Protein AF-A0A158PCH3-F1 (afdb_monomer_lite)

Radius of gyration: 49.58 Å; chains: 1; bounding box: 126×94×147 Å

Structure (mmCIF, N/CA/C/O backbone):
data_AF-A0A158PCH3-F1
#
_entry.id   AF-A0A158PCH3-F1
#
loop_
_atom_site.group_PDB
_atom_site.id
_atom_site.type_symbol
_atom_site.label_atom_id
_atom_site.label_alt_id
_atom_site.label_comp_id
_atom_site.label_asym_id
_atom_site.label_entity_id
_atom_site.label_seq_id
_atom_site.pdbx_PDB_ins_code
_atom_site.Cartn_x
_atom_site.Cartn_y
_atom_site.Cartn_z
_atom_site.occupancy
_atom_site.B_iso_or_equiv
_atom_site.auth_seq_id
_atom_site.auth_comp_id
_atom_site.auth_asym_id
_atom_site.auth_atom_id
_atom_site.pdbx_PDB_model_num
ATOM 1 N N . MET A 1 1 ? -71.704 25.682 64.509 1.00 45.47 1 MET A N 1
ATOM 2 C CA . MET A 1 1 ? -71.180 25.173 65.800 1.00 45.47 1 MET A CA 1
ATOM 3 C C . MET A 1 1 ? -71.443 23.679 66.029 1.00 45.47 1 MET A C 1
ATOM 5 O O . MET A 1 1 ? -70.692 23.102 66.799 1.00 45.47 1 MET A O 1
ATOM 9 N N . GLY A 1 2 ? -72.430 23.042 65.373 1.00 55.50 2 GLY A N 1
ATOM 10 C CA . GLY A 1 2 ? -72.722 21.608 65.569 1.00 55.50 2 GLY A CA 1
ATOM 11 C C . GLY A 1 2 ? -71.599 20.653 65.143 1.00 55.50 2 GLY A C 1
ATOM 12 O O . GLY A 1 2 ? -71.280 19.733 65.880 1.00 55.50 2 GLY A O 1
ATOM 13 N N . ASP A 1 3 ? -70.923 20.937 64.030 1.00 58.69 3 ASP A N 1
ATOM 14 C CA . ASP A 1 3 ? -69.943 20.018 63.430 1.00 58.69 3 ASP A CA 1
ATOM 15 C C . ASP A 1 3 ? -68.653 19.842 64.268 1.00 58.69 3 ASP A C 1
ATOM 17 O O . ASP A 1 3 ? -68.155 18.738 64.453 1.00 58.69 3 ASP A O 1
ATOM 21 N N . LYS A 1 4 ? -68.147 20.913 64.906 1.00 63.22 4 LYS A N 1
ATOM 22 C CA . LYS A 1 4 ? -66.995 20.815 65.831 1.00 63.22 4 LYS A CA 1
ATOM 23 C C . LYS A 1 4 ? -67.320 20.026 67.103 1.00 63.22 4 LYS A C 1
ATOM 25 O O . LYS A 1 4 ? -66.477 19.269 67.570 1.00 63.22 4 LYS A O 1
ATOM 30 N N . ALA A 1 5 ? -68.518 20.209 67.662 1.00 70.44 5 ALA A N 1
ATOM 31 C CA . ALA A 1 5 ? -68.937 19.488 68.862 1.00 70.44 5 ALA A CA 1
ATOM 32 C C . ALA A 1 5 ? -69.083 17.986 68.579 1.00 70.44 5 ALA A C 1
ATOM 34 O O . ALA A 1 5 ? -68.634 17.172 69.382 1.00 70.44 5 ALA A O 1
ATOM 35 N N . ASP A 1 6 ? -69.630 17.631 67.414 1.00 76.00 6 ASP A N 1
ATOM 36 C CA . ASP A 1 6 ? -69.831 16.240 66.999 1.00 76.00 6 ASP A CA 1
ATOM 37 C C . ASP A 1 6 ? -68.497 15.523 66.709 1.00 76.00 6 ASP A C 1
ATOM 39 O O . ASP A 1 6 ? -68.282 14.391 67.153 1.00 76.00 6 ASP A O 1
ATOM 43 N N . ARG A 1 7 ? -67.534 16.223 66.081 1.00 82.38 7 ARG A N 1
ATOM 44 C CA . ARG A 1 7 ? -66.150 15.745 65.883 1.00 82.38 7 ARG A CA 1
ATOM 45 C C . ARG A 1 7 ? -65.453 15.428 67.213 1.00 82.38 7 ARG A C 1
ATOM 47 O O . ARG A 1 7 ? -64.926 14.328 67.390 1.00 82.38 7 ARG A O 1
ATOM 54 N N . THR A 1 8 ? -65.487 16.353 68.178 1.00 78.81 8 THR A N 1
ATOM 55 C CA . THR A 1 8 ? -64.859 16.155 69.499 1.00 78.81 8 THR A CA 1
ATOM 56 C C . THR A 1 8 ? -65.543 15.047 70.306 1.00 78.81 8 THR A C 1
ATOM 58 O O . THR A 1 8 ? -64.865 14.252 70.960 1.00 78.81 8 THR A O 1
ATOM 61 N N . LEU A 1 9 ? -66.875 14.956 70.248 1.00 81.38 9 LEU A N 1
ATOM 62 C CA . LEU A 1 9 ? -67.657 13.959 70.984 1.00 81.38 9 LEU A CA 1
ATOM 63 C C . LEU A 1 9 ? -67.443 12.546 70.420 1.00 81.38 9 LEU A C 1
ATOM 65 O O . LEU A 1 9 ? -67.283 11.597 71.189 1.00 81.38 9 LEU A O 1
ATOM 69 N N . THR A 1 10 ? -67.325 12.415 69.097 1.00 82.44 10 THR A N 1
ATOM 70 C CA . THR A 1 10 ? -66.993 11.151 68.420 1.00 82.44 10 THR A CA 1
ATOM 71 C C . THR A 1 10 ? -65.577 10.672 68.768 1.00 82.44 10 THR A C 1
ATOM 73 O O . THR A 1 10 ? -65.385 9.492 69.069 1.00 82.44 10 THR A O 1
ATOM 76 N N . LEU A 1 11 ? -64.591 11.577 68.821 1.00 83.12 11 LEU A N 1
ATOM 77 C CA . LEU A 1 11 ? -63.216 11.245 69.219 1.00 83.12 11 LEU A CA 1
ATOM 78 C C . LEU A 1 11 ? -63.108 10.873 70.712 1.00 83.12 11 LEU A C 1
ATOM 80 O O . LEU A 1 11 ? -62.393 9.937 71.076 1.00 83.12 11 LEU A O 1
ATOM 84 N N . LEU A 1 12 ? -63.843 11.569 71.589 1.00 81.44 12 LEU A N 1
ATOM 85 C CA . LEU A 1 12 ? -63.945 11.231 73.015 1.00 81.44 12 LEU A CA 1
ATOM 86 C C . LEU A 1 12 ? -64.619 9.875 73.236 1.00 81.44 12 LEU A C 1
ATOM 88 O O . LEU A 1 12 ? -64.183 9.110 74.098 1.00 81.44 12 LEU A O 1
ATOM 92 N N . HIS A 1 13 ? -65.647 9.559 72.445 1.00 83.50 13 HIS A N 1
ATOM 93 C CA . HIS A 1 13 ? -66.278 8.246 72.463 1.00 83.50 13 HIS A CA 1
ATOM 94 C C . HIS A 1 13 ? -65.263 7.165 72.079 1.00 83.50 13 HIS A C 1
ATOM 96 O O . HIS A 1 13 ? -65.085 6.226 72.847 1.00 83.50 13 HIS A O 1
ATOM 102 N N . LEU A 1 14 ? -64.506 7.351 70.988 1.00 83.69 14 LEU A N 1
ATOM 103 C CA . LEU A 1 14 ? -63.452 6.415 70.580 1.00 83.69 14 LEU A CA 1
ATOM 104 C C . LEU A 1 14 ? -62.404 6.208 71.682 1.00 83.69 14 LEU A C 1
ATOM 106 O O . LEU A 1 14 ? -62.077 5.068 72.007 1.00 83.69 14 LEU A O 1
ATOM 110 N N . ARG A 1 15 ? -61.923 7.292 72.302 1.00 82.94 15 ARG A N 1
ATOM 111 C CA . ARG A 1 15 ? -60.979 7.241 73.433 1.00 82.94 15 ARG A CA 1
ATOM 112 C C . ARG A 1 15 ? -61.508 6.433 74.606 1.00 82.94 15 ARG A C 1
ATOM 114 O O . ARG A 1 15 ? -60.784 5.601 75.155 1.00 82.94 15 ARG A O 1
ATOM 121 N N . LYS A 1 16 ? -62.752 6.696 75.006 1.00 81.25 16 LYS A N 1
ATOM 122 C CA . LYS A 1 16 ? -63.388 6.031 76.143 1.00 81.25 16 LYS A CA 1
ATOM 123 C C . LYS A 1 16 ? -63.567 4.544 75.857 1.00 81.25 16 LYS A C 1
ATOM 125 O O . LYS A 1 16 ? -63.123 3.726 76.657 1.00 81.25 16 LYS A O 1
ATOM 130 N N . THR A 1 17 ? -64.119 4.202 74.694 1.00 78.94 17 THR A N 1
ATOM 131 C CA . THR A 1 17 ? -64.328 2.811 74.282 1.00 78.94 17 THR A CA 1
ATOM 132 C C . THR A 1 17 ? -63.001 2.062 74.156 1.00 78.94 17 THR A C 1
ATOM 134 O O . THR A 1 17 ? -62.900 0.934 74.625 1.00 78.94 17 THR A O 1
ATOM 137 N N . PHE A 1 18 ? -61.956 2.683 73.599 1.00 81.12 18 PHE A N 1
ATOM 138 C CA . PHE A 1 18 ? -60.622 2.078 73.521 1.00 81.12 18 PHE A CA 1
ATOM 139 C C . PHE A 1 18 ? -59.975 1.896 74.904 1.00 81.12 18 PHE A C 1
ATOM 141 O O . PHE A 1 18 ? -59.393 0.852 75.184 1.00 81.12 18 PHE A O 1
ATOM 148 N N . SER A 1 19 ? -60.124 2.865 75.810 1.00 76.25 19 SER A N 1
ATOM 149 C CA . SER A 1 19 ? -59.592 2.768 77.178 1.00 76.25 19 SER A CA 1
ATOM 150 C C . SER A 1 19 ? -60.297 1.695 78.012 1.00 76.25 19 SER A C 1
ATOM 152 O O . SER A 1 19 ? -59.651 0.999 78.792 1.00 76.25 19 SER A O 1
ATOM 154 N N . GLU A 1 20 ? -61.615 1.545 77.855 1.00 73.81 20 GLU A N 1
ATOM 155 C CA . GLU A 1 20 ? -62.395 0.454 78.457 1.00 73.81 20 GLU A CA 1
ATOM 156 C C . GLU A 1 20 ? -61.962 -0.905 77.899 1.00 73.81 20 GLU A C 1
ATOM 158 O O . GLU A 1 20 ? -61.844 -1.874 78.647 1.00 73.81 20 GLU A O 1
ATOM 163 N N . TYR A 1 21 ? -61.641 -0.951 76.607 1.00 71.06 21 TYR A N 1
ATOM 164 C CA . TYR A 1 21 ? -61.155 -2.149 75.937 1.00 71.06 21 TYR A CA 1
ATOM 165 C C . TYR A 1 21 ? -59.784 -2.605 76.455 1.00 71.06 21 TYR A C 1
ATOM 167 O O . TYR A 1 21 ? -59.593 -3.779 76.758 1.00 71.06 21 TYR A O 1
ATOM 175 N N . MET A 1 22 ? -58.846 -1.671 76.636 1.00 67.94 22 MET A N 1
ATOM 176 C CA . MET A 1 22 ? -57.493 -1.952 77.142 1.00 67.94 22 MET A CA 1
ATOM 177 C C . MET A 1 22 ? -57.456 -2.381 78.622 1.00 67.94 22 MET A C 1
ATOM 179 O O . MET A 1 22 ? -56.415 -2.830 79.098 1.00 67.94 22 MET A O 1
ATOM 183 N N . ARG A 1 23 ? -58.567 -2.248 79.365 1.00 67.06 23 ARG A N 1
ATOM 184 C CA . ARG A 1 23 ? -58.696 -2.678 80.773 1.00 67.06 23 ARG A CA 1
ATOM 185 C C . ARG A 1 23 ? -59.168 -4.130 80.938 1.00 67.06 23 ARG A C 1
ATOM 187 O O . ARG A 1 23 ? -59.198 -4.615 82.068 1.00 67.06 23 ARG A O 1
ATOM 194 N N . LEU A 1 24 ? -59.539 -4.821 79.857 1.00 61.75 24 LEU A N 1
ATOM 195 C CA . LEU A 1 24 ? -59.963 -6.224 79.899 1.00 61.75 24 LEU A CA 1
ATOM 196 C C . LEU A 1 24 ? -58.739 -7.166 79.982 1.00 61.75 24 LEU A C 1
ATOM 198 O O . LEU A 1 24 ? -57.824 -7.041 79.166 1.00 61.75 24 LEU A O 1
ATOM 202 N N . PRO A 1 25 ? -58.689 -8.114 80.939 1.00 48.34 25 PRO A N 1
ATOM 203 C CA . PRO A 1 25 ? -57.560 -9.029 81.082 1.00 48.34 25 PRO A CA 1
ATOM 204 C C . PRO A 1 25 ? -57.519 -10.085 79.964 1.00 48.34 25 PRO A C 1
ATOM 206 O O . PRO A 1 25 ? -58.507 -10.754 79.666 1.00 48.34 25 PRO A O 1
ATOM 209 N N . LEU A 1 26 ? -56.332 -10.260 79.378 1.00 49.81 26 LEU A N 1
ATOM 210 C CA . LEU A 1 26 ? -55.991 -11.264 78.365 1.00 49.81 26 LEU A CA 1
ATOM 211 C C . LEU A 1 26 ? -55.844 -12.660 79.001 1.00 49.81 26 LEU A C 1
ATOM 213 O O . LEU A 1 26 ? -54.738 -13.182 79.114 1.00 49.81 26 LEU A O 1
ATOM 217 N N . THR A 1 27 ? -56.938 -13.289 79.425 1.00 38.25 27 THR A N 1
ATOM 218 C CA . THR A 1 27 ? -56.944 -14.735 79.711 1.00 38.25 27 THR A CA 1
ATOM 219 C C . THR A 1 27 ? -57.813 -15.435 78.684 1.00 38.25 27 THR A C 1
ATOM 221 O O . THR A 1 27 ? -59.001 -15.152 78.560 1.00 38.25 27 THR A O 1
ATOM 224 N N . GLY A 1 28 ? -57.160 -16.279 77.887 1.00 46.97 28 GLY A N 1
ATOM 225 C CA . GLY A 1 28 ? -57.652 -16.793 76.619 1.00 46.97 28 GLY A CA 1
ATOM 226 C C . GLY A 1 28 ? -58.995 -17.511 76.684 1.00 46.97 28 GLY A C 1
ATOM 227 O O . GLY A 1 28 ? -59.158 -18.460 77.439 1.00 46.97 28 GLY A O 1
ATOM 228 N N . SER A 1 29 ? -59.917 -17.075 75.825 1.00 37.59 29 SER A N 1
ATOM 229 C CA . SER A 1 29 ? -60.883 -17.895 75.082 1.00 37.59 29 SER A CA 1
ATOM 230 C C . SER A 1 29 ? -61.972 -16.986 74.499 1.00 37.59 29 SER A C 1
ATOM 232 O O . SER A 1 29 ? -62.882 -16.603 75.222 1.00 37.59 29 SER A O 1
ATOM 234 N N . ARG A 1 30 ? -61.887 -16.749 73.179 1.00 44.81 30 ARG A N 1
ATOM 235 C CA . ARG A 1 30 ? -62.942 -16.277 72.252 1.00 44.81 30 ARG A CA 1
ATOM 236 C C . ARG A 1 30 ? -63.560 -14.878 72.501 1.00 44.81 30 ARG A C 1
ATOM 238 O O . ARG A 1 30 ? -63.811 -14.459 73.618 1.00 44.81 30 ARG A O 1
ATOM 245 N N . ASP A 1 31 ? -63.783 -14.176 71.387 1.00 45.78 31 ASP A N 1
ATOM 246 C CA . ASP A 1 31 ? -64.498 -12.895 71.216 1.00 45.78 31 ASP A CA 1
ATOM 247 C C . ASP A 1 31 ? -63.817 -11.598 71.688 1.00 45.78 31 ASP A C 1
ATOM 249 O O . ASP A 1 31 ? -64.417 -10.702 72.281 1.00 45.78 31 ASP A O 1
ATOM 253 N N . VAL A 1 32 ? -62.553 -11.424 71.297 1.00 52.34 32 VAL A N 1
ATOM 254 C CA . VAL A 1 32 ? -61.951 -10.087 71.155 1.00 52.34 32 VAL A CA 1
ATOM 255 C C . VAL A 1 32 ? -62.461 -9.518 69.832 1.00 52.34 32 VAL A C 1
ATOM 257 O O . VAL A 1 32 ? -61.818 -9.705 68.806 1.00 52.34 32 VAL A O 1
ATOM 260 N N . ASP A 1 33 ? -63.650 -8.912 69.840 1.00 57.47 33 ASP A N 1
ATOM 261 C CA . ASP A 1 33 ? -64.331 -8.497 68.609 1.00 57.47 33 ASP A CA 1
ATOM 262 C C . ASP A 1 33 ? -63.951 -7.043 68.224 1.00 57.47 33 ASP A C 1
ATOM 264 O O . ASP A 1 33 ? -64.519 -6.089 68.777 1.00 57.47 33 ASP A O 1
ATOM 268 N N . PRO A 1 34 ? -62.988 -6.806 67.300 1.00 57.88 34 PRO A N 1
ATOM 269 C CA . PRO A 1 34 ? -62.610 -5.453 66.852 1.00 57.88 34 PRO A CA 1
ATOM 270 C C . PRO A 1 34 ? -63.787 -4.707 66.197 1.00 57.88 34 PRO A C 1
ATOM 272 O O . PRO A 1 34 ? -63.779 -3.482 66.051 1.00 57.88 34 PRO A O 1
ATOM 275 N N . ASN A 1 35 ? -64.847 -5.445 65.872 1.00 61.31 35 ASN A N 1
ATOM 276 C CA . ASN A 1 35 ? -66.091 -5.011 65.260 1.00 61.31 35 ASN A CA 1
ATOM 277 C C . ASN A 1 35 ? -66.865 -3.921 66.016 1.00 61.31 35 ASN A C 1
ATOM 279 O O . ASN A 1 35 ? -67.748 -3.318 65.399 1.00 61.31 35 ASN A O 1
ATOM 283 N N . ARG A 1 36 ? -66.572 -3.661 67.302 1.00 69.25 36 ARG A N 1
ATOM 284 C CA . ARG A 1 36 ? -67.138 -2.524 68.061 1.00 69.25 36 ARG A CA 1
ATOM 285 C C . ARG A 1 36 ? -66.354 -1.220 67.877 1.00 69.25 36 ARG A C 1
ATOM 287 O O . ARG A 1 36 ? -66.958 -0.153 67.891 1.00 69.25 36 ARG A O 1
ATOM 294 N N . LEU A 1 37 ? -65.036 -1.302 67.690 1.00 76.56 37 LEU A N 1
ATOM 295 C CA . LEU A 1 37 ? -64.154 -0.138 67.529 1.00 76.56 37 LEU A CA 1
ATOM 296 C C . LEU A 1 37 ? -64.089 0.328 66.070 1.00 76.56 37 LEU A C 1
ATOM 298 O O . LEU A 1 37 ? -64.078 1.528 65.809 1.00 76.56 37 LEU A O 1
ATOM 302 N N . LEU A 1 38 ? -64.102 -0.612 65.120 1.00 79.69 38 LEU A N 1
ATOM 303 C CA . LEU A 1 38 ? -63.947 -0.324 63.693 1.00 79.69 38 LEU A CA 1
ATOM 304 C C . LEU A 1 38 ? -65.033 0.617 63.125 1.00 79.69 38 LEU A C 1
ATOM 306 O O . LEU A 1 38 ? -64.654 1.615 62.521 1.00 79.69 38 LEU A O 1
ATOM 310 N N . PRO A 1 39 ? -66.350 0.418 63.356 1.00 80.12 39 PRO A N 1
ATOM 311 C CA . PRO A 1 39 ? -67.377 1.331 62.836 1.00 80.12 39 PRO A CA 1
ATOM 312 C C . PRO A 1 39 ? -67.297 2.741 63.433 1.00 80.12 39 PRO A C 1
ATOM 314 O O . PRO A 1 39 ? -67.630 3.724 62.770 1.00 80.12 39 PRO A O 1
ATOM 317 N N . LEU A 1 40 ? -66.858 2.847 64.692 1.00 80.81 40 LEU A N 1
ATOM 318 C CA . LEU A 1 40 ? -66.639 4.130 65.357 1.00 80.81 40 LEU A CA 1
ATOM 319 C C . LEU A 1 40 ? -65.424 4.843 64.755 1.00 80.81 40 LEU A C 1
ATOM 321 O O . LEU A 1 40 ? -65.480 6.042 64.499 1.00 80.81 40 LEU A O 1
ATOM 325 N N . PHE A 1 41 ? -64.363 4.094 64.450 1.00 85.38 41 PHE A N 1
ATOM 326 C CA . PHE A 1 41 ? -63.194 4.622 63.760 1.00 85.38 41 PHE A CA 1
ATOM 327 C C . PHE A 1 41 ? -63.493 5.011 62.306 1.00 85.38 41 PHE A C 1
ATOM 329 O O . PHE A 1 41 ? -63.004 6.036 61.854 1.00 85.38 41 PHE A O 1
ATOM 336 N N . THR A 1 42 ? -64.376 4.302 61.595 1.00 83.44 42 THR A N 1
ATOM 337 C CA . THR A 1 42 ? -64.829 4.715 60.253 1.00 83.44 42 THR A CA 1
ATOM 338 C C . THR A 1 42 ? -65.514 6.083 60.277 1.00 83.44 42 THR A C 1
ATOM 340 O O . THR A 1 42 ? -65.292 6.894 59.381 1.00 83.44 42 THR A O 1
ATOM 343 N N . LYS A 1 43 ? -66.297 6.387 61.324 1.00 82.69 43 LYS A N 1
ATOM 344 C CA . LYS A 1 43 ? -66.854 7.737 61.515 1.00 82.69 43 LYS A CA 1
ATOM 345 C C . LYS A 1 43 ? -65.755 8.774 61.751 1.00 82.69 43 LYS A C 1
ATOM 347 O O . LYS A 1 43 ? -65.834 9.863 61.199 1.00 82.69 43 LYS A O 1
ATOM 352 N N . VAL A 1 44 ? -64.716 8.424 62.512 1.00 84.06 44 VAL A N 1
ATOM 353 C CA . VAL A 1 44 ? -63.544 9.291 62.721 1.00 84.06 44 VAL A CA 1
ATOM 354 C C . VAL A 1 44 ? -62.782 9.523 61.412 1.00 84.06 44 VAL A C 1
ATOM 356 O O . VAL A 1 44 ? -62.481 10.666 61.101 1.00 84.06 44 VAL A O 1
ATOM 359 N N . MET A 1 45 ? -62.551 8.493 60.597 1.00 86.75 45 MET A N 1
ATOM 360 C CA . MET A 1 45 ? -61.912 8.618 59.277 1.00 86.75 45 MET A CA 1
ATOM 361 C C . MET A 1 45 ? -62.691 9.526 58.315 1.00 86.75 45 MET A C 1
ATOM 363 O O . MET A 1 45 ? -62.087 10.198 57.488 1.00 86.75 45 MET A O 1
ATOM 367 N N . ALA A 1 46 ? -64.025 9.552 58.408 1.00 83.94 46 ALA A N 1
ATOM 368 C CA . ALA A 1 46 ? -64.862 10.443 57.599 1.00 83.94 46 ALA A CA 1
ATOM 369 C C . ALA A 1 46 ? -64.859 11.896 58.112 1.00 83.94 46 ALA A C 1
ATOM 371 O O . ALA A 1 46 ? -65.147 12.821 57.358 1.00 83.94 46 ALA A O 1
ATOM 372 N N . MET A 1 47 ? -64.565 12.087 59.400 1.00 85.00 47 MET A N 1
ATOM 373 C CA . MET A 1 47 ? -64.627 13.374 60.092 1.00 85.00 47 MET A CA 1
ATOM 374 C C . MET A 1 47 ? -63.266 14.055 60.255 1.00 85.00 47 MET A C 1
ATOM 376 O O . MET A 1 47 ? -63.236 15.243 60.554 1.00 85.00 47 MET A O 1
ATOM 380 N N . PHE A 1 48 ? -62.152 13.339 60.120 1.00 85.44 48 PHE A N 1
ATOM 381 C CA . PHE A 1 48 ? -60.799 13.849 60.345 1.00 85.44 48 PHE A CA 1
ATOM 382 C C . PHE A 1 48 ? -59.893 13.498 59.175 1.00 85.44 48 PHE A C 1
ATOM 384 O O . PHE A 1 48 ? -60.020 12.428 58.589 1.00 85.44 48 PHE A O 1
ATOM 391 N N . THR A 1 49 ? -58.937 14.371 58.869 1.00 85.44 49 THR A N 1
ATOM 392 C CA . THR A 1 49 ? -57.807 13.995 58.010 1.00 85.44 49 THR A CA 1
ATOM 393 C C . THR A 1 49 ? -56.741 13.243 58.825 1.00 85.44 49 THR A C 1
ATOM 395 O O . THR A 1 49 ? -56.687 13.396 60.051 1.00 85.44 49 THR A O 1
ATOM 398 N N . PRO A 1 50 ? -55.867 12.434 58.194 1.00 82.38 50 PRO A N 1
ATOM 399 C CA . PRO A 1 50 ? -54.799 11.723 58.904 1.00 82.38 50 PRO A CA 1
ATOM 400 C C . PRO A 1 50 ? -53.902 12.656 59.739 1.00 82.38 50 PRO A C 1
ATOM 402 O O . PRO A 1 50 ? -53.554 12.350 60.881 1.00 82.38 50 PRO A O 1
ATOM 405 N N . THR A 1 51 ? -53.580 13.837 59.208 1.00 79.81 51 THR A N 1
ATOM 406 C CA . THR A 1 51 ? -52.751 14.846 59.883 1.00 79.81 51 THR A CA 1
ATOM 407 C C . THR A 1 51 ? -53.456 15.485 61.082 1.00 79.81 51 THR A C 1
ATOM 409 O O . THR A 1 51 ? -52.827 15.683 62.120 1.00 79.81 51 THR A O 1
ATOM 412 N N . GLU A 1 52 ? -54.761 15.754 60.988 1.00 83.19 52 GLU A N 1
ATOM 413 C CA . GLU A 1 52 ? -55.571 16.247 62.112 1.00 83.19 52 GLU A CA 1
ATOM 414 C C . GLU A 1 52 ? -55.692 15.198 63.225 1.00 83.19 52 GLU A C 1
ATOM 416 O O . GLU A 1 52 ? -55.527 15.513 64.406 1.00 83.19 52 GLU A O 1
ATOM 421 N N . LEU A 1 53 ? -55.922 13.932 62.856 1.00 83.94 53 LEU A N 1
ATOM 422 C CA . LEU A 1 53 ? -56.058 12.841 63.819 1.00 83.94 53 LEU A CA 1
ATOM 423 C C . LEU A 1 53 ? -54.777 12.651 64.643 1.00 83.94 53 LEU A C 1
ATOM 425 O O . LEU A 1 53 ? -54.855 12.435 65.852 1.00 83.94 53 LEU A O 1
ATOM 429 N N . ARG A 1 54 ? -53.605 12.786 64.009 1.00 80.88 54 ARG A N 1
ATOM 430 C CA . ARG A 1 54 ? -52.295 12.715 64.675 1.00 80.88 54 ARG A CA 1
ATOM 431 C C . ARG A 1 54 ? -52.170 13.708 65.834 1.00 80.88 54 ARG A C 1
ATOM 433 O O . ARG A 1 54 ? -51.612 13.368 66.874 1.00 80.88 54 ARG A O 1
ATOM 440 N N . VAL A 1 55 ? -52.688 14.926 65.667 1.00 80.69 55 VAL A N 1
ATOM 441 C CA . VAL A 1 55 ? -52.599 15.992 66.678 1.00 80.69 55 VAL A CA 1
ATOM 442 C C . VAL A 1 55 ? -53.661 15.817 67.765 1.00 80.69 55 VAL A C 1
ATOM 444 O O . VAL A 1 55 ? -53.378 15.996 68.952 1.00 80.69 55 VAL A O 1
ATOM 447 N N . GLU A 1 56 ? -54.888 15.455 67.387 1.00 82.44 56 GLU A N 1
ATOM 448 C CA . GLU A 1 56 ? -56.015 15.422 68.322 1.00 82.44 56 GLU A CA 1
ATOM 449 C C . GLU A 1 56 ? -56.117 14.119 69.131 1.00 82.44 56 GLU A C 1
ATOM 451 O O . GLU A 1 56 ? -56.650 14.130 70.250 1.00 82.44 56 GLU A O 1
ATOM 456 N N . PHE A 1 57 ? -55.565 13.005 68.636 1.00 86.12 57 PHE A N 1
ATOM 457 C CA . PHE A 1 57 ? -55.647 11.679 69.254 1.00 86.12 57 PHE A CA 1
ATOM 458 C C . PHE A 1 57 ? -54.308 11.215 69.858 1.00 86.12 57 PHE A C 1
ATOM 460 O O . PHE A 1 57 ? -53.555 10.456 69.267 1.00 86.12 57 PHE A O 1
ATOM 467 N N . LYS A 1 58 ? -54.016 11.636 71.093 1.00 80.81 58 LYS A N 1
ATOM 468 C CA . LYS A 1 58 ? -52.787 11.285 71.836 1.00 80.81 58 LYS A CA 1
ATOM 469 C C . LYS A 1 58 ? -52.508 9.779 71.969 1.00 80.81 58 LYS A C 1
ATOM 471 O O . LYS A 1 58 ? -51.354 9.380 72.059 1.00 80.81 58 LYS A O 1
ATOM 476 N N . GLU A 1 59 ? -53.542 8.943 71.989 1.00 85.12 59 GLU A N 1
ATOM 477 C CA . GLU A 1 59 ? -53.447 7.485 72.120 1.00 85.12 59 GLU A CA 1
ATOM 478 C C . GLU A 1 59 ? -53.246 6.764 70.770 1.00 85.12 59 GLU A C 1
ATOM 480 O O . GLU A 1 59 ? -53.251 5.531 70.726 1.00 85.12 59 GLU A O 1
ATOM 485 N N . ILE A 1 60 ? -53.046 7.512 69.675 1.00 85.25 60 ILE A N 1
ATOM 486 C CA . ILE A 1 60 ? -52.936 6.995 68.303 1.00 85.25 60 ILE A CA 1
ATOM 487 C C . ILE A 1 60 ? -51.874 5.906 68.137 1.00 85.25 60 ILE A C 1
ATOM 489 O O . ILE A 1 60 ? -52.113 4.946 67.410 1.00 85.25 60 ILE A O 1
ATOM 493 N N . LEU A 1 61 ? -50.738 5.985 68.838 1.00 83.50 61 LEU A N 1
ATOM 494 C CA . LEU A 1 61 ? -49.677 4.973 68.759 1.00 83.50 61 LEU A CA 1
ATOM 495 C C . LEU A 1 61 ? -50.123 3.621 69.336 1.00 83.50 61 LEU A C 1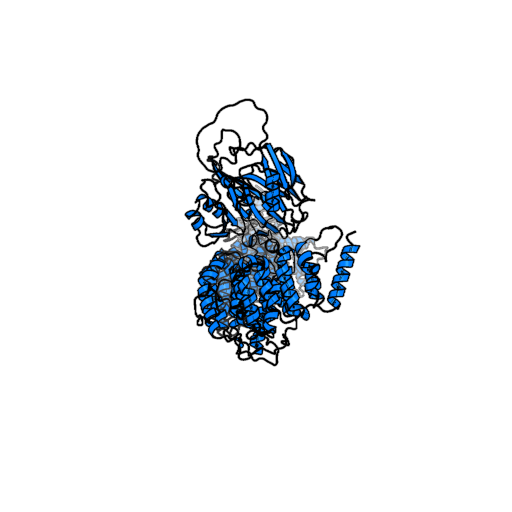
ATOM 497 O O . LEU A 1 61 ? -49.957 2.578 68.706 1.00 83.50 61 LEU A O 1
ATOM 501 N N . SER A 1 62 ? -50.720 3.627 70.528 1.00 82.12 62 SER A N 1
ATOM 502 C CA . SER A 1 62 ? -51.221 2.408 71.174 1.00 82.12 62 SER A CA 1
ATOM 503 C C . SER A 1 62 ? -52.392 1.811 70.391 1.00 82.12 62 SER A C 1
ATOM 505 O O . SER A 1 62 ? -52.491 0.594 70.247 1.00 82.12 62 SER A O 1
ATOM 507 N N . PHE A 1 63 ? -53.260 2.672 69.852 1.00 86.06 63 PHE A N 1
ATOM 508 C CA . PHE A 1 63 ? -54.399 2.276 69.028 1.00 86.06 63 PHE A CA 1
ATOM 509 C C . PHE A 1 63 ? -53.974 1.665 67.686 1.00 86.06 63 PHE A C 1
ATOM 511 O O . PHE A 1 63 ? -54.459 0.599 67.313 1.00 86.06 63 PHE A O 1
ATOM 518 N N . SER A 1 64 ? -53.032 2.299 66.984 1.00 87.12 64 SER A N 1
ATOM 519 C CA . SER A 1 64 ? -52.482 1.788 65.723 1.00 87.12 64 SER A CA 1
ATOM 520 C C . SER A 1 64 ? -51.755 0.460 65.924 1.00 87.12 64 SER A C 1
ATOM 522 O O . SER A 1 64 ? -52.081 -0.508 65.243 1.00 87.12 64 SER A O 1
ATOM 524 N N . THR A 1 65 ? -50.881 0.360 66.934 1.00 85.50 65 THR A N 1
ATOM 525 C CA . THR A 1 65 ? -50.197 -0.897 67.296 1.00 85.50 65 THR A CA 1
ATOM 526 C C . THR A 1 65 ? -51.198 -2.031 67.552 1.00 85.50 65 THR A C 1
ATOM 528 O O . THR A 1 65 ? -51.004 -3.154 67.079 1.00 85.50 65 THR A O 1
ATOM 531 N N . PHE A 1 66 ? -52.295 -1.742 68.263 1.00 84.62 66 PHE A N 1
ATOM 532 C CA . PHE A 1 66 ? -53.369 -2.703 68.502 1.00 84.62 66 PHE A CA 1
ATOM 533 C C . PHE A 1 66 ? -54.017 -3.170 67.190 1.00 84.62 66 PHE A C 1
ATOM 535 O O . PHE A 1 66 ? -54.059 -4.376 66.943 1.00 84.62 66 PHE A O 1
ATOM 542 N N . LEU A 1 67 ? -54.458 -2.254 66.320 1.00 86.06 67 LEU A N 1
ATOM 543 C CA . LEU A 1 67 ? -55.084 -2.623 65.043 1.00 86.06 67 LEU A CA 1
ATOM 544 C C . LEU A 1 67 ? -54.135 -3.416 64.132 1.00 86.06 67 LEU A C 1
ATOM 546 O O . LEU A 1 67 ? -54.554 -4.421 63.555 1.00 86.06 67 LEU A O 1
ATOM 550 N N . PHE A 1 68 ? -52.854 -3.034 64.063 1.00 89.12 68 PHE A N 1
ATOM 551 C CA . PHE A 1 68 ? -51.831 -3.788 63.331 1.00 89.12 68 PHE A CA 1
ATOM 552 C C . PHE A 1 68 ? -51.709 -5.221 63.869 1.00 89.12 68 PHE A C 1
ATOM 554 O O . PHE A 1 68 ? -51.681 -6.172 63.091 1.00 89.12 68 PHE A O 1
ATOM 561 N N . SER A 1 69 ? -51.703 -5.397 65.197 1.00 84.19 69 SER A N 1
ATOM 562 C CA . SER A 1 69 ? -51.588 -6.721 65.827 1.00 84.19 69 SER A CA 1
ATOM 563 C C . SER A 1 69 ? -52.800 -7.613 65.586 1.00 84.19 69 SER A C 1
ATOM 565 O O . SER A 1 69 ? -52.637 -8.817 65.383 1.00 84.19 69 SER A O 1
ATOM 567 N N . VAL A 1 70 ? -54.001 -7.028 65.546 1.00 84.19 70 VAL A N 1
ATOM 568 C CA . VAL A 1 70 ? -55.230 -7.753 65.219 1.00 84.19 70 VAL A CA 1
ATOM 569 C C . VAL A 1 70 ? -55.158 -8.261 63.784 1.00 84.19 70 VAL A C 1
ATOM 571 O O . VAL A 1 70 ? -55.338 -9.456 63.571 1.00 84.19 70 VAL A O 1
ATOM 574 N N . LEU A 1 71 ? -54.823 -7.402 62.813 1.00 85.69 71 LEU A N 1
ATOM 575 C CA . LEU A 1 71 ? -54.733 -7.823 61.412 1.00 85.69 71 LEU A CA 1
ATOM 576 C C . LEU A 1 71 ? -53.695 -8.938 61.226 1.00 85.69 71 LEU A C 1
ATOM 578 O O . LEU A 1 71 ? -54.004 -9.970 60.633 1.00 85.69 71 LEU A O 1
ATOM 582 N N . VAL A 1 72 ? -52.490 -8.764 61.780 1.00 84.88 72 VAL A N 1
ATOM 583 C CA . VAL A 1 72 ? -51.417 -9.765 61.684 1.00 84.88 72 VAL A CA 1
ATOM 584 C C . VAL A 1 72 ? -51.840 -11.099 62.303 1.00 84.88 72 VAL A C 1
ATOM 586 O O . VAL A 1 72 ? -51.598 -12.153 61.714 1.00 84.88 72 VAL A O 1
ATOM 589 N N . ARG A 1 73 ? -52.503 -11.079 63.465 1.00 84.06 73 ARG A N 1
ATOM 590 C CA . ARG A 1 73 ? -52.996 -12.293 64.129 1.00 84.06 73 ARG A CA 1
ATOM 591 C C . ARG A 1 73 ? -54.059 -13.009 63.296 1.00 84.06 73 ARG A C 1
ATOM 593 O O . ARG A 1 73 ? -53.950 -14.217 63.113 1.00 84.06 73 ARG A O 1
ATOM 600 N N . GLU A 1 74 ? -55.055 -12.284 62.787 1.00 82.50 74 GLU A N 1
ATOM 601 C CA . GLU A 1 74 ? -56.161 -12.862 62.011 1.00 82.50 74 GLU A CA 1
ATOM 602 C C . GLU A 1 74 ? -55.687 -13.470 60.682 1.00 82.50 74 GLU A C 1
ATOM 604 O O . GLU A 1 74 ? -56.169 -14.540 60.297 1.00 82.50 74 GLU A O 1
ATOM 609 N N . ILE A 1 75 ? -54.720 -12.827 60.010 1.00 81.44 75 ILE A N 1
ATOM 610 C CA . ILE A 1 75 ? -54.091 -13.355 58.790 1.00 81.44 75 ILE A CA 1
ATOM 611 C C . ILE A 1 75 ? -53.283 -14.613 59.116 1.00 81.44 75 ILE A C 1
ATOM 613 O O . ILE A 1 75 ? -53.485 -15.645 58.484 1.00 81.44 75 ILE A O 1
ATOM 617 N N . ARG A 1 76 ? -52.411 -14.575 60.135 1.00 80.12 76 ARG A N 1
ATOM 618 C CA . ARG A 1 76 ? -51.584 -15.736 60.518 1.00 80.12 76 ARG A CA 1
ATOM 619 C C . ARG A 1 76 ? -52.419 -16.932 60.967 1.00 80.12 76 ARG A C 1
ATOM 621 O O . ARG A 1 76 ? -52.079 -18.067 60.650 1.00 80.12 76 ARG A O 1
ATOM 628 N N . GLN A 1 77 ? -53.517 -16.688 61.677 1.00 81.69 77 GLN A N 1
ATOM 629 C CA . GLN A 1 77 ? -54.436 -17.740 62.098 1.00 81.69 77 GLN A CA 1
ATOM 630 C C . GLN A 1 77 ? -55.102 -18.418 60.893 1.00 81.69 77 GLN A C 1
ATOM 632 O O . GLN A 1 77 ? -55.161 -19.643 60.842 1.00 81.69 77 GLN A O 1
ATOM 637 N N . ARG A 1 78 ? -55.552 -17.653 59.893 1.00 78.44 78 ARG A N 1
ATOM 638 C CA . ARG A 1 78 ? -56.151 -18.209 58.663 1.00 78.44 78 ARG A CA 1
ATOM 639 C C . ARG A 1 78 ? -55.118 -18.878 57.751 1.00 78.44 78 ARG A C 1
ATOM 641 O O . ARG A 1 78 ? -55.420 -19.893 57.127 1.00 78.44 78 ARG A O 1
ATOM 648 N N . ALA A 1 79 ? -53.882 -18.376 57.764 1.00 72.31 79 ALA A N 1
ATOM 649 C CA . ALA A 1 79 ? -52.744 -18.972 57.066 1.00 72.31 79 ALA A CA 1
ATOM 650 C C . ALA A 1 79 ? -52.336 -20.352 57.620 1.00 72.31 79 ALA A C 1
ATOM 652 O O . ALA A 1 79 ? -51.663 -21.103 56.927 1.00 72.31 79 ALA A O 1
ATOM 653 N N . SER A 1 80 ? -52.742 -20.705 58.848 1.00 69.94 80 SER A N 1
ATOM 654 C CA . SER A 1 80 ? -52.407 -21.987 59.493 1.00 69.94 80 SER A CA 1
ATOM 655 C C . SER A 1 80 ? -53.311 -23.176 59.107 1.00 69.94 80 SER A C 1
ATOM 657 O O . SER A 1 80 ? -53.248 -24.225 59.746 1.00 69.94 80 SER A O 1
ATOM 659 N N . SER A 1 81 ? -54.158 -23.029 58.080 1.00 66.19 81 SER A N 1
ATOM 660 C CA . SER A 1 81 ? -55.022 -24.105 57.563 1.00 66.19 81 SER A CA 1
ATOM 661 C C . SER A 1 81 ? -54.249 -25.129 56.707 1.00 66.19 81 SER A C 1
ATOM 663 O O . SER A 1 81 ? -53.130 -24.876 56.269 1.00 66.19 81 SER A O 1
ATOM 665 N N . HIS A 1 82 ? -54.815 -26.330 56.519 1.00 57.03 82 HIS A N 1
ATOM 666 C CA . HIS A 1 82 ? -54.092 -27.516 56.027 1.00 57.03 82 HIS A CA 1
ATOM 667 C C . HIS A 1 82 ? -53.694 -27.493 54.534 1.00 57.03 82 HIS A C 1
ATOM 669 O O . HIS A 1 82 ? -52.931 -28.366 54.118 1.00 57.03 82 HIS A O 1
ATOM 675 N N . SER A 1 83 ? -54.139 -26.514 53.735 1.00 67.00 83 SER A N 1
ATOM 676 C CA . SER A 1 83 ? -53.704 -26.346 52.340 1.00 67.00 83 SER A CA 1
ATOM 677 C C . SER A 1 83 ? -53.486 -24.873 51.967 1.00 67.00 83 SER A C 1
ATOM 679 O O . SER A 1 83 ? -54.189 -23.983 52.444 1.00 67.00 83 SER A O 1
ATOM 681 N N . THR A 1 84 ? -52.512 -24.603 51.089 1.00 65.44 84 THR A N 1
ATOM 682 C CA . THR A 1 84 ? -52.171 -23.244 50.620 1.00 65.44 84 THR A CA 1
ATOM 683 C C . THR A 1 84 ? -53.338 -22.565 49.899 1.00 65.44 84 THR A C 1
ATOM 685 O O . THR A 1 84 ? -53.557 -21.369 50.074 1.00 65.44 84 THR A O 1
ATOM 688 N N . VAL A 1 85 ? -54.131 -23.334 49.148 1.00 67.56 85 VAL A N 1
ATOM 689 C CA . VAL A 1 85 ? -55.298 -22.859 48.386 1.00 67.56 85 VAL A CA 1
ATOM 690 C C . VAL A 1 85 ? -56.459 -22.465 49.310 1.00 67.56 85 VAL A C 1
ATOM 692 O O . VAL A 1 85 ? -57.083 -21.420 49.106 1.00 67.56 85 VAL A O 1
ATOM 695 N N . GLU A 1 86 ? -56.741 -23.256 50.350 1.00 69.19 86 GLU A N 1
ATOM 696 C CA . GLU A 1 86 ? -57.786 -22.937 51.336 1.00 69.19 86 GLU A CA 1
ATOM 697 C C . GLU A 1 86 ? -57.364 -21.780 52.244 1.00 69.19 86 GLU A C 1
ATOM 699 O O . GLU A 1 86 ? -58.175 -20.895 52.522 1.00 69.19 86 GLU A O 1
ATOM 704 N N . ALA A 1 87 ? -56.089 -21.732 52.644 1.00 71.25 87 ALA A N 1
ATOM 705 C CA . ALA A 1 87 ? -55.517 -20.618 53.394 1.00 71.25 87 ALA A CA 1
ATOM 706 C C . ALA A 1 87 ? -55.653 -19.300 52.625 1.00 71.25 87 ALA A C 1
ATOM 708 O O . ALA A 1 87 ? -56.160 -18.311 53.162 1.00 71.25 87 ALA A O 1
ATOM 709 N N . ALA A 1 88 ? -55.259 -19.301 51.350 1.00 72.12 88 ALA A N 1
ATOM 710 C CA . ALA A 1 88 ? -55.365 -18.147 50.470 1.00 72.12 88 ALA A CA 1
ATOM 711 C C . ALA A 1 88 ? -56.823 -17.707 50.271 1.00 72.12 88 ALA A C 1
ATOM 713 O O . ALA A 1 88 ? -57.135 -16.526 50.419 1.00 72.12 88 ALA A O 1
ATOM 714 N N . SER A 1 89 ? -57.732 -18.653 50.014 1.00 72.94 89 SER A N 1
ATOM 715 C CA . SER A 1 89 ? -59.160 -18.364 49.820 1.00 72.94 89 SER A CA 1
ATOM 716 C C . SER A 1 89 ? -59.817 -17.816 51.094 1.00 72.94 89 SER A C 1
ATOM 718 O O . SER A 1 89 ? -60.597 -16.871 51.030 1.00 72.94 89 SER A O 1
ATOM 720 N N . SER A 1 90 ? -59.446 -18.339 52.267 1.00 76.88 90 SER A N 1
ATOM 721 C CA . SER A 1 90 ? -59.938 -17.874 53.571 1.00 76.88 90 SER A CA 1
ATOM 722 C C . SER A 1 90 ? -59.461 -16.456 53.910 1.00 76.88 90 SER A C 1
ATOM 724 O O . SER A 1 90 ? -60.223 -15.631 54.422 1.00 76.88 90 SER A O 1
ATOM 726 N N . ILE A 1 91 ? -58.199 -16.141 53.601 1.00 79.25 91 ILE A N 1
ATOM 727 C CA . ILE A 1 91 ? -57.641 -14.792 53.769 1.00 79.25 91 ILE A CA 1
ATOM 728 C C . ILE A 1 91 ? -58.290 -13.817 52.776 1.00 79.25 91 ILE A C 1
ATOM 730 O O . ILE A 1 91 ? -58.645 -12.700 53.161 1.00 79.25 91 ILE A O 1
ATOM 734 N N . ALA A 1 92 ? -58.510 -14.254 51.533 1.00 75.56 92 ALA A N 1
ATOM 735 C CA . ALA A 1 92 ? -59.207 -13.490 50.505 1.00 75.56 92 ALA A CA 1
ATOM 736 C C . ALA A 1 92 ? -60.616 -13.090 50.923 1.00 75.56 92 ALA A C 1
ATOM 738 O O . ALA A 1 92 ? -60.975 -11.914 50.876 1.00 75.56 92 ALA A O 1
ATOM 739 N N . GLU A 1 93 ? -61.394 -14.064 51.384 1.00 77.38 93 GLU A N 1
ATOM 740 C CA . GLU A 1 93 ? -62.776 -13.860 51.794 1.00 77.38 93 GLU A CA 1
ATOM 741 C C . GLU A 1 93 ? -62.885 -12.934 53.015 1.00 77.38 93 GLU A C 1
ATOM 743 O O . GLU A 1 93 ? -63.828 -12.151 53.131 1.00 77.38 93 GLU A O 1
ATOM 748 N N . TYR A 1 94 ? -61.899 -12.972 53.916 1.00 83.31 94 TYR A N 1
ATOM 749 C CA . TYR A 1 94 ? -61.834 -12.063 55.058 1.00 83.31 94 TYR A CA 1
ATOM 750 C C . TYR A 1 94 ? -61.564 -10.612 54.630 1.00 83.31 94 TYR A C 1
ATOM 752 O O . TYR A 1 94 ? -62.235 -9.686 55.106 1.00 83.31 94 TYR A O 1
ATOM 760 N N . LEU A 1 95 ? -60.590 -10.414 53.737 1.00 80.75 95 LEU A N 1
ATOM 761 C CA . LEU A 1 95 ? -60.103 -9.093 53.342 1.00 80.75 95 LEU A CA 1
ATOM 762 C C . LEU A 1 95 ? -60.903 -8.440 52.210 1.00 80.75 95 LEU A C 1
ATOM 764 O O . LEU A 1 95 ? -60.778 -7.235 52.040 1.00 80.75 95 LEU A O 1
ATOM 768 N N . GLN A 1 96 ? -61.724 -9.170 51.454 1.00 76.25 96 GLN A N 1
ATOM 769 C CA . GLN A 1 96 ? -62.460 -8.604 50.319 1.00 76.25 96 GLN A CA 1
ATOM 770 C C . GLN A 1 96 ? -63.498 -7.529 50.716 1.00 76.25 96 GLN A C 1
ATOM 772 O O . GLN A 1 96 ? -64.082 -7.590 51.810 1.00 76.25 96 GLN A O 1
ATOM 777 N N . PRO A 1 97 ? -63.798 -6.571 49.813 1.00 70.31 97 PRO A N 1
ATOM 778 C CA . PRO A 1 97 ? -64.878 -5.610 50.016 1.00 70.31 97 PRO A CA 1
ATOM 779 C C . PRO A 1 97 ? -66.221 -6.327 50.237 1.00 70.31 97 PRO A C 1
ATOM 781 O O . PRO A 1 97 ? -66.508 -7.330 49.592 1.00 70.31 97 PRO A O 1
ATOM 784 N N . TYR A 1 98 ? -67.045 -5.803 51.150 1.00 68.94 98 TYR A N 1
ATOM 785 C CA . TYR A 1 98 ? -68.366 -6.344 51.524 1.00 68.94 98 TYR A CA 1
ATOM 786 C C . TYR A 1 98 ? -68.372 -7.697 52.263 1.00 68.94 98 TYR A C 1
ATOM 788 O O . TYR A 1 98 ? -69.443 -8.277 52.447 1.00 68.94 98 TYR A O 1
ATOM 796 N N . SER A 1 99 ? -67.225 -8.177 52.766 1.00 70.19 99 SER A N 1
ATOM 797 C CA . SER A 1 99 ? -67.205 -9.367 53.626 1.00 70.19 99 SER A CA 1
ATOM 798 C C . SER A 1 99 ? -67.978 -9.145 54.934 1.00 70.19 99 SER A C 1
ATOM 800 O O . SER A 1 99 ? -67.908 -8.087 55.570 1.00 70.19 99 SER A O 1
ATOM 802 N N . SER A 1 100 ? -68.692 -10.179 55.387 1.00 66.69 100 SER A N 1
ATOM 803 C CA . SER A 1 100 ? -69.373 -10.173 56.690 1.00 66.69 100 SER A CA 1
ATOM 804 C C . SER A 1 100 ? -68.389 -10.084 57.865 1.00 66.69 100 SER A C 1
ATOM 806 O O . SER A 1 100 ? -68.762 -9.665 58.962 1.00 66.69 100 SER A O 1
ATOM 808 N N . GLN A 1 101 ? -67.118 -10.426 57.629 1.00 70.44 101 GLN A N 1
ATOM 809 C CA . GLN A 1 101 ? -66.076 -10.533 58.648 1.00 70.44 101 GLN A CA 1
ATOM 810 C C . GLN A 1 101 ? -65.306 -9.220 58.908 1.00 70.44 101 GLN A C 1
ATOM 812 O O . GLN A 1 101 ? -64.341 -9.229 59.664 1.00 70.44 101 GLN A O 1
ATOM 817 N N . LYS A 1 102 ? -65.720 -8.081 58.326 1.00 76.81 102 LYS A N 1
ATOM 818 C CA . LYS A 1 102 ? -65.168 -6.717 58.547 1.00 76.81 102 LYS A CA 1
ATOM 819 C C . LYS A 1 102 ? -63.644 -6.547 58.356 1.00 76.81 102 LYS A C 1
ATOM 821 O O . LYS A 1 102 ? -63.121 -5.473 58.668 1.00 76.81 102 LYS A O 1
ATOM 826 N N . GLY A 1 103 ? -62.937 -7.525 57.786 1.00 81.00 103 GLY A N 1
ATOM 827 C CA . GLY A 1 103 ? -61.494 -7.454 57.520 1.00 81.00 103 GLY A CA 1
ATOM 828 C C . GLY A 1 103 ? -61.110 -6.314 56.573 1.00 81.00 103 GLY A C 1
ATOM 829 O O . GLY A 1 103 ? -60.125 -5.617 56.810 1.00 81.00 103 GLY A O 1
ATOM 830 N N . TRP A 1 104 ? -61.954 -6.025 55.581 1.00 84.62 104 TRP A N 1
ATOM 831 C CA . TRP A 1 104 ? -61.805 -4.858 54.703 1.00 84.62 104 TRP A CA 1
ATOM 832 C C . TRP A 1 104 ? -61.826 -3.518 55.455 1.00 84.62 104 TRP A C 1
ATOM 834 O O . TRP A 1 104 ? -61.070 -2.598 55.139 1.00 84.62 104 TRP A O 1
ATOM 844 N N . LEU A 1 105 ? -62.676 -3.392 56.481 1.00 84.12 105 LEU A N 1
ATOM 845 C CA . LEU A 1 105 ? -62.779 -2.171 57.285 1.00 84.12 105 LEU A CA 1
ATOM 846 C C . LEU A 1 105 ? -61.518 -1.971 58.138 1.00 84.12 105 LEU A C 1
ATOM 848 O O . LEU A 1 105 ? -61.036 -0.847 58.279 1.00 84.12 105 LEU A O 1
ATOM 852 N N . LEU A 1 106 ? -60.969 -3.067 58.672 1.00 86.12 106 LEU A N 1
ATOM 853 C CA . LEU A 1 106 ? -59.698 -3.075 59.394 1.00 86.12 106 LEU A CA 1
ATOM 854 C C . LEU A 1 106 ? -58.539 -2.658 58.481 1.00 86.12 106 LEU A C 1
ATOM 856 O O . LEU A 1 106 ? -57.746 -1.803 58.867 1.00 86.12 106 LEU A O 1
ATOM 860 N N . LEU A 1 107 ? -58.482 -3.189 57.258 1.00 86.12 107 LEU A N 1
ATOM 861 C CA . LEU A 1 107 ? -57.445 -2.851 56.283 1.00 86.12 107 LEU A CA 1
ATOM 862 C C . LEU A 1 107 ? -57.492 -1.366 55.877 1.00 86.12 107 LEU A C 1
ATOM 864 O O . LEU A 1 107 ? -56.463 -0.697 55.897 1.00 86.12 107 LEU A O 1
ATOM 868 N N . ASN A 1 108 ? -58.682 -0.812 55.621 1.00 86.06 108 ASN A N 1
ATOM 869 C CA . ASN A 1 108 ? -58.857 0.624 55.353 1.00 86.06 108 ASN A CA 1
ATOM 870 C C . ASN A 1 108 ? -58.494 1.507 56.557 1.00 86.06 108 ASN A C 1
ATOM 872 O O . ASN A 1 108 ? -57.926 2.585 56.391 1.00 86.06 108 ASN A O 1
ATOM 876 N N . SER A 1 109 ? -58.790 1.045 57.774 1.00 87.81 109 SER A N 1
ATOM 877 C CA . SER A 1 109 ? -58.416 1.749 59.007 1.00 87.81 109 SER A CA 1
ATOM 878 C C . SER A 1 109 ? -56.897 1.812 59.176 1.00 87.81 109 SER A C 1
ATOM 880 O O . SER A 1 109 ? -56.347 2.847 59.544 1.00 87.81 109 SER A O 1
ATOM 882 N N . ILE A 1 110 ? -56.213 0.710 58.866 1.00 88.56 110 ILE A N 1
ATOM 883 C CA . ILE A 1 110 ? -54.752 0.610 58.880 1.00 88.56 110 ILE A CA 1
ATOM 884 C C . ILE A 1 110 ? -54.148 1.486 57.779 1.00 88.56 110 ILE A C 1
ATOM 886 O O . ILE A 1 110 ? -53.217 2.233 58.065 1.00 88.56 110 ILE A O 1
ATOM 890 N N . TYR A 1 111 ? -54.710 1.473 56.566 1.00 87.56 111 TYR A N 1
ATOM 891 C CA . TYR A 1 111 ? -54.292 2.365 55.481 1.00 87.56 111 TYR A CA 1
ATOM 892 C C . TYR A 1 111 ? -54.377 3.841 55.894 1.00 87.56 111 TYR A C 1
ATOM 894 O O . TYR A 1 111 ? -53.417 4.594 55.723 1.00 87.56 111 TYR A O 1
ATOM 902 N N . PHE A 1 112 ? -55.496 4.249 56.499 1.00 86.94 112 PHE A N 1
ATOM 903 C CA . PHE A 1 112 ? -55.699 5.616 56.980 1.00 86.94 112 PHE A CA 1
ATOM 904 C C . PHE A 1 112 ? -54.682 6.014 58.062 1.00 86.94 112 PHE A C 1
ATOM 906 O O . PHE A 1 112 ? -54.174 7.132 58.049 1.00 86.94 112 PHE A O 1
ATOM 913 N N . LEU A 1 113 ? -54.352 5.096 58.978 1.00 86.81 113 LEU A N 1
ATOM 914 C CA . LEU A 1 113 ? -53.356 5.323 60.031 1.00 86.81 113 LEU A CA 1
ATOM 915 C C . LEU A 1 113 ? -51.921 5.366 59.500 1.00 86.81 113 LEU A C 1
ATOM 917 O O . LEU A 1 113 ? -51.126 6.154 59.989 1.00 86.81 113 LEU A O 1
ATOM 921 N N . ILE A 1 114 ? -51.575 4.547 58.507 1.00 86.69 114 ILE A N 1
ATOM 922 C CA . ILE A 1 114 ? -50.262 4.617 57.847 1.00 86.69 114 ILE A CA 1
ATOM 923 C C . ILE A 1 114 ? -50.147 5.921 57.048 1.00 86.69 114 ILE A C 1
ATOM 925 O O . ILE A 1 114 ? -49.080 6.522 57.003 1.00 86.69 114 ILE A O 1
ATOM 929 N N . SER A 1 115 ? -51.266 6.420 56.512 1.00 85.06 115 SER A N 1
ATOM 930 C CA . SER A 1 115 ? -51.336 7.691 55.783 1.00 85.06 115 SER A CA 1
ATOM 931 C C . SER A 1 115 ? -51.118 8.942 56.649 1.00 85.06 115 SER A C 1
ATOM 933 O O . SER A 1 115 ? -51.214 10.054 56.133 1.00 85.06 115 SER A O 1
ATOM 935 N N . THR A 1 116 ? -50.852 8.804 57.955 1.00 82.81 116 THR A N 1
ATOM 936 C CA . THR A 1 116 ? -50.415 9.928 58.801 1.00 82.81 116 THR A CA 1
ATOM 937 C C . THR A 1 116 ? -48.938 10.283 58.600 1.00 82.81 116 THR A C 1
ATOM 939 O O . THR A 1 116 ? -48.493 11.282 59.168 1.00 82.81 116 THR A O 1
ATOM 942 N N . ASP A 1 117 ? -48.185 9.446 57.872 1.00 74.94 117 ASP A N 1
ATOM 943 C CA . ASP A 1 117 ? -46.750 9.577 57.576 1.00 74.94 117 ASP A CA 1
ATOM 944 C C . ASP A 1 117 ? -45.876 9.779 58.840 1.00 74.94 117 ASP A C 1
ATOM 946 O O . ASP A 1 117 ? -44.836 10.440 58.821 1.00 74.94 117 ASP A O 1
ATOM 950 N N . ASP A 1 118 ? -46.308 9.211 59.977 1.00 81.50 118 ASP A N 1
ATOM 951 C CA . ASP A 1 118 ? -45.605 9.296 61.263 1.00 81.50 118 ASP A CA 1
ATOM 952 C C . ASP A 1 118 ? -44.680 8.089 61.448 1.00 81.50 118 ASP A C 1
ATOM 954 O O . ASP A 1 118 ? -45.131 6.952 61.626 1.00 81.50 118 ASP A O 1
ATOM 958 N N . GLU A 1 119 ? -43.375 8.352 61.460 1.00 81.12 119 GLU A N 1
ATOM 959 C CA . GLU A 1 119 ? -42.324 7.345 61.596 1.00 81.12 119 GLU A CA 1
ATOM 960 C C . GLU A 1 119 ? -42.486 6.475 62.858 1.00 81.12 119 GLU A C 1
ATOM 962 O O . GLU A 1 119 ? -42.165 5.286 62.848 1.00 81.12 119 GLU A O 1
ATOM 967 N N . VAL A 1 120 ? -43.047 7.010 63.951 1.00 82.38 120 VAL A N 1
ATOM 968 C CA . VAL A 1 120 ? -43.265 6.245 65.192 1.00 82.38 120 VAL A CA 1
ATOM 969 C C . VAL A 1 120 ? -44.378 5.205 65.017 1.00 82.38 120 VAL A C 1
ATOM 971 O O . VAL A 1 120 ? -44.259 4.077 65.509 1.00 82.38 120 VAL A O 1
ATOM 974 N N . ILE A 1 121 ? -45.441 5.556 64.285 1.00 85.31 121 ILE A N 1
ATOM 975 C CA . ILE A 1 121 ? -46.545 4.643 63.954 1.00 85.31 121 ILE A CA 1
ATOM 976 C C . ILE A 1 121 ? -46.041 3.556 63.003 1.00 85.31 121 ILE A C 1
ATOM 978 O O . ILE A 1 121 ? -46.295 2.373 63.234 1.00 85.31 121 ILE A O 1
ATOM 982 N N . ILE A 1 122 ? -45.251 3.918 61.995 1.00 84.94 122 ILE A N 1
ATOM 983 C CA . ILE A 1 122 ? -44.683 2.962 61.034 1.00 84.94 122 ILE A CA 1
ATOM 984 C C . ILE A 1 122 ? -43.704 2.000 61.717 1.00 84.94 122 ILE A C 1
ATOM 986 O O . ILE A 1 122 ? -43.809 0.785 61.552 1.00 84.94 122 ILE A O 1
ATOM 990 N N . ASN A 1 123 ? -42.838 2.497 62.602 1.00 82.62 123 ASN A N 1
ATOM 991 C CA . ASN A 1 123 ? -41.960 1.646 63.407 1.00 82.62 123 ASN A CA 1
ATOM 992 C C . ASN A 1 123 ? -42.743 0.667 64.303 1.00 82.62 123 ASN A C 1
ATOM 994 O O . ASN A 1 123 ? -42.288 -0.453 64.555 1.00 82.62 123 ASN A O 1
ATOM 998 N N . SER A 1 124 ? -43.933 1.049 64.781 1.00 84.44 124 SER A N 1
ATOM 999 C CA . SER A 1 124 ? -44.817 0.131 65.511 1.00 84.44 124 SER A CA 1
ATOM 1000 C C . SER A 1 124 ? -45.388 -0.973 64.610 1.00 84.44 124 SER A C 1
ATOM 1002 O O . SER A 1 124 ? -45.444 -2.130 65.033 1.00 84.44 124 SER A O 1
ATOM 1004 N N . ALA A 1 125 ? -45.700 -0.664 63.346 1.00 84.56 125 ALA A N 1
ATOM 1005 C CA . ALA A 1 125 ? -46.102 -1.653 62.348 1.00 84.56 125 ALA A CA 1
ATOM 1006 C C . ALA A 1 125 ? -44.981 -2.680 62.079 1.00 84.56 125 ALA A C 1
ATOM 1008 O O . ALA A 1 125 ? -45.244 -3.887 62.068 1.00 84.56 125 ALA A O 1
ATOM 1009 N N . CYS A 1 126 ? -43.722 -2.234 61.973 1.00 82.19 126 CYS A N 1
ATOM 1010 C CA . CYS A 1 126 ? -42.549 -3.114 61.838 1.00 82.19 126 CYS A CA 1
ATOM 1011 C C . CYS A 1 126 ? -42.356 -4.035 63.054 1.00 82.19 126 CYS A C 1
ATOM 1013 O O . CYS A 1 126 ? -42.106 -5.239 62.921 1.00 82.19 126 CYS A O 1
ATOM 1015 N N . LYS A 1 127 ? -42.512 -3.502 64.276 1.00 81.94 127 LYS A N 1
ATOM 1016 C CA . LYS A 1 127 ? -42.410 -4.304 65.512 1.00 81.94 127 LYS A CA 1
ATOM 1017 C C . LYS A 1 127 ? -43.403 -5.464 65.511 1.00 81.94 127 LYS A C 1
ATOM 1019 O O . LYS A 1 127 ? -43.028 -6.583 65.864 1.00 81.94 127 LYS A O 1
ATOM 1024 N N . VAL A 1 128 ? -44.622 -5.214 65.038 1.00 85.12 128 VAL A N 1
ATOM 1025 C CA . VAL A 1 128 ? -45.705 -6.202 64.950 1.00 85.12 128 VAL A CA 1
ATOM 1026 C C . VAL A 1 128 ? -45.573 -7.131 63.727 1.00 85.12 128 VAL A C 1
ATOM 1028 O O . VAL A 1 128 ? -46.196 -8.189 63.691 1.00 85.12 128 VAL A O 1
ATOM 1031 N N . SER A 1 129 ? -44.654 -6.854 62.794 1.00 83.00 129 SER A N 1
ATOM 1032 C CA . SER A 1 129 ? -44.447 -7.616 61.541 1.00 83.00 129 SER A CA 1
ATOM 1033 C C . SER A 1 129 ? -45.633 -7.501 60.574 1.00 83.00 129 SER A C 1
ATOM 1035 O O . SER A 1 129 ? -46.066 -8.469 59.946 1.00 83.00 129 SER A O 1
ATOM 1037 N N . LEU A 1 130 ? -46.212 -6.302 60.500 1.00 85.56 130 LEU A N 1
ATOM 1038 C CA . LEU A 1 130 ? -47.250 -5.996 59.524 1.00 85.56 130 LEU A CA 1
ATOM 1039 C C . LEU A 1 130 ? -46.724 -6.046 58.073 1.00 85.56 130 LEU A C 1
ATOM 1041 O O . LEU A 1 130 ? -47.377 -6.717 57.275 1.00 85.56 130 LEU A O 1
ATOM 1045 N N . PRO A 1 131 ? -45.579 -5.423 57.714 1.00 80.75 131 PRO A N 1
ATOM 1046 C CA . PRO A 1 131 ? -45.104 -5.400 56.326 1.00 80.75 131 PRO A CA 1
ATOM 1047 C C . PRO A 1 131 ? -44.845 -6.803 55.760 1.00 80.75 131 PRO A C 1
ATOM 1049 O O . PRO A 1 131 ? -45.430 -7.167 54.743 1.00 80.75 131 PRO A O 1
ATOM 1052 N N . SER A 1 132 ? -44.069 -7.625 56.471 1.00 76.06 132 SER A N 1
ATOM 1053 C CA . SER A 1 132 ? -43.840 -9.051 56.174 1.00 76.06 132 SER A CA 1
ATOM 1054 C C . SER A 1 132 ? -45.139 -9.839 55.948 1.00 76.06 132 SER A C 1
ATOM 1056 O O . SER A 1 132 ? -45.336 -10.508 54.932 1.00 76.06 132 SER A O 1
ATOM 1058 N N . THR A 1 133 ? -46.101 -9.689 56.862 1.00 80.00 133 THR A N 1
ATOM 1059 C CA . THR A 1 133 ? -47.399 -10.375 56.761 1.00 80.00 133 THR A CA 1
ATOM 1060 C C . THR A 1 133 ? -48.195 -9.929 55.527 1.00 80.00 133 THR A C 1
ATOM 1062 O O . THR A 1 133 ? -48.841 -10.758 54.890 1.00 80.00 133 THR A O 1
ATOM 1065 N N . LEU A 1 134 ? -48.139 -8.649 55.149 1.00 80.00 134 LEU A N 1
ATOM 1066 C CA . LEU A 1 134 ? -48.824 -8.131 53.960 1.00 80.00 134 LEU A CA 1
ATOM 1067 C C . LEU A 1 134 ? -48.202 -8.647 52.662 1.00 80.00 134 LEU A C 1
ATOM 1069 O O . LEU A 1 134 ? -48.947 -9.068 51.783 1.00 80.00 134 LEU A O 1
ATOM 1073 N N . VAL A 1 135 ? -46.869 -8.696 52.564 1.00 73.75 135 VAL A N 1
ATOM 1074 C CA . VAL A 1 135 ? -46.165 -9.267 51.400 1.00 73.75 135 VAL A CA 1
ATOM 1075 C C . VAL A 1 135 ? -46.560 -10.734 51.192 1.00 73.75 135 VAL A C 1
ATOM 1077 O O . VAL A 1 135 ? -46.935 -11.129 50.088 1.00 73.75 135 VAL A O 1
ATOM 1080 N N . LYS A 1 136 ? -46.598 -11.530 52.270 1.00 70.25 136 LYS A N 1
ATOM 1081 C CA . LYS A 1 136 ? -47.097 -12.920 52.238 1.00 70.25 136 LYS A CA 1
ATOM 1082 C C . LYS A 1 136 ? -48.553 -13.026 51.799 1.00 70.25 136 LYS A C 1
ATOM 1084 O O . LYS A 1 136 ? -48.939 -13.978 51.128 1.00 70.25 136 LYS A O 1
ATOM 1089 N N . THR A 1 137 ? -49.360 -12.044 52.185 1.00 73.75 137 THR A N 1
ATOM 1090 C CA . THR A 1 137 ? -50.780 -11.999 51.839 1.00 73.75 137 THR A CA 1
ATOM 1091 C C . THR A 1 137 ? -50.956 -11.720 50.346 1.00 73.75 137 THR A C 1
ATOM 1093 O O . THR A 1 137 ? -51.696 -12.455 49.709 1.00 73.75 137 THR A O 1
ATOM 1096 N N . VAL A 1 138 ? -50.218 -10.759 49.765 1.00 67.50 138 VAL A N 1
ATOM 1097 C CA . VAL A 1 138 ? -50.181 -10.509 48.306 1.00 67.50 138 VAL A CA 1
ATOM 1098 C C . VAL A 1 138 ? -49.807 -11.777 47.539 1.00 67.50 138 VAL A C 1
ATOM 1100 O O . VAL A 1 138 ? -50.475 -12.128 46.572 1.00 67.50 138 VAL A O 1
ATOM 1103 N N . TYR A 1 139 ? -48.792 -12.503 48.009 1.00 57.31 139 TYR A N 1
ATOM 1104 C CA . TYR A 1 139 ? -48.325 -13.741 47.386 1.00 57.31 139 TYR A CA 1
ATOM 1105 C C . TYR A 1 139 ? -49.415 -14.828 47.315 1.00 57.31 139 TYR A C 1
ATOM 1107 O O . TYR A 1 139 ? -49.644 -15.405 46.254 1.00 57.31 139 TYR A O 1
ATOM 1115 N N . LEU A 1 140 ? -50.154 -15.050 48.410 1.00 62.12 140 LEU A N 1
ATOM 1116 C CA . LEU A 1 140 ? -51.266 -16.012 48.458 1.00 62.12 140 LEU A CA 1
ATOM 1117 C C . LEU A 1 140 ? -52.371 -15.704 47.426 1.00 62.12 140 LEU A C 1
ATOM 1119 O O . LEU A 1 140 ? -53.094 -16.609 47.018 1.00 62.12 140 LEU A O 1
ATOM 1123 N N . PHE A 1 141 ? -52.496 -14.453 46.968 1.00 60.44 141 PHE A N 1
ATOM 1124 C CA . PHE A 1 141 ? -53.476 -14.057 45.954 1.00 60.44 141 PHE A CA 1
ATOM 1125 C C . PHE A 1 141 ? -53.040 -14.309 44.505 1.00 60.44 141 PHE A C 1
ATOM 1127 O O . PHE A 1 141 ? -53.918 -14.463 43.655 1.00 60.44 141 PHE A O 1
ATOM 1134 N N . PHE A 1 142 ? -51.733 -14.360 44.218 1.00 54.31 142 PHE A N 1
ATOM 1135 C CA . PHE A 1 142 ? -51.201 -14.601 42.867 1.00 54.31 142 PHE A CA 1
ATOM 1136 C C . PHE A 1 142 ? -51.181 -16.093 42.477 1.00 54.31 142 PHE A C 1
ATOM 1138 O O . PHE A 1 142 ? -51.268 -16.395 41.290 1.00 54.31 142 PHE A O 1
ATOM 1145 N N . ASP A 1 143 ? -51.145 -17.016 43.448 1.00 50.56 143 ASP A N 1
ATOM 1146 C CA . ASP A 1 143 ? -51.143 -18.479 43.217 1.00 50.56 143 ASP A CA 1
ATOM 1147 C C . ASP A 1 143 ? -52.550 -19.091 43.003 1.00 50.56 143 ASP A C 1
ATOM 1149 O O . ASP A 1 143 ? -52.681 -20.277 42.690 1.00 50.56 143 ASP A O 1
ATOM 1153 N N . LEU A 1 144 ? -53.630 -18.316 43.164 1.00 53.50 144 LEU A N 1
ATOM 1154 C CA . LEU A 1 144 ? -55.006 -18.799 42.985 1.00 53.50 144 LEU A CA 1
ATOM 1155 C C . LEU A 1 144 ? -55.527 -18.529 41.559 1.00 53.50 144 LEU A C 1
ATOM 1157 O O . LEU A 1 144 ? -55.445 -17.389 41.098 1.00 53.50 144 LEU A O 1
ATOM 1161 N N . PRO A 1 145 ? -56.173 -19.503 40.883 1.00 50.09 145 PRO A N 1
ATOM 1162 C CA . PRO A 1 145 ? -56.785 -19.274 39.576 1.00 50.09 145 PRO A CA 1
ATOM 1163 C C . PRO A 1 145 ? -57.851 -18.166 39.636 1.00 50.09 145 PRO A C 1
ATOM 1165 O O . PRO A 1 145 ? -58.597 -18.029 40.615 1.00 50.09 145 PRO A O 1
ATOM 1168 N N . VAL A 1 146 ? -57.902 -17.351 38.578 1.00 53.16 146 VAL A N 1
ATOM 1169 C CA . VAL A 1 146 ? -58.845 -16.234 38.442 1.00 53.16 146 VAL A CA 1
ATOM 1170 C C . VAL A 1 146 ? -60.250 -16.805 38.252 1.00 53.16 146 VAL A C 1
ATOM 1172 O O . VAL A 1 146 ? -60.544 -17.413 37.229 1.00 53.16 146 VAL A O 1
ATOM 1175 N N . CYS A 1 147 ? -61.124 -16.622 39.240 1.00 54.03 147 CYS A N 1
ATOM 1176 C CA . CYS A 1 147 ? -62.551 -16.896 39.090 1.00 54.03 147 CYS A CA 1
ATOM 1177 C C . CYS A 1 147 ? -63.231 -15.593 38.643 1.00 54.03 147 CYS A C 1
ATOM 1179 O O . CYS A 1 147 ? -63.167 -14.604 39.380 1.00 54.03 147 CYS A O 1
ATOM 1181 N N . GLU A 1 148 ? -63.832 -15.574 37.447 1.00 53.31 148 GLU A N 1
ATOM 1182 C CA . GLU A 1 148 ? -64.358 -14.356 36.795 1.00 53.31 148 GLU A CA 1
ATOM 1183 C C . GLU A 1 148 ? -65.354 -13.571 37.672 1.00 53.31 148 GLU A C 1
ATOM 1185 O O . GLU A 1 148 ? -65.380 -12.344 37.623 1.00 53.31 148 GLU A O 1
ATOM 1190 N N . GLU A 1 149 ? -66.097 -14.244 38.557 1.00 55.75 149 GLU A N 1
ATOM 1191 C CA . GLU A 1 149 ? -67.091 -13.616 39.446 1.00 55.75 149 GLU A CA 1
ATOM 1192 C C . GLU A 1 149 ? -66.486 -12.737 40.560 1.00 55.75 149 GLU A C 1
ATOM 1194 O O . GLU A 1 149 ? -67.158 -11.851 41.089 1.00 55.75 149 GLU A O 1
ATOM 1199 N N . PHE A 1 150 ? -65.210 -12.929 40.914 1.00 57.62 150 PHE A N 1
ATOM 1200 C CA . PHE A 1 150 ? -64.554 -12.226 42.031 1.00 57.62 150 PHE A CA 1
ATOM 1201 C C . PHE A 1 150 ? -63.424 -11.284 41.589 1.00 57.62 150 PHE A C 1
ATOM 1203 O O . PHE A 1 150 ? -62.713 -10.732 42.435 1.00 57.62 150 PHE A O 1
ATOM 1210 N N . ALA A 1 151 ? -63.253 -11.077 40.281 1.00 61.56 151 ALA A N 1
ATOM 1211 C CA . ALA A 1 151 ? -62.134 -10.325 39.714 1.00 61.56 151 ALA A CA 1
ATOM 1212 C C . ALA A 1 151 ? -62.078 -8.862 40.200 1.00 61.56 151 ALA A C 1
ATOM 1214 O O . ALA A 1 151 ? -61.030 -8.412 40.661 1.00 61.56 151 ALA A O 1
ATOM 1215 N N . GLU A 1 152 ? -63.206 -8.141 40.200 1.00 65.25 152 GLU A N 1
ATOM 1216 C CA . GLU A 1 152 ? -63.253 -6.718 40.591 1.00 65.25 152 GLU A CA 1
ATOM 1217 C C . GLU A 1 152 ? -62.938 -6.503 42.087 1.00 65.25 152 GLU A C 1
ATOM 1219 O O . GLU A 1 152 ? -62.255 -5.554 42.477 1.00 65.25 152 GLU A O 1
ATOM 1224 N N . HIS A 1 153 ? -63.401 -7.415 42.947 1.00 68.38 153 HIS A N 1
ATOM 1225 C CA . HIS A 1 153 ? -63.169 -7.369 44.394 1.00 68.38 153 HIS A CA 1
ATOM 1226 C C . HIS A 1 153 ? -61.712 -7.680 44.747 1.00 68.38 153 HIS A C 1
ATOM 1228 O O . HIS A 1 153 ? -61.124 -7.005 45.596 1.00 68.38 153 HIS A O 1
ATOM 1234 N N . ARG A 1 154 ? -61.113 -8.668 44.068 1.00 69.00 154 ARG A N 1
ATOM 1235 C CA . ARG A 1 154 ? -59.684 -8.981 44.198 1.00 69.00 154 ARG A CA 1
ATOM 1236 C C . ARG A 1 154 ? -58.809 -7.849 43.674 1.00 69.00 154 ARG A C 1
ATOM 1238 O O . ARG A 1 154 ? -57.800 -7.549 44.302 1.00 69.00 154 ARG A O 1
ATOM 1245 N N . GLN A 1 155 ? -59.206 -7.193 42.584 1.00 69.62 155 GLN A N 1
ATOM 1246 C CA . GLN A 1 155 ? -58.482 -6.045 42.044 1.00 69.62 155 GLN A CA 1
ATOM 1247 C C . GLN A 1 155 ? -58.447 -4.882 43.047 1.00 69.62 155 GLN A C 1
ATOM 1249 O O . GLN A 1 155 ? -57.363 -4.416 43.381 1.00 69.62 155 GLN A O 1
ATOM 1254 N N . LYS A 1 156 ? -59.593 -4.492 43.627 1.00 72.56 156 LYS A N 1
ATOM 1255 C CA . LYS A 1 156 ? -59.654 -3.445 44.672 1.00 72.56 156 LYS A CA 1
ATOM 1256 C C . LYS A 1 156 ? -58.832 -3.796 45.914 1.00 72.56 156 LYS A C 1
ATOM 1258 O O . LYS A 1 156 ? -58.227 -2.920 46.532 1.00 72.56 156 LYS A O 1
ATOM 1263 N N . LEU A 1 157 ? -58.813 -5.074 46.299 1.00 75.88 157 LEU A N 1
ATOM 1264 C CA . LEU A 1 157 ? -57.989 -5.550 47.408 1.00 75.88 157 LEU A CA 1
ATOM 1265 C C . LEU A 1 157 ? -56.493 -5.463 47.094 1.00 75.88 157 LEU A C 1
ATOM 1267 O O . LEU A 1 157 ? -55.724 -4.986 47.927 1.00 75.88 157 LEU A O 1
ATOM 1271 N N . ASN A 1 158 ? -56.096 -5.880 45.894 1.00 73.12 158 ASN A N 1
ATOM 1272 C CA . ASN A 1 158 ? -54.719 -5.795 45.429 1.00 73.12 158 ASN A CA 1
ATOM 1273 C C . ASN A 1 158 ? -54.245 -4.334 45.344 1.00 73.12 158 ASN A C 1
ATOM 1275 O O . ASN A 1 158 ? -53.176 -4.008 45.853 1.00 73.12 158 ASN A O 1
ATOM 1279 N N . GLU A 1 159 ? -55.073 -3.437 44.804 1.00 74.56 159 GLU A N 1
ATOM 1280 C CA . GLU A 1 159 ? -54.810 -1.993 44.763 1.00 74.56 159 GLU A CA 1
ATOM 1281 C C . GLU A 1 159 ? -54.570 -1.426 46.171 1.00 74.56 159 GLU A C 1
ATOM 1283 O O . GLU A 1 159 ? -53.547 -0.786 46.410 1.00 74.56 159 GLU A O 1
ATOM 1288 N N . LEU A 1 160 ? -55.451 -1.718 47.139 1.00 81.00 160 LEU A N 1
ATOM 1289 C CA . LEU A 1 160 ? -55.312 -1.202 48.505 1.00 81.00 160 LEU A CA 1
ATOM 1290 C C . LEU A 1 160 ? -54.058 -1.740 49.211 1.00 81.00 160 LEU A C 1
ATOM 1292 O O . LEU A 1 160 ? -53.355 -0.970 49.867 1.00 81.00 160 LEU A O 1
ATOM 1296 N N . ILE A 1 161 ? -53.767 -3.041 49.092 1.00 77.69 161 ILE A N 1
ATOM 1297 C CA . ILE A 1 161 ? -52.565 -3.630 49.701 1.00 77.69 161 ILE A CA 1
ATOM 1298 C C . ILE A 1 161 ? -51.301 -3.072 49.037 1.00 77.69 161 ILE A C 1
ATOM 1300 O O . ILE A 1 161 ? -50.350 -2.745 49.743 1.00 77.69 161 ILE A O 1
ATOM 1304 N N . THR A 1 162 ? -51.301 -2.896 47.714 1.00 71.56 162 THR A N 1
ATOM 1305 C CA . THR A 1 162 ? -50.173 -2.315 46.974 1.00 71.56 162 THR A CA 1
ATOM 1306 C C . THR A 1 162 ? -49.918 -0.869 47.400 1.00 71.56 162 THR A C 1
ATOM 1308 O O . THR A 1 162 ? -48.785 -0.534 47.732 1.00 71.56 162 THR A O 1
ATOM 1311 N N . CYS A 1 163 ? -50.955 -0.027 47.507 1.00 77.31 163 CYS A N 1
ATOM 1312 C CA . CYS A 1 163 ? -50.822 1.344 48.022 1.00 77.31 163 CYS A CA 1
ATOM 1313 C C . CYS A 1 163 ? -50.310 1.391 49.469 1.00 77.31 163 CYS A C 1
ATOM 1315 O O . CYS A 1 163 ? -49.610 2.321 49.869 1.00 77.31 163 CYS A O 1
ATOM 1317 N N . LEU A 1 164 ? -50.689 0.407 50.282 1.00 81.69 164 LEU A N 1
ATOM 1318 C CA . LEU A 1 164 ? -50.275 0.318 51.676 1.00 81.69 164 LEU A CA 1
ATOM 1319 C C . LEU A 1 164 ? -48.811 -0.129 51.800 1.00 81.69 164 LEU A C 1
ATOM 1321 O O . LEU A 1 164 ? -48.072 0.439 52.603 1.00 81.69 164 LEU A O 1
ATOM 1325 N N . LEU A 1 165 ? -48.384 -1.100 50.986 1.00 77.69 165 LEU A N 1
ATOM 1326 C CA . LEU A 1 165 ? -46.987 -1.522 50.877 1.00 77.69 165 LEU A CA 1
ATOM 1327 C C . LEU A 1 165 ? -46.099 -0.404 50.327 1.00 77.69 165 LEU A C 1
ATOM 1329 O O . LEU A 1 165 ? -45.034 -0.182 50.884 1.00 77.69 165 LEU A O 1
ATOM 1333 N N . ASP A 1 166 ? -46.553 0.342 49.319 1.00 72.56 166 ASP A N 1
ATOM 1334 C CA . ASP A 1 166 ? -45.831 1.493 48.758 1.00 72.56 166 ASP A CA 1
ATOM 1335 C C . ASP A 1 166 ? -45.490 2.540 49.836 1.00 72.56 166 ASP A C 1
ATOM 1337 O O . ASP A 1 166 ? -44.327 2.907 50.046 1.00 72.56 166 ASP A O 1
ATOM 1341 N N . ARG A 1 167 ? -46.493 2.938 50.632 1.00 78.38 167 ARG A N 1
ATOM 1342 C CA . ARG A 1 167 ? -46.285 3.862 51.758 1.00 78.38 167 ARG A CA 1
ATOM 1343 C C . ARG A 1 167 ? -45.361 3.292 52.828 1.00 78.38 167 ARG A C 1
ATOM 1345 O O . ARG A 1 167 ? -44.523 4.019 53.346 1.00 78.38 167 ARG A O 1
ATOM 1352 N N . LEU A 1 168 ? -45.499 2.012 53.177 1.00 80.06 168 LEU A N 1
ATOM 1353 C CA . LEU A 1 168 ? -44.637 1.382 54.181 1.00 80.06 168 LEU A CA 1
ATOM 1354 C C . LEU A 1 168 ? -43.182 1.296 53.693 1.00 80.06 168 LEU A C 1
ATOM 1356 O O . LEU A 1 168 ? -42.270 1.699 54.408 1.00 80.06 168 LEU A O 1
ATOM 1360 N N . CYS A 1 169 ? -42.959 0.829 52.466 1.00 75.38 169 CYS A N 1
ATOM 1361 C CA . CYS A 1 169 ? -41.634 0.678 51.865 1.00 75.38 169 CYS A CA 1
ATOM 1362 C C . CYS A 1 169 ? -40.935 2.012 51.573 1.00 75.38 169 CYS A C 1
ATOM 1364 O O . CYS A 1 169 ? -39.744 2.007 51.286 1.00 75.38 169 CYS A O 1
ATOM 1366 N N . SER A 1 170 ? -41.633 3.144 51.702 1.00 74.12 170 SER A N 1
ATOM 1367 C CA . SER A 1 170 ? -41.030 4.483 51.678 1.00 74.12 170 SER A CA 1
ATOM 1368 C C . SER A 1 170 ? -40.189 4.801 52.931 1.00 74.12 170 SER A C 1
ATOM 1370 O O . SER A 1 170 ? -39.549 5.848 52.986 1.00 74.12 170 SER A O 1
ATOM 1372 N N . TYR A 1 171 ? -40.182 3.924 53.947 1.00 76.44 171 TYR A N 1
ATOM 1373 C CA . TYR A 1 171 ? -39.431 4.099 55.193 1.00 76.44 171 TYR A CA 1
ATOM 1374 C C . TYR A 1 171 ? -38.378 3.000 55.381 1.00 76.44 171 TYR A C 1
ATOM 1376 O O . TYR A 1 171 ? -38.691 1.808 55.382 1.00 76.44 171 TYR A O 1
ATOM 1384 N N . ASN A 1 172 ? -37.138 3.399 55.674 1.00 68.81 172 ASN A N 1
ATOM 1385 C CA . ASN A 1 172 ? -36.002 2.485 55.865 1.00 68.81 172 ASN A CA 1
ATOM 1386 C C . ASN A 1 172 ? -36.221 1.462 57.013 1.00 68.81 172 ASN A C 1
ATOM 1388 O O . ASN A 1 172 ? -35.787 0.314 56.965 1.00 68.81 172 ASN A O 1
ATOM 1392 N N . GLY A 1 173 ? -37.002 1.818 58.042 1.00 68.44 173 GLY A N 1
ATOM 1393 C CA . GLY A 1 173 ? -37.367 0.881 59.116 1.00 68.44 173 GLY A CA 1
ATOM 1394 C C . GLY A 1 173 ? -38.191 -0.332 58.647 1.00 68.44 173 GLY A C 1
ATOM 1395 O O . GLY A 1 173 ? -38.185 -1.373 59.307 1.00 68.44 173 GLY A O 1
ATOM 1396 N N . VAL A 1 174 ? -38.898 -0.220 57.517 1.00 73.31 174 VAL A N 1
ATOM 1397 C CA . VAL A 1 174 ? -39.678 -1.310 56.907 1.00 73.31 174 VAL A CA 1
ATOM 1398 C C . VAL A 1 174 ? -38.788 -2.201 56.046 1.00 73.31 174 VAL A C 1
ATOM 1400 O O . VAL A 1 174 ? -38.894 -3.423 56.130 1.00 73.31 174 VAL A O 1
ATOM 1403 N N . THR A 1 175 ? -37.873 -1.621 55.266 1.00 66.56 175 THR A N 1
ATOM 1404 C CA . THR A 1 175 ? -36.924 -2.385 54.437 1.00 66.56 175 THR A CA 1
ATOM 1405 C C . THR A 1 175 ? -36.002 -3.243 55.310 1.00 66.56 175 THR A C 1
ATOM 1407 O O . THR A 1 175 ? -35.745 -4.408 54.999 1.00 66.56 175 THR A O 1
ATOM 1410 N N . GLU A 1 176 ? -35.579 -2.730 56.469 1.00 67.62 176 GLU A N 1
ATOM 1411 C CA . GLU A 1 176 ? -34.856 -3.520 57.463 1.00 67.62 176 GLU A CA 1
ATOM 1412 C C . GLU A 1 176 ? -35.679 -4.670 58.052 1.00 67.62 176 GLU A C 1
ATOM 1414 O O . GLU A 1 176 ? -35.124 -5.739 58.306 1.00 67.62 176 GLU A O 1
ATOM 1419 N N . GLU A 1 177 ? -36.974 -4.463 58.302 1.00 77.75 177 GLU A N 1
ATOM 1420 C CA . GLU A 1 177 ? -37.864 -5.496 58.838 1.00 77.75 177 GLU A CA 1
ATOM 1421 C C . GLU A 1 177 ? -38.066 -6.624 57.830 1.00 77.75 177 GLU A C 1
ATOM 1423 O O . GLU A 1 177 ? -37.855 -7.784 58.184 1.00 77.75 177 GLU A O 1
ATOM 1428 N N . LEU A 1 178 ? -38.363 -6.278 56.577 1.00 70.00 178 LEU A N 1
ATOM 1429 C CA . LEU A 1 178 ? -38.535 -7.229 55.480 1.00 70.00 178 LEU A CA 1
ATOM 1430 C C . LEU A 1 178 ? -37.262 -8.054 55.240 1.00 70.00 178 LEU A C 1
ATOM 1432 O O . LEU A 1 178 ? -37.341 -9.269 55.073 1.00 70.00 178 LEU A O 1
ATOM 1436 N N . ALA A 1 179 ? -36.081 -7.428 55.317 1.00 63.53 179 ALA A N 1
ATOM 1437 C CA . ALA A 1 179 ? -34.800 -8.131 55.221 1.00 63.53 179 ALA A CA 1
ATOM 1438 C C . ALA A 1 179 ? -34.490 -9.016 56.450 1.00 63.53 179 ALA A C 1
ATOM 1440 O O . ALA A 1 179 ? -33.797 -10.031 56.341 1.00 63.53 179 ALA A O 1
ATOM 1441 N N . LYS A 1 180 ? -34.956 -8.637 57.652 1.00 64.50 180 LYS A N 1
ATOM 1442 C CA . LYS A 1 180 ? -34.638 -9.337 58.911 1.00 64.50 180 LYS A CA 1
ATOM 1443 C C . LYS A 1 180 ? -35.610 -10.470 59.258 1.00 64.50 180 LYS A C 1
ATOM 1445 O O . LYS A 1 180 ? -35.149 -11.432 59.875 1.00 64.50 180 LYS A O 1
ATOM 1450 N N . LYS A 1 181 ? -36.909 -10.348 58.947 1.00 60.09 181 LYS A N 1
ATOM 1451 C CA . LYS A 1 181 ? -37.986 -11.185 59.519 1.00 60.09 181 LYS A CA 1
ATOM 1452 C C . LYS A 1 181 ? -38.619 -12.236 58.590 1.00 60.09 181 LYS A C 1
ATOM 1454 O O . LYS A 1 181 ? -39.302 -13.097 59.136 1.00 60.09 181 LYS A O 1
ATOM 1459 N N . ASP A 1 182 ? -38.390 -12.230 57.273 1.00 57.56 182 ASP A N 1
ATOM 1460 C CA . ASP A 1 182 ? -39.108 -13.115 56.328 1.00 57.56 182 ASP A CA 1
ATOM 1461 C C . ASP A 1 182 ? -38.215 -13.938 55.370 1.00 57.56 182 ASP A C 1
ATOM 1463 O O . ASP A 1 182 ? -36.996 -13.773 55.322 1.00 57.56 182 ASP A O 1
ATOM 1467 N N . ASP A 1 183 ? -38.855 -14.858 54.633 1.00 53.88 183 ASP A N 1
ATOM 1468 C CA . ASP A 1 183 ? -38.352 -15.975 53.802 1.00 53.88 183 ASP A CA 1
ATOM 1469 C C . ASP A 1 183 ? -37.234 -15.675 52.779 1.00 53.88 183 ASP A C 1
ATOM 1471 O O . ASP A 1 183 ? -36.697 -16.599 52.178 1.00 53.88 183 ASP A O 1
ATOM 1475 N N . LEU A 1 184 ? -36.805 -14.420 52.626 1.00 52.75 184 LEU A N 1
ATOM 1476 C CA . LEU A 1 184 ? -35.639 -14.023 51.822 1.00 52.75 184 LEU A CA 1
ATOM 1477 C C . LEU A 1 184 ? -34.319 -14.627 52.338 1.00 52.75 184 LEU A C 1
ATOM 1479 O O . LEU A 1 184 ? -33.392 -14.821 51.560 1.00 52.75 184 LEU A O 1
ATOM 1483 N N . LYS A 1 185 ? -34.236 -14.970 53.634 1.00 50.47 185 LYS A N 1
ATOM 1484 C CA . LYS A 1 185 ? -33.120 -15.763 54.196 1.00 50.47 185 LYS A CA 1
ATOM 1485 C C . LYS A 1 185 ? -33.288 -17.273 54.006 1.00 50.47 185 LYS A C 1
ATOM 1487 O O . LYS A 1 185 ? -32.335 -18.023 54.200 1.00 50.47 185 LYS A O 1
ATOM 1492 N N . ASN A 1 186 ? -34.495 -17.724 53.676 1.00 57.06 186 ASN A N 1
ATOM 1493 C CA . ASN A 1 186 ? -34.852 -19.129 53.535 1.00 57.06 186 ASN A CA 1
ATOM 1494 C C . ASN A 1 186 ? -34.689 -19.529 52.056 1.00 57.06 186 ASN A C 1
ATOM 1496 O O . ASN A 1 186 ? -35.656 -19.835 51.362 1.00 57.06 186 ASN A O 1
ATOM 1500 N N . GLU A 1 187 ? -33.439 -19.514 51.569 1.00 55.47 187 GLU A N 1
ATOM 1501 C CA . GLU A 1 187 ? -33.048 -19.771 50.163 1.00 55.47 187 GLU A CA 1
ATOM 1502 C C . GLU A 1 187 ? -33.526 -21.133 49.599 1.00 55.47 187 GLU A C 1
ATOM 1504 O O . GLU A 1 187 ? -33.350 -21.404 48.413 1.00 55.47 187 GLU A O 1
ATOM 1509 N N . GLY A 1 188 ? -34.126 -22.000 50.423 1.00 54.78 188 GLY A N 1
ATOM 1510 C CA . GLY A 1 188 ? -34.657 -23.306 50.032 1.00 54.78 188 GLY A CA 1
ATOM 1511 C C . GLY A 1 188 ? -35.977 -23.277 49.251 1.00 54.78 188 GLY A C 1
ATOM 1512 O O . GLY A 1 188 ? -36.360 -24.317 48.725 1.00 54.78 188 GLY A O 1
ATOM 1513 N N . ASN A 1 189 ? -36.669 -22.133 49.155 1.00 65.88 189 ASN A N 1
ATOM 1514 C CA . ASN A 1 189 ? -37.935 -22.010 48.417 1.00 65.88 189 ASN A CA 1
ATOM 1515 C C . ASN A 1 189 ? -37.851 -20.911 47.336 1.00 65.88 189 ASN A C 1
ATOM 1517 O O . ASN A 1 189 ? -38.364 -19.802 47.498 1.00 65.88 189 ASN A O 1
ATOM 1521 N N . TYR A 1 190 ? -37.133 -21.221 46.250 1.00 67.69 190 TYR A N 1
ATOM 1522 C CA . TYR A 1 190 ? -36.768 -20.289 45.172 1.00 67.69 190 TYR A CA 1
ATOM 1523 C C . TYR A 1 190 ? -37.966 -19.545 44.562 1.00 67.69 190 TYR A C 1
ATOM 1525 O O . TYR A 1 190 ? -37.871 -18.339 44.332 1.00 67.69 190 TYR A O 1
ATOM 1533 N N . ASP A 1 191 ? -39.099 -20.222 44.356 1.00 66.19 191 ASP A N 1
ATOM 1534 C CA . ASP A 1 191 ? -40.283 -19.630 43.718 1.00 66.19 191 ASP A CA 1
ATOM 1535 C C . ASP A 1 191 ? -40.851 -18.457 44.527 1.00 66.19 191 ASP A C 1
ATOM 1537 O O . ASP A 1 191 ? -41.221 -17.423 43.967 1.00 66.19 191 ASP A O 1
ATOM 1541 N N . ILE A 1 192 ? -40.823 -18.565 45.859 1.00 66.19 192 ILE A N 1
ATOM 1542 C CA . ILE A 1 192 ? -41.272 -17.499 46.761 1.00 66.19 192 ILE A CA 1
ATOM 1543 C C . ILE A 1 192 ? -40.344 -16.288 46.644 1.00 66.19 192 ILE A C 1
ATOM 1545 O O . ILE A 1 192 ? -40.809 -15.163 46.456 1.00 66.19 192 ILE A O 1
ATOM 1549 N N . VAL A 1 193 ? -39.028 -16.508 46.708 1.00 69.19 193 VAL A N 1
ATOM 1550 C CA . VAL A 1 193 ? -38.027 -15.433 46.622 1.00 69.19 193 VAL A CA 1
ATOM 1551 C C . VAL A 1 193 ? -38.088 -14.732 45.263 1.00 69.19 193 VAL A C 1
ATOM 1553 O O . VAL A 1 193 ? -38.091 -13.503 45.201 1.00 69.19 193 VAL A O 1
ATOM 1556 N N . ARG A 1 194 ? -38.209 -15.497 44.174 1.00 74.12 194 ARG A N 1
ATOM 1557 C CA . ARG A 1 194 ? -38.376 -14.975 42.815 1.00 74.12 194 ARG A CA 1
ATOM 1558 C C . ARG A 1 194 ? -39.632 -14.113 42.688 1.00 74.12 194 ARG A C 1
ATOM 1560 O O . ARG A 1 194 ? -39.553 -13.010 42.154 1.00 74.12 194 ARG A O 1
ATOM 1567 N N . ASN A 1 195 ? -40.774 -14.575 43.191 1.00 70.62 195 ASN A N 1
ATOM 1568 C CA . ASN A 1 195 ? -42.029 -13.826 43.105 1.00 70.62 195 ASN A CA 1
ATOM 1569 C C . ASN A 1 195 ? -41.995 -12.541 43.947 1.00 70.62 195 ASN A C 1
ATOM 1571 O O . ASN A 1 195 ? -42.498 -11.509 43.503 1.00 70.62 195 ASN A O 1
ATOM 1575 N N . ILE A 1 196 ? -41.342 -12.565 45.117 1.00 71.44 196 ILE A N 1
ATOM 1576 C CA . ILE A 1 196 ? -41.108 -11.356 45.923 1.00 71.44 196 ILE A CA 1
ATOM 1577 C C . ILE A 1 196 ? -40.240 -10.356 45.148 1.00 71.44 196 ILE A C 1
ATOM 1579 O O . ILE A 1 196 ? -40.592 -9.181 45.071 1.00 71.44 196 ILE A O 1
ATOM 1583 N N . LEU A 1 197 ? -39.140 -10.810 44.537 1.00 76.94 197 LEU A N 1
ATOM 1584 C CA . LEU A 1 197 ? -38.271 -9.954 43.724 1.00 76.94 197 LEU A CA 1
ATOM 1585 C C . LEU A 1 197 ? -39.026 -9.340 42.529 1.00 76.94 197 LEU A C 1
ATOM 1587 O O . LEU A 1 197 ? -38.862 -8.154 42.257 1.00 76.94 197 LEU A O 1
ATOM 1591 N N . LEU A 1 198 ? -39.903 -10.098 41.862 1.00 76.31 198 LEU A N 1
ATOM 1592 C CA . LEU A 1 198 ? -40.738 -9.589 40.764 1.00 76.31 198 LEU A CA 1
ATOM 1593 C C . LEU A 1 198 ? -41.774 -8.556 41.236 1.00 76.31 198 LEU A C 1
ATOM 1595 O O . LEU A 1 198 ? -41.974 -7.541 40.572 1.00 76.31 198 LEU A O 1
ATOM 1599 N N . MET A 1 199 ? -42.403 -8.770 42.397 1.00 74.62 199 MET A N 1
ATOM 1600 C CA . MET A 1 199 ? -43.338 -7.806 42.993 1.00 74.62 199 MET A CA 1
ATOM 1601 C C . MET A 1 199 ? -42.653 -6.464 43.299 1.00 74.62 199 MET A C 1
ATOM 1603 O O . MET A 1 199 ? -43.271 -5.410 43.128 1.00 74.62 199 MET A O 1
ATOM 1607 N N . LEU A 1 200 ? -41.377 -6.475 43.707 1.00 77.12 200 LEU A N 1
ATOM 1608 C CA . LEU A 1 200 ? -40.638 -5.246 44.012 1.00 77.12 200 LEU A CA 1
ATOM 1609 C C . LEU A 1 200 ? -40.527 -4.298 42.812 1.00 77.12 200 LEU A C 1
ATOM 1611 O O . LEU A 1 200 ? -40.451 -3.096 43.033 1.00 77.12 200 LEU A O 1
ATOM 1615 N N . ILE A 1 201 ? -40.632 -4.778 41.566 1.00 79.12 201 ILE A N 1
ATOM 1616 C CA . ILE A 1 201 ? -40.712 -3.908 40.377 1.00 79.12 201 ILE A CA 1
ATOM 1617 C C . ILE A 1 201 ? -41.893 -2.932 40.500 1.00 79.12 201 ILE A C 1
ATOM 1619 O O . ILE A 1 201 ? -41.739 -1.729 40.281 1.00 79.12 201 ILE A O 1
ATOM 1623 N N . SER A 1 202 ? -43.064 -3.431 40.910 1.00 74.19 202 SER A N 1
ATOM 1624 C CA . SER A 1 202 ? -44.268 -2.613 41.104 1.00 74.19 202 SER A CA 1
ATOM 1625 C C . SER A 1 202 ? -44.112 -1.652 42.283 1.00 74.19 202 SER A C 1
ATOM 1627 O O . SER A 1 202 ? -44.590 -0.527 42.231 1.00 74.19 202 SER A O 1
ATOM 1629 N N . VAL A 1 203 ? -43.429 -2.059 43.356 1.00 76.25 203 VAL A N 1
ATOM 1630 C CA . VAL A 1 203 ? -43.220 -1.190 44.529 1.00 76.25 203 VAL A CA 1
ATOM 1631 C C . VAL A 1 203 ? -42.204 -0.081 44.234 1.00 76.25 203 VAL A C 1
ATOM 1633 O O . VAL A 1 203 ? -42.373 1.036 44.695 1.00 76.25 203 VAL A O 1
ATOM 1636 N N . VAL A 1 204 ? -41.172 -0.360 43.434 1.00 80.88 204 VAL A N 1
ATOM 1637 C CA . VAL A 1 204 ? -40.150 0.625 43.033 1.00 80.88 204 VAL A CA 1
ATOM 1638 C C . VAL A 1 204 ? -40.721 1.702 42.101 1.00 80.88 204 VAL A C 1
ATOM 1640 O O . VAL A 1 204 ? -40.296 2.861 42.148 1.00 80.88 204 VAL A O 1
ATOM 1643 N N . THR A 1 205 ? -41.670 1.323 41.242 1.00 79.25 205 THR A N 1
ATOM 1644 C CA . THR A 1 205 ? -42.304 2.211 40.250 1.00 79.25 205 THR A CA 1
ATOM 1645 C C . THR A 1 205 ? -43.523 2.957 40.799 1.00 79.25 205 THR A C 1
ATOM 1647 O O . THR A 1 205 ? -43.857 4.038 40.312 1.00 79.25 205 THR A O 1
ATOM 1650 N N . ASN A 1 206 ? -44.147 2.445 41.863 1.00 71.06 206 ASN A N 1
ATOM 1651 C CA . ASN A 1 206 ? -45.186 3.160 42.593 1.00 71.06 206 ASN A CA 1
ATOM 1652 C C . ASN A 1 206 ? -44.579 4.152 43.593 1.00 71.06 206 ASN A C 1
ATOM 1654 O O . ASN A 1 206 ? -43.512 3.939 44.160 1.00 71.06 206 ASN A O 1
ATOM 1658 N N . GLY A 1 207 ? -45.234 5.301 43.728 1.00 67.06 207 GLY A N 1
ATOM 1659 C CA . GLY A 1 207 ? -44.836 6.343 44.662 1.00 67.06 207 GLY A CA 1
ATOM 1660 C C . GLY A 1 207 ? -45.520 7.682 44.360 1.00 67.06 207 GLY A C 1
ATOM 1661 O O . GLY A 1 207 ? -45.900 7.954 43.210 1.00 67.06 207 GLY A O 1
ATOM 1662 N N . PRO A 1 208 ? -45.696 8.544 45.378 1.00 57.78 208 PRO A N 1
ATOM 1663 C CA . PRO A 1 208 ? -46.447 9.791 45.243 1.00 57.78 208 PRO A CA 1
ATOM 1664 C C . PRO A 1 208 ? -45.681 10.900 44.505 1.00 57.78 208 PRO A C 1
ATOM 1666 O O . PRO A 1 208 ? -46.312 11.798 43.952 1.00 57.78 208 PRO A O 1
ATOM 1669 N N . ASN A 1 209 ? -44.344 10.843 44.473 1.00 66.69 209 ASN A N 1
ATOM 1670 C CA . ASN A 1 209 ? -43.487 11.880 43.893 1.00 66.69 209 ASN A CA 1
ATOM 1671 C C . ASN A 1 209 ? -42.698 11.347 42.692 1.00 66.69 209 ASN A C 1
ATOM 1673 O O . ASN A 1 209 ? -42.101 10.276 42.755 1.00 66.69 209 ASN A O 1
ATOM 1677 N N . GLU A 1 210 ? -42.655 12.126 41.613 1.00 71.75 210 GLU A N 1
ATOM 1678 C CA . GLU A 1 210 ? -41.815 11.840 40.450 1.00 71.75 210 GLU A CA 1
ATOM 1679 C C . GLU A 1 210 ? -40.376 12.309 40.716 1.00 71.75 210 GLU A C 1
ATOM 1681 O O . GLU A 1 210 ? -40.128 13.493 40.970 1.00 71.75 210 GLU A O 1
ATOM 1686 N N . ILE A 1 211 ? -39.424 11.373 40.699 1.00 82.25 211 ILE A N 1
ATOM 1687 C CA . ILE A 1 211 ? -38.009 11.659 40.951 1.00 82.25 211 ILE A CA 1
ATOM 1688 C C . ILE A 1 211 ? -37.348 12.056 39.633 1.00 82.25 211 ILE A C 1
ATOM 1690 O O . ILE A 1 211 ? -37.480 11.373 38.621 1.00 82.25 211 ILE A O 1
ATOM 1694 N N . LYS A 1 212 ? -36.627 13.181 39.636 1.00 80.19 212 LYS A N 1
ATOM 1695 C CA . LYS A 1 212 ? -35.935 13.657 38.436 1.00 80.19 212 LYS A CA 1
ATOM 1696 C C . LYS A 1 212 ? -34.589 12.946 38.261 1.00 80.19 212 LYS A C 1
ATOM 1698 O O . LYS A 1 212 ? -33.846 12.862 39.242 1.00 80.19 212 LYS A O 1
ATOM 1703 N N . PRO A 1 213 ? -34.245 12.515 37.035 1.00 84.62 213 PRO A N 1
ATOM 1704 C CA . PRO A 1 213 ? -32.930 11.961 36.741 1.00 84.62 213 PRO A CA 1
ATOM 1705 C C . PRO A 1 213 ? -31.851 13.025 36.958 1.00 84.62 213 PRO A C 1
ATOM 1707 O O . PRO A 1 213 ? -32.048 14.204 36.644 1.00 84.62 213 PRO A O 1
ATOM 1710 N N . GLN A 1 214 ? -30.711 12.615 37.508 1.00 76.69 214 GLN A N 1
ATOM 1711 C CA . GLN A 1 214 ? -29.551 13.483 37.702 1.00 76.69 214 GLN A CA 1
ATOM 1712 C C . GLN A 1 214 ? -28.366 12.923 36.924 1.00 76.69 214 GLN A C 1
ATOM 1714 O O . GLN A 1 214 ? -28.137 11.720 36.906 1.00 76.69 214 GLN A O 1
ATOM 1719 N N . HIS A 1 215 ? -27.603 13.808 36.283 1.00 76.00 215 HIS A N 1
ATOM 1720 C CA . HIS A 1 215 ? -26.415 13.430 35.525 1.00 76.00 215 HIS A CA 1
ATOM 1721 C C . HIS A 1 215 ? -25.222 14.256 35.982 1.00 76.00 215 HIS A C 1
ATOM 1723 O O . HIS A 1 215 ? -25.251 15.487 35.936 1.00 76.00 215 HIS A O 1
ATOM 1729 N N . SER A 1 216 ? -24.167 13.575 36.420 1.00 66.94 216 SER A N 1
ATOM 1730 C CA . SER A 1 216 ? -22.864 14.197 36.645 1.00 66.94 216 SER A CA 1
ATOM 1731 C C . SER A 1 216 ? -22.080 14.107 35.343 1.00 66.94 216 SER A C 1
ATOM 1733 O O . SER A 1 216 ? -21.888 13.003 34.838 1.00 66.94 216 SER A O 1
ATOM 1735 N N . SER A 1 217 ? -21.622 15.233 34.792 1.00 60.91 217 SER A N 1
ATOM 1736 C CA . SER A 1 217 ? -20.844 15.237 33.549 1.00 60.91 217 SER A CA 1
ATOM 1737 C C . SER A 1 217 ? -19.665 14.257 33.636 1.00 60.91 217 SER A C 1
ATOM 1739 O O . SER A 1 217 ? -18.707 14.506 34.363 1.00 60.91 217 SER A O 1
ATOM 1741 N N . GLY A 1 218 ? -19.764 13.126 32.929 1.00 64.56 218 GLY A N 1
ATOM 1742 C CA . GLY A 1 218 ? -18.713 12.105 32.881 1.00 64.56 218 GLY A CA 1
ATOM 1743 C C . GLY A 1 218 ? -17.450 12.589 32.159 1.00 64.56 218 GLY A C 1
ATOM 1744 O O . GLY A 1 218 ? -17.501 13.580 31.432 1.00 64.56 218 GLY A O 1
ATOM 1745 N N . LEU A 1 219 ? -16.335 11.867 32.344 1.00 73.06 219 LEU A N 1
ATOM 1746 C CA . LEU A 1 219 ? -15.031 12.149 31.711 1.00 73.06 219 LEU A CA 1
ATOM 1747 C C . LEU A 1 219 ? -15.129 12.234 30.179 1.00 73.06 219 LEU A C 1
ATOM 1749 O O . LEU A 1 219 ? -14.530 13.109 29.562 1.00 73.06 219 LEU A O 1
ATOM 1753 N N . VAL A 1 220 ? -15.908 11.328 29.583 1.00 81.75 220 VAL A N 1
ATOM 1754 C CA . VAL A 1 220 ? -16.163 11.228 28.142 1.00 81.75 220 VAL A CA 1
ATOM 1755 C C . VAL A 1 220 ? -17.649 10.933 27.947 1.00 81.75 220 VAL A C 1
ATOM 1757 O O . VAL A 1 220 ? -18.229 10.162 28.711 1.00 81.75 220 VAL A O 1
ATOM 1760 N N . GLN A 1 221 ? -18.280 11.551 26.947 1.00 82.12 221 GLN A N 1
ATOM 1761 C CA . GLN A 1 221 ? -19.692 11.334 26.615 1.00 82.12 221 GLN A CA 1
ATOM 1762 C C . GLN A 1 221 ? -19.860 11.051 25.125 1.00 82.12 221 GLN A C 1
ATOM 1764 O O . GLN A 1 221 ? -19.104 11.567 24.300 1.00 82.12 221 GLN A O 1
ATOM 1769 N N . LEU A 1 222 ? -20.866 10.241 24.788 1.00 83.88 222 LEU A N 1
ATOM 1770 C CA . LEU A 1 222 ? -21.232 9.990 23.398 1.00 83.88 222 LEU A CA 1
ATOM 1771 C C . LEU A 1 222 ? -21.888 11.240 22.789 1.00 83.88 222 LEU A C 1
ATOM 1773 O O . LEU A 1 222 ? -22.711 11.871 23.454 1.00 83.88 222 LEU A O 1
ATOM 1777 N N . PRO A 1 223 ? -21.597 11.585 21.520 1.00 79.56 223 PRO A N 1
ATOM 1778 C CA . PRO A 1 223 ? -22.208 12.741 20.855 1.00 79.56 223 PRO A CA 1
ATOM 1779 C C . PRO A 1 223 ? -23.738 12.664 20.765 1.00 79.56 223 PRO A C 1
ATOM 1781 O O . PRO A 1 223 ? -24.415 13.685 20.687 1.00 79.56 223 PRO A O 1
ATOM 1784 N N . THR A 1 224 ? -24.279 11.445 20.751 1.00 83.00 224 THR A N 1
ATOM 1785 C CA . THR A 1 224 ? -25.712 11.145 20.668 1.00 83.00 224 THR A CA 1
ATOM 1786 C C . THR A 1 224 ? -26.415 11.170 22.022 1.00 83.00 224 THR A C 1
ATOM 1788 O O . THR A 1 224 ? -27.641 11.069 22.061 1.00 83.00 224 THR A O 1
ATOM 1791 N N . PHE A 1 225 ? -25.675 11.298 23.127 1.00 86.06 225 PHE A N 1
ATOM 1792 C CA . PHE A 1 225 ? -26.257 11.217 24.456 1.00 86.06 225 PHE A CA 1
ATOM 1793 C C . PHE A 1 225 ? -27.147 12.425 24.754 1.00 86.06 225 PHE A C 1
ATOM 1795 O O . PHE A 1 225 ? -26.737 13.583 24.648 1.00 86.06 225 PHE A O 1
ATOM 1802 N N . GLN A 1 226 ? -28.368 12.139 25.192 1.00 83.06 226 GLN A N 1
ATOM 1803 C CA . GLN A 1 226 ? -29.286 13.112 25.763 1.00 83.06 226 GLN A CA 1
ATOM 1804 C C . GLN A 1 226 ? -29.848 12.519 27.045 1.00 83.06 226 GLN A C 1
ATOM 1806 O O . GLN A 1 226 ? -30.266 11.363 27.046 1.00 83.06 226 GLN A O 1
ATOM 1811 N N . LEU A 1 227 ? -29.863 13.308 28.123 1.00 85.50 227 LEU A N 1
ATOM 1812 C CA . LEU A 1 227 ? -30.419 12.866 29.397 1.00 85.50 227 LEU A CA 1
ATOM 1813 C C . LEU A 1 227 ? -31.906 12.517 29.205 1.00 85.50 227 LEU A C 1
ATOM 1815 O O . LEU A 1 227 ? -32.687 13.420 28.884 1.00 85.50 227 LEU A O 1
ATOM 1819 N N . PRO A 1 228 ? -32.311 11.247 29.389 1.00 85.19 228 PRO A N 1
ATOM 1820 C CA . PRO A 1 228 ? -33.700 10.860 29.212 1.00 85.19 228 PRO A CA 1
ATOM 1821 C C . PRO A 1 228 ? -34.570 11.478 30.302 1.00 85.19 228 PRO A C 1
ATOM 1823 O O . PRO A 1 228 ? -34.191 11.498 31.472 1.00 85.19 228 PRO A O 1
ATOM 1826 N N . ASN A 1 229 ? -35.751 11.961 29.921 1.00 82.06 229 ASN A N 1
ATOM 1827 C CA . ASN A 1 229 ? -36.765 12.407 30.872 1.00 82.06 229 ASN A CA 1
ATOM 1828 C C . ASN A 1 229 ? -37.724 11.251 31.195 1.00 82.06 229 ASN A C 1
ATOM 1830 O O . ASN A 1 229 ? -37.980 10.436 30.307 1.00 82.06 229 ASN A O 1
ATOM 1834 N N . PRO A 1 230 ? -38.292 11.204 32.415 1.00 83.25 230 PRO A N 1
ATOM 1835 C CA . PRO A 1 230 ? -39.328 10.239 32.765 1.00 83.25 230 PRO A CA 1
ATOM 1836 C C . PRO A 1 230 ? -40.474 10.264 31.749 1.00 83.25 230 PRO A C 1
ATOM 1838 O O . PRO A 1 230 ? -40.972 11.330 31.380 1.00 83.25 230 PRO A O 1
ATOM 1841 N N . SER A 1 231 ? -40.896 9.087 31.293 1.00 78.31 231 SER A N 1
ATOM 1842 C CA . SER A 1 231 ? -41.910 8.932 30.241 1.00 78.31 231 SER A CA 1
ATOM 1843 C C . SER A 1 231 ? -43.329 9.346 30.663 1.00 78.31 231 SER A C 1
ATOM 1845 O O . SER A 1 231 ? -44.220 9.435 29.819 1.00 78.31 231 SER A O 1
ATOM 1847 N N . GLY A 1 232 ? -43.572 9.566 31.962 1.00 70.69 232 GLY A N 1
ATOM 1848 C CA . GLY A 1 232 ? -44.892 9.889 32.518 1.00 70.69 232 GLY A CA 1
ATOM 1849 C C . GLY A 1 232 ? -45.888 8.718 32.519 1.00 70.69 232 GLY A C 1
ATOM 1850 O O . GLY A 1 232 ? -47.039 8.889 32.911 1.00 70.69 232 GLY A O 1
ATOM 1851 N N . SER A 1 233 ? -45.453 7.522 32.112 1.00 71.00 233 SER A N 1
ATOM 1852 C CA . SER A 1 233 ? -46.277 6.312 31.941 1.00 71.00 233 SER A CA 1
ATOM 1853 C C . SER A 1 233 ? -46.543 5.524 33.234 1.00 71.00 233 SER A C 1
ATOM 1855 O O . SER A 1 233 ? -47.249 4.521 33.209 1.00 71.00 233 SER A O 1
ATOM 1857 N N . GLY A 1 234 ? -45.984 5.967 34.366 1.00 73.50 234 GLY A N 1
ATOM 1858 C CA . GLY A 1 234 ? -46.078 5.271 35.656 1.00 73.50 234 GLY A CA 1
ATOM 1859 C C . GLY A 1 234 ? -45.016 4.188 35.883 1.00 73.50 234 GLY A C 1
ATOM 1860 O O . GLY A 1 234 ? -44.988 3.608 36.959 1.00 73.50 234 GLY A O 1
ATOM 1861 N N . PHE A 1 235 ? -44.118 3.952 34.920 1.00 81.50 235 PHE A N 1
ATOM 1862 C CA . PHE A 1 235 ? -43.032 2.963 35.023 1.00 81.50 235 PHE A CA 1
ATOM 1863 C C . PHE A 1 235 ? -41.676 3.546 35.461 1.00 81.50 235 PHE A C 1
ATOM 1865 O O . PHE A 1 235 ? -40.690 2.816 35.598 1.00 81.50 235 PHE A O 1
ATOM 1872 N N . SER A 1 236 ? -41.604 4.860 35.675 1.00 85.50 236 SER A N 1
ATOM 1873 C CA . SER A 1 236 ? -40.395 5.514 36.173 1.00 85.50 236 SER A CA 1
ATOM 1874 C C . SER A 1 236 ? -40.210 5.239 37.673 1.00 85.50 236 SER A C 1
ATOM 1876 O O . SER A 1 236 ? -41.192 5.149 38.406 1.00 85.50 236 SER A O 1
ATOM 1878 N N . VAL A 1 237 ? -38.970 5.126 38.152 1.00 86.69 237 VAL A N 1
ATOM 1879 C CA . VAL A 1 237 ? -38.655 4.874 39.571 1.00 86.69 237 VAL A CA 1
ATOM 1880 C C . VAL A 1 237 ? -39.169 6.016 40.453 1.00 86.69 237 VAL A C 1
ATOM 1882 O O . VAL A 1 237 ? -38.859 7.187 40.221 1.00 86.69 237 VAL A O 1
ATOM 1885 N N . ARG A 1 238 ? -39.914 5.667 41.507 1.00 83.56 238 ARG A N 1
ATOM 1886 C CA . ARG A 1 238 ? -40.463 6.618 42.492 1.00 83.56 238 ARG A CA 1
ATOM 1887 C C . ARG A 1 238 ? -40.112 6.278 43.937 1.00 83.56 238 ARG A C 1
ATOM 1889 O O . ARG A 1 238 ? -40.198 7.155 44.794 1.00 83.56 238 ARG A O 1
ATOM 1896 N N . ASN A 1 239 ? -39.673 5.048 44.203 1.00 80.56 239 ASN A N 1
ATOM 1897 C CA . ASN A 1 239 ? -39.320 4.579 45.539 1.00 80.56 239 ASN A CA 1
ATOM 1898 C C . ASN A 1 239 ? -37.894 3.989 45.566 1.00 80.56 239 ASN A C 1
ATOM 1900 O O . ASN A 1 239 ? -37.675 2.818 45.251 1.00 80.56 239 ASN A O 1
ATOM 1904 N N . ILE A 1 240 ? -36.908 4.820 45.933 1.00 82.00 240 ILE A N 1
ATOM 1905 C CA . ILE A 1 240 ? -35.482 4.435 45.990 1.00 82.00 240 ILE A CA 1
ATOM 1906 C C . ILE A 1 240 ? -35.214 3.459 47.150 1.00 82.00 240 ILE A C 1
ATOM 1908 O O . ILE A 1 240 ? -34.429 2.525 47.001 1.00 82.00 240 ILE A O 1
ATOM 1912 N N . GLU A 1 241 ? -35.904 3.618 48.282 1.00 77.00 241 GLU A N 1
ATOM 1913 C CA . GLU A 1 241 ? -35.755 2.739 49.452 1.00 77.00 241 GLU A CA 1
ATOM 1914 C C . GLU A 1 241 ? -36.185 1.297 49.126 1.00 77.00 241 GLU A C 1
ATOM 1916 O O . GLU A 1 241 ? -35.501 0.336 49.489 1.00 77.00 241 GLU A O 1
ATOM 1921 N N . ALA A 1 242 ? -37.267 1.130 48.353 1.00 78.00 242 ALA A N 1
ATOM 1922 C CA . ALA A 1 242 ? -37.701 -0.176 47.855 1.00 78.00 242 ALA A CA 1
ATOM 1923 C C . ALA A 1 242 ? -36.664 -0.825 46.920 1.00 78.00 242 ALA A C 1
ATOM 1925 O O . ALA A 1 242 ? -36.448 -2.037 46.984 1.00 78.00 242 ALA A O 1
ATOM 1926 N N . PHE A 1 243 ? -35.972 -0.030 46.096 1.00 84.56 243 PHE A N 1
ATOM 1927 C CA . PHE A 1 243 ? -34.873 -0.521 45.259 1.00 84.56 243 PHE A CA 1
ATOM 1928 C C . PHE A 1 243 ? -33.675 -0.975 46.113 1.00 84.56 243 PHE A C 1
ATOM 1930 O O . PHE A 1 243 ? -33.067 -2.012 45.835 1.00 84.56 243 PHE A O 1
ATOM 1937 N N . GLY A 1 244 ? -33.391 -0.265 47.211 1.00 80.62 244 GLY A N 1
ATOM 1938 C CA . GLY A 1 244 ? -32.365 -0.635 48.191 1.00 80.62 244 GLY A CA 1
ATOM 1939 C C . GLY A 1 244 ? -32.547 -2.041 48.783 1.00 80.62 244 GLY A C 1
ATOM 1940 O O . GLY A 1 244 ? -31.559 -2.709 49.097 1.00 80.62 244 GLY A O 1
ATOM 1941 N N . LEU A 1 245 ? -33.785 -2.548 48.862 1.00 78.50 245 LEU A N 1
ATOM 1942 C CA . LEU A 1 245 ? -34.057 -3.923 49.295 1.00 78.50 245 LEU A CA 1
ATOM 1943 C C . LEU A 1 245 ? -33.517 -4.961 48.299 1.00 78.50 245 LEU A C 1
ATOM 1945 O O . LEU A 1 245 ? -32.919 -5.948 48.723 1.00 78.50 245 LEU A O 1
ATOM 1949 N N . ILE A 1 246 ? -33.669 -4.728 46.990 1.00 84.12 246 ILE A N 1
ATOM 1950 C CA . ILE A 1 246 ? -33.153 -5.621 45.936 1.00 84.12 246 ILE A CA 1
ATOM 1951 C C . ILE A 1 246 ? -31.621 -5.660 45.997 1.00 84.12 246 ILE A C 1
ATOM 1953 O O . ILE A 1 246 ? -31.019 -6.737 45.987 1.00 84.12 246 ILE A O 1
ATOM 1957 N N . HIS A 1 247 ? -30.994 -4.489 46.146 1.00 82.75 247 HIS A N 1
ATOM 1958 C CA . HIS A 1 247 ? -29.546 -4.362 46.315 1.00 82.75 247 HIS A CA 1
ATOM 1959 C C . HIS A 1 247 ? -29.049 -5.133 47.552 1.00 82.75 247 HIS A C 1
ATOM 1961 O O . HIS A 1 247 ? -28.087 -5.899 47.477 1.00 82.75 247 HIS A O 1
ATOM 1967 N N . LYS A 1 248 ? -29.751 -5.015 48.685 1.00 80.62 248 LYS A N 1
ATOM 1968 C CA . LYS A 1 248 ? -29.420 -5.742 49.917 1.00 80.62 248 LYS A CA 1
ATOM 1969 C C . LYS A 1 248 ? -29.563 -7.260 49.773 1.00 80.62 248 LYS A C 1
ATOM 1971 O O . LYS A 1 248 ? -28.687 -7.987 50.237 1.00 80.62 248 LYS A O 1
ATOM 1976 N N . VAL A 1 249 ? -30.614 -7.741 49.100 1.00 81.31 249 VAL A N 1
ATOM 1977 C CA . VAL A 1 249 ? -30.797 -9.176 48.810 1.00 81.31 249 VAL A CA 1
ATOM 1978 C C . VAL A 1 249 ? -29.630 -9.710 47.980 1.00 81.31 249 VAL A C 1
ATOM 1980 O O . VAL A 1 249 ? -29.090 -10.768 48.298 1.00 81.31 249 VAL A O 1
ATOM 1983 N N . PHE A 1 250 ? -29.181 -8.967 46.966 1.00 85.81 250 PHE A N 1
ATOM 1984 C CA . PHE A 1 250 ? -28.015 -9.355 46.173 1.00 85.81 250 PHE A CA 1
ATOM 1985 C C . PHE A 1 250 ? -26.735 -9.460 47.021 1.00 85.81 250 PHE A C 1
ATOM 1987 O O . PHE A 1 250 ? -25.985 -10.431 46.878 1.00 85.81 250 PHE A O 1
ATOM 1994 N N . LEU A 1 251 ? -26.487 -8.492 47.911 1.00 81.38 251 LEU A N 1
ATOM 1995 C CA . LEU A 1 251 ? -25.292 -8.461 48.761 1.00 81.38 251 LEU A CA 1
ATOM 1996 C C . LEU A 1 251 ? -25.275 -9.577 49.818 1.00 81.38 251 LEU A C 1
ATOM 1998 O O . LEU A 1 251 ? -24.230 -10.185 50.043 1.00 81.38 251 LEU A O 1
ATOM 2002 N N . GLU A 1 252 ? -26.411 -9.852 50.464 1.00 80.00 252 GLU A N 1
ATOM 2003 C CA . GLU A 1 252 ? -26.494 -10.819 51.569 1.00 80.00 252 GLU A CA 1
ATOM 2004 C C . GLU A 1 252 ? -26.659 -12.279 51.096 1.00 80.00 252 GLU A C 1
ATOM 2006 O O . GLU A 1 252 ? -26.205 -13.195 51.787 1.00 80.00 252 GLU A O 1
ATOM 2011 N N . SER A 1 253 ? -27.271 -12.510 49.927 1.00 79.50 253 SER A N 1
ATOM 2012 C CA . SER A 1 253 ? -27.547 -13.852 49.385 1.00 79.50 253 SER A CA 1
ATOM 2013 C C . SER A 1 253 ? -26.281 -14.582 48.926 1.00 79.50 253 SER A C 1
ATOM 2015 O O . SER A 1 253 ? -25.409 -14.008 48.259 1.00 79.50 253 SER A O 1
ATOM 2017 N N . ARG A 1 254 ? -26.204 -15.885 49.227 1.00 76.75 254 ARG A N 1
ATOM 2018 C CA . ARG A 1 254 ? -25.158 -16.795 48.719 1.00 76.75 254 ARG A CA 1
ATOM 2019 C C . ARG A 1 254 ? -25.670 -17.689 47.593 1.00 76.75 254 ARG A C 1
ATOM 2021 O O . ARG A 1 254 ? -24.860 -18.246 46.856 1.00 76.75 254 ARG A O 1
ATOM 2028 N N . ASN A 1 255 ? -26.986 -17.806 47.429 1.00 82.00 255 ASN A N 1
ATOM 2029 C CA . ASN A 1 255 ? -27.580 -18.559 46.335 1.00 82.00 255 ASN A CA 1
ATOM 2030 C C . ASN A 1 255 ? -27.465 -17.798 45.003 1.00 82.00 255 ASN A C 1
ATOM 2032 O O . ASN A 1 255 ? -28.059 -16.731 44.822 1.00 82.00 255 ASN A O 1
ATOM 2036 N N . SER A 1 256 ? -26.735 -18.391 44.053 1.00 83.75 256 SER A N 1
ATOM 2037 C CA . SER A 1 256 ? -26.549 -17.872 42.691 1.00 83.75 256 SER A CA 1
ATOM 2038 C C . SER A 1 256 ? -27.877 -17.594 41.980 1.00 83.75 256 SER A C 1
ATOM 2040 O O . SER A 1 256 ? -28.049 -16.525 41.401 1.00 83.75 256 SER A O 1
ATOM 2042 N N . THR A 1 257 ? -28.862 -18.493 42.086 1.00 84.50 257 THR A N 1
ATOM 2043 C CA . THR A 1 257 ? -30.152 -18.339 41.389 1.00 84.50 257 THR A CA 1
ATOM 2044 C C . THR A 1 257 ? -30.933 -17.123 41.884 1.00 84.50 257 THR A C 1
ATOM 2046 O O . THR A 1 257 ? -31.536 -16.399 41.089 1.00 84.50 257 THR A O 1
ATOM 2049 N N . VAL A 1 258 ? -30.875 -16.848 43.190 1.00 84.06 258 VAL A N 1
ATOM 2050 C CA . VAL A 1 258 ? -31.495 -15.669 43.808 1.00 84.06 258 VAL A CA 1
ATOM 2051 C C . VAL A 1 258 ? -30.767 -14.399 43.374 1.00 84.06 258 VAL A C 1
ATOM 2053 O O . VAL A 1 258 ? -31.416 -13.439 42.966 1.00 84.06 258 VAL A O 1
ATOM 2056 N N . CYS A 1 259 ? -29.430 -14.402 43.379 1.00 87.69 259 CYS A N 1
ATOM 2057 C CA . CYS A 1 259 ? -28.636 -13.275 42.887 1.00 87.69 259 CYS A CA 1
ATOM 2058 C C . CYS A 1 259 ? -28.892 -12.993 41.399 1.00 87.69 259 CYS A C 1
ATOM 2060 O O . CYS A 1 259 ? -29.079 -11.838 41.029 1.00 87.69 259 CYS A O 1
ATOM 2062 N N . ALA A 1 260 ? -28.965 -14.028 40.559 1.00 88.25 260 ALA A N 1
ATOM 2063 C CA . ALA A 1 260 ? -29.270 -13.900 39.137 1.00 88.25 260 ALA A CA 1
ATOM 2064 C C . ALA A 1 260 ? -30.666 -13.299 38.919 1.00 88.25 260 ALA A C 1
ATOM 2066 O O . ALA A 1 260 ? -30.818 -12.369 38.133 1.00 88.25 260 ALA A O 1
ATOM 2067 N N . THR A 1 261 ? -31.658 -13.761 39.687 1.00 87.88 261 THR A N 1
ATOM 2068 C CA . THR A 1 261 ? -33.030 -13.230 39.639 1.00 87.88 261 THR A CA 1
ATOM 2069 C C . THR A 1 261 ? -33.087 -11.769 40.096 1.00 87.88 261 THR A C 1
ATOM 2071 O O . THR A 1 261 ? -33.808 -10.968 39.507 1.00 87.88 261 THR A O 1
ATOM 2074 N N . ALA A 1 262 ? -32.312 -11.389 41.116 1.00 88.62 262 ALA A N 1
ATOM 2075 C CA . ALA A 1 262 ? -32.229 -10.000 41.564 1.00 88.62 262 ALA A CA 1
ATOM 2076 C C . ALA A 1 262 ? -31.661 -9.082 40.466 1.00 88.62 262 ALA A C 1
ATOM 2078 O O . ALA A 1 262 ? -32.207 -8.006 40.227 1.00 88.62 262 ALA A O 1
ATOM 2079 N N . ILE A 1 263 ? -30.619 -9.528 39.755 1.00 91.75 263 ILE A N 1
ATOM 2080 C CA . ILE A 1 263 ? -30.056 -8.794 38.613 1.00 91.75 263 ILE A CA 1
ATOM 2081 C C . ILE A 1 263 ? -31.054 -8.711 37.446 1.00 91.75 263 ILE A C 1
ATOM 2083 O O . ILE A 1 263 ? -31.195 -7.643 36.855 1.00 91.75 263 ILE A O 1
ATOM 2087 N N . ASP A 1 264 ? -31.813 -9.773 37.159 1.00 90.31 264 ASP A N 1
ATOM 2088 C CA . ASP A 1 264 ? -32.864 -9.758 36.124 1.00 90.31 264 ASP A CA 1
ATOM 2089 C C . ASP A 1 264 ? -33.983 -8.756 36.434 1.00 90.31 264 ASP A C 1
ATOM 2091 O O . ASP A 1 264 ? -34.492 -8.063 35.547 1.00 90.31 264 ASP A O 1
ATOM 2095 N N . VAL A 1 265 ? -34.343 -8.637 37.711 1.00 89.69 265 VAL A N 1
ATOM 2096 C CA . VAL A 1 265 ? -35.289 -7.626 38.186 1.00 89.69 265 VAL A CA 1
ATOM 2097 C C . VAL A 1 265 ? -34.724 -6.217 38.002 1.00 89.69 265 VAL A C 1
ATOM 2099 O O . VAL A 1 265 ? -35.440 -5.340 37.525 1.00 89.69 265 VAL A O 1
ATOM 2102 N N . ILE A 1 266 ? -33.442 -5.992 38.299 1.00 91.19 266 ILE A N 1
ATOM 2103 C CA . ILE A 1 266 ? -32.785 -4.694 38.070 1.00 91.19 266 ILE A CA 1
ATOM 2104 C C . ILE A 1 266 ? -32.744 -4.354 36.578 1.00 91.19 266 ILE A C 1
ATOM 2106 O O . ILE A 1 266 ? -33.104 -3.241 36.197 1.00 91.19 266 ILE A O 1
ATOM 2110 N N . HIS A 1 267 ? -32.384 -5.315 35.725 1.00 91.38 267 HIS A N 1
ATOM 2111 C CA . HIS A 1 267 ? -32.417 -5.145 34.272 1.00 91.38 267 HIS A CA 1
ATOM 2112 C C . HIS A 1 267 ? -33.834 -4.793 33.785 1.00 91.38 267 HIS A C 1
ATOM 2114 O O . HIS A 1 267 ? -34.018 -3.901 32.953 1.00 91.38 267 HIS A O 1
ATOM 2120 N N . SER A 1 268 ? -34.861 -5.431 34.353 1.00 90.81 268 SER A N 1
ATOM 2121 C CA . SER A 1 268 ? -36.266 -5.111 34.066 1.00 90.81 268 SER A CA 1
ATOM 2122 C C . SER A 1 268 ? -36.625 -3.680 34.487 1.00 90.81 268 SER A C 1
ATOM 2124 O O . SER A 1 268 ? -37.273 -2.962 33.732 1.00 90.81 268 SER A O 1
ATOM 2126 N N . ILE A 1 269 ? -36.154 -3.217 35.649 1.00 89.62 269 ILE A N 1
ATOM 2127 C CA . ILE A 1 269 ? -36.376 -1.839 36.116 1.00 89.62 269 ILE A CA 1
ATOM 2128 C C . ILE A 1 269 ? -35.692 -0.823 35.187 1.00 89.62 269 ILE A C 1
ATOM 2130 O O . ILE A 1 269 ? -36.308 0.184 34.841 1.00 89.62 269 ILE A O 1
ATOM 2134 N N . TYR A 1 270 ? -34.458 -1.077 34.739 1.00 90.81 270 TYR A N 1
ATOM 2135 C CA . TYR A 1 270 ? -33.756 -0.193 33.796 1.00 90.81 270 TYR A CA 1
ATOM 2136 C C . TYR A 1 270 ? -34.423 -0.135 32.417 1.00 90.81 270 TYR A C 1
ATOM 2138 O O . TYR A 1 270 ? -34.478 0.929 31.809 1.00 90.81 270 TYR A O 1
ATOM 2146 N N . THR A 1 271 ? -34.978 -1.251 31.945 1.00 90.06 271 THR A N 1
ATOM 2147 C CA . THR A 1 271 ? -35.646 -1.324 30.634 1.00 90.06 271 THR A CA 1
ATOM 2148 C C . THR A 1 271 ? -37.066 -0.754 30.629 1.00 90.06 271 THR A C 1
ATOM 2150 O O . THR A 1 271 ? -37.540 -0.344 29.572 1.00 90.06 271 THR A O 1
ATOM 2153 N N . CYS A 1 272 ? -37.739 -0.686 31.784 1.00 88.81 272 CYS A N 1
ATOM 2154 C CA . CYS A 1 272 ? -39.085 -0.112 31.907 1.00 88.81 272 CYS A CA 1
ATOM 2155 C C . CYS A 1 272 ? -39.147 1.381 31.535 1.00 88.81 272 CYS A C 1
ATOM 2157 O O . CYS A 1 272 ? -40.131 1.827 30.949 1.00 88.81 272 CYS A O 1
ATOM 2159 N N . ASP A 1 273 ? -38.110 2.154 31.867 1.00 87.69 273 ASP A N 1
ATOM 2160 C CA . ASP A 1 273 ? -37.971 3.555 31.467 1.00 87.69 273 ASP A CA 1
ATOM 2161 C C . ASP A 1 273 ? -36.484 3.936 31.428 1.00 87.69 273 ASP A C 1
ATOM 2163 O O . ASP A 1 273 ? -35.766 3.774 32.413 1.00 87.69 273 ASP A O 1
ATOM 2167 N N . SER A 1 274 ? -36.028 4.501 30.309 1.00 87.19 274 SER A N 1
ATOM 2168 C CA . SER A 1 274 ? -34.645 4.965 30.119 1.00 87.19 274 SER A CA 1
ATOM 2169 C C . SER A 1 274 ? -34.159 5.978 31.170 1.00 87.19 274 SER A C 1
ATOM 2171 O O . SER A 1 274 ? -32.955 6.090 31.401 1.00 87.19 274 SER A O 1
ATOM 2173 N N . ALA A 1 275 ? -35.067 6.700 31.842 1.00 88.81 275 ALA A N 1
ATOM 2174 C CA . ALA A 1 275 ? -34.718 7.611 32.933 1.00 88.81 275 ALA A CA 1
ATOM 2175 C C . ALA A 1 275 ? -34.319 6.881 34.234 1.00 88.81 275 ALA A C 1
ATOM 2177 O O . ALA A 1 275 ? -33.630 7.464 35.073 1.00 88.81 275 ALA A O 1
ATOM 2178 N N . ASN A 1 276 ? -34.712 5.612 34.410 1.00 90.25 276 ASN A N 1
ATOM 2179 C CA . ASN A 1 276 ? -34.566 4.875 35.671 1.00 90.25 276 ASN A CA 1
ATOM 2180 C C . ASN A 1 276 ? -33.111 4.672 36.088 1.00 90.25 276 ASN A C 1
ATOM 2182 O O . ASN A 1 276 ? -32.798 4.797 37.272 1.00 90.25 276 ASN A O 1
ATOM 2186 N N . TYR A 1 277 ? -32.216 4.423 35.129 1.00 89.69 277 TYR A N 1
ATOM 2187 C CA . TYR A 1 277 ? -30.781 4.333 35.400 1.00 89.69 277 TYR A CA 1
ATOM 2188 C C . TYR A 1 277 ? -30.259 5.621 36.055 1.00 89.69 277 TYR A C 1
ATOM 2190 O O . TYR A 1 277 ? -29.674 5.574 37.130 1.00 89.69 277 TYR A O 1
ATOM 2198 N N . PHE A 1 278 ? -30.562 6.784 35.470 1.00 89.25 278 PHE A N 1
ATOM 2199 C CA . PHE A 1 278 ? -30.091 8.095 35.942 1.00 89.25 278 PHE A CA 1
ATOM 2200 C C . PHE A 1 278 ? -30.784 8.584 37.222 1.00 89.25 278 PHE A C 1
ATOM 2202 O O . PHE A 1 278 ? -30.278 9.475 37.903 1.00 89.25 278 PHE A O 1
ATOM 2209 N N . ILE A 1 279 ? -31.953 8.034 37.561 1.00 87.56 279 ILE A N 1
ATOM 2210 C CA . ILE A 1 279 ? -32.596 8.253 38.865 1.00 87.56 279 ILE A CA 1
ATOM 2211 C C . ILE A 1 279 ? -31.839 7.485 39.959 1.00 87.56 279 ILE A C 1
ATOM 2213 O O . ILE A 1 279 ? -31.600 8.021 41.041 1.00 87.56 279 ILE A O 1
ATOM 2217 N N . LEU A 1 280 ? -31.453 6.240 39.667 1.00 86.69 280 LEU A N 1
ATOM 2218 C CA . LEU A 1 280 ? -30.804 5.330 40.613 1.00 86.69 280 LEU A CA 1
ATOM 2219 C C . LEU A 1 280 ? -29.281 5.514 40.704 1.00 86.69 280 LEU A C 1
ATOM 2221 O O . LEU A 1 280 ? -28.688 5.117 41.705 1.00 86.69 280 LEU A O 1
ATOM 2225 N N . ASP A 1 281 ? -28.653 6.149 39.711 1.00 80.50 281 ASP A N 1
ATOM 2226 C CA . ASP A 1 281 ? -27.198 6.363 39.634 1.00 80.50 281 ASP A CA 1
ATOM 2227 C C . ASP A 1 281 ? -26.620 7.077 40.869 1.00 80.50 281 ASP A C 1
ATOM 2229 O O . ASP A 1 281 ? -25.466 6.869 41.229 1.00 80.50 281 ASP A O 1
ATOM 2233 N N . LYS A 1 282 ? -27.432 7.860 41.593 1.00 75.94 282 LYS A N 1
ATOM 2234 C CA . LYS A 1 282 ? -27.019 8.535 42.834 1.00 75.94 282 LYS A CA 1
ATOM 2235 C C . LYS A 1 282 ? -26.497 7.570 43.911 1.00 75.94 282 LYS A C 1
ATOM 2237 O O . LYS A 1 282 ? -25.599 7.944 44.662 1.00 75.94 282 LYS A O 1
ATOM 2242 N N . GLU A 1 283 ? -27.050 6.360 43.981 1.00 71.44 283 GLU A N 1
ATOM 2243 C CA . GLU A 1 283 ? -26.671 5.330 44.961 1.00 71.44 283 GLU A CA 1
ATOM 2244 C C . GLU A 1 283 ? -25.553 4.401 44.441 1.00 71.44 283 GLU A C 1
ATOM 2246 O O . GLU A 1 283 ? -25.136 3.482 45.141 1.00 71.44 283 GLU A O 1
ATOM 2251 N N . TYR A 1 284 ? -25.064 4.622 43.212 1.00 78.12 284 TYR A N 1
ATOM 2252 C CA . TYR A 1 284 ? -24.052 3.804 42.523 1.00 78.12 284 TYR A CA 1
ATOM 2253 C C . TYR A 1 284 ? -24.296 2.285 42.557 1.00 78.12 284 TYR A C 1
ATOM 2255 O O . TYR A 1 284 ? -23.352 1.515 42.765 1.00 78.12 284 TYR A O 1
ATOM 2263 N N . PRO A 1 285 ? -25.536 1.812 42.334 1.00 81.00 285 PRO A N 1
ATOM 2264 C CA . PRO A 1 285 ? -25.865 0.409 42.555 1.00 81.00 285 PRO A CA 1
ATOM 2265 C C . PRO A 1 285 ? -25.064 -0.526 41.644 1.00 81.00 285 PRO A C 1
ATOM 2267 O O . PRO A 1 285 ? -24.590 -1.564 42.096 1.00 81.00 285 PRO A O 1
ATOM 2270 N N . LEU A 1 286 ? -24.849 -0.142 40.379 1.00 88.94 286 LEU A N 1
ATOM 2271 C CA . LEU A 1 286 ? -24.114 -0.968 39.423 1.00 88.94 286 LEU A CA 1
ATOM 2272 C C . LEU A 1 286 ? -22.621 -1.080 39.768 1.00 88.94 286 LEU A C 1
ATOM 2274 O O . LEU A 1 286 ? -22.068 -2.178 39.719 1.00 88.94 286 LEU A O 1
ATOM 2278 N N . ALA A 1 287 ? -21.983 0.014 40.190 1.00 87.12 287 ALA A N 1
ATOM 2279 C CA . ALA A 1 287 ? -20.596 -0.010 40.652 1.00 87.12 287 ALA A CA 1
ATOM 2280 C C . ALA A 1 287 ? -20.414 -0.894 41.902 1.00 87.12 287 ALA A C 1
ATOM 2282 O O . ALA A 1 287 ? -19.461 -1.669 41.971 1.00 87.12 287 ALA A O 1
ATOM 2283 N N . LEU A 1 288 ? -21.357 -0.849 42.849 1.00 86.75 288 LEU A N 1
ATOM 2284 C CA . LEU A 1 288 ? -21.342 -1.702 44.044 1.00 86.75 288 LEU A CA 1
ATOM 2285 C C . LEU A 1 288 ? -21.536 -3.191 43.709 1.00 86.75 288 LEU A C 1
ATOM 2287 O O . LEU A 1 288 ? -20.932 -4.053 44.352 1.00 86.75 288 LEU A O 1
ATOM 2291 N N . PHE A 1 289 ? -22.335 -3.516 42.686 1.00 89.25 289 PHE A N 1
ATOM 2292 C CA . PHE A 1 289 ? -22.441 -4.894 42.193 1.00 89.25 289 PHE A CA 1
ATOM 2293 C C . PHE A 1 289 ? -21.128 -5.391 41.595 1.00 89.25 289 PHE A C 1
ATOM 2295 O O . PHE A 1 289 ? -20.746 -6.533 41.855 1.00 89.25 289 PHE A O 1
ATOM 2302 N N . ILE A 1 290 ? -20.426 -4.532 40.850 1.00 90.81 290 ILE A N 1
ATOM 2303 C CA . ILE A 1 290 ? -19.107 -4.841 40.290 1.00 90.81 290 ILE A CA 1
ATOM 2304 C C . ILE A 1 290 ? -18.119 -5.150 41.421 1.00 90.81 290 ILE A C 1
ATOM 2306 O O . ILE A 1 290 ? -17.523 -6.222 41.430 1.00 90.81 290 ILE A O 1
ATOM 2310 N N . GLU A 1 291 ? -18.050 -4.319 42.465 1.00 87.44 291 GLU A N 1
ATOM 2311 C CA . GLU A 1 291 ? -17.168 -4.553 43.622 1.00 87.44 291 GLU A CA 1
ATOM 2312 C C . GLU A 1 291 ? -17.354 -5.916 44.320 1.00 87.44 291 GLU A C 1
ATOM 2314 O O . GLU A 1 291 ? -16.439 -6.364 45.007 1.00 87.44 291 GLU A O 1
ATOM 2319 N N . GLN A 1 292 ? -18.505 -6.584 44.163 1.00 86.88 292 GLN A N 1
ATOM 2320 C CA . GLN A 1 292 ? -18.784 -7.907 44.744 1.00 86.88 292 GLN A CA 1
ATOM 2321 C C . GLN A 1 292 ? -18.806 -9.056 43.717 1.00 86.88 292 GLN A C 1
ATOM 2323 O O . GLN A 1 292 ? -19.178 -10.180 44.070 1.00 86.88 292 GLN A O 1
ATOM 2328 N N . MET A 1 293 ? -18.438 -8.815 42.451 1.00 86.88 293 MET A N 1
ATOM 2329 C CA . MET A 1 293 ? -18.424 -9.850 41.401 1.00 86.88 293 MET A CA 1
ATOM 2330 C C . MET A 1 293 ? -17.469 -11.023 41.696 1.00 86.88 293 MET A C 1
ATOM 2332 O O . MET A 1 293 ? -17.708 -12.136 41.221 1.00 86.88 293 MET A O 1
ATOM 2336 N N . ASP A 1 294 ? -16.418 -10.811 42.493 1.00 82.62 294 ASP A N 1
ATOM 2337 C CA . ASP A 1 294 ? -15.430 -11.826 42.891 1.00 82.62 294 ASP A CA 1
ATOM 2338 C C . ASP A 1 294 ? -16.084 -12.984 43.660 1.00 82.62 294 ASP A C 1
ATOM 2340 O O . ASP A 1 294 ? -15.759 -14.152 43.443 1.00 82.62 294 ASP A O 1
ATOM 2344 N N . ARG A 1 295 ? -17.087 -12.675 44.490 1.00 83.88 295 ARG A N 1
ATOM 2345 C CA . ARG A 1 295 ? -17.788 -13.634 45.361 1.00 83.88 295 ARG A CA 1
ATOM 2346 C C . ARG A 1 295 ? -18.962 -14.355 44.702 1.00 83.88 295 ARG A C 1
ATOM 2348 O O . ARG A 1 295 ? -19.593 -15.189 45.354 1.00 83.88 295 ARG A O 1
ATOM 2355 N N . LYS A 1 296 ? -19.311 -14.000 43.465 1.00 87.56 296 LYS A N 1
ATOM 2356 C CA . LYS A 1 296 ? -20.460 -14.556 42.733 1.00 87.56 296 LYS A CA 1
ATOM 2357 C C . LYS A 1 296 ? -20.000 -15.559 41.674 1.00 87.56 296 LYS A C 1
ATOM 2359 O O . LYS A 1 296 ? -18.816 -15.648 41.377 1.00 87.56 296 LYS A O 1
ATOM 2364 N N . ASP A 1 297 ? -20.923 -16.344 41.137 1.00 86.25 297 ASP A N 1
ATOM 2365 C CA . ASP A 1 297 ? -20.661 -17.326 40.083 1.00 86.25 297 ASP A CA 1
ATOM 2366 C C . ASP A 1 297 ? -20.725 -16.704 38.677 1.00 86.25 297 ASP A C 1
ATOM 2368 O O . ASP A 1 297 ? -21.135 -15.556 38.489 1.00 86.25 297 ASP A O 1
ATOM 2372 N N . ASP A 1 298 ? -20.333 -17.477 37.665 1.00 85.06 298 ASP A N 1
ATOM 2373 C CA . ASP A 1 298 ? -20.186 -16.987 36.289 1.00 85.06 298 ASP A CA 1
ATOM 2374 C C . ASP A 1 298 ? -21.502 -16.514 35.663 1.00 85.06 298 ASP A C 1
ATOM 2376 O O . ASP A 1 298 ? -21.502 -15.558 34.887 1.00 85.06 298 ASP A O 1
ATOM 2380 N N . ILE A 1 299 ? -22.633 -17.119 36.046 1.00 87.69 299 ILE A N 1
ATOM 2381 C CA . ILE A 1 299 ? -23.963 -16.717 35.567 1.00 87.69 299 ILE A CA 1
ATOM 2382 C C . ILE A 1 299 ? -24.285 -15.299 36.045 1.00 87.69 299 ILE A C 1
ATOM 2384 O O . ILE A 1 299 ? -24.707 -14.451 35.259 1.00 87.69 299 ILE A O 1
ATOM 2388 N N . VAL A 1 300 ? -24.064 -15.019 37.331 1.00 90.38 300 VAL A N 1
ATOM 2389 C CA . VAL A 1 300 ? -24.326 -13.699 37.915 1.00 90.38 300 VAL A CA 1
ATOM 2390 C C . VAL A 1 300 ? -23.345 -12.659 37.375 1.00 90.38 300 VAL A C 1
ATOM 2392 O O . VAL A 1 300 ? -23.760 -11.553 37.033 1.00 90.38 300 VAL A O 1
ATOM 2395 N N . ARG A 1 301 ? -22.061 -13.012 37.233 1.00 90.25 301 ARG A N 1
ATOM 2396 C CA . ARG A 1 301 ? -21.037 -12.134 36.639 1.00 90.25 301 ARG A CA 1
ATOM 2397 C C . ARG A 1 301 ? -21.401 -11.718 35.212 1.00 90.25 301 ARG A C 1
ATOM 2399 O O . ARG A 1 301 ? -21.292 -10.540 34.884 1.00 90.25 301 ARG A O 1
ATOM 2406 N N . ALA A 1 302 ? -21.872 -12.656 34.386 1.00 90.38 302 ALA A N 1
ATOM 2407 C CA . ALA A 1 302 ? -22.312 -12.368 33.022 1.00 90.38 302 ALA A CA 1
ATOM 2408 C C . ALA A 1 302 ? -23.485 -11.375 32.997 1.00 90.38 302 ALA A C 1
ATOM 2410 O O . ALA A 1 302 ? -23.423 -10.380 32.279 1.00 90.38 302 ALA A O 1
ATOM 2411 N N . LYS A 1 303 ? -24.497 -11.575 33.851 1.00 91.56 303 LYS A N 1
ATOM 2412 C CA . LYS A 1 303 ? -25.651 -10.666 33.952 1.00 91.56 303 LYS A CA 1
ATOM 2413 C C . LYS A 1 303 ? -25.275 -9.252 34.417 1.00 91.56 303 LYS A C 1
ATOM 2415 O O . LYS A 1 303 ? -25.887 -8.278 33.990 1.00 91.56 303 LYS A O 1
ATOM 2420 N N . ILE A 1 304 ? -24.256 -9.106 35.268 1.00 92.81 304 ILE A N 1
ATOM 2421 C CA . ILE A 1 304 ? -23.751 -7.778 35.666 1.00 92.81 304 ILE A CA 1
ATOM 2422 C C . ILE A 1 304 ? -23.077 -7.075 34.479 1.00 92.81 304 ILE A C 1
ATOM 2424 O O . ILE A 1 304 ? -23.297 -5.883 34.270 1.00 92.81 304 ILE A O 1
ATOM 2428 N N . LEU A 1 305 ? -22.304 -7.797 33.661 1.00 93.50 305 LEU A N 1
ATOM 2429 C CA . LEU A 1 305 ? -21.720 -7.235 32.437 1.00 93.50 305 LEU A CA 1
ATOM 2430 C C . LEU A 1 305 ? -22.798 -6.858 31.406 1.00 93.50 305 LEU A C 1
ATOM 2432 O O . LEU A 1 305 ? -22.672 -5.821 30.759 1.00 93.50 305 LEU A O 1
ATOM 2436 N N . GLU A 1 306 ? -23.886 -7.629 31.303 1.00 93.75 306 GLU A N 1
ATOM 2437 C CA . GLU A 1 306 ? -25.050 -7.288 30.467 1.00 93.75 306 GLU A CA 1
ATOM 2438 C C . GLU A 1 306 ? -25.697 -5.955 30.885 1.00 93.75 306 GLU A C 1
ATOM 2440 O O . GLU A 1 306 ? -26.094 -5.172 30.022 1.00 93.75 306 GLU A O 1
ATOM 2445 N N . LEU A 1 307 ? -25.746 -5.639 32.187 1.00 93.44 307 LEU A N 1
ATOM 2446 C CA . LEU A 1 307 ? -26.207 -4.328 32.666 1.00 93.44 307 LEU A CA 1
ATOM 2447 C C . LEU A 1 307 ? -25.284 -3.186 32.212 1.00 93.44 307 LEU A C 1
ATOM 2449 O O . LEU A 1 307 ? -25.771 -2.138 31.793 1.00 93.44 307 LEU A O 1
ATOM 2453 N N . VAL A 1 308 ? -23.962 -3.383 32.253 1.00 93.25 308 VAL A N 1
ATOM 2454 C CA . VAL A 1 308 ? -22.987 -2.389 31.760 1.00 93.25 308 VAL A CA 1
ATOM 2455 C C . VAL A 1 308 ? -23.143 -2.183 30.250 1.00 93.25 308 VAL A C 1
ATOM 2457 O O . VAL A 1 308 ? -23.116 -1.053 29.761 1.00 93.25 308 VAL A O 1
ATOM 2460 N N . GLU A 1 309 ? -23.357 -3.266 29.505 1.00 93.69 309 GLU A N 1
ATOM 2461 C CA . GLU A 1 309 ? -23.638 -3.228 28.069 1.00 93.69 309 GLU A CA 1
ATOM 2462 C C . GLU A 1 309 ? -24.953 -2.513 27.757 1.00 93.69 309 GLU A C 1
ATOM 2464 O O . GLU A 1 309 ? -25.011 -1.716 26.818 1.00 93.69 309 GLU A O 1
ATOM 2469 N N . HIS A 1 310 ? -25.992 -2.724 28.568 1.00 92.81 310 HIS A N 1
ATOM 2470 C CA . HIS A 1 310 ? -27.272 -2.040 28.426 1.00 92.81 310 HIS A CA 1
ATOM 2471 C C . HIS A 1 310 ? -27.117 -0.511 28.475 1.00 92.81 310 HIS A C 1
ATOM 2473 O O . HIS A 1 310 ? -27.695 0.182 27.632 1.00 92.81 310 HIS A O 1
ATOM 2479 N N . CYS A 1 311 ? -26.278 0.016 29.376 1.00 91.06 311 CYS A N 1
ATOM 2480 C CA . CYS A 1 311 ? -26.000 1.454 29.463 1.00 91.06 311 CYS A CA 1
ATOM 2481 C C . CYS A 1 311 ? -25.462 2.030 28.145 1.00 91.06 311 CYS A C 1
ATOM 2483 O O . CYS A 1 311 ? -25.895 3.096 27.705 1.00 91.06 311 CYS A O 1
ATOM 2485 N N . VAL A 1 312 ? -24.556 1.313 27.479 1.00 91.19 312 VAL A N 1
ATOM 2486 C CA . VAL A 1 312 ? -23.933 1.793 26.239 1.00 91.19 312 VAL A CA 1
ATOM 2487 C C . VAL A 1 312 ? -24.847 1.571 25.033 1.00 91.19 312 VAL A C 1
ATOM 2489 O O . VAL A 1 312 ? -25.058 2.501 24.260 1.00 91.19 312 VAL A O 1
ATOM 2492 N N . PHE A 1 313 ? -25.420 0.373 24.876 1.00 91.50 313 PHE A N 1
ATOM 2493 C CA . PHE A 1 313 ? -26.209 0.015 23.690 1.00 91.50 313 PHE A CA 1
ATOM 2494 C C . PHE A 1 313 ? -27.607 0.634 23.661 1.00 91.50 313 PHE A C 1
ATOM 2496 O O . PHE A 1 313 ? -28.092 0.977 22.586 1.00 91.50 313 PHE A O 1
ATOM 2503 N N . HIS A 1 314 ? -28.270 0.753 24.814 1.00 90.19 314 HIS A N 1
ATOM 2504 C CA . HIS A 1 314 ? -29.674 1.171 24.875 1.00 90.19 314 HIS A CA 1
ATOM 2505 C C . HIS A 1 314 ? -29.836 2.597 25.401 1.00 90.19 314 HIS A C 1
ATOM 2507 O O . HIS A 1 314 ? -30.689 3.330 24.903 1.00 90.19 314 HIS A O 1
ATOM 2513 N N . LEU A 1 315 ? -29.009 3.019 26.365 1.00 89.06 315 LEU A N 1
ATOM 2514 C CA . LEU A 1 315 ? -29.076 4.376 26.925 1.00 89.06 315 LEU A CA 1
ATOM 2515 C C . LEU A 1 315 ? -28.136 5.370 26.225 1.00 89.06 315 LEU A C 1
ATOM 2517 O O . LEU A 1 315 ? -28.180 6.561 26.532 1.00 89.06 315 LEU A O 1
ATOM 2521 N N . ASN A 1 316 ? -27.299 4.910 25.283 1.00 89.62 316 ASN A N 1
ATOM 2522 C CA . ASN A 1 316 ? -26.255 5.711 24.631 1.00 89.62 316 ASN A CA 1
ATOM 2523 C C . ASN A 1 316 ? -25.364 6.455 25.646 1.00 89.62 316 ASN A C 1
ATOM 2525 O O . ASN A 1 316 ? -24.960 7.596 25.416 1.00 89.62 316 ASN A O 1
ATOM 2529 N N . TYR A 1 317 ? -25.070 5.822 26.783 1.00 90.19 317 TYR A N 1
ATOM 2530 C CA . TYR A 1 317 ? -24.321 6.404 27.892 1.00 90.19 317 TYR A CA 1
ATOM 2531 C C . TYR A 1 317 ? -23.059 5.593 28.193 1.00 90.19 317 TYR A C 1
ATOM 2533 O O . TYR A 1 317 ? -23.080 4.368 28.141 1.00 90.19 317 TYR A O 1
ATOM 2541 N N . ILE A 1 318 ? -21.956 6.269 28.529 1.00 90.38 318 ILE A N 1
ATOM 2542 C CA . ILE A 1 318 ? -20.691 5.611 28.888 1.00 90.38 318 ILE A CA 1
ATOM 2543 C C . ILE A 1 318 ? -20.586 5.529 30.421 1.00 90.38 318 ILE A C 1
ATOM 2545 O O . ILE A 1 318 ? -20.366 6.563 31.059 1.00 90.38 318 ILE A O 1
ATOM 2549 N N . PRO A 1 319 ? -20.687 4.328 31.023 1.00 89.81 319 PRO A N 1
ATOM 2550 C CA . PRO A 1 319 ? -20.649 4.149 32.474 1.00 89.81 319 PRO A CA 1
ATOM 2551 C C . PRO A 1 319 ? -19.199 4.159 32.994 1.00 89.81 319 PRO A C 1
ATOM 2553 O O . PRO A 1 319 ? -18.592 3.124 33.271 1.00 89.81 319 PRO A O 1
ATOM 2556 N N . CYS A 1 320 ? -18.577 5.343 33.063 1.00 89.31 320 CYS A N 1
ATOM 2557 C CA . CYS A 1 320 ? -17.148 5.462 33.388 1.00 89.31 320 CYS A CA 1
ATOM 2558 C C . CYS A 1 320 ? -16.787 4.913 34.779 1.00 89.31 320 CYS A C 1
ATOM 2560 O O . CYS A 1 320 ? -15.698 4.368 34.942 1.00 89.31 320 CYS A O 1
ATOM 2562 N N . LYS A 1 321 ? -17.661 5.055 35.785 1.00 88.12 321 LYS A N 1
ATOM 2563 C CA . LYS A 1 321 ? -17.384 4.598 37.161 1.00 88.12 321 LYS A CA 1
ATOM 2564 C C . LYS A 1 321 ? -17.342 3.074 37.230 1.00 88.12 321 LYS A C 1
ATOM 2566 O O . LYS A 1 321 ? -16.427 2.501 37.813 1.00 88.12 321 LYS A O 1
ATOM 2571 N N . GLU A 1 322 ? -18.289 2.435 36.560 1.00 91.44 322 GLU A N 1
ATOM 2572 C CA . GLU A 1 322 ? -18.410 0.991 36.409 1.00 91.44 322 GLU A CA 1
ATOM 2573 C C . GLU A 1 322 ? -17.208 0.425 35.649 1.00 91.44 322 GLU A C 1
ATOM 2575 O O . GLU A 1 322 ? -16.605 -0.555 36.082 1.00 91.44 322 GLU A O 1
ATOM 2580 N N . LEU A 1 323 ? -16.795 1.080 34.556 1.00 93.12 323 LEU A N 1
ATOM 2581 C CA . LEU A 1 323 ? -15.607 0.683 33.796 1.00 93.12 323 LEU A CA 1
ATOM 2582 C C . LEU A 1 323 ? -14.318 0.790 34.629 1.00 93.12 323 LEU A C 1
ATOM 2584 O O . LEU A 1 323 ? -13.465 -0.095 34.535 1.00 93.12 323 LEU A O 1
ATOM 2588 N N . ILE A 1 324 ? -14.176 1.820 35.475 1.00 92.25 324 ILE A N 1
ATOM 2589 C CA . ILE A 1 324 ? -13.052 1.929 36.425 1.00 92.25 324 ILE A CA 1
ATOM 2590 C C . ILE A 1 324 ? -13.095 0.774 37.436 1.00 92.25 324 ILE A C 1
ATOM 2592 O O . ILE A 1 324 ? -12.068 0.133 37.669 1.00 92.25 324 ILE A O 1
ATOM 2596 N N . GLY A 1 325 ? -14.271 0.469 37.996 1.00 91.75 325 GLY A N 1
ATOM 2597 C CA . GLY A 1 325 ? -14.465 -0.659 38.916 1.00 91.75 325 GLY A CA 1
ATOM 2598 C C . GLY A 1 325 ? -14.040 -1.994 38.298 1.00 91.75 325 GLY A C 1
ATOM 2599 O O . GLY A 1 325 ? -13.252 -2.733 38.893 1.00 91.75 325 GLY A O 1
ATOM 2600 N N . LEU A 1 326 ? -14.455 -2.251 37.054 1.00 94.19 326 LEU A N 1
ATOM 2601 C CA . LEU A 1 326 ? -14.054 -3.436 36.292 1.00 94.19 326 LEU A CA 1
ATOM 2602 C C . LEU A 1 326 ? -12.533 -3.504 36.081 1.00 94.19 326 LEU A C 1
ATOM 2604 O O . LEU A 1 326 ? -11.940 -4.574 36.229 1.00 94.19 326 LEU A O 1
ATOM 2608 N N . CYS A 1 327 ? -11.875 -2.375 35.794 1.00 94.12 327 CYS A N 1
ATOM 2609 C CA . CYS A 1 327 ? -10.417 -2.321 35.642 1.00 94.12 327 CYS A CA 1
ATOM 2610 C C . CYS A 1 327 ? -9.680 -2.687 36.940 1.00 94.12 327 CYS A C 1
ATOM 2612 O O . CYS A 1 327 ? -8.701 -3.438 36.914 1.00 94.12 327 CYS A O 1
ATOM 2614 N N . VAL A 1 328 ? -10.144 -2.170 38.083 1.00 93.06 328 VAL A N 1
ATOM 2615 C CA . VAL A 1 328 ? -9.571 -2.487 39.401 1.00 93.06 328 VAL A CA 1
ATOM 2616 C C . VAL A 1 328 ? -9.743 -3.972 39.710 1.00 93.06 328 VAL A C 1
ATOM 2618 O O . VAL A 1 328 ? -8.791 -4.631 40.133 1.00 93.06 328 VAL A O 1
ATOM 2621 N N . GLN A 1 329 ? -10.923 -4.523 39.441 1.00 91.19 329 GLN A N 1
ATOM 2622 C CA . GLN A 1 329 ? -11.210 -5.923 39.717 1.00 91.19 329 GLN A CA 1
ATOM 2623 C C . GLN A 1 329 ? -10.396 -6.876 38.845 1.00 91.19 329 GLN A C 1
ATOM 2625 O O . GLN A 1 329 ? -9.832 -7.835 39.362 1.00 91.19 329 GLN A O 1
ATOM 2630 N N . MET A 1 330 ? -10.228 -6.573 37.555 1.00 92.44 330 MET A N 1
ATOM 2631 C CA . MET A 1 330 ? -9.357 -7.355 36.671 1.00 92.44 330 MET A CA 1
ATOM 2632 C C . MET A 1 330 ? -7.918 -7.451 37.202 1.00 92.44 330 MET A C 1
ATOM 2634 O O . MET A 1 330 ? -7.308 -8.517 37.130 1.00 92.44 330 MET A O 1
ATOM 2638 N N . LYS A 1 331 ? -7.363 -6.367 37.765 1.00 92.38 331 LYS A N 1
ATOM 2639 C CA . LYS A 1 331 ? -6.009 -6.386 38.355 1.00 92.38 331 LYS A CA 1
ATOM 2640 C C . LYS A 1 331 ? -5.941 -7.271 39.601 1.00 92.38 331 LYS A C 1
ATOM 2642 O O . LYS A 1 331 ? -5.004 -8.058 39.730 1.00 92.38 331 LYS A O 1
ATOM 2647 N N . THR A 1 332 ? -6.925 -7.149 40.491 1.00 91.56 332 THR A N 1
ATOM 2648 C CA . THR A 1 332 ? -7.000 -7.921 41.742 1.00 91.56 332 THR A CA 1
ATOM 2649 C C . THR A 1 332 ? -7.182 -9.415 41.471 1.00 91.56 332 THR A C 1
ATOM 2651 O O . THR A 1 332 ? -6.462 -10.234 42.040 1.00 91.56 332 THR A O 1
ATOM 2654 N N . GLU A 1 333 ? -8.071 -9.777 40.546 1.00 88.12 333 GLU A N 1
ATOM 2655 C CA . GLU A 1 333 ? -8.358 -11.178 40.220 1.00 88.12 333 GLU A CA 1
ATOM 2656 C C . GLU A 1 333 ? -7.249 -11.847 39.412 1.00 88.12 333 GLU A C 1
ATOM 2658 O O . GLU A 1 333 ? -6.925 -13.017 39.626 1.00 88.12 333 GLU A O 1
ATOM 2663 N N . LEU A 1 334 ? -6.562 -11.099 38.545 1.00 90.44 334 LEU A N 1
ATOM 2664 C CA . LEU A 1 334 ? -5.370 -11.633 37.894 1.00 90.44 334 LEU A CA 1
ATOM 2665 C C . LEU A 1 334 ? -4.287 -11.991 38.924 1.00 90.44 334 LEU A C 1
ATOM 2667 O O . LEU A 1 334 ? -3.635 -13.026 38.790 1.00 90.44 334 LEU A O 1
ATOM 2671 N N . ALA A 1 335 ? -4.115 -11.167 39.964 1.00 87.56 335 ALA A N 1
ATOM 2672 C CA . ALA A 1 335 ? -3.182 -11.448 41.054 1.00 87.56 335 ALA A CA 1
ATOM 2673 C C . ALA A 1 335 ? -3.626 -12.636 41.930 1.00 87.56 335 ALA A C 1
ATOM 2675 O O . ALA A 1 335 ? -2.771 -13.343 42.465 1.00 87.56 335 ALA A O 1
ATOM 2676 N N . SER A 1 336 ? -4.937 -12.889 42.043 1.00 86.00 336 SER A N 1
ATOM 2677 C CA . SER A 1 336 ? -5.507 -14.056 42.737 1.00 86.00 336 SER A CA 1
ATOM 2678 C C . SER A 1 336 ? -5.434 -15.352 41.905 1.00 86.00 336 SER A C 1
ATOM 2680 O O . SER A 1 336 ? -5.641 -16.444 42.435 1.00 86.00 336 SER A O 1
ATOM 2682 N N . GLY A 1 337 ? -5.091 -15.252 40.614 1.00 82.94 337 GLY A N 1
ATOM 2683 C CA . GLY A 1 337 ? -4.986 -16.378 39.685 1.00 82.94 337 GLY A CA 1
ATOM 2684 C C . GLY A 1 337 ? -6.301 -16.755 38.993 1.00 82.94 337 GLY A C 1
ATOM 2685 O O . GLY A 1 337 ? -6.354 -17.805 38.349 1.00 82.94 337 GLY A O 1
ATOM 2686 N N . GLN A 1 338 ? -7.343 -15.925 39.097 1.00 85.19 338 GLN A N 1
ATOM 2687 C CA . GLN A 1 338 ? -8.636 -16.125 38.437 1.00 85.19 338 GLN A CA 1
ATOM 2688 C C . GLN A 1 338 ? -8.683 -15.389 37.090 1.00 85.19 338 GLN A C 1
ATOM 2690 O O . GLN A 1 338 ? -8.579 -14.166 37.021 1.00 85.19 338 GLN A O 1
ATOM 2695 N N . GLN A 1 339 ? -8.844 -16.131 35.989 1.00 88.31 339 GLN A N 1
ATOM 2696 C CA . GLN A 1 339 ? -8.833 -15.560 34.630 1.00 88.31 339 GLN A CA 1
ATOM 2697 C C . GLN A 1 339 ? -10.222 -15.375 34.025 1.00 88.31 339 GLN A C 1
ATOM 2699 O O . GLN A 1 339 ? -10.367 -14.561 33.116 1.00 88.31 339 GLN A O 1
ATOM 2704 N N . ASP A 1 340 ? -11.232 -16.090 34.517 1.00 87.12 340 ASP A N 1
ATOM 2705 C CA . ASP A 1 340 ? -12.559 -16.131 33.894 1.00 87.12 340 ASP A CA 1
ATOM 2706 C C . ASP A 1 340 ? -13.247 -14.761 33.908 1.00 87.12 340 ASP A C 1
ATOM 2708 O O . ASP A 1 340 ? -13.769 -14.321 32.883 1.00 87.12 340 ASP A O 1
ATOM 2712 N N . ILE A 1 341 ? -13.134 -14.026 35.023 1.00 88.06 341 ILE A N 1
ATOM 2713 C CA . ILE A 1 341 ? -13.636 -12.647 35.143 1.00 88.06 341 ILE A CA 1
ATOM 2714 C C . ILE A 1 341 ? -12.930 -11.733 34.134 1.00 88.06 341 ILE A C 1
ATOM 2716 O O . ILE A 1 341 ? -13.583 -11.001 33.396 1.00 88.06 341 ILE A O 1
ATOM 2720 N N . CYS A 1 342 ? -11.598 -11.806 34.046 1.00 92.44 342 CYS A N 1
ATOM 2721 C CA . CYS A 1 342 ? -10.822 -11.002 33.101 1.00 92.44 342 CYS A CA 1
ATOM 2722 C C . CYS A 1 342 ? -11.207 -11.299 31.645 1.00 92.44 342 CYS A C 1
ATOM 2724 O O . CYS A 1 342 ? -11.352 -10.373 30.850 1.00 92.44 342 CYS A O 1
ATOM 2726 N N . ILE A 1 343 ? -11.407 -12.573 31.294 1.00 93.75 343 ILE A N 1
ATOM 2727 C CA . ILE A 1 343 ? -11.837 -12.986 29.953 1.00 93.75 343 ILE A CA 1
ATOM 2728 C C . ILE A 1 343 ? -13.222 -12.412 29.640 1.00 93.75 343 ILE A C 1
ATOM 2730 O O . ILE A 1 343 ? -13.394 -11.806 28.582 1.00 93.75 343 ILE A O 1
ATOM 2734 N N . ALA A 1 344 ? -14.187 -12.561 30.552 1.00 91.88 344 ALA A N 1
ATOM 2735 C CA . ALA A 1 344 ? -15.547 -12.061 30.362 1.00 91.88 344 ALA A CA 1
ATOM 2736 C C . ALA A 1 344 ? -15.574 -10.532 30.187 1.00 91.88 344 ALA A C 1
ATOM 2738 O O . ALA A 1 344 ? -16.209 -10.027 29.259 1.00 91.88 344 ALA A O 1
ATOM 2739 N N . THR A 1 345 ? -14.817 -9.796 31.006 1.00 93.44 345 THR A N 1
ATOM 2740 C CA . THR A 1 345 ? -14.736 -8.331 30.927 1.00 93.44 345 THR A CA 1
ATOM 2741 C C . THR A 1 345 ? -14.066 -7.852 29.638 1.00 93.44 345 THR A C 1
ATOM 2743 O O . THR A 1 345 ? -14.560 -6.928 28.993 1.00 93.44 345 THR A O 1
ATOM 2746 N N . VAL A 1 346 ? -12.978 -8.496 29.196 1.00 95.44 346 VAL A N 1
ATOM 2747 C CA . VAL A 1 346 ? -12.324 -8.158 27.917 1.00 95.44 346 VAL A CA 1
ATOM 2748 C C . VAL A 1 346 ? -13.260 -8.439 26.732 1.00 95.44 346 VAL A C 1
ATOM 2750 O O . VAL A 1 346 ? -13.328 -7.640 25.798 1.00 95.44 346 VAL A O 1
ATOM 2753 N N . GLN A 1 347 ? -14.037 -9.527 26.775 1.00 95.19 347 GLN A N 1
ATOM 2754 C CA . GLN A 1 347 ? -15.050 -9.826 25.755 1.00 95.19 347 GLN A CA 1
ATOM 2755 C C . GLN A 1 347 ? -16.185 -8.794 25.727 1.00 95.19 347 GLN A C 1
ATOM 2757 O O . GLN A 1 347 ? -16.615 -8.402 24.641 1.00 95.19 347 GLN A O 1
ATOM 2762 N N . ALA A 1 348 ? -16.646 -8.327 26.890 1.00 93.62 348 ALA A N 1
ATOM 2763 C CA . ALA A 1 348 ? -17.613 -7.234 26.977 1.00 93.62 348 ALA A CA 1
ATOM 2764 C C . ALA A 1 348 ? -17.042 -5.942 26.371 1.00 93.62 348 ALA A C 1
ATOM 2766 O O . ALA A 1 348 ? -17.687 -5.311 25.537 1.00 93.62 348 ALA A O 1
ATOM 2767 N N . ALA A 1 349 ? -15.786 -5.598 26.673 1.00 95.12 349 ALA A N 1
ATOM 2768 C CA . ALA A 1 349 ? -15.130 -4.416 26.113 1.00 95.12 349 ALA A CA 1
ATOM 2769 C C . ALA A 1 349 ? -15.038 -4.441 24.572 1.00 95.12 349 ALA A C 1
ATOM 2771 O O . ALA A 1 349 ? -15.221 -3.401 23.935 1.00 95.12 349 ALA A O 1
ATOM 2772 N N . PHE A 1 350 ? -14.832 -5.611 23.950 1.00 95.31 350 PHE A N 1
ATOM 2773 C CA . PHE A 1 350 ? -14.924 -5.751 22.489 1.00 95.31 350 PHE A CA 1
ATOM 2774 C C . PHE A 1 350 ? -16.313 -5.405 21.950 1.00 95.31 350 PHE A C 1
ATOM 2776 O O . PHE A 1 350 ? -16.411 -4.732 20.924 1.00 95.31 350 PHE A O 1
ATOM 2783 N N . ARG A 1 351 ? -17.380 -5.848 22.630 1.00 94.56 351 ARG A N 1
ATOM 2784 C CA . ARG A 1 351 ? -18.760 -5.530 22.237 1.00 94.56 351 ARG A CA 1
ATOM 2785 C C . ARG A 1 351 ? -19.011 -4.028 22.317 1.00 94.56 351 ARG A C 1
ATOM 2787 O O . ARG A 1 351 ? -19.529 -3.460 21.359 1.00 94.56 351 ARG A O 1
ATOM 2794 N N . LEU A 1 352 ? -18.559 -3.368 23.384 1.00 94.12 352 LEU A N 1
ATOM 2795 C CA . LEU A 1 352 ? -18.726 -1.919 23.548 1.00 94.12 352 LEU A CA 1
ATOM 2796 C C . LEU A 1 352 ? -18.083 -1.117 22.404 1.00 94.12 352 LEU A C 1
ATOM 2798 O O . LEU A 1 352 ? -18.686 -0.172 21.910 1.00 94.12 352 LEU A O 1
ATOM 2802 N N . LEU A 1 353 ? -16.910 -1.525 21.906 1.00 92.12 353 LEU A N 1
ATOM 2803 C CA . LEU A 1 353 ? -16.223 -0.839 20.797 1.00 92.12 353 LEU A CA 1
ATOM 2804 C C . LEU A 1 353 ? -16.989 -0.841 19.464 1.00 92.12 353 LEU A C 1
ATOM 2806 O O . LEU A 1 353 ? -16.597 -0.116 18.549 1.00 92.12 353 LEU A O 1
ATOM 2810 N N . THR A 1 354 ? -18.048 -1.644 19.329 1.00 91.00 354 THR A N 1
ATOM 2811 C CA . THR A 1 354 ? -18.870 -1.684 18.109 1.00 91.00 354 THR A CA 1
ATOM 2812 C C . THR A 1 354 ? -19.813 -0.487 17.970 1.00 91.00 354 THR A C 1
ATOM 2814 O O . THR A 1 354 ? -20.295 -0.242 16.866 1.00 91.00 354 THR A O 1
ATOM 2817 N N . VAL A 1 355 ? -20.051 0.268 19.051 1.00 88.44 355 VAL A N 1
ATOM 2818 C CA . VAL A 1 355 ? -21.026 1.372 19.081 1.00 88.44 355 VAL A CA 1
ATOM 2819 C C . VAL A 1 355 ? -20.465 2.651 18.463 1.00 88.44 355 VAL A C 1
ATOM 2821 O O . VAL A 1 355 ? -21.026 3.162 17.499 1.00 88.44 355 VAL A O 1
ATOM 2824 N N . ASP A 1 356 ? -19.359 3.171 19.002 1.00 88.56 356 ASP A N 1
ATOM 2825 C CA . ASP A 1 356 ? -18.727 4.402 18.516 1.00 88.56 356 ASP A CA 1
ATOM 2826 C C . ASP A 1 356 ? -17.212 4.399 18.781 1.00 88.56 356 ASP A C 1
ATOM 2828 O O . ASP A 1 356 ? -16.722 3.855 19.774 1.00 88.56 356 ASP A O 1
ATOM 2832 N N . SER A 1 357 ? -16.456 5.060 17.903 1.00 89.44 357 SER A N 1
ATOM 2833 C CA . SER A 1 357 ? -15.014 5.278 18.044 1.00 89.44 357 SER A CA 1
ATOM 2834 C C . SER A 1 357 ? -14.603 6.037 19.315 1.00 89.44 357 SER A C 1
ATOM 2836 O O . SER A 1 357 ? -13.510 5.778 19.819 1.00 89.44 357 SER A O 1
ATOM 2838 N N . VAL A 1 358 ? -15.467 6.899 19.869 1.00 91.44 358 VAL A N 1
ATOM 2839 C CA . VAL A 1 358 ? -15.233 7.667 21.110 1.00 91.44 358 VAL A CA 1
ATOM 2840 C C . VAL A 1 358 ? -15.031 6.751 22.323 1.00 91.44 358 VAL A C 1
ATOM 2842 O O . VAL A 1 358 ? -14.331 7.108 23.270 1.00 91.44 358 VAL A O 1
ATOM 2845 N N . ILE A 1 359 ? -15.558 5.523 22.291 1.00 92.50 359 ILE A N 1
ATOM 2846 C CA . ILE A 1 359 ? -15.351 4.538 23.365 1.00 92.50 359 ILE A CA 1
ATOM 2847 C C . ILE A 1 359 ? -13.865 4.184 23.512 1.00 92.50 359 ILE A C 1
ATOM 2849 O O . ILE A 1 359 ? -13.404 3.907 24.617 1.00 92.50 359 ILE A O 1
ATOM 2853 N N . LYS A 1 360 ? -13.075 4.281 22.433 1.00 93.81 360 LYS A N 1
ATOM 2854 C CA . LYS A 1 360 ? -11.615 4.117 22.506 1.00 93.81 360 LYS A CA 1
ATOM 2855 C C . LYS A 1 360 ? -10.962 5.172 23.395 1.00 93.81 360 LYS A C 1
ATOM 2857 O O . LYS A 1 360 ? -9.991 4.853 24.077 1.00 93.81 360 LYS A O 1
ATOM 2862 N N . ASP A 1 361 ? -11.467 6.404 23.374 1.00 92.50 361 ASP A N 1
ATOM 2863 C CA . ASP A 1 361 ? -10.981 7.482 24.234 1.00 92.50 361 ASP A CA 1
ATOM 2864 C C . ASP A 1 361 ? -11.469 7.278 25.668 1.00 92.50 361 ASP A C 1
ATOM 2866 O O . ASP A 1 361 ? -10.678 7.379 26.598 1.00 92.50 361 ASP A O 1
ATOM 2870 N N . ALA A 1 362 ? -12.730 6.878 25.858 1.00 92.31 362 ALA A N 1
ATOM 2871 C CA . ALA A 1 362 ? -13.244 6.539 27.184 1.00 92.31 362 ALA A CA 1
ATOM 2872 C C . ALA A 1 362 ? -12.422 5.430 27.861 1.00 92.31 362 ALA A C 1
ATOM 2874 O O . ALA A 1 362 ? -12.068 5.560 29.028 1.00 92.31 362 ALA A O 1
ATOM 2875 N N . PHE A 1 363 ? -12.047 4.378 27.125 1.00 94.94 363 PHE A N 1
ATOM 2876 C CA . PHE A 1 363 ? -11.182 3.304 27.623 1.00 94.94 363 PHE A CA 1
ATOM 2877 C C . PHE A 1 363 ? -9.788 3.783 28.044 1.00 94.94 363 PHE A C 1
ATOM 2879 O O . PHE A 1 363 ? -9.214 3.225 28.982 1.00 94.94 363 PHE A O 1
ATOM 2886 N N . ARG A 1 364 ? -9.250 4.824 27.396 1.00 93.56 364 ARG A N 1
ATOM 2887 C CA . ARG A 1 364 ? -8.020 5.492 27.839 1.00 93.56 364 ARG A CA 1
ATOM 2888 C C . ARG A 1 364 ? -8.251 6.231 29.156 1.00 93.56 364 ARG A C 1
ATOM 2890 O O . ARG A 1 364 ? -7.515 5.980 30.102 1.00 93.56 364 ARG A O 1
ATOM 2897 N N . GLU A 1 365 ? -9.282 7.071 29.239 1.00 92.12 365 GLU A N 1
ATOM 2898 C CA . GLU A 1 365 ? -9.546 7.900 30.428 1.00 92.12 365 GLU A CA 1
ATOM 2899 C C . GLU A 1 365 ? -9.894 7.077 31.684 1.00 92.12 365 GLU A C 1
ATOM 2901 O O . GLU A 1 365 ? -9.541 7.466 32.794 1.00 92.12 365 GLU A O 1
ATOM 2906 N N . VAL A 1 366 ? -10.554 5.922 31.534 1.00 92.69 366 VAL A N 1
ATOM 2907 C CA . VAL A 1 366 ? -10.866 5.017 32.663 1.00 92.69 366 VAL A CA 1
ATOM 2908 C C . VAL A 1 366 ? -9.688 4.123 33.083 1.00 92.69 366 VAL A C 1
ATOM 2910 O O . VAL A 1 366 ? -9.797 3.401 34.071 1.00 92.69 366 VAL A O 1
ATOM 2913 N N . GLY A 1 367 ? -8.568 4.136 32.349 1.00 92.81 367 GLY A N 1
ATOM 2914 C CA . GLY A 1 367 ? -7.386 3.320 32.658 1.00 92.81 367 GLY A CA 1
ATOM 2915 C C . GLY A 1 367 ? -7.476 1.852 32.211 1.00 92.81 367 GLY A C 1
ATOM 2916 O O . GLY A 1 367 ? -6.753 0.993 32.736 1.00 92.81 367 GLY A O 1
ATOM 2917 N N . LEU A 1 368 ? -8.336 1.527 31.236 1.00 94.94 368 LEU A N 1
ATOM 2918 C CA . LEU A 1 368 ? -8.423 0.167 30.690 1.00 94.94 368 LEU A CA 1
ATOM 2919 C C . LEU A 1 368 ? -7.154 -0.203 29.911 1.00 94.94 368 LEU A C 1
ATOM 2921 O O . LEU A 1 368 ? -6.673 -1.325 30.044 1.00 94.94 368 LEU A O 1
ATOM 2925 N N . LEU A 1 369 ? -6.568 0.734 29.155 1.00 94.31 369 LEU A N 1
ATOM 2926 C CA . LEU A 1 369 ? -5.308 0.499 28.428 1.00 94.31 369 LEU A CA 1
ATOM 2927 C C . LEU A 1 369 ? -4.191 0.067 29.390 1.00 94.31 369 LEU A C 1
ATOM 2929 O O . LEU A 1 369 ? -3.539 -0.947 29.153 1.00 94.31 369 LEU A O 1
ATOM 2933 N N . ASP A 1 370 ? -4.031 0.770 30.513 1.00 94.00 370 ASP A N 1
ATOM 2934 C CA . ASP A 1 370 ? -3.032 0.450 31.542 1.00 94.00 370 ASP A CA 1
ATOM 2935 C C . ASP A 1 370 ? -3.282 -0.923 32.168 1.00 94.00 370 ASP A C 1
ATOM 2937 O O . ASP A 1 370 ? -2.356 -1.670 32.487 1.00 94.00 370 ASP A O 1
ATOM 2941 N N . THR A 1 371 ? -4.557 -1.269 32.338 1.00 95.00 371 THR A N 1
ATOM 2942 C CA . THR A 1 371 ? -4.983 -2.567 32.863 1.00 95.00 371 THR A CA 1
ATOM 2943 C C . THR A 1 371 ? -4.643 -3.705 31.902 1.00 95.00 371 THR A C 1
ATOM 2945 O O . THR A 1 371 ? -4.119 -4.731 32.334 1.00 95.00 371 THR A O 1
ATOM 2948 N N . LEU A 1 372 ? -4.851 -3.518 30.598 1.00 95.81 372 LEU A N 1
ATOM 2949 C CA . LEU A 1 372 ? -4.465 -4.493 29.574 1.00 95.81 372 LEU A CA 1
ATOM 2950 C C . LEU A 1 372 ? -2.937 -4.635 29.474 1.00 95.81 372 LEU A C 1
ATOM 2952 O O . LEU A 1 372 ? -2.432 -5.756 29.404 1.00 95.81 372 LEU A O 1
ATOM 2956 N N . CYS A 1 373 ? -2.189 -3.531 29.559 1.00 94.50 373 CYS A N 1
ATOM 2957 C CA . CYS A 1 373 ? -0.724 -3.546 29.642 1.00 94.50 373 CYS A CA 1
ATOM 2958 C C . CYS A 1 373 ? -0.226 -4.341 30.862 1.00 94.50 373 CYS A C 1
ATOM 2960 O O . CYS A 1 373 ? 0.708 -5.140 30.750 1.00 94.50 373 CYS A O 1
ATOM 2962 N N . TYR A 1 374 ? -0.871 -4.165 32.021 1.00 94.12 374 TYR A N 1
ATOM 2963 C CA . TYR A 1 374 ? -0.574 -4.934 33.231 1.00 94.12 374 TYR A CA 1
ATOM 2964 C C . TYR A 1 374 ? -0.839 -6.435 33.040 1.00 94.12 374 TYR A C 1
ATOM 2966 O O . TYR A 1 374 ? 0.010 -7.250 33.409 1.00 94.12 374 TYR A O 1
ATOM 2974 N N . ILE A 1 375 ? -1.967 -6.804 32.417 1.00 94.31 375 ILE A N 1
ATOM 2975 C CA . ILE A 1 375 ? -2.300 -8.203 32.109 1.00 94.31 375 ILE A CA 1
ATOM 2976 C C . ILE A 1 375 ? -1.217 -8.844 31.241 1.00 94.31 375 ILE A C 1
ATOM 2978 O O . ILE A 1 375 ? -0.706 -9.906 31.592 1.00 94.31 375 ILE A O 1
ATOM 2982 N N . ILE A 1 376 ? -0.826 -8.189 30.144 1.00 94.19 376 ILE A N 1
ATOM 2983 C CA . ILE A 1 376 ? 0.191 -8.713 29.221 1.00 94.19 376 ILE A CA 1
ATOM 2984 C C . ILE A 1 376 ? 1.534 -8.893 29.934 1.00 94.19 376 ILE A C 1
ATOM 2986 O O . ILE A 1 376 ? 2.150 -9.947 29.797 1.00 94.19 376 ILE A O 1
ATOM 2990 N N . ASN A 1 377 ? 1.973 -7.917 30.735 1.00 93.12 377 ASN A N 1
ATOM 2991 C CA . ASN A 1 377 ? 3.234 -8.017 31.479 1.00 93.12 377 ASN A CA 1
ATOM 2992 C C . ASN A 1 377 ? 3.226 -9.152 32.512 1.00 93.12 377 ASN A C 1
ATOM 2994 O O . ASN A 1 377 ? 4.211 -9.883 32.635 1.00 93.12 377 ASN A O 1
ATOM 2998 N N . ASN A 1 378 ? 2.121 -9.326 33.242 1.00 92.88 378 ASN A N 1
ATOM 2999 C CA . ASN A 1 378 ? 1.992 -10.391 34.232 1.00 92.88 378 ASN A CA 1
ATOM 3000 C C . ASN A 1 378 ? 1.991 -11.769 33.546 1.00 92.88 378 ASN A C 1
ATOM 3002 O O . ASN A 1 378 ? 2.812 -12.623 33.883 1.00 92.88 378 ASN A O 1
ATOM 3006 N N . LEU A 1 379 ? 1.179 -11.952 32.499 1.00 92.69 379 LEU A N 1
ATOM 3007 C CA . LEU A 1 379 ? 1.144 -13.197 31.726 1.00 92.69 379 LEU A CA 1
ATOM 3008 C C . LEU A 1 379 ? 2.486 -13.494 31.044 1.00 92.69 379 LEU A C 1
ATOM 3010 O O . LEU A 1 379 ? 2.916 -14.644 31.023 1.00 92.69 379 LEU A O 1
ATOM 3014 N N . PHE A 1 380 ? 3.198 -12.477 30.557 1.00 93.12 380 PHE A N 1
ATOM 3015 C CA . PHE A 1 380 ? 4.546 -12.644 30.014 1.00 93.12 380 PHE A CA 1
ATOM 3016 C C . PHE A 1 380 ? 5.550 -13.085 31.085 1.00 93.12 380 PHE A C 1
ATOM 3018 O O . PHE A 1 380 ? 6.367 -13.975 30.844 1.00 93.12 380 PHE A O 1
ATOM 3025 N N . SER A 1 381 ? 5.462 -12.522 32.293 1.00 91.56 381 SER A N 1
ATOM 3026 C CA . SER A 1 381 ? 6.309 -12.928 33.418 1.00 91.56 381 SER A CA 1
ATOM 3027 C C . SER A 1 381 ? 6.067 -14.385 33.829 1.00 91.56 381 SER A C 1
ATOM 3029 O O . SER A 1 381 ? 7.028 -15.107 34.093 1.00 91.56 381 SER A O 1
ATOM 3031 N N . LEU A 1 382 ? 4.808 -14.840 33.792 1.00 91.06 382 LEU A N 1
ATOM 3032 C CA . LEU A 1 382 ? 4.432 -16.234 34.024 1.00 91.06 382 LEU A CA 1
ATOM 3033 C C . LEU A 1 382 ? 4.927 -17.146 32.900 1.00 91.06 382 LEU A C 1
ATOM 3035 O O . LEU A 1 382 ? 5.495 -18.195 33.195 1.00 91.06 382 LEU A O 1
ATOM 3039 N N . HIS A 1 383 ? 4.786 -16.728 31.638 1.00 90.56 383 HIS A N 1
ATOM 3040 C CA . HIS A 1 383 ? 5.239 -17.502 30.479 1.00 90.56 383 HIS A CA 1
ATOM 3041 C C . HIS A 1 383 ? 6.752 -17.763 30.502 1.00 90.56 383 HIS A C 1
ATOM 3043 O O . HIS A 1 383 ? 7.211 -18.829 30.104 1.00 90.56 383 HIS A O 1
ATOM 3049 N N . ARG A 1 384 ? 7.541 -16.813 31.025 1.00 90.31 384 ARG A N 1
ATOM 3050 C CA . ARG A 1 384 ? 8.992 -16.989 31.207 1.00 90.31 384 ARG A CA 1
ATOM 3051 C C . ARG A 1 384 ? 9.358 -18.017 32.278 1.00 90.31 384 ARG A C 1
ATOM 3053 O O . ARG A 1 384 ? 10.488 -18.496 32.278 1.00 90.31 384 ARG A O 1
ATOM 3060 N N . GLN A 1 385 ? 8.452 -18.307 33.209 1.00 91.44 385 GLN A N 1
ATOM 3061 C CA . GLN A 1 385 ? 8.679 -19.252 34.306 1.00 91.44 385 GLN A CA 1
ATOM 3062 C C . GLN A 1 385 ? 8.094 -20.636 34.008 1.00 91.44 385 GLN A C 1
ATOM 3064 O O . GLN A 1 385 ? 8.669 -21.640 34.420 1.00 91.44 385 GLN A O 1
ATOM 3069 N N . ARG A 1 386 ? 6.947 -20.694 33.321 1.00 91.88 386 ARG A N 1
ATOM 3070 C CA . ARG A 1 386 ? 6.231 -21.928 32.980 1.00 91.88 386 ARG A CA 1
ATOM 3071 C C . ARG A 1 386 ? 5.367 -21.748 31.736 1.00 91.88 386 ARG A C 1
ATOM 3073 O O . ARG A 1 386 ? 4.991 -20.633 31.384 1.00 91.88 386 ARG A O 1
ATOM 3080 N N . ASP A 1 387 ? 4.926 -22.858 31.157 1.00 87.12 387 ASP A N 1
ATOM 3081 C CA . ASP A 1 387 ? 3.872 -22.807 30.150 1.00 87.12 387 ASP A CA 1
ATOM 3082 C C . ASP A 1 387 ? 2.554 -22.277 30.728 1.00 87.12 387 ASP A C 1
ATOM 3084 O O . ASP A 1 387 ? 2.166 -22.560 31.871 1.00 87.12 387 ASP A O 1
ATOM 3088 N N . LEU A 1 388 ? 1.871 -21.475 29.912 1.00 90.12 388 LEU A N 1
ATOM 3089 C CA . LEU A 1 388 ? 0.586 -20.876 30.247 1.00 90.12 388 LEU A CA 1
ATOM 3090 C C . LEU A 1 388 ? -0.546 -21.909 30.139 1.00 90.12 388 LEU A C 1
ATOM 3092 O O . LEU A 1 388 ? -0.565 -22.730 29.220 1.00 90.12 388 LEU A O 1
ATOM 3096 N N . LYS A 1 389 ? -1.517 -21.828 31.053 1.00 91.50 389 LYS A N 1
ATOM 3097 C CA . LYS A 1 389 ? -2.785 -22.574 30.987 1.00 91.50 389 LYS A CA 1
ATOM 3098 C C . LYS A 1 389 ? -3.623 -22.087 29.799 1.00 91.50 389 LYS A C 1
ATOM 3100 O O . LYS A 1 389 ? -3.434 -20.970 29.324 1.00 91.50 389 LYS A O 1
ATOM 3105 N N . ASP A 1 390 ? -4.593 -22.874 29.345 1.00 90.69 390 ASP A N 1
ATOM 3106 C CA . ASP A 1 390 ? -5.414 -22.498 28.180 1.00 90.69 390 ASP A CA 1
ATOM 3107 C C . ASP A 1 390 ? -6.218 -21.208 28.406 1.00 90.69 390 ASP A C 1
ATOM 3109 O O . ASP A 1 390 ? -6.305 -20.359 27.518 1.00 90.69 390 ASP A O 1
ATOM 3113 N N . SER A 1 391 ? -6.720 -20.997 29.623 1.00 89.88 391 SER A N 1
ATOM 3114 C CA . SER A 1 391 ? -7.366 -19.750 30.045 1.00 89.88 391 SER A CA 1
ATOM 3115 C C . SER A 1 391 ? -6.398 -18.552 30.052 1.00 89.88 391 SER A C 1
ATOM 3117 O O . SER A 1 391 ? -6.775 -17.456 29.641 1.00 89.88 391 SER A O 1
ATOM 3119 N N . GLU A 1 392 ? -5.125 -18.753 30.413 1.00 93.50 392 GLU A N 1
ATOM 3120 C CA . GLU A 1 392 ? -4.072 -17.721 30.367 1.00 93.50 392 GLU A CA 1
ATOM 3121 C C . GLU A 1 392 ? -3.710 -17.347 28.933 1.00 93.50 392 GLU A C 1
ATOM 3123 O O . GLU A 1 392 ? -3.618 -16.163 28.612 1.00 93.50 392 GLU A O 1
ATOM 3128 N N . LYS A 1 393 ? -3.546 -18.350 28.062 1.00 92.06 393 LYS A N 1
ATOM 3129 C CA . LYS A 1 393 ? -3.288 -18.147 26.630 1.00 92.06 393 LYS A CA 1
ATOM 3130 C C . LYS A 1 393 ? -4.432 -17.372 25.980 1.00 92.06 393 LYS A C 1
ATOM 3132 O O . LYS A 1 393 ? -4.188 -16.403 25.264 1.00 92.06 393 LYS A O 1
ATOM 3137 N N . LYS A 1 394 ? -5.679 -17.753 26.286 1.00 94.50 394 LYS A N 1
ATOM 3138 C CA . LYS A 1 394 ? -6.884 -17.065 25.807 1.00 94.50 394 LYS A CA 1
ATOM 3139 C C . LYS A 1 394 ? -6.936 -15.613 26.283 1.00 94.50 394 LYS A C 1
ATOM 3141 O O . LYS A 1 394 ? -7.224 -14.728 25.481 1.00 94.50 394 LYS A O 1
ATOM 3146 N N . LEU A 1 395 ? -6.637 -15.352 27.557 1.00 95.44 395 LEU A N 1
ATOM 3147 C CA . LEU A 1 395 ? -6.612 -13.991 28.094 1.00 95.44 395 LEU A CA 1
ATOM 3148 C C . LEU A 1 395 ? -5.501 -13.139 27.456 1.00 95.44 395 LEU A C 1
ATOM 3150 O O . LEU A 1 395 ? -5.753 -11.988 27.108 1.00 95.44 395 LEU A O 1
ATOM 3154 N N . ALA A 1 396 ? -4.304 -13.698 27.254 1.00 94.00 396 ALA A N 1
ATOM 3155 C CA . ALA A 1 396 ? -3.187 -13.010 26.603 1.00 94.00 396 ALA A CA 1
ATOM 3156 C C . ALA A 1 396 ? -3.524 -12.584 25.165 1.00 94.00 396 ALA A C 1
ATOM 3158 O O . ALA A 1 396 ? -3.267 -11.437 24.782 1.00 94.00 396 ALA A O 1
ATOM 3159 N N . LEU A 1 397 ? -4.145 -13.489 24.399 1.00 95.19 397 LEU A N 1
ATOM 3160 C CA . LEU A 1 397 ? -4.610 -13.223 23.039 1.00 95.19 397 LEU A CA 1
ATOM 3161 C C . LEU A 1 397 ? -5.670 -12.114 23.028 1.00 95.19 397 LEU A C 1
ATOM 3163 O O . LEU A 1 397 ? -5.481 -11.090 22.377 1.00 95.19 397 LEU A O 1
ATOM 3167 N N . LEU A 1 398 ? -6.736 -12.271 23.823 1.00 96.56 398 LEU A N 1
ATOM 3168 C CA . LEU A 1 398 ? -7.833 -11.300 23.888 1.00 96.56 398 LEU A CA 1
ATOM 3169 C C . LEU A 1 398 ? -7.360 -9.910 24.336 1.00 96.56 398 LEU A C 1
ATOM 3171 O O . LEU A 1 398 ? -7.802 -8.908 23.777 1.00 96.56 398 LEU A O 1
ATOM 3175 N N . ALA A 1 399 ? -6.454 -9.832 25.316 1.00 96.31 399 ALA A N 1
ATOM 3176 C CA . ALA A 1 399 ? -5.925 -8.559 25.801 1.00 96.31 399 ALA A CA 1
ATOM 3177 C C . ALA A 1 399 ? -5.079 -7.842 24.734 1.00 96.31 399 ALA A C 1
ATOM 3179 O O . ALA A 1 399 ? -5.212 -6.630 24.550 1.00 96.31 399 ALA A O 1
ATOM 3180 N N . THR A 1 400 ? -4.247 -8.590 24.001 1.00 96.31 400 THR A N 1
ATOM 3181 C CA . THR A 1 400 ? -3.391 -8.044 22.933 1.00 96.31 400 THR A CA 1
ATOM 3182 C C . THR A 1 400 ? -4.222 -7.611 21.717 1.00 96.31 400 THR A C 1
ATOM 3184 O O . THR A 1 400 ? -4.003 -6.526 21.166 1.00 96.31 400 THR A O 1
ATOM 3187 N N . ASP A 1 401 ? -5.243 -8.386 21.342 1.00 97.00 401 ASP A N 1
ATOM 3188 C CA . ASP A 1 401 ? -6.169 -8.032 20.262 1.00 97.00 401 ASP A CA 1
ATOM 3189 C C . ASP A 1 401 ? -7.005 -6.795 20.616 1.00 97.00 401 ASP A C 1
ATOM 3191 O O . ASP A 1 401 ? -7.161 -5.895 19.784 1.00 97.00 401 ASP A O 1
ATOM 3195 N N . LEU A 1 402 ? -7.497 -6.697 21.858 1.00 96.88 402 LEU A N 1
ATOM 3196 C CA . LEU A 1 402 ? -8.292 -5.551 22.297 1.00 96.88 402 LEU A CA 1
ATOM 3197 C C . LEU A 1 402 ? -7.457 -4.268 22.258 1.00 96.88 402 LEU A C 1
ATOM 3199 O O . LEU A 1 402 ? -7.902 -3.266 21.694 1.00 96.88 402 LEU A O 1
ATOM 3203 N N . LEU A 1 403 ? -6.219 -4.307 22.766 1.00 95.69 403 LEU A N 1
ATOM 3204 C CA . LEU A 1 403 ? -5.281 -3.185 22.651 1.00 95.69 403 LEU A CA 1
ATOM 3205 C C . LEU A 1 403 ? -5.042 -2.787 21.194 1.00 95.69 403 LEU A C 1
ATOM 3207 O O . LEU A 1 403 ? -5.073 -1.600 20.866 1.00 95.69 403 LEU A O 1
ATOM 3211 N N . THR A 1 404 ? -4.866 -3.765 20.305 1.00 95.38 404 THR A N 1
ATOM 3212 C CA . THR A 1 404 ? -4.675 -3.513 18.872 1.00 95.38 404 THR A CA 1
ATOM 3213 C C . THR A 1 404 ? -5.860 -2.749 18.276 1.00 95.38 404 THR A C 1
ATOM 3215 O O . THR A 1 404 ? -5.666 -1.783 17.532 1.00 95.38 404 THR A O 1
ATOM 3218 N N . VAL A 1 405 ? -7.096 -3.127 18.619 1.00 95.75 405 VAL A N 1
ATOM 3219 C CA . VAL A 1 405 ? -8.316 -2.451 18.141 1.00 95.75 405 VAL A CA 1
ATOM 3220 C C . VAL A 1 405 ? -8.459 -1.045 18.734 1.00 95.75 405 VAL A C 1
ATOM 3222 O O . VAL A 1 405 ? -8.815 -0.111 18.004 1.00 95.75 405 VAL A O 1
ATOM 3225 N N . ILE A 1 406 ? -8.154 -0.870 20.022 1.00 94.94 406 ILE A N 1
ATOM 3226 C CA . ILE A 1 406 ? -8.204 0.422 20.726 1.00 94.94 406 ILE A CA 1
ATOM 3227 C C . ILE A 1 406 ? -7.189 1.418 20.150 1.00 94.94 406 ILE A C 1
ATOM 3229 O O . ILE A 1 406 ? -7.492 2.606 20.025 1.00 94.94 406 ILE A O 1
ATOM 3233 N N . ILE A 1 407 ? -5.998 0.947 19.774 1.00 93.69 407 ILE A N 1
ATOM 3234 C CA . ILE A 1 407 ? -4.925 1.782 19.221 1.00 93.69 407 ILE A CA 1
ATOM 3235 C C . ILE A 1 407 ? -5.165 2.095 17.742 1.00 93.69 407 ILE A C 1
ATOM 3237 O O . ILE A 1 407 ? -4.861 3.196 17.288 1.00 93.69 407 ILE A O 1
ATOM 3241 N N . LYS A 1 408 ? -5.739 1.163 16.972 1.00 91.81 408 LYS A N 1
ATOM 3242 C CA . LYS A 1 408 ? -5.968 1.334 15.530 1.00 91.81 408 LYS A CA 1
ATOM 3243 C C . LYS A 1 408 ? -6.711 2.642 15.216 1.00 91.81 408 LYS A C 1
ATOM 3245 O O . LYS A 1 408 ? -7.887 2.802 15.550 1.00 91.81 408 LYS A O 1
ATOM 3250 N N . GLY A 1 409 ? -6.024 3.543 14.513 1.00 88.75 409 GLY A N 1
ATOM 3251 C CA . GLY A 1 409 ? -6.533 4.848 14.087 1.00 88.75 409 GLY A CA 1
ATOM 3252 C C . GLY A 1 409 ? -6.571 5.936 15.169 1.00 88.75 409 GLY A C 1
ATOM 3253 O O . GLY A 1 409 ? -7.073 7.015 14.875 1.00 88.75 409 GLY A O 1
ATOM 3254 N N . ASN A 1 410 ? -6.058 5.696 16.384 1.00 90.81 410 ASN A N 1
ATOM 3255 C CA . ASN A 1 410 ? -6.077 6.663 17.489 1.00 90.81 410 ASN A CA 1
ATOM 3256 C C . ASN A 1 410 ? -4.649 6.959 17.994 1.00 90.81 410 ASN A C 1
ATOM 3258 O O . ASN A 1 410 ? -3.995 6.117 18.611 1.00 90.81 410 ASN A O 1
ATOM 3262 N N . LEU A 1 411 ? -4.160 8.173 17.710 1.00 90.44 411 LEU A N 1
ATOM 3263 C CA . LEU A 1 411 ? -2.788 8.597 18.016 1.00 90.44 411 LEU A CA 1
ATOM 3264 C C . LEU A 1 411 ? -2.521 8.737 19.522 1.00 90.44 411 LEU A C 1
ATOM 3266 O O . LEU A 1 411 ? -1.447 8.355 19.981 1.00 90.44 411 LEU A O 1
ATOM 3270 N N . GLU A 1 412 ? -3.472 9.270 20.289 1.00 89.88 412 GLU A N 1
ATOM 3271 C CA . GLU A 1 412 ? -3.284 9.497 21.728 1.00 89.88 412 GLU A CA 1
ATOM 3272 C C . GLU A 1 412 ? -3.265 8.171 22.499 1.00 89.88 412 GLU A C 1
ATOM 3274 O O . GLU A 1 412 ? -2.435 7.975 23.385 1.00 89.88 412 GLU A O 1
ATOM 3279 N N . ASN A 1 413 ? -4.079 7.196 22.083 1.00 92.50 413 ASN A N 1
ATOM 3280 C CA . ASN A 1 413 ? -4.026 5.841 22.636 1.00 92.50 413 ASN A CA 1
ATOM 3281 C C . ASN A 1 413 ? -2.685 5.150 22.342 1.00 92.50 413 ASN A C 1
ATOM 3283 O O . ASN A 1 413 ? -2.137 4.466 23.206 1.00 92.50 413 ASN A O 1
ATOM 3287 N N . ALA A 1 414 ? -2.126 5.354 21.143 1.00 91.25 414 ALA A N 1
ATOM 3288 C CA . ALA A 1 414 ? -0.805 4.836 20.784 1.00 91.25 414 ALA A CA 1
ATOM 3289 C C . ALA A 1 414 ? 0.322 5.459 21.634 1.00 91.25 414 ALA A C 1
ATOM 3291 O O . ALA A 1 414 ? 1.282 4.770 21.993 1.00 91.25 414 ALA A O 1
ATOM 3292 N N . ARG A 1 415 ? 0.210 6.754 21.968 1.00 89.06 415 ARG A N 1
ATOM 3293 C CA . ARG A 1 415 ? 1.151 7.448 22.862 1.00 89.06 415 ARG A CA 1
ATOM 3294 C C . ARG A 1 415 ? 1.073 6.910 24.285 1.00 89.06 415 ARG A C 1
ATOM 3296 O O . ARG A 1 415 ? 2.093 6.459 24.787 1.00 89.06 415 ARG A O 1
ATOM 3303 N N . MET A 1 416 ? -0.125 6.829 24.865 1.00 89.12 416 MET A N 1
ATOM 3304 C CA . MET A 1 416 ? -0.317 6.266 26.210 1.00 89.12 416 MET A CA 1
ATOM 3305 C C . MET A 1 416 ? 0.221 4.839 26.329 1.00 89.12 416 MET A C 1
ATOM 3307 O O . MET A 1 416 ? 0.921 4.516 27.283 1.00 89.12 416 MET A O 1
ATOM 3311 N N . PHE A 1 417 ? -0.030 3.981 25.333 1.00 92.00 417 PHE A N 1
ATOM 3312 C CA . PHE A 1 417 ? 0.560 2.639 25.315 1.00 92.00 417 PHE A CA 1
ATOM 3313 C C . PHE A 1 417 ? 2.098 2.681 25.336 1.00 92.00 417 PHE A C 1
ATOM 3315 O O . PHE A 1 417 ? 2.742 1.886 26.020 1.00 92.00 417 PHE A O 1
ATOM 3322 N N . SER A 1 418 ? 2.695 3.619 24.598 1.00 88.81 418 SER A N 1
ATOM 3323 C CA . SER A 1 418 ? 4.149 3.784 24.550 1.00 88.81 418 SER A CA 1
ATOM 3324 C C . SER A 1 418 ? 4.724 4.264 25.883 1.00 88.81 418 SER A C 1
ATOM 3326 O O . SER A 1 418 ? 5.810 3.823 26.247 1.00 88.81 418 SER A O 1
ATOM 3328 N N . ASP A 1 419 ? 3.989 5.091 26.625 1.00 86.56 419 ASP A N 1
ATOM 3329 C CA . ASP A 1 419 ? 4.400 5.573 27.947 1.00 86.56 419 ASP A CA 1
ATOM 3330 C C . ASP A 1 419 ? 4.258 4.485 29.029 1.00 86.56 419 ASP A C 1
ATOM 3332 O O . ASP A 1 419 ? 5.116 4.361 29.903 1.00 86.56 419 ASP A O 1
ATOM 3336 N N . CYS A 1 420 ? 3.211 3.656 28.952 1.00 85.81 420 CYS A N 1
ATOM 3337 C CA . CYS A 1 420 ? 2.916 2.635 29.964 1.00 85.81 420 CYS A CA 1
ATOM 3338 C C . CYS A 1 420 ? 3.650 1.302 29.747 1.00 85.81 420 CYS A C 1
ATOM 3340 O O . CYS A 1 420 ? 3.975 0.613 30.715 1.00 85.81 420 CYS A O 1
ATOM 3342 N N . PHE A 1 421 ? 3.879 0.904 28.493 1.00 86.94 421 PHE A N 1
ATOM 3343 C CA . PHE A 1 421 ? 4.459 -0.397 28.136 1.00 86.94 421 PHE A CA 1
ATOM 3344 C C . PHE A 1 421 ? 5.813 -0.250 27.433 1.00 86.94 421 PHE A C 1
ATOM 3346 O O . PHE A 1 421 ? 6.793 -0.892 27.810 1.00 86.94 421 PHE A O 1
ATOM 3353 N N . GLY A 1 422 ? 5.879 0.637 26.437 1.00 84.50 422 GLY A N 1
ATOM 3354 C CA . GLY A 1 422 ? 7.099 0.966 25.699 1.00 84.50 422 GLY A CA 1
ATOM 3355 C C . GLY A 1 422 ? 7.540 -0.072 24.658 1.00 84.50 422 GLY A C 1
ATOM 3356 O O . GLY A 1 422 ? 7.171 -1.249 24.680 1.00 84.50 422 GLY A O 1
ATOM 3357 N N . ALA A 1 423 ? 8.386 0.377 23.725 1.00 86.19 423 ALA A N 1
ATOM 3358 C CA . ALA A 1 423 ? 8.912 -0.460 22.644 1.00 86.19 423 ALA A CA 1
ATOM 3359 C C . ALA A 1 423 ? 9.773 -1.654 23.119 1.00 86.19 423 ALA A C 1
ATOM 3361 O O . ALA A 1 423 ? 9.572 -2.754 22.598 1.00 86.19 423 ALA A O 1
ATOM 3362 N N . PRO A 1 424 ? 10.693 -1.515 24.102 1.00 87.00 424 PRO A N 1
ATOM 3363 C CA . PRO A 1 424 ? 11.549 -2.626 24.526 1.00 87.00 424 PRO A CA 1
ATOM 3364 C C . PRO A 1 424 ? 10.767 -3.804 25.119 1.00 87.00 424 PRO A C 1
ATOM 3366 O O . PRO A 1 424 ? 11.078 -4.957 24.822 1.00 87.00 424 PRO A O 1
ATOM 3369 N N . ALA A 1 425 ? 9.727 -3.527 25.915 1.00 88.56 425 ALA A N 1
ATOM 3370 C CA . ALA A 1 425 ? 8.890 -4.564 26.511 1.00 88.56 425 ALA A CA 1
ATOM 3371 C C . ALA A 1 425 ? 8.144 -5.354 25.429 1.00 88.56 425 ALA A C 1
ATOM 3373 O O . ALA A 1 425 ? 8.220 -6.582 25.415 1.00 88.56 425 ALA A O 1
ATOM 3374 N N . LEU A 1 426 ? 7.519 -4.672 24.461 1.00 90.81 426 LEU A N 1
ATOM 3375 C CA . LEU A 1 426 ? 6.808 -5.329 23.357 1.00 90.81 426 LEU A CA 1
ATOM 3376 C C . LEU A 1 426 ? 7.737 -6.190 22.502 1.00 90.81 426 LEU A C 1
ATOM 3378 O O . LEU A 1 426 ? 7.398 -7.323 22.166 1.00 90.81 426 LEU A O 1
ATOM 3382 N N . LEU A 1 427 ? 8.930 -5.685 22.191 1.00 88.56 427 LEU A N 1
ATOM 3383 C CA . LEU A 1 427 ? 9.921 -6.445 21.435 1.00 88.56 427 LEU A CA 1
ATOM 3384 C C . LEU A 1 427 ? 10.424 -7.667 22.216 1.00 88.56 427 LEU A C 1
ATOM 3386 O O . LEU A 1 427 ? 10.628 -8.715 21.612 1.00 88.56 427 LEU A O 1
ATOM 3390 N N . SER A 1 428 ? 10.547 -7.579 23.545 1.00 87.75 428 SER A N 1
ATOM 3391 C CA . SER A 1 428 ? 10.888 -8.736 24.384 1.00 87.75 428 SER A CA 1
ATOM 3392 C C . SER A 1 428 ? 9.793 -9.808 24.420 1.00 87.75 428 SER A C 1
ATOM 3394 O O . SER A 1 428 ? 10.102 -10.997 24.460 1.00 87.75 428 SER A O 1
ATOM 3396 N N . VAL A 1 429 ? 8.517 -9.407 24.357 1.00 89.81 429 VAL A N 1
ATOM 3397 C CA . VAL A 1 429 ? 7.392 -10.347 24.230 1.00 89.81 429 VAL A CA 1
ATOM 3398 C C . VAL A 1 429 ? 7.481 -11.072 22.887 1.00 89.81 429 VAL A C 1
ATOM 3400 O O . VAL A 1 429 ? 7.403 -12.298 22.837 1.00 89.81 429 VAL A O 1
ATOM 3403 N N . LEU A 1 430 ? 7.716 -10.324 21.807 1.00 89.31 430 LEU A N 1
ATOM 3404 C CA . LEU A 1 430 ? 7.778 -10.844 20.440 1.00 89.31 430 LEU A CA 1
ATOM 3405 C C . LEU A 1 430 ? 8.893 -11.875 20.210 1.00 89.31 430 LEU A C 1
ATOM 3407 O O . LEU A 1 430 ? 8.678 -12.833 19.466 1.00 89.31 430 LEU A O 1
ATOM 3411 N N . THR A 1 431 ? 10.060 -11.696 20.833 1.00 85.44 431 THR A N 1
ATOM 3412 C CA . THR A 1 431 ? 11.207 -12.606 20.666 1.00 85.44 431 THR A CA 1
ATOM 3413 C C . THR A 1 431 ? 11.049 -13.931 21.412 1.00 85.44 431 THR A C 1
ATOM 3415 O O . THR A 1 431 ? 11.657 -14.925 21.017 1.00 85.44 431 THR A O 1
ATOM 3418 N N . VAL A 1 432 ? 10.237 -13.963 22.474 1.00 85.81 432 VAL A N 1
ATOM 3419 C CA . VAL A 1 432 ? 10.067 -15.138 23.346 1.00 85.81 432 VAL A CA 1
ATOM 3420 C C . VAL A 1 432 ? 8.789 -15.917 23.021 1.00 85.81 432 VAL A C 1
ATOM 3422 O O . VAL A 1 432 ? 8.827 -17.140 22.924 1.00 85.81 432 VAL A O 1
ATOM 3425 N N . VAL A 1 433 ? 7.657 -15.234 22.836 1.00 86.31 433 VAL A N 1
ATOM 3426 C CA . VAL A 1 433 ? 6.339 -15.865 22.636 1.00 86.31 433 VAL A CA 1
ATOM 3427 C C . VAL A 1 433 ? 6.220 -16.478 21.239 1.00 86.31 433 VAL A C 1
ATOM 3429 O O . VAL A 1 433 ? 6.692 -15.871 20.283 1.00 86.31 433 VAL A O 1
ATOM 3432 N N . THR A 1 434 ? 5.546 -17.631 21.098 1.00 83.56 434 THR A N 1
ATOM 3433 C CA . THR A 1 434 ? 5.267 -18.350 19.830 1.00 83.56 434 THR A CA 1
ATOM 3434 C C . THR A 1 434 ? 3.765 -18.429 19.487 1.00 83.56 434 THR A C 1
ATOM 3436 O O . THR A 1 434 ? 2.904 -18.122 20.311 1.00 83.56 434 THR A O 1
ATOM 3439 N N . GLY A 1 435 ? 3.431 -18.822 18.248 1.00 86.75 435 GLY A N 1
ATOM 3440 C CA . GLY A 1 435 ? 2.056 -19.127 17.821 1.00 86.75 435 GLY A CA 1
ATOM 3441 C C . GLY A 1 435 ? 1.121 -17.915 17.672 1.00 86.75 435 GLY A C 1
ATOM 3442 O O . GLY A 1 435 ? 1.504 -16.862 17.156 1.00 86.75 435 GLY A O 1
ATOM 3443 N N . GLU A 1 436 ? -0.133 -18.068 18.105 1.00 89.94 436 GLU A N 1
ATOM 3444 C CA . GLU A 1 436 ? -1.195 -17.061 17.934 1.00 89.94 436 GLU A CA 1
ATOM 3445 C C . GLU A 1 436 ? -0.904 -15.754 18.683 1.00 89.94 436 GLU A C 1
ATOM 3447 O O . GLU A 1 436 ? -1.121 -14.666 18.149 1.00 89.94 436 GLU A O 1
ATOM 3452 N N . TRP A 1 437 ? -0.333 -15.837 19.890 1.00 92.12 437 TRP A N 1
ATOM 3453 C CA . TRP A 1 437 ? -0.024 -14.644 20.681 1.00 92.12 437 TRP A CA 1
ATOM 3454 C C . TRP A 1 437 ? 1.095 -13.802 20.041 1.00 92.12 437 TRP A C 1
ATOM 3456 O O . TRP A 1 437 ? 1.029 -12.569 20.065 1.00 92.12 437 TRP A O 1
ATOM 3466 N N . ARG A 1 438 ? 2.065 -14.435 19.359 1.00 91.44 438 ARG A N 1
ATOM 3467 C CA . ARG A 1 438 ? 3.044 -13.712 18.524 1.00 91.44 438 ARG A CA 1
ATOM 3468 C C . ARG A 1 438 ? 2.355 -12.982 17.373 1.00 91.44 438 ARG A C 1
ATOM 3470 O O . ARG A 1 438 ? 2.644 -11.813 17.141 1.00 91.44 438 ARG A O 1
ATOM 3477 N N . SER A 1 439 ? 1.434 -13.651 16.680 1.00 91.88 439 SER A N 1
ATOM 3478 C CA . SER A 1 439 ? 0.707 -13.073 15.541 1.00 91.88 439 SER A CA 1
ATOM 3479 C C . SER A 1 439 ? -0.106 -11.839 15.952 1.00 91.88 439 SER A C 1
ATOM 3481 O O . SER A 1 439 ? -0.018 -10.795 15.304 1.00 91.88 439 SER A O 1
ATOM 3483 N N . SER A 1 440 ? -0.822 -11.920 17.078 1.00 94.06 440 SER A N 1
ATOM 3484 C CA . SER A 1 440 ? -1.545 -10.785 17.672 1.00 94.06 440 SER A CA 1
ATOM 3485 C C . SER A 1 440 ? -0.597 -9.647 18.086 1.00 94.06 440 SER A C 1
ATOM 3487 O O . SER A 1 440 ? -0.816 -8.484 17.739 1.00 94.06 440 SER A O 1
ATOM 3489 N N . SER A 1 441 ? 0.536 -9.970 18.718 1.00 94.50 441 SER A N 1
ATOM 3490 C CA . SER A 1 441 ? 1.548 -8.979 19.121 1.00 94.50 441 SER A CA 1
ATOM 3491 C C . SER A 1 441 ? 2.202 -8.272 17.923 1.00 94.50 441 SER A C 1
ATOM 3493 O O . SER A 1 441 ? 2.500 -7.078 17.988 1.00 94.50 441 SER A O 1
ATOM 3495 N N . LEU A 1 442 ? 2.400 -8.972 16.800 1.00 93.81 442 LEU A N 1
ATOM 3496 C CA . LEU A 1 442 ? 2.886 -8.372 15.551 1.00 93.81 442 LEU A CA 1
ATOM 3497 C C . LEU A 1 442 ? 1.846 -7.428 14.937 1.00 93.81 442 LEU A C 1
ATOM 3499 O O . LEU A 1 442 ? 2.208 -6.378 14.404 1.00 93.81 442 LEU A O 1
ATOM 3503 N N . GLN A 1 443 ? 0.556 -7.754 15.049 1.00 94.12 443 GLN A N 1
ATOM 3504 C CA . GLN A 1 443 ? -0.528 -6.873 14.616 1.00 94.12 443 GLN A CA 1
ATOM 3505 C C . GLN A 1 443 ? -0.576 -5.587 15.458 1.00 94.12 443 GLN A C 1
ATOM 3507 O O . GLN A 1 443 ? -0.760 -4.499 14.902 1.00 94.12 443 GLN A O 1
ATOM 3512 N N . LEU A 1 444 ? -0.339 -5.689 16.770 1.00 94.25 444 LEU A N 1
ATOM 3513 C CA . LEU A 1 444 ? -0.173 -4.538 17.660 1.00 94.25 444 LEU A CA 1
ATOM 3514 C C . LEU A 1 444 ? 1.029 -3.677 17.238 1.00 94.25 444 LEU A C 1
ATOM 3516 O O . LEU A 1 444 ? 0.881 -2.469 17.029 1.00 94.25 444 LEU A O 1
ATOM 3520 N N . LEU A 1 445 ? 2.197 -4.298 17.022 1.00 93.44 445 LEU A N 1
ATOM 3521 C CA . LEU A 1 445 ? 3.397 -3.617 16.523 1.00 93.44 445 LEU A CA 1
ATOM 3522 C C . LEU A 1 445 ? 3.129 -2.909 15.186 1.00 93.44 445 LEU A C 1
ATOM 3524 O O . LEU A 1 445 ? 3.549 -1.765 15.006 1.00 93.44 445 LEU A O 1
ATOM 3528 N N . LYS A 1 446 ? 2.384 -3.543 14.268 1.00 92.62 446 LYS A N 1
ATOM 3529 C CA . LYS A 1 446 ? 1.972 -2.936 12.994 1.00 92.62 446 LYS A CA 1
ATOM 3530 C C . LYS A 1 446 ? 1.228 -1.618 13.222 1.00 92.62 446 LYS A C 1
ATOM 3532 O O . LYS A 1 446 ? 1.555 -0.629 12.571 1.00 92.62 446 LYS A O 1
ATOM 3537 N N . GLN A 1 447 ? 0.248 -1.582 14.130 1.00 92.69 447 GLN A N 1
ATOM 3538 C CA . GLN A 1 447 ? -0.511 -0.354 14.410 1.00 92.69 447 GLN A CA 1
ATOM 3539 C C . GLN A 1 447 ? 0.370 0.740 15.027 1.00 92.69 447 GLN A C 1
ATOM 3541 O O . GLN A 1 447 ? 0.269 1.903 14.634 1.00 92.69 447 GLN A O 1
ATOM 3546 N N . LEU A 1 448 ? 1.277 0.374 15.936 1.00 91.38 448 LEU A N 1
ATOM 3547 C CA . LEU A 1 448 ? 2.199 1.318 16.578 1.00 91.38 448 LEU A CA 1
ATOM 3548 C C . LEU A 1 448 ? 3.186 1.931 15.578 1.00 91.38 448 LEU A C 1
ATOM 3550 O O . LEU A 1 448 ? 3.396 3.141 15.595 1.00 91.38 448 LEU A O 1
ATOM 3554 N N . LEU A 1 449 ? 3.721 1.130 14.651 1.00 89.62 449 LEU A N 1
ATOM 3555 C CA . LEU A 1 449 ? 4.593 1.601 13.570 1.00 89.62 449 LEU A CA 1
ATOM 3556 C C . LEU A 1 449 ? 3.887 2.564 12.601 1.00 89.62 449 LEU A C 1
ATOM 3558 O O . LEU A 1 449 ? 4.548 3.391 11.982 1.00 89.62 449 LEU A O 1
ATOM 3562 N N . LEU A 1 450 ? 2.563 2.479 12.445 1.00 87.00 450 LEU A N 1
ATOM 3563 C CA . LEU A 1 450 ? 1.807 3.378 11.564 1.00 87.00 450 LEU A CA 1
ATOM 3564 C C . LEU A 1 450 ? 1.428 4.706 12.236 1.00 87.00 450 LEU A C 1
ATOM 3566 O O . LEU A 1 450 ? 1.318 5.719 11.543 1.00 87.00 450 LEU A O 1
ATOM 3570 N N . LEU A 1 451 ? 1.211 4.699 13.555 1.00 81.62 451 LEU A N 1
ATOM 3571 C CA . LEU A 1 451 ? 0.609 5.815 14.294 1.00 81.62 451 LEU A CA 1
ATOM 3572 C C . LEU A 1 451 ? 1.597 6.561 15.198 1.00 81.62 451 LEU A C 1
ATOM 3574 O O . LEU A 1 451 ? 1.630 7.790 15.164 1.00 81.62 451 LEU A O 1
ATOM 3578 N N . ALA A 1 452 ? 2.360 5.843 16.028 1.00 63.59 452 ALA A N 1
ATOM 3579 C CA . ALA A 1 452 ? 3.172 6.429 17.096 1.00 63.59 452 ALA A CA 1
ATOM 3580 C C . ALA A 1 452 ? 4.423 7.143 16.551 1.00 63.59 452 ALA A C 1
ATOM 3582 O O . ALA A 1 452 ? 4.730 7.073 15.361 1.00 63.59 452 ALA A O 1
ATOM 3583 N N . SER A 1 453 ? 5.165 7.833 17.425 1.00 62.72 453 SER A N 1
ATOM 3584 C CA . SER A 1 453 ? 6.518 8.333 17.147 1.00 62.72 453 SER A CA 1
ATOM 3585 C C . SER A 1 453 ? 7.408 7.168 16.699 1.00 62.72 453 SER A C 1
ATOM 3587 O O . SER A 1 453 ? 7.994 6.443 17.502 1.00 62.72 453 SER A O 1
ATOM 3589 N N . THR A 1 454 ? 7.472 6.984 15.380 1.00 63.31 454 THR A N 1
ATOM 3590 C CA . THR A 1 454 ? 8.025 5.822 14.668 1.00 63.31 454 THR A CA 1
ATOM 3591 C C . THR A 1 454 ? 9.460 5.478 15.042 1.00 63.31 454 THR A C 1
ATOM 3593 O O . THR A 1 454 ? 9.929 4.374 14.785 1.00 63.31 454 THR A O 1
ATOM 3596 N N . ASP A 1 455 ? 10.163 6.422 15.648 1.00 72.75 455 ASP A N 1
ATOM 3597 C CA . ASP A 1 455 ? 11.601 6.409 15.810 1.00 72.75 455 ASP A CA 1
ATOM 3598 C C . ASP A 1 455 ? 12.059 5.322 16.781 1.00 72.75 455 ASP A C 1
ATOM 3600 O O . ASP A 1 455 ? 12.993 4.592 16.462 1.00 72.75 455 ASP A O 1
ATOM 3604 N N . GLN A 1 456 ? 11.370 5.154 17.914 1.00 82.50 456 GLN A N 1
ATOM 3605 C CA . GLN A 1 456 ? 11.753 4.173 18.936 1.00 82.50 456 GLN A CA 1
ATOM 3606 C C . GLN A 1 456 ? 11.384 2.741 18.536 1.00 82.50 456 GLN A C 1
ATOM 3608 O O . GLN A 1 456 ? 12.200 1.833 18.678 1.00 82.50 456 GLN A O 1
ATOM 3613 N N . TYR A 1 457 ? 10.178 2.533 17.998 1.00 87.81 457 TYR A N 1
ATOM 3614 C CA . TYR A 1 457 ? 9.728 1.204 17.577 1.00 87.81 457 TYR A CA 1
ATOM 3615 C C . TYR A 1 457 ? 10.508 0.698 16.366 1.00 87.81 457 TYR A C 1
ATOM 3617 O O . TYR A 1 457 ? 10.939 -0.451 16.374 1.00 87.81 457 TYR A O 1
ATOM 3625 N N . ILE A 1 458 ? 10.745 1.539 15.349 1.00 87.56 458 ILE A N 1
ATOM 3626 C CA . ILE A 1 458 ? 11.562 1.133 14.198 1.00 87.56 458 ILE A CA 1
ATOM 3627 C C . ILE A 1 458 ? 12.994 0.859 14.648 1.00 87.56 458 ILE A C 1
ATOM 3629 O O . ILE A 1 458 ? 13.507 -0.204 14.321 1.00 87.56 458 ILE A O 1
ATOM 3633 N N . ALA A 1 459 ? 13.622 1.743 15.432 1.00 86.19 459 ALA A N 1
ATOM 3634 C CA . ALA A 1 459 ? 14.980 1.502 15.924 1.00 86.19 459 ALA A CA 1
ATOM 3635 C C . ALA A 1 459 ? 15.081 0.189 16.717 1.00 86.19 459 ALA A C 1
ATOM 3637 O O . ALA A 1 459 ? 15.998 -0.595 16.484 1.00 86.19 459 ALA A O 1
ATOM 3638 N N . GLY A 1 460 ? 14.108 -0.093 17.589 1.00 86.62 460 GLY A N 1
ATOM 3639 C CA . GLY A 1 460 ? 14.049 -1.352 18.327 1.00 86.62 460 GLY A CA 1
ATOM 3640 C C . GLY A 1 460 ? 13.870 -2.573 17.417 1.00 86.62 460 GLY A C 1
ATOM 3641 O O . GLY A 1 460 ? 14.566 -3.569 17.592 1.00 86.62 460 GLY A O 1
ATOM 3642 N N . VAL A 1 461 ? 13.000 -2.498 16.403 1.00 88.50 461 VAL A N 1
ATOM 3643 C CA . VAL A 1 461 ? 12.843 -3.566 15.397 1.00 88.50 461 VAL A CA 1
ATOM 3644 C C . VAL A 1 461 ? 14.152 -3.804 14.641 1.00 88.50 461 VAL A C 1
ATOM 3646 O O . VAL A 1 461 ? 14.564 -4.950 14.490 1.00 88.50 461 VAL A O 1
ATOM 3649 N N . ILE A 1 462 ? 14.836 -2.742 14.206 1.00 87.06 462 ILE A N 1
ATOM 3650 C CA . ILE A 1 462 ? 16.130 -2.835 13.513 1.00 87.06 462 ILE A CA 1
ATOM 3651 C C . ILE A 1 462 ? 17.210 -3.439 14.422 1.00 87.06 462 ILE A C 1
ATOM 3653 O O . ILE A 1 462 ? 18.005 -4.270 13.975 1.00 87.06 462 ILE A O 1
ATOM 3657 N N . GLN A 1 463 ? 17.212 -3.088 15.708 1.00 84.81 463 GLN A N 1
ATOM 3658 C CA . GLN A 1 463 ? 18.115 -3.676 16.694 1.00 84.81 463 GLN A CA 1
ATOM 3659 C C . GLN A 1 463 ? 17.869 -5.180 16.859 1.00 84.81 463 GLN A C 1
ATOM 3661 O O . GLN A 1 463 ? 18.825 -5.951 16.814 1.00 84.81 463 GLN A O 1
ATOM 3666 N N . VAL A 1 464 ? 16.608 -5.606 16.986 1.00 84.38 464 VAL A N 1
ATOM 3667 C CA . VAL A 1 464 ? 16.245 -7.030 17.068 1.00 84.38 464 VAL A CA 1
ATOM 3668 C C . VAL A 1 464 ? 16.681 -7.769 15.802 1.00 84.38 464 VAL A C 1
ATOM 3670 O O . VAL A 1 464 ? 17.351 -8.792 15.901 1.00 84.38 464 VAL A O 1
ATOM 3673 N N . ILE A 1 465 ? 16.404 -7.210 14.620 1.00 82.44 465 ILE A N 1
ATOM 3674 C CA . ILE A 1 465 ? 16.844 -7.768 13.330 1.00 82.44 465 ILE A CA 1
ATOM 3675 C C . ILE A 1 465 ? 18.370 -7.956 13.282 1.00 82.44 465 ILE A C 1
ATOM 3677 O O . ILE A 1 465 ? 18.856 -8.922 12.703 1.00 82.44 465 ILE A O 1
ATOM 3681 N N . SER A 1 466 ? 19.132 -7.055 13.906 1.00 75.81 466 SER A N 1
ATOM 3682 C CA . SER A 1 466 ? 20.601 -7.082 13.879 1.00 75.81 466 SER A CA 1
ATOM 3683 C C . SER A 1 466 ? 21.231 -8.036 14.903 1.00 75.81 466 SER A C 1
ATOM 3685 O O . SER A 1 466 ? 22.404 -8.372 14.765 1.00 75.81 466 SER A O 1
ATOM 3687 N N . GLN A 1 467 ? 20.499 -8.445 15.946 1.00 70.38 467 GLN A N 1
ATOM 3688 C CA . GLN A 1 467 ? 21.027 -9.242 17.065 1.00 70.38 467 GLN A CA 1
ATOM 3689 C C . GLN A 1 467 ? 20.709 -10.746 16.975 1.00 70.38 467 GLN A C 1
ATOM 3691 O O . GLN A 1 467 ? 21.337 -11.539 17.675 1.00 70.38 467 GLN A O 1
ATOM 3696 N N . VAL A 1 468 ? 19.745 -11.160 16.146 1.00 59.81 468 VAL A N 1
ATOM 3697 C CA . VAL A 1 468 ? 19.274 -12.556 16.085 1.00 59.81 468 VAL A CA 1
ATOM 3698 C C . VAL A 1 468 ? 20.227 -13.436 15.258 1.00 59.81 468 VAL A C 1
ATOM 3700 O O . VAL A 1 468 ? 20.573 -13.112 14.123 1.00 59.81 468 VAL A O 1
ATOM 3703 N N . GLY A 1 469 ? 20.638 -14.578 15.827 1.00 56.16 469 GLY A N 1
ATOM 3704 C CA . GLY A 1 469 ? 21.489 -15.577 15.169 1.00 56.16 469 GLY A CA 1
ATOM 3705 C C . GLY A 1 469 ? 20.857 -16.153 13.895 1.00 56.16 469 GLY A C 1
ATOM 3706 O O . GLY A 1 469 ? 19.672 -16.485 13.866 1.00 56.16 469 GLY A O 1
ATOM 3707 N N . ARG A 1 470 ? 21.674 -16.283 12.843 1.00 54.19 470 ARG A N 1
ATOM 3708 C CA . ARG A 1 470 ? 21.269 -16.389 11.425 1.00 54.19 470 ARG A CA 1
ATOM 3709 C C . ARG A 1 470 ? 20.374 -17.587 11.061 1.00 54.19 470 ARG A C 1
ATOM 3711 O O . ARG A 1 470 ? 19.588 -17.467 10.129 1.00 54.19 470 ARG A O 1
ATOM 3718 N N . GLN A 1 471 ? 20.434 -18.697 11.801 1.00 55.34 471 GLN A N 1
ATOM 3719 C CA . GLN A 1 471 ? 19.671 -19.922 11.492 1.00 55.34 471 GLN A CA 1
ATOM 3720 C C . GLN A 1 471 ? 18.680 -20.361 12.588 1.00 55.34 471 GLN A C 1
ATOM 3722 O O . GLN A 1 471 ? 17.715 -21.056 12.287 1.00 55.34 471 GLN A O 1
ATOM 3727 N N . GLN A 1 472 ? 18.848 -19.940 13.850 1.00 56.25 472 GLN A N 1
ATOM 3728 C CA . GLN A 1 472 ? 18.095 -20.511 14.986 1.00 56.25 472 GLN A CA 1
ATOM 3729 C C . GLN A 1 472 ? 16.685 -19.915 15.206 1.00 56.25 472 GLN A C 1
ATOM 3731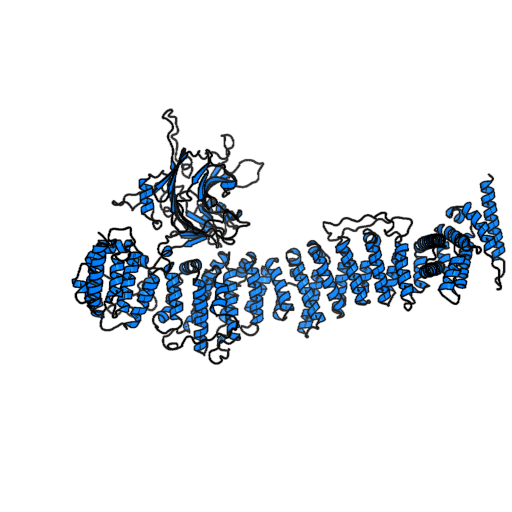 O O . GLN A 1 472 ? 15.923 -20.452 16.006 1.00 56.25 472 GLN A O 1
ATOM 3736 N N . GLN A 1 473 ? 16.292 -18.852 14.488 1.00 69.12 473 GLN A N 1
ATOM 3737 C CA . GLN A 1 473 ? 14.940 -18.256 14.551 1.00 69.12 473 GLN A CA 1
ATOM 3738 C C . GLN A 1 473 ? 14.447 -17.705 13.191 1.00 69.12 473 GLN A C 1
ATOM 3740 O O . GLN A 1 473 ? 13.831 -16.639 13.122 1.00 69.12 473 GLN A O 1
ATOM 3745 N N . LEU A 1 474 ? 14.695 -18.425 12.088 1.00 75.75 474 LEU A N 1
ATOM 3746 C CA . LEU A 1 474 ? 14.279 -18.012 10.734 1.00 75.75 474 LEU A CA 1
ATOM 3747 C C . LEU A 1 474 ? 12.787 -17.622 10.656 1.00 75.75 474 LEU A C 1
ATOM 3749 O O . LEU A 1 474 ? 12.438 -16.614 10.047 1.00 75.75 474 LEU A O 1
ATOM 3753 N N . GLU A 1 475 ? 11.916 -18.384 11.321 1.00 79.75 475 GLU A N 1
ATOM 3754 C CA . GLU A 1 475 ? 10.465 -18.155 11.352 1.00 79.75 475 GLU A CA 1
ATOM 3755 C C . GLU A 1 475 ? 10.095 -16.782 11.941 1.00 79.75 475 GLU A C 1
ATOM 3757 O O . GLU A 1 475 ? 9.310 -16.041 11.351 1.00 79.75 475 GLU A O 1
ATOM 3762 N N . PHE A 1 476 ? 10.733 -16.386 13.048 1.00 84.25 476 PHE A N 1
ATOM 3763 C CA . PHE A 1 476 ? 10.502 -15.081 13.671 1.00 84.25 476 PHE A CA 1
ATOM 3764 C C . PHE A 1 476 ? 10.929 -13.929 12.754 1.00 84.25 476 PHE A C 1
ATOM 3766 O O . PHE A 1 476 ? 10.179 -12.968 12.578 1.00 84.25 476 PHE A O 1
ATOM 3773 N N . ASN A 1 477 ? 12.105 -14.038 12.126 1.00 85.12 477 ASN A N 1
ATOM 3774 C CA . ASN A 1 477 ? 12.589 -13.015 11.199 1.00 85.12 477 ASN A CA 1
ATOM 3775 C C . ASN A 1 477 ? 11.675 -12.889 9.972 1.00 85.12 477 ASN A C 1
ATOM 3777 O O . ASN A 1 477 ? 11.423 -11.776 9.509 1.00 85.12 477 ASN A O 1
ATOM 3781 N N . VAL A 1 478 ? 11.131 -14.002 9.470 1.00 85.88 478 VAL A N 1
ATOM 3782 C CA . VAL A 1 478 ? 10.143 -13.992 8.382 1.00 85.88 478 VAL A CA 1
ATOM 3783 C C . VAL A 1 478 ? 8.882 -13.226 8.792 1.00 85.88 478 VAL A C 1
ATOM 3785 O O . VAL A 1 478 ? 8.441 -12.338 8.058 1.00 85.88 478 VAL A O 1
ATOM 3788 N N . ASP A 1 479 ? 8.306 -13.520 9.955 1.00 87.56 479 ASP A N 1
ATOM 3789 C CA . ASP A 1 479 ? 7.072 -12.870 10.411 1.00 87.56 479 ASP A CA 1
ATOM 3790 C C . ASP A 1 479 ? 7.276 -11.380 10.734 1.00 87.56 479 ASP A C 1
ATOM 3792 O O . ASP A 1 479 ? 6.451 -10.526 10.373 1.00 87.56 479 ASP A O 1
ATOM 3796 N N . LEU A 1 480 ? 8.420 -11.038 11.332 1.00 89.75 480 LEU A N 1
ATOM 3797 C CA . LEU A 1 480 ? 8.804 -9.657 11.604 1.00 89.75 480 LEU A CA 1
ATOM 3798 C C . LEU A 1 480 ? 9.006 -8.869 10.302 1.00 89.75 480 LEU A C 1
ATOM 3800 O O . LEU A 1 480 ? 8.435 -7.788 10.146 1.00 89.75 480 LEU A O 1
ATOM 3804 N N . LEU A 1 481 ? 9.743 -9.415 9.327 1.00 89.62 481 LEU A N 1
ATOM 3805 C CA . LEU A 1 481 ? 9.948 -8.759 8.031 1.00 89.62 481 LEU A CA 1
ATOM 3806 C C . LEU A 1 481 ? 8.655 -8.642 7.220 1.00 89.62 481 LEU A C 1
ATOM 3808 O O . LEU A 1 481 ? 8.463 -7.624 6.557 1.00 89.62 481 LEU A O 1
ATOM 3812 N N . LYS A 1 482 ? 7.733 -9.612 7.291 1.00 89.75 482 LYS A N 1
ATOM 3813 C CA . LYS A 1 482 ? 6.389 -9.481 6.694 1.00 89.75 482 LYS A CA 1
ATOM 3814 C C . LYS A 1 482 ? 5.614 -8.313 7.310 1.00 89.75 482 LYS A C 1
ATOM 3816 O O . LYS A 1 482 ? 4.967 -7.557 6.581 1.00 89.75 482 LYS A O 1
ATOM 3821 N N . THR A 1 483 ? 5.720 -8.127 8.625 1.00 91.06 483 THR A N 1
ATOM 3822 C CA . THR A 1 483 ? 5.091 -7.007 9.344 1.00 91.06 483 THR A CA 1
ATOM 3823 C C . THR A 1 483 ? 5.702 -5.667 8.926 1.00 91.06 483 THR A C 1
ATOM 3825 O O . THR A 1 483 ? 4.971 -4.747 8.546 1.00 91.06 483 THR A O 1
ATOM 3828 N N . VAL A 1 484 ? 7.039 -5.579 8.892 1.00 91.19 484 VAL A N 1
ATOM 3829 C CA . VAL A 1 484 ? 7.790 -4.404 8.411 1.00 91.19 484 VAL A CA 1
ATOM 3830 C C . VAL A 1 484 ? 7.441 -4.081 6.953 1.00 91.19 484 VAL A C 1
ATOM 3832 O O . VAL A 1 484 ? 7.166 -2.931 6.613 1.00 91.19 484 VAL A O 1
ATOM 3835 N N . LEU A 1 485 ? 7.370 -5.092 6.085 1.00 87.88 485 LEU A N 1
ATOM 3836 C CA . LEU A 1 485 ? 6.964 -4.939 4.689 1.00 87.88 485 LEU A CA 1
ATOM 3837 C C . LEU A 1 485 ? 5.564 -4.322 4.574 1.00 87.88 485 LEU A C 1
ATOM 3839 O O . LEU A 1 485 ? 5.354 -3.433 3.749 1.00 87.88 485 LEU A O 1
ATOM 3843 N N . GLY A 1 486 ? 4.616 -4.779 5.398 1.00 86.50 486 GLY A N 1
ATOM 3844 C CA . GLY A 1 486 ? 3.254 -4.248 5.446 1.00 86.50 486 GLY A CA 1
ATOM 3845 C C . GLY A 1 486 ? 3.221 -2.754 5.772 1.00 86.50 486 GLY A C 1
ATOM 3846 O O . GLY A 1 486 ? 2.606 -1.983 5.039 1.00 86.50 486 GLY A O 1
ATOM 3847 N N . VAL A 1 487 ? 3.938 -2.321 6.812 1.00 89.50 487 VAL A N 1
ATOM 3848 C CA . VAL A 1 487 ? 3.950 -0.901 7.213 1.00 89.50 487 VAL A CA 1
ATOM 3849 C C . VAL A 1 487 ? 4.708 -0.002 6.237 1.00 89.50 487 VAL A C 1
ATOM 3851 O O . VAL A 1 487 ? 4.288 1.131 6.002 1.00 89.50 487 VAL A O 1
ATOM 3854 N N . LEU A 1 488 ? 5.777 -0.500 5.603 1.00 86.12 488 LEU A N 1
ATOM 3855 C CA . LEU A 1 488 ? 6.519 0.249 4.583 1.00 86.12 488 LEU A CA 1
ATOM 3856 C C . LEU A 1 488 ? 5.680 0.493 3.321 1.00 86.12 488 LEU A C 1
ATOM 3858 O O . LEU A 1 488 ? 5.877 1.508 2.649 1.00 86.12 488 LEU A O 1
ATOM 3862 N N . ARG A 1 489 ? 4.738 -0.406 2.993 1.00 81.81 489 ARG A N 1
ATOM 3863 C CA . ARG A 1 489 ? 3.776 -0.191 1.896 1.00 81.81 489 ARG A CA 1
ATOM 3864 C C . ARG A 1 489 ? 2.805 0.944 2.210 1.00 81.81 489 ARG A C 1
ATOM 3866 O O . ARG A 1 489 ? 2.482 1.712 1.310 1.00 81.81 489 ARG A O 1
ATOM 3873 N N . GLU A 1 490 ? 2.367 1.044 3.461 1.00 81.94 490 GLU A N 1
ATOM 3874 C CA . GLU A 1 490 ? 1.285 1.937 3.886 1.00 81.94 490 GLU A CA 1
ATOM 3875 C C . GLU A 1 490 ? 1.776 3.350 4.271 1.00 81.94 490 GLU A C 1
ATOM 3877 O O . GLU A 1 490 ? 1.067 4.322 4.022 1.00 81.94 490 GLU A O 1
ATOM 3882 N N . SER A 1 491 ? 2.989 3.507 4.827 1.00 79.81 491 SER A N 1
ATOM 3883 C CA . SER A 1 491 ? 3.446 4.787 5.401 1.00 79.81 491 SER A CA 1
ATOM 3884 C C . SER A 1 491 ? 4.802 5.273 4.879 1.00 79.81 491 SER A C 1
ATOM 3886 O O . SER A 1 491 ? 5.835 4.620 5.034 1.00 79.81 491 SER A O 1
ATOM 3888 N N . HIS A 1 492 ? 4.818 6.492 4.329 1.00 78.38 492 HIS A N 1
ATOM 3889 C CA . HIS A 1 492 ? 6.047 7.178 3.909 1.00 78.38 492 HIS A CA 1
ATOM 3890 C C . HIS A 1 492 ? 6.953 7.543 5.096 1.00 78.38 492 HIS A C 1
ATOM 3892 O O . HIS A 1 492 ? 8.171 7.397 5.016 1.00 78.38 492 HIS A O 1
ATOM 3898 N N . LYS A 1 493 ? 6.363 7.925 6.239 1.00 82.56 493 LYS A N 1
ATOM 3899 C CA . LYS A 1 493 ? 7.106 8.252 7.468 1.00 82.56 493 LYS A CA 1
ATOM 3900 C C . LYS A 1 493 ? 7.949 7.065 7.933 1.00 82.56 493 LYS A C 1
ATOM 3902 O O . LYS A 1 493 ? 9.126 7.231 8.245 1.00 82.56 493 LYS A O 1
ATOM 3907 N N . VAL A 1 494 ? 7.370 5.863 7.887 1.00 86.50 494 VAL A N 1
ATOM 3908 C CA . VAL A 1 494 ? 8.061 4.612 8.231 1.00 86.50 494 VAL A CA 1
ATOM 3909 C C . VAL A 1 494 ? 9.234 4.362 7.288 1.00 86.50 494 VAL A C 1
ATOM 3911 O O . VAL A 1 494 ? 10.315 4.028 7.758 1.00 86.50 494 VAL A O 1
ATOM 3914 N N . ARG A 1 495 ? 9.081 4.586 5.974 1.00 86.25 495 ARG A N 1
ATOM 3915 C CA . ARG A 1 495 ? 10.188 4.443 5.009 1.00 86.25 495 ARG A CA 1
ATOM 3916 C C . ARG A 1 495 ? 11.335 5.412 5.292 1.00 86.25 495 ARG A C 1
ATOM 3918 O O . ARG A 1 495 ? 12.499 5.009 5.264 1.00 86.25 495 ARG A O 1
ATOM 3925 N N . VAL A 1 496 ? 11.031 6.676 5.586 1.00 83.81 496 VAL A N 1
ATOM 3926 C CA . VAL A 1 496 ? 12.048 7.685 5.932 1.00 83.81 496 VAL A CA 1
ATOM 3927 C C . VAL A 1 496 ? 12.787 7.298 7.212 1.00 83.81 496 VAL A C 1
ATOM 3929 O O . VAL A 1 496 ? 14.011 7.435 7.285 1.00 83.81 496 VAL A O 1
ATOM 3932 N N . GLN A 1 497 ? 12.061 6.803 8.212 1.00 85.69 497 GLN A N 1
ATOM 3933 C CA . GLN A 1 497 ? 12.643 6.442 9.497 1.00 85.69 497 GLN A CA 1
ATOM 3934 C C . GLN A 1 497 ? 13.418 5.123 9.448 1.00 85.69 497 GLN A C 1
ATOM 3936 O O . GLN A 1 497 ? 14.480 5.021 10.058 1.00 85.69 497 GLN A O 1
ATOM 3941 N N . PHE A 1 498 ? 12.966 4.158 8.647 1.00 88.31 498 PHE A N 1
ATOM 3942 C CA . PHE A 1 498 ? 13.696 2.928 8.336 1.00 88.31 498 PHE A CA 1
ATOM 3943 C C . PHE A 1 498 ? 15.098 3.227 7.791 1.00 88.31 498 PHE A C 1
ATOM 3945 O O . PHE A 1 498 ? 16.070 2.602 8.203 1.00 88.31 498 PHE A O 1
ATOM 3952 N N . ARG A 1 499 ? 15.234 4.246 6.930 1.00 86.75 499 ARG A N 1
ATOM 3953 C CA . ARG A 1 499 ? 16.548 4.734 6.487 1.00 86.75 499 ARG A CA 1
ATOM 3954 C C . ARG A 1 499 ? 17.366 5.302 7.648 1.00 86.75 499 ARG A C 1
ATOM 3956 O O . ARG A 1 499 ? 18.495 4.884 7.855 1.00 86.75 499 ARG A O 1
ATOM 3963 N N . LYS A 1 500 ? 16.804 6.268 8.384 1.00 85.00 500 LYS A N 1
ATOM 3964 C CA . LYS A 1 500 ? 17.522 7.014 9.437 1.00 85.00 500 LYS A CA 1
ATOM 3965 C C . LYS A 1 500 ? 18.020 6.130 10.583 1.00 85.00 500 LYS A C 1
ATOM 3967 O O . LYS A 1 500 ? 19.001 6.474 11.226 1.00 85.00 500 LYS A O 1
ATOM 3972 N N . THR A 1 501 ? 17.330 5.025 10.843 1.00 86.81 501 THR A N 1
ATOM 3973 C CA . THR A 1 501 ? 17.640 4.075 11.922 1.00 86.81 501 THR A CA 1
ATOM 3974 C C . THR A 1 501 ? 18.594 2.956 11.496 1.00 86.81 501 THR A C 1
ATOM 3976 O O . THR A 1 501 ? 18.869 2.073 12.298 1.00 86.81 501 THR A O 1
ATOM 3979 N N . GLY A 1 502 ? 19.111 2.977 10.260 1.00 83.75 502 GLY A N 1
ATOM 3980 C CA . GLY A 1 502 ? 20.062 1.971 9.774 1.00 83.75 502 GLY A CA 1
ATOM 3981 C C . GLY A 1 502 ? 19.419 0.687 9.242 1.00 83.75 502 GLY A C 1
ATOM 3982 O O . GLY A 1 502 ? 20.104 -0.320 9.095 1.00 83.75 502 GLY A O 1
ATOM 3983 N N . GLY A 1 503 ? 18.126 0.697 8.900 1.00 86.88 503 GLY A N 1
ATOM 3984 C CA . GLY A 1 503 ? 17.421 -0.502 8.438 1.00 86.88 503 GLY A CA 1
ATOM 3985 C C . GLY A 1 503 ? 18.043 -1.162 7.202 1.00 86.88 503 GLY A C 1
ATOM 3986 O O . GLY A 1 503 ? 18.075 -2.385 7.119 1.00 86.88 503 GLY A O 1
ATOM 3987 N N . TYR A 1 504 ? 18.609 -0.380 6.273 1.00 81.62 504 TYR A N 1
ATOM 3988 C CA . TYR A 1 504 ? 19.332 -0.920 5.112 1.00 81.62 504 TYR A CA 1
ATOM 3989 C C . TYR A 1 504 ? 20.579 -1.715 5.512 1.00 81.62 504 TYR A C 1
ATOM 3991 O O . TYR A 1 504 ? 20.795 -2.799 4.975 1.00 81.62 504 TYR A O 1
ATOM 3999 N N . LEU A 1 505 ? 21.359 -1.206 6.470 1.00 78.75 505 LEU A N 1
ATOM 4000 C CA . LEU A 1 505 ? 22.552 -1.879 6.981 1.00 78.75 505 LEU A CA 1
ATOM 4001 C C . LEU A 1 505 ? 22.169 -3.209 7.639 1.00 78.75 505 LEU A C 1
ATOM 4003 O O . LEU A 1 505 ? 22.757 -4.235 7.329 1.00 78.75 505 LEU A O 1
ATOM 4007 N N . SER A 1 506 ? 21.115 -3.222 8.459 1.00 81.75 506 SER A N 1
ATOM 4008 C CA . SER A 1 506 ? 20.637 -4.442 9.120 1.00 81.75 506 SER A CA 1
ATOM 4009 C C . SER A 1 506 ? 20.117 -5.501 8.147 1.00 81.75 506 SER A C 1
ATOM 4011 O O . SER A 1 506 ? 20.389 -6.685 8.338 1.00 81.75 506 SER A O 1
ATOM 4013 N N . LEU A 1 507 ? 19.411 -5.102 7.080 1.00 79.94 507 LEU A N 1
ATOM 4014 C CA . LEU A 1 507 ? 19.004 -6.037 6.023 1.00 79.94 507 LEU A CA 1
ATOM 4015 C C . LEU A 1 507 ? 20.210 -6.659 5.309 1.00 79.94 507 LEU A C 1
ATOM 4017 O O . LEU A 1 507 ? 20.176 -7.843 4.979 1.00 79.94 507 LEU A O 1
ATOM 4021 N N . ILE A 1 508 ? 21.277 -5.889 5.091 1.00 73.88 508 ILE A N 1
ATOM 4022 C CA . ILE A 1 508 ? 22.499 -6.407 4.467 1.00 73.88 508 ILE A CA 1
ATOM 4023 C C . ILE A 1 508 ? 23.266 -7.308 5.437 1.00 73.88 508 ILE A C 1
ATOM 4025 O O . ILE A 1 508 ? 23.682 -8.389 5.034 1.00 73.88 508 ILE A O 1
ATOM 4029 N N . SER A 1 509 ? 23.371 -6.949 6.717 1.00 75.19 509 SER A N 1
ATOM 4030 C CA . SER A 1 509 ? 23.959 -7.813 7.749 1.00 75.19 509 SER A CA 1
ATOM 4031 C C . SER A 1 509 ? 23.245 -9.162 7.862 1.00 75.19 509 SER A C 1
ATOM 4033 O O . SER A 1 509 ? 23.898 -10.178 8.102 1.00 75.19 509 SER A O 1
ATOM 4035 N N . MET A 1 510 ? 21.923 -9.201 7.646 1.00 77.12 510 MET A N 1
ATOM 4036 C CA . MET A 1 510 ? 21.192 -10.466 7.525 1.00 77.12 510 MET A CA 1
ATOM 4037 C C . MET A 1 510 ? 21.612 -11.258 6.286 1.00 77.12 510 MET A C 1
ATOM 4039 O O . MET A 1 510 ? 21.840 -12.453 6.414 1.00 77.12 510 MET A O 1
ATOM 4043 N N . LEU A 1 511 ? 21.747 -10.623 5.114 1.00 71.75 511 LEU A N 1
ATOM 4044 C CA . LEU A 1 511 ? 22.191 -11.297 3.882 1.00 71.75 511 LEU A CA 1
ATOM 4045 C C . LEU A 1 511 ? 23.617 -11.844 4.002 1.00 71.75 511 LEU A C 1
ATOM 4047 O O . LEU A 1 511 ? 23.834 -13.016 3.711 1.00 71.75 511 LEU A O 1
ATOM 4051 N N . LEU A 1 512 ? 24.563 -11.034 4.490 1.00 68.50 512 LEU A N 1
ATOM 4052 C CA . LEU A 1 512 ? 25.930 -11.471 4.812 1.00 68.50 512 LEU A CA 1
ATOM 4053 C C . LEU A 1 512 ? 25.917 -12.604 5.835 1.00 68.50 512 LEU A C 1
ATOM 4055 O O . LEU A 1 512 ? 26.791 -13.461 5.864 1.00 68.50 512 LEU A O 1
ATOM 4059 N N . GLY A 1 513 ? 24.896 -12.622 6.685 1.00 67.25 513 GLY A N 1
ATOM 4060 C CA . GLY A 1 513 ? 24.723 -13.673 7.651 1.00 67.25 513 GLY A CA 1
ATOM 4061 C C . GLY A 1 513 ? 24.217 -15.006 7.143 1.00 67.25 513 GLY A C 1
ATOM 4062 O O . GLY A 1 513 ? 24.312 -15.994 7.861 1.00 67.25 513 GLY A O 1
ATOM 4063 N N . LEU A 1 514 ? 23.743 -15.065 5.911 1.00 67.56 514 LEU A N 1
ATOM 4064 C CA . LEU A 1 514 ? 23.363 -16.322 5.281 1.00 67.56 514 LEU A CA 1
ATOM 4065 C C . LEU A 1 514 ? 24.544 -16.974 4.544 1.00 67.56 514 LEU A C 1
ATOM 4067 O O . LEU A 1 514 ? 24.360 -17.998 3.887 1.00 67.56 514 LEU A O 1
ATOM 4071 N N . GLU A 1 515 ? 25.752 -16.411 4.652 1.00 61.69 515 GLU A N 1
ATOM 4072 C CA . GLU A 1 515 ? 26.974 -17.016 4.122 1.00 61.69 515 GLU A CA 1
ATOM 4073 C C . GLU A 1 515 ? 27.185 -18.414 4.724 1.00 61.69 515 GLU A C 1
ATOM 4075 O O . GLU A 1 515 ? 27.161 -18.591 5.941 1.00 61.69 515 GLU A O 1
ATOM 4080 N N . GLY A 1 516 ? 27.334 -19.423 3.860 1.00 56.69 516 GLY A N 1
ATOM 4081 C CA . GLY A 1 516 ? 27.478 -20.825 4.264 1.00 56.69 516 GLY A CA 1
ATOM 4082 C C . GLY A 1 516 ? 26.203 -21.493 4.800 1.00 56.69 516 GLY A C 1
ATOM 4083 O O . GLY A 1 516 ? 26.226 -22.693 5.055 1.00 56.69 516 GLY A O 1
ATOM 4084 N N . ALA A 1 517 ? 25.070 -20.783 4.912 1.00 63.84 517 ALA A N 1
ATOM 4085 C CA . ALA A 1 517 ? 23.833 -21.339 5.478 1.00 63.84 517 ALA A CA 1
ATOM 4086 C C . ALA A 1 517 ? 23.239 -22.499 4.656 1.00 63.84 517 ALA A C 1
ATOM 4088 O O . ALA A 1 517 ? 22.457 -23.289 5.179 1.00 63.84 517 ALA A O 1
ATOM 4089 N N . PHE A 1 518 ? 23.609 -22.601 3.376 1.00 58.19 518 PHE A N 1
ATOM 4090 C CA . PHE A 1 518 ? 23.222 -23.696 2.484 1.00 58.19 518 PHE A CA 1
ATOM 4091 C C . PHE A 1 518 ? 24.157 -24.913 2.562 1.00 58.19 518 PHE A C 1
ATOM 4093 O O . PHE A 1 518 ? 23.799 -25.967 2.046 1.00 58.19 518 PHE A O 1
ATOM 4100 N N . SER A 1 519 ? 25.334 -24.799 3.189 1.00 56.06 519 SER A N 1
ATOM 4101 C CA . SER A 1 519 ? 26.277 -25.918 3.344 1.00 56.06 519 SER A CA 1
ATOM 4102 C C . SER A 1 519 ? 25.844 -26.914 4.424 1.00 56.06 519 SER A C 1
ATOM 4104 O O . SER A 1 519 ? 26.278 -28.057 4.410 1.00 56.06 519 SER A O 1
ATOM 4106 N N . GLU A 1 520 ? 24.975 -26.495 5.346 1.00 55.00 520 GLU A N 1
ATOM 4107 C CA . GLU A 1 520 ? 24.463 -27.331 6.442 1.00 55.00 520 GLU A CA 1
ATOM 4108 C C . GLU A 1 520 ? 23.187 -28.113 6.074 1.00 55.00 520 GLU A C 1
ATOM 4110 O O . GLU A 1 520 ? 22.627 -28.818 6.912 1.00 55.00 520 GLU A O 1
ATOM 4115 N N . VAL A 1 521 ? 22.688 -27.971 4.840 1.00 60.22 521 VAL A N 1
ATOM 4116 C CA . VAL A 1 521 ? 21.450 -28.618 4.385 1.00 60.22 521 VAL A CA 1
ATOM 4117 C C . VAL A 1 521 ? 21.790 -29.915 3.651 1.00 60.22 521 VAL A C 1
ATOM 4119 O O . VAL A 1 521 ? 22.282 -29.886 2.524 1.00 60.22 521 VAL A O 1
ATOM 4122 N N . ASP A 1 522 ? 21.492 -31.058 4.272 1.00 54.66 522 ASP A N 1
ATOM 4123 C CA . ASP A 1 522 ? 21.731 -32.377 3.678 1.00 54.66 522 ASP A CA 1
ATOM 4124 C C . ASP A 1 522 ? 20.864 -32.589 2.422 1.00 54.66 522 ASP A C 1
ATOM 4126 O O . ASP A 1 522 ? 19.640 -32.741 2.479 1.00 54.66 522 ASP A O 1
ATOM 4130 N N . GLY A 1 523 ? 21.505 -32.608 1.253 1.00 53.44 523 GLY A N 1
ATOM 4131 C CA . GLY A 1 523 ? 20.849 -32.876 -0.022 1.00 53.44 523 GLY A CA 1
ATOM 4132 C C . GLY A 1 523 ? 20.572 -34.364 -0.231 1.00 53.44 523 GLY A C 1
ATOM 4133 O O . GLY A 1 523 ? 21.487 -35.185 -0.220 1.00 53.44 523 GLY A O 1
ATOM 4134 N N . THR A 1 524 ? 19.321 -34.727 -0.520 1.00 48.38 524 THR A N 1
ATOM 4135 C CA . THR A 1 524 ? 18.986 -36.063 -1.033 1.00 48.38 524 THR A CA 1
ATOM 4136 C C . THR A 1 524 ? 18.864 -36.019 -2.559 1.00 48.38 524 THR A C 1
ATOM 4138 O O . THR A 1 524 ? 18.098 -35.240 -3.116 1.00 48.38 524 THR A O 1
ATOM 4141 N N . ALA A 1 525 ? 19.676 -36.836 -3.239 1.00 48.81 525 ALA A N 1
ATOM 4142 C CA . ALA A 1 525 ? 19.471 -37.359 -4.596 1.00 48.81 525 ALA A CA 1
ATOM 4143 C C . ALA A 1 525 ? 18.714 -36.466 -5.620 1.00 48.81 525 ALA A C 1
ATOM 4145 O O . ALA A 1 525 ? 17.777 -36.927 -6.264 1.00 48.81 525 ALA A O 1
ATOM 4146 N N . GLY A 1 526 ? 19.144 -35.214 -5.830 1.00 50.78 526 GLY A N 1
ATOM 4147 C CA . GLY A 1 526 ? 18.650 -34.364 -6.930 1.00 50.78 526 GLY A CA 1
ATOM 4148 C C . GLY A 1 526 ? 17.330 -33.612 -6.689 1.00 50.78 526 GLY A C 1
ATOM 4149 O O . GLY A 1 526 ? 16.827 -32.987 -7.621 1.00 50.78 526 GLY A O 1
ATOM 4150 N N . THR A 1 527 ? 16.785 -33.620 -5.468 1.00 53.94 527 THR A N 1
ATOM 4151 C CA . THR A 1 527 ? 15.548 -32.897 -5.100 1.00 53.94 527 THR A CA 1
ATOM 4152 C C . THR A 1 527 ? 15.799 -31.781 -4.091 1.00 53.94 527 THR A C 1
ATOM 4154 O O . THR A 1 527 ? 16.489 -32.015 -3.102 1.00 53.94 527 THR A O 1
ATOM 4157 N N . VAL A 1 528 ? 15.238 -30.578 -4.319 1.00 56.28 528 VAL A N 1
ATOM 4158 C CA . VAL A 1 528 ? 15.427 -29.396 -3.440 1.00 56.28 528 VAL A CA 1
ATOM 4159 C C . VAL A 1 528 ? 14.806 -29.627 -2.054 1.00 56.28 528 VAL A C 1
ATOM 4161 O O . VAL A 1 528 ? 13.587 -29.822 -1.987 1.00 56.28 528 VAL A O 1
ATOM 4164 N N . PRO A 1 529 ? 15.592 -29.603 -0.953 1.00 63.66 529 PRO A N 1
ATOM 4165 C CA . PRO A 1 529 ? 15.071 -29.729 0.406 1.00 63.66 529 PRO A CA 1
ATOM 4166 C C . PRO A 1 529 ? 14.158 -28.558 0.778 1.00 63.66 529 PRO A C 1
ATOM 4168 O O . PRO A 1 529 ? 14.369 -27.418 0.356 1.00 63.66 529 PRO A O 1
ATOM 4171 N N . PHE A 1 530 ? 13.158 -28.822 1.615 1.00 66.38 530 PHE A N 1
ATOM 4172 C CA . PHE A 1 530 ? 12.185 -27.820 2.054 1.00 66.38 530 PHE A CA 1
ATOM 4173 C C . PHE A 1 530 ? 12.836 -26.668 2.843 1.00 66.38 530 PHE A C 1
ATOM 4175 O O . PHE A 1 530 ? 12.433 -25.510 2.721 1.00 66.38 530 PHE A O 1
ATOM 4182 N N . GLU A 1 531 ? 13.887 -26.960 3.607 1.00 66.75 531 GLU A N 1
ATOM 4183 C CA . GLU A 1 531 ? 14.691 -25.999 4.365 1.00 66.75 531 GLU A CA 1
ATOM 4184 C C . GLU A 1 531 ? 15.405 -25.002 3.442 1.00 66.75 531 GLU A C 1
ATOM 4186 O O . GLU A 1 531 ? 15.417 -23.799 3.713 1.00 66.75 531 GLU A O 1
ATOM 4191 N N . ALA A 1 532 ? 15.931 -25.476 2.307 1.00 64.88 532 ALA A N 1
ATOM 4192 C CA . ALA A 1 532 ? 16.566 -24.626 1.305 1.00 64.88 532 ALA A CA 1
ATOM 4193 C C . ALA A 1 532 ? 15.548 -23.695 0.625 1.00 64.88 532 ALA A C 1
ATOM 4195 O O . ALA A 1 532 ? 15.838 -22.517 0.414 1.00 64.88 532 ALA A O 1
ATOM 4196 N N . VAL A 1 533 ? 14.331 -24.181 0.350 1.00 68.44 533 VAL A N 1
ATOM 4197 C CA . VAL A 1 533 ? 13.234 -23.347 -0.178 1.00 68.44 533 VAL A CA 1
ATOM 4198 C C . VAL A 1 533 ? 12.874 -22.233 0.810 1.00 68.44 533 VAL A C 1
ATOM 4200 O O . VAL A 1 533 ? 12.779 -21.074 0.414 1.00 68.44 533 VAL A O 1
ATOM 4203 N N . LYS A 1 534 ? 12.771 -22.543 2.109 1.00 71.25 534 LYS A N 1
ATOM 4204 C CA . LYS A 1 534 ? 12.514 -21.535 3.155 1.00 71.25 534 LYS A CA 1
ATOM 4205 C C . LYS A 1 534 ? 13.608 -20.468 3.246 1.00 71.25 534 LYS A C 1
ATOM 4207 O O . LYS A 1 534 ? 13.294 -19.294 3.442 1.00 71.25 534 LYS A O 1
ATOM 4212 N N . LEU A 1 535 ? 14.879 -20.853 3.113 1.00 70.31 535 LEU A N 1
ATOM 4213 C CA . LEU A 1 535 ? 16.004 -19.910 3.087 1.00 70.31 535 LEU A CA 1
ATOM 4214 C C . LEU A 1 535 ? 15.946 -18.999 1.855 1.00 70.31 535 LEU A C 1
ATOM 4216 O O . LEU A 1 535 ? 16.121 -17.786 1.979 1.00 70.31 535 LEU A O 1
ATOM 4220 N N . LEU A 1 536 ? 15.639 -19.559 0.682 1.00 67.50 536 LEU A N 1
ATOM 4221 C CA . LEU A 1 536 ? 15.437 -18.780 -0.540 1.00 67.50 536 LEU A CA 1
ATOM 4222 C C . LEU A 1 536 ? 14.260 -17.804 -0.394 1.00 67.50 536 LEU A C 1
ATOM 4224 O O . LEU A 1 536 ? 14.409 -16.630 -0.730 1.00 67.50 536 LEU A O 1
ATOM 4228 N N . ASP A 1 537 ? 13.131 -18.236 0.172 1.00 71.56 537 ASP A N 1
ATOM 4229 C CA . ASP A 1 537 ? 11.980 -17.371 0.465 1.00 71.56 537 ASP A CA 1
ATOM 4230 C C . ASP A 1 537 ? 12.324 -16.241 1.446 1.00 71.56 537 ASP A C 1
ATOM 4232 O O . ASP A 1 537 ? 11.808 -15.124 1.327 1.00 71.56 537 ASP A O 1
ATOM 4236 N N . PHE A 1 538 ? 13.216 -16.499 2.403 1.00 76.25 538 PHE A N 1
ATOM 4237 C CA . PHE A 1 538 ? 13.692 -15.490 3.342 1.00 76.25 538 PHE A CA 1
ATOM 4238 C C . PHE A 1 538 ? 14.604 -14.451 2.677 1.00 76.25 538 PHE A C 1
ATOM 4240 O O . PHE A 1 538 ? 14.358 -13.250 2.822 1.00 76.25 538 PHE A O 1
ATOM 4247 N N . ILE A 1 539 ? 15.592 -14.884 1.883 1.00 72.31 539 ILE A N 1
ATOM 4248 C CA . ILE A 1 539 ? 16.430 -13.993 1.055 1.00 72.31 539 ILE A CA 1
ATOM 4249 C C . ILE A 1 539 ? 15.537 -13.112 0.178 1.00 72.31 539 ILE A C 1
ATOM 4251 O O . ILE A 1 539 ? 15.695 -11.891 0.099 1.00 72.31 539 ILE A O 1
ATOM 4255 N N . HIS A 1 540 ? 14.535 -13.734 -0.434 1.00 71.19 540 HIS A N 1
ATOM 4256 C CA . HIS A 1 540 ? 13.553 -13.068 -1.271 1.00 71.19 540 HIS A CA 1
ATOM 4257 C C . HIS A 1 540 ? 12.760 -12.010 -0.496 1.00 71.19 540 HIS A C 1
ATOM 4259 O O . HIS A 1 540 ? 12.621 -10.869 -0.945 1.00 71.19 540 HIS A O 1
ATOM 4265 N N . LEU A 1 541 ? 12.288 -12.338 0.710 1.00 76.50 541 LEU A N 1
ATOM 4266 C CA . LEU A 1 541 ? 11.596 -11.399 1.592 1.00 76.50 541 LEU A CA 1
ATOM 4267 C C . LEU A 1 541 ? 12.464 -10.181 1.943 1.00 76.50 541 LEU A C 1
ATOM 4269 O O . LEU A 1 541 ? 11.948 -9.061 1.915 1.00 76.50 541 LEU A O 1
ATOM 4273 N N . ILE A 1 542 ? 13.767 -10.362 2.188 1.00 76.75 542 ILE A N 1
ATOM 4274 C CA . ILE A 1 542 ? 14.704 -9.254 2.438 1.00 76.75 542 ILE A CA 1
ATOM 4275 C C . ILE A 1 542 ? 14.741 -8.291 1.241 1.00 76.75 542 ILE A C 1
ATOM 4277 O O . ILE A 1 542 ? 14.565 -7.080 1.414 1.00 76.75 542 ILE A O 1
ATOM 4281 N N . PHE A 1 543 ? 14.869 -8.801 0.012 1.00 72.50 543 PHE A N 1
ATOM 4282 C CA . PHE A 1 543 ? 14.826 -7.962 -1.196 1.00 72.50 543 PHE A CA 1
ATOM 4283 C C . PHE A 1 543 ? 13.481 -7.260 -1.397 1.00 72.50 543 PHE A C 1
ATOM 4285 O O . PHE A 1 543 ? 13.427 -6.119 -1.873 1.00 72.50 543 PHE A O 1
ATOM 4292 N N . LYS A 1 544 ? 12.386 -7.912 -0.998 1.00 74.00 544 LYS A N 1
ATOM 4293 C CA . LYS A 1 544 ? 11.038 -7.332 -0.985 1.00 74.00 544 LYS A CA 1
ATOM 4294 C C . LYS A 1 544 ? 10.979 -6.101 -0.082 1.00 74.00 544 LYS A C 1
ATOM 4296 O O . LYS A 1 544 ? 10.459 -5.064 -0.497 1.00 74.00 544 LYS A O 1
ATOM 4301 N N . VAL A 1 545 ? 11.532 -6.206 1.127 1.00 80.88 545 VAL A N 1
ATOM 4302 C CA . VAL A 1 545 ? 11.600 -5.101 2.093 1.00 80.88 545 VAL A CA 1
ATOM 4303 C C . VAL A 1 545 ? 12.490 -3.978 1.560 1.00 80.88 545 VAL A C 1
ATOM 4305 O O . VAL A 1 545 ? 12.030 -2.838 1.548 1.00 80.88 545 VAL A O 1
ATOM 4308 N N . LEU A 1 546 ? 13.677 -4.288 1.017 1.00 76.50 546 LEU A N 1
ATOM 4309 C CA . LEU A 1 546 ? 14.570 -3.303 0.379 1.00 76.50 546 LEU A CA 1
ATOM 4310 C C . LEU A 1 546 ? 13.864 -2.517 -0.735 1.00 76.50 546 LEU A C 1
ATOM 4312 O O . LEU A 1 546 ? 13.934 -1.292 -0.803 1.00 76.50 546 LEU A O 1
ATOM 4316 N N . THR A 1 547 ? 13.158 -3.216 -1.622 1.00 71.31 547 THR A N 1
ATOM 4317 C CA . THR A 1 547 ? 12.503 -2.585 -2.775 1.00 71.31 547 THR A CA 1
ATOM 4318 C C . THR A 1 547 ? 11.348 -1.685 -2.340 1.00 71.31 547 THR A C 1
ATOM 4320 O O . THR A 1 547 ? 11.209 -0.562 -2.826 1.00 71.31 547 THR A O 1
ATOM 4323 N N . ILE A 1 548 ? 10.520 -2.152 -1.401 1.00 76.06 548 ILE A N 1
ATOM 4324 C CA . ILE A 1 548 ? 9.382 -1.382 -0.892 1.00 76.06 548 ILE A CA 1
ATOM 4325 C C . ILE A 1 548 ? 9.833 -0.212 -0.008 1.00 76.06 548 ILE A C 1
ATOM 4327 O O . ILE A 1 548 ? 9.203 0.841 -0.058 1.00 76.06 548 ILE A O 1
ATOM 4331 N N . SER A 1 549 ? 10.919 -0.333 0.760 1.00 80.06 549 SER A N 1
ATOM 4332 C CA . SER A 1 549 ? 11.419 0.776 1.584 1.00 80.06 549 SER A CA 1
ATOM 4333 C C . SER A 1 549 ? 11.938 1.947 0.744 1.00 80.06 549 SER A C 1
ATOM 4335 O O . SER A 1 549 ? 11.891 3.093 1.192 1.00 80.06 549 SER A O 1
ATOM 4337 N N . MET A 1 550 ? 12.404 1.680 -0.479 1.00 76.06 550 MET A N 1
ATOM 4338 C CA . MET A 1 550 ? 12.810 2.709 -1.439 1.00 76.06 550 MET A CA 1
ATOM 4339 C C . MET A 1 550 ? 11.629 3.291 -2.225 1.00 76.06 550 MET A C 1
ATOM 4341 O O . MET A 1 550 ? 11.761 4.361 -2.810 1.00 76.06 550 MET A O 1
ATOM 4345 N N . ARG A 1 551 ? 10.468 2.626 -2.239 1.00 70.94 551 ARG A N 1
ATOM 4346 C CA . ARG A 1 551 ? 9.323 3.007 -3.072 1.00 70.94 551 ARG A CA 1
ATOM 4347 C C . ARG A 1 551 ? 8.712 4.344 -2.659 1.00 70.94 551 ARG A C 1
ATOM 4349 O O . ARG A 1 551 ? 8.418 4.566 -1.492 1.00 70.94 551 ARG A O 1
ATOM 4356 N N . PHE A 1 552 ? 8.481 5.212 -3.640 1.00 62.31 552 PHE A N 1
ATOM 4357 C CA . PHE A 1 552 ? 8.036 6.602 -3.470 1.00 62.31 552 PHE A CA 1
ATOM 4358 C C . PHE A 1 552 ? 8.983 7.486 -2.637 1.00 62.31 552 PHE A C 1
ATOM 4360 O O . PHE A 1 552 ? 8.591 8.577 -2.247 1.00 62.31 552 PHE A O 1
ATOM 4367 N N . GLU A 1 553 ? 10.229 7.052 -2.396 1.00 69.50 553 GLU A N 1
ATOM 4368 C CA . GLU A 1 553 ? 11.206 7.756 -1.554 1.00 69.50 553 GLU A CA 1
ATOM 4369 C C . GLU A 1 553 ? 12.565 7.899 -2.266 1.00 69.50 553 GLU A C 1
ATOM 4371 O O . GLU A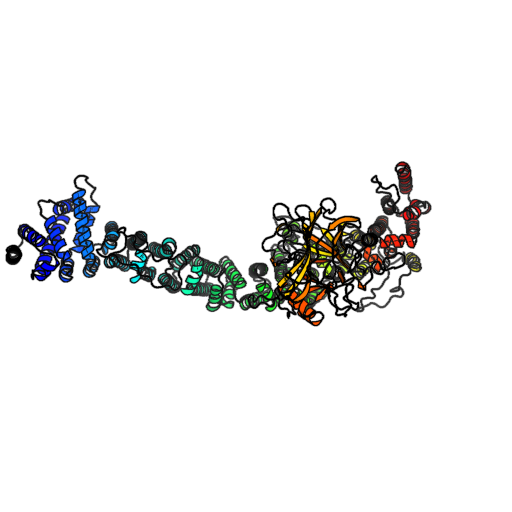 1 553 ? 13.457 7.058 -2.111 1.00 69.50 553 GLU A O 1
ATOM 4376 N N . PRO A 1 554 ? 12.781 8.962 -3.062 1.00 66.44 554 PRO A N 1
ATOM 4377 C CA . PRO A 1 554 ? 14.007 9.115 -3.854 1.00 66.44 554 PRO A CA 1
ATOM 4378 C C . PRO A 1 554 ? 15.235 9.334 -2.960 1.00 66.44 554 PRO A C 1
ATOM 4380 O O . PRO A 1 554 ? 16.340 8.902 -3.278 1.00 66.44 554 PRO A O 1
ATOM 4383 N N . SER A 1 555 ? 15.038 9.935 -1.788 1.00 70.94 555 SER A N 1
ATOM 4384 C CA . SER A 1 555 ? 16.090 10.136 -0.797 1.00 70.94 555 SER A CA 1
ATOM 4385 C C . SER A 1 555 ? 16.532 8.815 -0.148 1.00 70.94 555 SER A C 1
ATOM 4387 O O . SER A 1 555 ? 17.672 8.714 0.304 1.00 70.94 555 SER A O 1
ATOM 4389 N N . ASN A 1 556 ? 15.668 7.793 -0.110 1.00 77.62 556 ASN A N 1
ATOM 4390 C CA . ASN A 1 556 ? 16.023 6.438 0.321 1.00 77.62 556 ASN A CA 1
ATOM 4391 C C . ASN A 1 556 ? 16.799 5.686 -0.760 1.00 77.62 556 ASN A C 1
ATOM 4393 O O . ASN A 1 556 ? 17.827 5.084 -0.466 1.00 77.62 556 ASN A O 1
ATOM 4397 N N . ALA A 1 557 ? 16.337 5.775 -2.006 1.00 68.38 557 ALA A N 1
ATOM 4398 C CA . ALA A 1 557 ? 17.032 5.240 -3.172 1.00 68.38 557 ALA A CA 1
ATOM 4399 C C . ALA A 1 557 ? 18.459 5.803 -3.298 1.00 68.38 557 ALA A C 1
ATOM 4401 O O . ALA A 1 557 ? 19.424 5.048 -3.410 1.00 68.38 557 ALA A O 1
ATOM 4402 N N . LYS A 1 558 ? 18.607 7.131 -3.186 1.00 70.69 558 LYS A N 1
ATOM 4403 C CA . LYS A 1 558 ? 19.911 7.802 -3.215 1.00 70.69 558 LYS A CA 1
ATOM 4404 C C . LYS A 1 558 ? 20.807 7.354 -2.062 1.00 70.69 558 LYS A C 1
ATOM 4406 O O . LYS A 1 558 ? 21.964 7.025 -2.300 1.00 70.69 558 LYS A O 1
ATOM 4411 N N . TYR A 1 559 ? 20.270 7.300 -0.844 1.00 74.75 559 TYR A N 1
ATOM 4412 C CA . TYR A 1 559 ? 20.993 6.804 0.329 1.00 74.75 559 TYR A CA 1
ATOM 4413 C C . TYR A 1 559 ? 21.525 5.385 0.100 1.00 74.75 559 TYR A C 1
ATOM 4415 O O . TYR A 1 559 ? 22.720 5.153 0.233 1.00 74.75 559 TYR A O 1
ATOM 4423 N N . PHE A 1 560 ? 20.676 4.466 -0.369 1.00 71.88 560 PHE A N 1
ATOM 4424 C CA . PHE A 1 560 ? 21.099 3.108 -0.710 1.00 71.88 560 PHE A CA 1
ATOM 4425 C C . PHE A 1 560 ? 22.123 3.076 -1.858 1.00 71.88 560 PHE A C 1
ATOM 4427 O O . PHE A 1 560 ? 23.010 2.236 -1.861 1.00 71.88 560 PHE A O 1
ATOM 4434 N N . SER A 1 561 ? 22.052 3.989 -2.832 1.00 63.69 561 SER A N 1
ATOM 4435 C CA . SER A 1 561 ? 23.034 4.044 -3.926 1.00 63.69 561 SER A CA 1
ATOM 4436 C C . SER A 1 561 ? 24.414 4.576 -3.509 1.00 63.69 561 SER A C 1
ATOM 4438 O O . SER A 1 561 ? 25.409 4.128 -4.070 1.00 63.69 561 SER A O 1
ATOM 4440 N N . VAL A 1 562 ? 24.462 5.510 -2.548 1.00 65.19 562 VAL A N 1
ATOM 4441 C CA . VAL A 1 562 ? 25.680 6.219 -2.108 1.00 65.19 562 VAL A CA 1
ATOM 4442 C C . VAL A 1 562 ? 26.331 5.549 -0.899 1.00 65.19 562 VAL A C 1
ATOM 4444 O O . VAL A 1 562 ? 27.540 5.383 -0.880 1.00 65.19 562 VAL A O 1
ATOM 4447 N N . GLU A 1 563 ? 25.562 5.150 0.111 1.00 59.19 563 GLU A N 1
ATOM 4448 C CA . GLU A 1 563 ? 26.104 4.424 1.272 1.00 59.19 563 GLU A CA 1
ATOM 4449 C C . GLU A 1 563 ? 26.134 2.917 1.010 1.00 59.19 563 GLU A C 1
ATOM 4451 O O . GLU A 1 563 ? 27.070 2.224 1.395 1.00 59.19 563 GLU A O 1
ATOM 4456 N N . GLY A 1 564 ? 25.179 2.394 0.235 1.00 52.22 564 GLY A N 1
ATOM 4457 C CA . GLY A 1 564 ? 25.231 0.999 -0.196 1.00 52.22 564 GLY A CA 1
ATOM 4458 C C . GLY A 1 564 ? 26.374 0.701 -1.168 1.00 52.22 564 GLY A C 1
ATOM 4459 O O . GLY A 1 564 ? 26.626 -0.472 -1.414 1.00 52.22 564 GLY A O 1
ATOM 4460 N N . SER A 1 565 ? 27.101 1.694 -1.707 1.00 48.66 565 SER A N 1
ATOM 4461 C CA . SER A 1 565 ? 28.331 1.413 -2.459 1.00 48.66 565 SER A CA 1
ATOM 4462 C C . SER A 1 565 ? 29.475 0.902 -1.584 1.00 48.66 565 SER A C 1
ATOM 4464 O O . SER A 1 565 ? 30.202 0.038 -2.057 1.00 48.66 565 SER A O 1
ATOM 4466 N N . GLU A 1 566 ? 29.602 1.328 -0.321 1.00 47.38 566 GLU A N 1
ATOM 4467 C CA . GLU A 1 566 ? 30.561 0.709 0.617 1.00 47.38 566 GLU A CA 1
ATOM 4468 C C . GLU A 1 566 ? 30.175 -0.751 0.909 1.00 47.38 566 GLU A C 1
ATOM 4470 O O . GLU A 1 566 ? 31.027 -1.635 0.906 1.00 47.38 566 GLU A O 1
ATOM 4475 N N . LEU A 1 567 ? 28.876 -1.050 0.998 1.00 49.53 567 LEU A N 1
ATOM 4476 C CA . LEU A 1 567 ? 28.377 -2.423 1.158 1.00 49.53 567 LEU A CA 1
ATOM 4477 C C . LEU A 1 567 ? 28.450 -3.258 -0.132 1.00 49.53 567 LEU A C 1
ATOM 4479 O O . LEU A 1 567 ? 28.609 -4.474 -0.067 1.00 49.53 567 LEU A O 1
ATOM 4483 N N . LYS A 1 568 ? 28.396 -2.631 -1.319 1.00 50.56 568 LYS A N 1
ATOM 4484 C CA . LYS A 1 568 ? 28.750 -3.282 -2.594 1.00 50.56 568 LYS A CA 1
ATOM 4485 C C . LYS A 1 568 ? 30.220 -3.695 -2.601 1.00 50.56 568 LYS A C 1
ATOM 4487 O O . LYS A 1 568 ? 30.514 -4.712 -3.209 1.00 50.56 568 LYS A O 1
ATOM 4492 N N . TYR A 1 569 ? 31.113 -2.950 -1.941 1.00 47.38 569 TYR A N 1
ATOM 4493 C CA . TYR A 1 569 ? 32.516 -3.341 -1.775 1.00 47.38 569 TYR A CA 1
ATOM 4494 C C . TYR A 1 569 ? 32.688 -4.501 -0.787 1.00 47.38 569 TYR A C 1
ATOM 4496 O O . TYR A 1 569 ? 33.478 -5.394 -1.070 1.00 47.38 569 TYR A O 1
ATOM 4504 N N . GLU A 1 570 ? 31.928 -4.552 0.312 1.00 47.00 570 GLU A N 1
ATOM 4505 C CA . GLU A 1 570 ? 31.935 -5.712 1.224 1.00 47.00 570 GLU A CA 1
ATOM 4506 C C . GLU A 1 570 ? 31.366 -6.975 0.558 1.00 47.00 570 GLU A C 1
ATOM 4508 O O . GLU A 1 570 ? 31.966 -8.043 0.639 1.00 47.00 570 GLU A O 1
ATOM 4513 N N . LEU A 1 571 ? 30.275 -6.848 -0.204 1.00 47.00 571 LEU A N 1
ATOM 4514 C CA . LEU A 1 571 ? 29.758 -7.924 -1.058 1.00 47.00 571 LEU A CA 1
ATOM 4515 C C . LEU A 1 571 ? 30.730 -8.281 -2.195 1.00 47.00 571 LEU A C 1
ATOM 4517 O O . LEU A 1 571 ? 30.846 -9.449 -2.562 1.00 47.00 571 LEU A O 1
ATOM 4521 N N . ALA A 1 572 ? 31.465 -7.300 -2.730 1.00 42.28 572 ALA A N 1
ATOM 4522 C CA . ALA A 1 572 ? 32.519 -7.522 -3.717 1.00 42.28 572 ALA A CA 1
ATOM 4523 C C . ALA A 1 572 ? 33.772 -8.174 -3.118 1.00 42.28 572 ALA A C 1
ATOM 4525 O O . ALA A 1 572 ? 34.493 -8.854 -3.840 1.00 42.28 572 ALA A O 1
ATOM 4526 N N . ALA A 1 573 ? 34.029 -8.051 -1.815 1.00 41.84 573 ALA A N 1
ATOM 4527 C CA . ALA A 1 573 ? 35.114 -8.776 -1.158 1.00 41.84 573 ALA A CA 1
ATOM 4528 C C . ALA A 1 573 ? 34.876 -10.301 -1.207 1.00 41.84 573 ALA A C 1
ATOM 4530 O O . ALA A 1 573 ? 35.832 -11.062 -1.385 1.00 41.84 573 ALA A O 1
ATOM 4531 N N . CYS A 1 574 ? 33.610 -10.744 -1.207 1.00 38.38 574 CYS A N 1
ATOM 4532 C CA . CYS A 1 574 ? 33.226 -12.138 -1.469 1.00 38.38 574 CYS A CA 1
ATOM 4533 C C . CYS A 1 574 ? 33.478 -12.586 -2.928 1.00 38.38 574 CYS A C 1
ATOM 4535 O O . CYS A 1 574 ? 33.548 -13.787 -3.186 1.00 38.38 574 CYS A O 1
ATOM 4537 N N . HIS A 1 575 ? 33.681 -11.668 -3.892 1.00 42.44 575 HIS A N 1
ATOM 4538 C CA . HIS A 1 575 ? 34.031 -12.037 -5.277 1.00 42.44 575 HIS A CA 1
ATOM 4539 C C . HIS A 1 575 ? 35.389 -12.747 -5.369 1.00 42.44 575 HIS A C 1
ATOM 4541 O O . HIS A 1 575 ? 35.631 -13.472 -6.332 1.00 42.44 575 HIS A O 1
ATOM 4547 N N . SER A 1 576 ? 36.275 -12.561 -4.385 1.00 35.28 576 SER A N 1
ATOM 4548 C CA . SER A 1 576 ? 37.611 -13.169 -4.382 1.00 35.28 576 SER A CA 1
ATOM 4549 C C . SER A 1 576 ? 37.605 -14.699 -4.224 1.00 35.28 576 SER A C 1
ATOM 4551 O O . SER A 1 576 ? 38.648 -15.328 -4.396 1.00 35.28 576 SER A O 1
ATOM 4553 N N . VAL A 1 577 ? 36.439 -15.305 -3.961 1.00 33.91 577 VAL A N 1
ATOM 4554 C CA . VAL A 1 577 ? 36.303 -16.743 -3.682 1.00 33.91 577 VAL A CA 1
ATOM 4555 C C . VAL A 1 577 ? 35.618 -17.527 -4.817 1.00 33.91 577 VAL A C 1
ATOM 4557 O O . VAL A 1 577 ? 35.787 -18.742 -4.890 1.00 33.91 577 VAL A O 1
ATOM 4560 N N . PHE A 1 578 ? 34.928 -16.887 -5.772 1.00 38.75 578 PHE A N 1
ATOM 4561 C CA . PHE A 1 578 ? 34.110 -17.622 -6.750 1.00 38.75 578 PHE A CA 1
ATOM 4562 C C . PHE A 1 578 ? 34.650 -17.670 -8.171 1.00 38.75 578 PHE A C 1
ATOM 4564 O O . PHE A 1 578 ? 34.718 -16.680 -8.899 1.00 38.75 578 PHE A O 1
ATOM 4571 N N . ARG A 1 579 ? 34.930 -18.901 -8.595 1.00 44.84 579 ARG A N 1
ATOM 4572 C CA . ARG A 1 579 ? 35.220 -19.274 -9.971 1.00 44.84 579 ARG A CA 1
ATOM 4573 C C . ARG A 1 579 ? 33.923 -19.688 -10.676 1.00 44.84 579 ARG A C 1
ATOM 4575 O O . ARG A 1 579 ? 33.505 -20.832 -10.551 1.00 44.84 579 ARG A O 1
ATOM 4582 N N . MET A 1 580 ? 33.343 -18.816 -11.506 1.00 49.78 580 MET A N 1
ATOM 4583 C CA . MET A 1 580 ? 32.626 -19.286 -12.708 1.00 49.78 580 MET A CA 1
ATOM 4584 C C . MET A 1 580 ? 33.661 -19.788 -13.747 1.00 49.78 580 MET A C 1
ATOM 4586 O O . MET A 1 580 ? 33.648 -19.342 -14.892 1.00 49.78 580 MET A O 1
ATOM 4590 N N . ASP A 1 581 ? 34.645 -20.599 -13.323 1.00 45.66 581 ASP A N 1
ATOM 4591 C CA . ASP A 1 581 ? 35.652 -21.180 -14.221 1.00 45.66 581 ASP A CA 1
ATOM 4592 C C . ASP A 1 581 ? 35.116 -22.456 -14.870 1.00 45.66 581 ASP A C 1
ATOM 4594 O O . ASP A 1 581 ? 34.309 -23.191 -14.297 1.00 45.66 581 ASP A O 1
ATOM 4598 N N . GLU A 1 582 ? 35.609 -22.678 -16.084 1.00 46.44 582 GLU A N 1
ATOM 4599 C CA . GLU A 1 582 ? 35.103 -23.536 -17.160 1.00 46.44 582 GLU A CA 1
ATOM 4600 C C . GLU A 1 582 ? 34.959 -25.042 -16.819 1.00 46.44 582 GLU A C 1
ATOM 4602 O O . GLU A 1 582 ? 34.368 -25.787 -17.602 1.00 46.44 582 GLU A O 1
ATOM 4607 N N . ASP A 1 583 ? 35.427 -25.504 -15.652 1.00 42.69 583 ASP A N 1
ATOM 4608 C CA . ASP A 1 583 ? 35.764 -26.921 -15.433 1.00 42.69 583 ASP A CA 1
ATOM 4609 C C . ASP A 1 583 ? 34.765 -27.751 -14.595 1.00 42.69 583 ASP A C 1
ATOM 4611 O O . ASP A 1 583 ? 34.879 -28.975 -14.571 1.00 42.69 583 ASP A O 1
ATOM 4615 N N . ILE A 1 584 ? 33.779 -27.151 -13.908 1.00 48.97 584 ILE A N 1
ATOM 4616 C CA . ILE A 1 584 ? 32.932 -27.890 -12.933 1.00 48.97 584 ILE A CA 1
ATOM 4617 C C . ILE A 1 584 ? 31.514 -28.228 -13.454 1.00 48.97 584 ILE A C 1
ATOM 4619 O O . ILE A 1 584 ? 30.876 -29.150 -12.950 1.00 48.97 584 ILE A O 1
ATOM 4623 N N . GLN A 1 585 ? 30.998 -27.525 -14.470 1.00 49.94 585 GLN A N 1
ATOM 4624 C CA . GLN A 1 585 ? 29.565 -27.578 -14.837 1.00 49.94 585 GLN A CA 1
ATOM 4625 C C . GLN A 1 585 ? 29.271 -28.070 -16.268 1.00 49.94 585 GLN A C 1
ATOM 4627 O O . GLN A 1 585 ? 28.115 -28.064 -16.700 1.00 49.94 585 GLN A O 1
ATOM 4632 N N . SER A 1 586 ? 30.284 -28.519 -17.014 1.00 42.72 586 SER A N 1
ATOM 4633 C CA . SER A 1 586 ? 30.125 -29.069 -18.364 1.00 42.72 586 SER A CA 1
ATOM 4634 C C . SER A 1 586 ? 29.541 -30.493 -18.314 1.00 42.72 586 SER A C 1
ATOM 4636 O O . SER A 1 586 ? 30.257 -31.487 -18.304 1.00 42.72 586 SER A O 1
ATOM 4638 N N . GLY A 1 587 ? 28.208 -30.604 -18.266 1.00 44.47 587 GLY A N 1
ATOM 4639 C CA . GLY A 1 587 ? 27.511 -31.897 -18.371 1.00 44.47 587 GLY A CA 1
ATOM 4640 C C . GLY A 1 587 ? 26.267 -32.090 -17.499 1.00 44.47 587 GLY A C 1
ATOM 4641 O O . GLY A 1 587 ? 25.686 -33.171 -17.531 1.00 44.47 587 GLY A O 1
ATOM 4642 N N . MET A 1 588 ? 25.834 -31.088 -16.726 1.00 47.88 588 MET A N 1
ATOM 4643 C CA . MET A 1 588 ? 24.593 -31.193 -15.946 1.00 47.88 588 MET A CA 1
ATOM 4644 C C . MET A 1 588 ? 23.371 -30.926 -16.843 1.00 47.88 588 MET A C 1
ATOM 4646 O O . MET A 1 588 ? 23.170 -29.799 -17.297 1.00 47.88 588 MET A O 1
ATOM 4650 N N . SER A 1 589 ? 22.563 -31.958 -17.110 1.00 46.03 589 SER A N 1
ATOM 4651 C CA . SER A 1 589 ? 21.232 -31.827 -17.720 1.00 46.03 589 SER A CA 1
ATOM 4652 C C . SER A 1 589 ? 20.263 -31.133 -16.756 1.00 46.03 589 SER A C 1
ATOM 4654 O O . SER A 1 589 ? 20.461 -31.129 -15.543 1.00 46.03 589 SER A O 1
ATOM 4656 N N . SER A 1 590 ? 19.192 -30.548 -17.294 1.00 48.22 590 SER A N 1
ATOM 4657 C CA . SER A 1 590 ? 18.127 -29.809 -16.594 1.00 48.22 590 SER A CA 1
ATOM 4658 C C . SER A 1 590 ? 17.284 -30.630 -15.594 1.00 48.22 590 SER A C 1
ATOM 4660 O O . SER A 1 590 ? 16.159 -30.243 -15.289 1.00 48.22 590 SER A O 1
ATOM 4662 N N . ASP A 1 591 ? 17.795 -31.745 -15.070 1.00 42.44 591 ASP A N 1
ATOM 4663 C CA . ASP A 1 591 ? 17.077 -32.721 -14.236 1.00 42.44 591 ASP A CA 1
ATOM 4664 C C . ASP A 1 591 ? 16.979 -32.309 -12.750 1.00 42.44 591 ASP A C 1
ATOM 4666 O O . ASP A 1 591 ? 16.937 -33.156 -11.860 1.00 42.44 591 ASP A O 1
ATOM 4670 N N . VAL A 1 592 ? 16.951 -31.005 -12.445 1.00 50.16 592 VAL A N 1
ATOM 4671 C CA . VAL A 1 592 ? 16.677 -30.517 -11.082 1.00 50.16 592 VAL A CA 1
ATOM 4672 C C . VAL A 1 592 ? 15.163 -30.457 -10.888 1.00 50.16 592 VAL A C 1
ATOM 4674 O O . VAL A 1 592 ? 14.498 -29.516 -11.326 1.00 50.16 592 VAL A O 1
ATOM 4677 N N . THR A 1 593 ? 14.605 -31.473 -10.232 1.00 49.03 593 THR A N 1
ATOM 4678 C CA . THR A 1 593 ? 13.176 -31.537 -9.901 1.00 49.03 593 THR A CA 1
ATOM 4679 C C . THR A 1 593 ? 12.889 -30.824 -8.579 1.00 49.03 593 THR A C 1
ATOM 4681 O O . THR A 1 593 ? 13.424 -31.186 -7.528 1.00 49.03 593 THR A O 1
ATOM 4684 N N . TRP A 1 594 ? 12.027 -29.807 -8.627 1.00 52.84 594 TRP A N 1
ATOM 4685 C CA . TRP A 1 594 ? 11.552 -29.063 -7.459 1.00 52.84 594 TRP A CA 1
ATOM 4686 C C . TRP A 1 594 ? 10.401 -29.827 -6.793 1.00 52.84 594 TRP A C 1
ATOM 4688 O O . TRP A 1 594 ? 9.511 -30.328 -7.472 1.00 52.84 594 TRP A O 1
ATOM 4698 N N . THR A 1 595 ? 10.422 -29.942 -5.467 1.00 44.84 595 THR A N 1
ATOM 4699 C CA . THR A 1 595 ? 9.530 -30.815 -4.677 1.00 44.84 595 THR A CA 1
ATOM 4700 C C . THR A 1 595 ? 8.135 -30.237 -4.410 1.00 44.84 595 THR A C 1
ATOM 4702 O O . THR A 1 595 ? 7.339 -30.874 -3.722 1.00 44.84 595 THR A O 1
ATOM 4705 N N . SER A 1 596 ? 7.789 -29.056 -4.933 1.00 47.41 596 SER A N 1
ATOM 4706 C CA . SER A 1 596 ? 6.478 -28.451 -4.676 1.00 47.41 596 SER A CA 1
ATOM 4707 C C . SER A 1 596 ? 5.375 -29.088 -5.526 1.00 47.41 596 SER A C 1
ATOM 4709 O O . SER A 1 596 ? 5.419 -29.054 -6.752 1.00 47.41 596 SER A O 1
ATOM 4711 N N . SER A 1 597 ? 4.343 -29.601 -4.857 1.00 40.69 597 SER A N 1
ATOM 4712 C CA . SER A 1 597 ? 3.106 -30.138 -5.441 1.00 40.69 597 SER A CA 1
ATOM 4713 C C . SER A 1 597 ? 2.196 -29.087 -6.100 1.00 40.69 597 SER A C 1
ATOM 4715 O O . SER A 1 597 ? 1.226 -29.463 -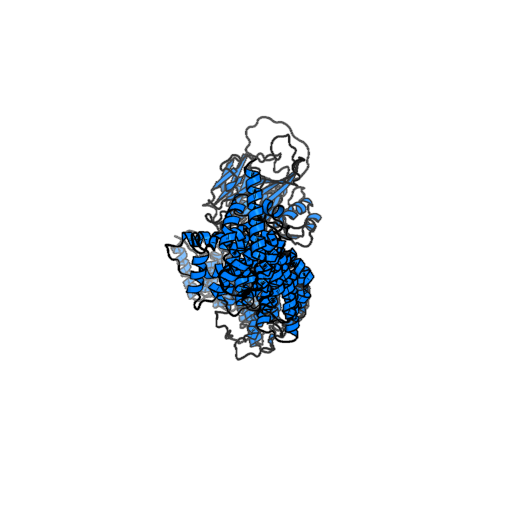6.753 1.00 40.69 597 SER A O 1
ATOM 4717 N N . ASP A 1 598 ? 2.510 -27.794 -5.960 1.00 40.66 598 ASP A N 1
ATOM 4718 C CA . ASP A 1 598 ? 1.694 -26.671 -6.434 1.00 40.66 598 ASP A CA 1
ATOM 4719 C C . ASP A 1 598 ? 2.415 -25.880 -7.541 1.00 40.66 598 ASP A C 1
ATOM 4721 O O . ASP A 1 598 ? 3.105 -24.896 -7.281 1.00 40.66 598 ASP A O 1
ATOM 4725 N N . GLY A 1 599 ? 2.222 -26.295 -8.796 1.00 45.19 599 GLY A N 1
ATOM 4726 C CA . GLY A 1 599 ? 2.581 -25.506 -9.982 1.00 45.19 599 GLY A CA 1
ATOM 4727 C C . GLY A 1 599 ? 4.064 -25.507 -10.375 1.00 45.19 599 GLY A C 1
ATOM 4728 O O . GLY A 1 599 ? 4.942 -25.963 -9.645 1.00 45.19 599 GLY A O 1
ATOM 4729 N N . SER A 1 600 ? 4.348 -25.019 -11.588 1.00 46.81 600 SER A N 1
ATOM 4730 C CA . SER A 1 600 ? 5.727 -24.889 -12.062 1.00 46.81 600 SER A CA 1
ATOM 4731 C C . SER A 1 600 ? 6.458 -23.795 -11.270 1.00 46.81 600 SER A C 1
ATOM 4733 O O . SER A 1 600 ? 5.861 -22.792 -10.881 1.00 46.81 600 SER A O 1
ATOM 4735 N N . LEU A 1 601 ? 7.772 -23.943 -11.064 1.00 49.22 601 LEU A N 1
ATOM 4736 C CA . LEU A 1 601 ? 8.637 -22.916 -10.456 1.00 49.22 601 LEU A CA 1
ATOM 4737 C C . LEU A 1 601 ? 8.450 -21.534 -11.116 1.00 49.22 601 LEU A C 1
ATOM 4739 O O . LEU A 1 601 ? 8.548 -20.500 -10.457 1.00 49.22 601 LEU A O 1
ATOM 4743 N N . GLU A 1 602 ? 8.145 -21.518 -12.417 1.00 50.16 602 GLU A N 1
ATOM 4744 C CA . GLU A 1 602 ? 7.854 -20.300 -13.168 1.00 50.16 602 GLU A CA 1
ATOM 4745 C C . GLU A 1 602 ? 6.546 -19.627 -12.704 1.00 50.16 602 GLU A C 1
ATOM 4747 O O . GLU A 1 602 ? 6.522 -18.403 -12.586 1.00 50.16 602 GLU A O 1
ATOM 4752 N N . ASP A 1 603 ? 5.500 -20.374 -12.334 1.00 47.44 603 ASP A N 1
ATOM 4753 C CA . ASP A 1 603 ? 4.209 -19.823 -11.882 1.00 47.44 603 ASP A CA 1
ATOM 4754 C C . ASP A 1 603 ? 4.307 -19.130 -10.509 1.00 47.44 603 ASP A C 1
ATOM 4756 O O . ASP A 1 603 ? 3.760 -18.037 -10.313 1.00 47.44 603 ASP A O 1
ATOM 4760 N N . CYS A 1 604 ? 5.087 -19.693 -9.579 1.00 45.25 604 CYS A N 1
ATOM 4761 C CA . CYS A 1 604 ? 5.380 -19.075 -8.278 1.00 45.25 604 CYS A CA 1
ATOM 4762 C C . CYS A 1 604 ? 6.183 -17.764 -8.420 1.00 45.25 604 CYS A C 1
ATOM 4764 O O . CYS A 1 604 ? 5.955 -16.799 -7.682 1.00 45.25 604 CYS A O 1
ATOM 4766 N N . ILE A 1 605 ? 7.079 -17.685 -9.413 1.00 52.91 605 ILE A N 1
ATOM 4767 C CA . ILE A 1 605 ? 7.870 -16.481 -9.731 1.00 52.91 605 ILE A CA 1
ATOM 4768 C C . ILE A 1 605 ? 7.017 -15.426 -10.474 1.00 52.91 605 ILE A C 1
ATOM 4770 O O . ILE A 1 605 ? 7.216 -14.217 -10.308 1.00 52.91 605 ILE A O 1
ATOM 4774 N N . VAL A 1 606 ? 6.020 -15.836 -11.268 1.00 46.31 606 VAL A N 1
ATOM 4775 C CA . VAL A 1 606 ? 5.143 -14.937 -12.049 1.00 46.31 606 VAL A CA 1
ATOM 4776 C C . VAL A 1 606 ? 4.291 -14.018 -11.160 1.00 46.31 606 VAL A C 1
ATOM 4778 O O . VAL A 1 606 ? 4.076 -12.856 -11.516 1.00 46.31 606 VAL A O 1
ATOM 4781 N N . SER A 1 607 ? 3.901 -14.464 -9.959 1.00 49.22 607 SER A N 1
ATOM 4782 C CA . SER A 1 607 ? 3.228 -13.629 -8.945 1.00 49.22 607 SER A CA 1
ATOM 4783 C C . SER A 1 607 ? 4.024 -12.362 -8.570 1.00 49.22 607 SER A C 1
ATOM 4785 O O . SER A 1 607 ? 3.429 -11.337 -8.232 1.00 49.22 607 SER A O 1
ATOM 4787 N N . TRP A 1 608 ? 5.358 -12.407 -8.652 1.00 48.78 608 TRP A N 1
ATOM 4788 C CA . TRP A 1 608 ? 6.257 -11.313 -8.267 1.00 48.78 608 TRP A CA 1
ATOM 4789 C C . TRP A 1 608 ? 6.565 -10.326 -9.398 1.00 48.78 608 TRP A C 1
ATOM 4791 O O . TRP A 1 608 ? 6.801 -9.141 -9.153 1.00 48.78 608 TRP A O 1
ATOM 4801 N N . THR A 1 609 ? 6.578 -10.803 -10.639 1.00 50.72 609 THR A N 1
ATOM 4802 C CA . THR A 1 609 ? 7.200 -10.105 -11.781 1.00 50.72 609 THR A CA 1
ATOM 4803 C C . THR A 1 609 ? 6.219 -9.354 -12.674 1.00 50.72 609 THR A C 1
ATOM 4805 O O . THR A 1 609 ? 6.622 -8.636 -13.588 1.00 50.72 609 THR A O 1
ATOM 4808 N N . SER A 1 610 ? 4.929 -9.438 -12.350 1.00 46.66 610 SER A N 1
ATOM 4809 C CA . SER A 1 610 ? 3.893 -8.539 -12.866 1.00 46.66 610 SER A CA 1
ATOM 4810 C C . SER A 1 610 ? 3.950 -7.135 -12.242 1.00 46.66 610 SER A C 1
ATOM 4812 O O . SER A 1 610 ? 3.298 -6.219 -12.743 1.00 46.66 610 SER A O 1
ATOM 4814 N N . SER A 1 611 ? 4.724 -6.948 -11.163 1.00 53.25 611 SER A N 1
ATOM 4815 C CA . SER A 1 611 ? 4.838 -5.677 -10.446 1.00 53.25 611 SER A CA 1
ATOM 4816 C C . SER A 1 611 ? 5.978 -4.797 -10.971 1.00 53.25 611 SER A C 1
ATOM 4818 O O . SER A 1 611 ? 7.043 -5.263 -11.378 1.00 53.25 611 SER A O 1
ATOM 4820 N N . VAL A 1 612 ? 5.727 -3.489 -10.976 1.00 57.25 612 VAL A N 1
ATOM 4821 C CA . VAL A 1 612 ? 6.671 -2.442 -11.372 1.00 57.25 612 VAL A CA 1
ATOM 4822 C C . VAL A 1 612 ? 7.944 -2.526 -10.523 1.00 57.25 612 VAL A C 1
ATOM 4824 O O . VAL A 1 612 ? 7.878 -2.372 -9.302 1.00 57.25 612 VAL A O 1
ATOM 4827 N N . LEU A 1 613 ? 9.110 -2.702 -11.157 1.00 64.00 613 LEU A N 1
ATOM 4828 C CA . LEU A 1 613 ? 10.385 -2.566 -10.459 1.00 64.00 613 LEU A CA 1
ATOM 4829 C C . LEU A 1 613 ? 10.560 -1.106 -10.037 1.00 64.00 613 LEU A C 1
ATOM 4831 O O . LEU A 1 613 ? 10.603 -0.210 -10.878 1.00 64.00 613 LEU A O 1
ATOM 4835 N N . VAL A 1 614 ? 10.655 -0.867 -8.729 1.00 56.78 614 VAL A N 1
ATOM 4836 C CA . VAL A 1 614 ? 10.723 0.499 -8.200 1.00 56.78 614 VAL A CA 1
ATOM 4837 C C . VAL A 1 614 ? 12.153 1.024 -8.136 1.00 56.78 614 VAL A C 1
ATOM 4839 O O . VAL A 1 614 ? 12.384 2.186 -8.458 1.00 56.78 614 VAL A O 1
ATOM 4842 N N . HIS A 1 615 ? 13.115 0.180 -7.746 1.00 65.94 615 HIS A N 1
ATOM 4843 C CA . HIS A 1 615 ? 14.515 0.583 -7.692 1.00 65.94 615 HIS A CA 1
ATOM 4844 C C . HIS A 1 615 ? 15.460 -0.506 -8.237 1.00 65.94 615 HIS A C 1
ATOM 4846 O O . HIS A 1 615 ? 15.476 -1.622 -7.712 1.00 65.94 615 HIS A O 1
ATOM 4852 N N . PRO A 1 616 ? 16.291 -0.190 -9.247 1.00 68.06 616 PRO A N 1
ATOM 4853 C CA . PRO A 1 616 ? 17.220 -1.131 -9.888 1.00 68.06 616 PRO A CA 1
ATOM 4854 C C . PRO A 1 616 ? 18.343 -1.627 -8.964 1.00 68.06 616 PRO A C 1
ATOM 4856 O O . PRO A 1 616 ? 18.907 -2.693 -9.200 1.00 68.06 616 PRO A O 1
ATOM 4859 N N . GLY A 1 617 ? 18.644 -0.900 -7.881 1.00 65.75 617 GLY A N 1
ATOM 4860 C CA . GLY A 1 617 ? 19.690 -1.275 -6.922 1.00 65.75 617 GLY A CA 1
ATOM 4861 C C . GLY A 1 617 ? 19.474 -2.644 -6.267 1.00 65.75 617 GLY A C 1
ATOM 4862 O O . GLY A 1 617 ? 20.437 -3.379 -6.103 1.00 65.75 617 GLY A O 1
ATOM 4863 N N . ALA A 1 618 ? 18.228 -3.031 -5.972 1.00 63.94 618 ALA A N 1
ATOM 4864 C CA . ALA A 1 618 ? 17.937 -4.351 -5.403 1.00 63.94 618 ALA A CA 1
ATOM 4865 C C . ALA A 1 618 ? 18.258 -5.485 -6.394 1.00 63.94 618 ALA A C 1
ATOM 4867 O O . ALA A 1 618 ? 18.804 -6.515 -6.014 1.00 63.94 618 ALA A O 1
ATOM 4868 N N . VAL A 1 619 ? 17.981 -5.268 -7.683 1.00 70.06 619 VAL A N 1
ATOM 4869 C CA . VAL A 1 619 ? 18.275 -6.233 -8.753 1.00 70.06 619 VAL A CA 1
ATOM 4870 C C . VAL A 1 619 ? 19.777 -6.328 -9.004 1.00 70.06 619 VAL A C 1
ATOM 4872 O O . VAL A 1 619 ? 20.292 -7.421 -9.220 1.00 70.06 619 VAL A O 1
ATOM 4875 N N . GLN A 1 620 ? 20.496 -5.202 -8.925 1.00 70.06 620 GLN A N 1
ATOM 4876 C CA . GLN A 1 620 ? 21.960 -5.213 -8.947 1.00 70.06 620 GLN A CA 1
ATOM 4877 C C . GLN A 1 620 ? 22.530 -6.014 -7.775 1.00 70.06 620 GLN A C 1
ATOM 4879 O O . GLN A 1 620 ? 23.425 -6.816 -7.994 1.00 70.06 620 GLN A O 1
ATOM 4884 N N . SER A 1 621 ? 21.989 -5.855 -6.562 1.00 66.62 621 SER A N 1
ATOM 4885 C CA . SER A 1 621 ? 22.411 -6.647 -5.402 1.00 66.62 621 SER A CA 1
ATOM 4886 C C . SER A 1 621 ? 22.172 -8.146 -5.606 1.00 66.62 621 SER A C 1
ATOM 4888 O O . SER A 1 621 ? 23.068 -8.924 -5.304 1.00 66.62 621 SER A O 1
ATOM 4890 N N . ILE A 1 622 ? 21.029 -8.559 -6.175 1.00 68.88 622 ILE A N 1
ATOM 4891 C CA . ILE A 1 622 ? 20.772 -9.971 -6.533 1.00 68.88 622 ILE A CA 1
ATOM 4892 C C . ILE A 1 622 ? 21.824 -10.478 -7.531 1.00 68.88 622 ILE A C 1
ATOM 4894 O O . ILE A 1 622 ? 22.391 -11.550 -7.340 1.00 68.88 622 ILE A O 1
ATOM 4898 N N . LEU A 1 623 ? 22.117 -9.698 -8.579 1.00 70.62 623 LEU A N 1
ATOM 4899 C CA . LEU A 1 623 ? 23.120 -10.055 -9.587 1.00 70.62 623 LEU A CA 1
ATOM 4900 C C . LEU A 1 623 ? 24.538 -10.147 -8.992 1.00 70.62 623 LEU A C 1
ATOM 4902 O O . LEU A 1 623 ? 25.292 -11.032 -9.375 1.00 70.62 623 LEU A O 1
ATOM 4906 N N . SER A 1 624 ? 24.894 -9.267 -8.056 1.00 66.62 624 SER A N 1
ATOM 4907 C CA . SER A 1 624 ? 26.184 -9.294 -7.350 1.00 66.62 624 SER A CA 1
ATOM 4908 C C . SER A 1 624 ? 26.289 -10.411 -6.310 1.00 66.62 624 SER A C 1
ATOM 4910 O O . SER A 1 624 ? 27.394 -10.815 -5.979 1.00 66.62 624 SER A O 1
ATOM 4912 N N . LEU A 1 625 ? 25.164 -10.913 -5.799 1.00 63.62 625 LEU A N 1
ATOM 4913 C CA . LEU A 1 625 ? 25.115 -12.017 -4.837 1.00 63.62 625 LEU A CA 1
ATOM 4914 C C . LEU A 1 625 ? 25.128 -13.398 -5.497 1.00 63.62 625 LEU A C 1
ATOM 4916 O O . LEU A 1 625 ? 25.470 -14.370 -4.835 1.00 63.62 625 LEU A O 1
ATOM 4920 N N . LEU A 1 626 ? 24.776 -13.489 -6.784 1.00 64.44 626 LEU A N 1
ATOM 4921 C CA . LEU A 1 626 ? 24.812 -14.732 -7.563 1.00 64.44 626 LEU A CA 1
ATOM 4922 C C . LEU A 1 626 ? 26.163 -15.465 -7.476 1.00 64.44 626 LEU A C 1
ATOM 4924 O O . LEU A 1 626 ? 26.151 -16.675 -7.240 1.00 64.44 626 LEU A O 1
ATOM 4928 N N . PRO A 1 627 ? 27.313 -14.776 -7.643 1.00 59.66 627 PRO A N 1
ATOM 4929 C CA . PRO A 1 627 ? 28.614 -15.384 -7.420 1.00 59.66 627 PRO A CA 1
ATOM 4930 C C . PRO A 1 627 ? 28.772 -15.892 -5.992 1.00 59.66 627 PRO A C 1
ATOM 4932 O O . PRO A 1 627 ? 29.297 -16.971 -5.836 1.00 59.66 627 PRO A O 1
ATOM 4935 N N . SER A 1 628 ? 28.264 -15.193 -4.975 1.00 57.47 628 SER A N 1
ATOM 4936 C CA . SER A 1 628 ? 28.507 -15.479 -3.552 1.00 57.47 628 SER A CA 1
ATOM 4937 C C . SER A 1 628 ? 27.819 -16.736 -2.981 1.00 57.47 628 SER A C 1
ATOM 4939 O O . SER A 1 628 ? 27.964 -17.018 -1.793 1.00 57.47 628 SER A O 1
ATOM 4941 N N . ILE A 1 629 ? 27.055 -17.495 -3.775 1.00 59.66 629 ILE A N 1
ATOM 4942 C CA . ILE A 1 629 ? 26.334 -18.696 -3.316 1.00 59.66 629 ILE A CA 1
ATOM 4943 C C . ILE A 1 629 ? 27.276 -19.913 -3.322 1.00 59.66 629 ILE A C 1
ATOM 4945 O O . ILE A 1 629 ? 27.514 -20.497 -4.378 1.00 59.66 629 ILE A O 1
ATOM 4949 N N . TYR A 1 630 ? 27.800 -20.307 -2.152 1.00 55.16 630 TYR A N 1
ATOM 4950 C CA . TYR A 1 630 ? 28.705 -21.461 -1.991 1.00 55.16 630 TYR A CA 1
ATOM 4951 C C . TYR A 1 630 ? 27.977 -22.624 -1.320 1.00 55.16 630 TYR A C 1
ATOM 4953 O O . TYR A 1 630 ? 27.224 -22.426 -0.367 1.00 55.16 630 TYR A O 1
ATOM 4961 N N . SER A 1 631 ? 28.253 -23.835 -1.791 1.00 55.75 631 SER A N 1
ATOM 4962 C CA . SER A 1 631 ? 27.946 -25.093 -1.119 1.00 55.75 631 SER A CA 1
ATOM 4963 C C . SER A 1 631 ? 28.992 -26.119 -1.552 1.00 55.75 631 SER A C 1
ATOM 4965 O O . SER A 1 631 ? 29.501 -26.042 -2.673 1.00 55.75 631 SER A O 1
ATOM 4967 N N . ASP A 1 632 ? 29.300 -27.079 -0.683 1.00 55.44 632 ASP A N 1
ATOM 4968 C CA . ASP A 1 632 ? 30.212 -28.181 -1.010 1.00 55.44 632 ASP A CA 1
ATOM 4969 C C . ASP A 1 632 ? 29.612 -29.140 -2.063 1.00 55.44 632 ASP A C 1
ATOM 4971 O O . ASP A 1 632 ? 30.338 -29.898 -2.708 1.00 55.44 632 ASP A O 1
ATOM 4975 N N . ASP A 1 633 ? 28.294 -29.078 -2.300 1.00 57.38 633 ASP A N 1
ATOM 4976 C CA . ASP A 1 633 ? 27.612 -29.798 -3.379 1.00 57.38 633 ASP A CA 1
ATOM 4977 C C . ASP A 1 633 ? 27.437 -28.915 -4.627 1.00 57.38 633 ASP A C 1
ATOM 4979 O O . ASP A 1 633 ? 26.653 -27.958 -4.674 1.00 57.38 633 ASP A O 1
ATOM 4983 N N . VAL A 1 634 ? 28.129 -29.305 -5.696 1.00 58.59 634 VAL A N 1
ATOM 4984 C CA . VAL A 1 634 ? 28.098 -28.643 -7.005 1.00 58.59 634 VAL A CA 1
ATOM 4985 C C . VAL A 1 634 ? 26.682 -28.556 -7.590 1.00 58.59 634 VAL A C 1
ATOM 4987 O O . VAL A 1 634 ? 26.343 -27.543 -8.206 1.00 58.59 634 VAL A O 1
ATOM 4990 N N . LYS A 1 635 ? 25.825 -29.571 -7.394 1.00 55.75 635 LYS A N 1
ATOM 4991 C CA . LYS A 1 635 ? 24.446 -29.565 -7.920 1.00 55.75 635 LYS A CA 1
ATOM 4992 C C . LYS A 1 635 ? 23.603 -28.478 -7.253 1.00 55.75 635 LYS A C 1
ATOM 4994 O O . LYS A 1 635 ? 22.771 -27.856 -7.918 1.00 55.75 635 LYS A O 1
ATOM 4999 N N . TRP A 1 636 ? 23.850 -28.208 -5.969 1.00 57.88 636 TRP A N 1
ATOM 5000 C CA . TRP A 1 636 ? 23.153 -27.169 -5.208 1.00 57.88 636 TRP A CA 1
ATOM 5001 C C . TRP A 1 636 ? 23.551 -25.765 -5.632 1.00 57.88 636 TRP A C 1
ATOM 5003 O O . TRP A 1 636 ? 22.671 -24.938 -5.887 1.00 57.88 636 TRP A O 1
ATOM 5013 N N . VAL A 1 637 ? 24.855 -25.513 -5.774 1.00 60.38 637 VAL A N 1
ATOM 5014 C CA . VAL A 1 637 ? 25.372 -24.227 -6.271 1.00 60.38 637 VAL A CA 1
ATOM 5015 C C . VAL A 1 637 ? 24.725 -23.883 -7.614 1.00 60.38 637 VAL A C 1
ATOM 5017 O O . VAL A 1 637 ? 24.188 -22.788 -7.792 1.00 60.38 637 VAL A O 1
ATOM 5020 N N . VAL A 1 638 ? 24.677 -24.859 -8.526 1.00 63.12 638 VAL A N 1
ATOM 5021 C CA . VAL A 1 638 ? 24.047 -24.715 -9.842 1.00 63.12 638 VAL A CA 1
ATOM 5022 C C . VAL A 1 638 ? 22.545 -24.429 -9.733 1.00 63.12 638 VAL A C 1
ATOM 5024 O O . VAL A 1 638 ? 22.051 -23.507 -10.385 1.00 63.12 638 VAL A O 1
ATOM 5027 N N . GLY A 1 639 ? 21.809 -25.175 -8.902 1.00 61.16 639 GLY A N 1
ATOM 5028 C CA . GLY A 1 639 ? 20.363 -25.000 -8.723 1.00 61.16 639 GLY A CA 1
ATOM 5029 C C . GLY A 1 639 ? 19.978 -23.626 -8.160 1.00 61.16 639 GLY A C 1
ATOM 5030 O O . GLY A 1 639 ? 19.054 -22.982 -8.665 1.00 61.16 639 GLY A O 1
ATOM 5031 N N . ALA A 1 640 ? 20.718 -23.133 -7.166 1.00 61.78 640 ALA A N 1
ATOM 5032 C CA . ALA A 1 640 ? 20.480 -21.829 -6.548 1.00 61.78 640 ALA A CA 1
ATOM 5033 C C . ALA A 1 640 ? 20.849 -20.655 -7.477 1.00 61.78 640 ALA A C 1
ATOM 5035 O O . ALA A 1 640 ? 20.103 -19.669 -7.568 1.00 61.78 640 ALA A O 1
ATOM 5036 N N . GLN A 1 641 ? 21.954 -20.775 -8.224 1.00 70.00 641 GLN A N 1
ATOM 5037 C CA . GLN A 1 641 ? 22.327 -19.812 -9.266 1.00 70.00 641 GLN A CA 1
ATOM 5038 C C . GLN A 1 641 ? 21.299 -19.795 -10.405 1.00 70.00 641 GLN A C 1
ATOM 5040 O O . GLN A 1 641 ? 20.911 -18.723 -10.881 1.00 70.00 641 GLN A O 1
ATOM 5045 N N . TYR A 1 642 ? 20.795 -20.963 -10.810 1.00 70.56 642 TYR A N 1
ATOM 5046 C CA . TYR A 1 642 ? 19.763 -21.078 -11.838 1.00 70.56 642 TYR A CA 1
ATOM 5047 C C . TYR A 1 642 ? 18.446 -20.429 -11.393 1.00 70.56 642 TYR A C 1
ATOM 5049 O O . TYR A 1 642 ? 17.914 -19.588 -12.119 1.00 70.56 642 TYR A O 1
ATOM 5057 N N . TYR A 1 643 ? 17.970 -20.712 -10.175 1.00 67.12 643 TYR A N 1
ATOM 5058 C CA . TYR A 1 643 ? 16.769 -20.087 -9.601 1.00 67.12 643 TYR A CA 1
ATOM 5059 C C . TYR A 1 643 ? 16.871 -18.557 -9.543 1.00 67.12 643 TYR A C 1
ATOM 5061 O O . TYR A 1 643 ? 15.991 -17.841 -10.024 1.00 67.12 643 TYR A O 1
ATOM 5069 N N . SER A 1 644 ? 17.983 -18.042 -9.018 1.00 69.81 644 SER A N 1
ATOM 5070 C CA . SER A 1 644 ? 18.243 -16.601 -8.939 1.00 69.81 644 SER A CA 1
ATOM 5071 C C . SER A 1 644 ? 18.282 -15.952 -10.331 1.00 69.81 644 SER A C 1
ATOM 5073 O O . SER A 1 644 ? 17.782 -14.843 -10.529 1.00 69.81 644 SER A O 1
ATOM 5075 N N . THR A 1 645 ? 18.789 -16.666 -11.339 1.00 72.62 645 THR A N 1
ATOM 5076 C CA . THR A 1 645 ? 18.788 -16.197 -12.731 1.00 72.62 645 THR A CA 1
ATOM 5077 C C . THR A 1 645 ? 17.391 -16.248 -13.365 1.00 72.62 645 THR A C 1
ATOM 5079 O O . THR A 1 645 ? 17.031 -15.346 -14.125 1.00 72.62 645 THR A O 1
ATOM 5082 N N . LEU A 1 646 ? 16.556 -17.237 -13.026 1.00 71.88 646 LEU A N 1
ATOM 5083 C CA . LEU A 1 646 ? 15.142 -17.272 -13.426 1.00 71.88 646 LEU A CA 1
ATOM 5084 C C . LEU A 1 646 ? 14.350 -16.106 -12.823 1.00 71.88 646 LEU A C 1
ATOM 5086 O O . LEU A 1 646 ? 13.524 -15.504 -13.514 1.00 71.88 646 LEU A O 1
ATOM 5090 N N . LEU A 1 647 ? 14.648 -15.723 -11.579 1.00 71.44 647 LEU A N 1
ATOM 5091 C CA . LEU A 1 647 ? 14.074 -14.532 -10.957 1.00 71.44 647 LEU A CA 1
ATOM 5092 C C . LEU A 1 647 ? 14.458 -13.260 -11.732 1.00 71.44 647 LEU A C 1
ATOM 5094 O O . LEU A 1 647 ? 13.581 -12.462 -12.072 1.00 71.44 647 LEU A O 1
ATOM 5098 N N . LEU A 1 648 ? 15.740 -13.091 -12.082 1.00 76.56 648 LEU A N 1
ATOM 5099 C CA . LEU A 1 648 ? 16.201 -11.975 -12.924 1.00 76.56 648 LEU A CA 1
ATOM 5100 C C . LEU A 1 648 ? 15.518 -11.975 -14.303 1.00 76.56 648 LEU A C 1
ATOM 5102 O O . LEU A 1 648 ? 15.072 -10.927 -14.777 1.00 76.56 648 LEU A O 1
ATOM 5106 N N . LYS A 1 649 ? 15.384 -13.151 -14.931 1.00 78.88 649 LYS A N 1
ATOM 5107 C CA . LYS A 1 649 ? 14.711 -13.339 -16.229 1.00 78.88 649 LYS A CA 1
ATOM 5108 C C . LYS A 1 649 ? 13.258 -12.875 -16.163 1.00 78.88 649 LYS A C 1
ATOM 5110 O O . LYS A 1 649 ? 12.799 -12.166 -17.061 1.00 78.88 649 LYS A O 1
ATOM 5115 N N . ALA A 1 650 ? 12.546 -13.245 -15.102 1.00 74.06 650 ALA A N 1
ATOM 5116 C CA . ALA A 1 650 ? 11.165 -12.844 -14.893 1.00 74.06 650 ALA A CA 1
ATOM 5117 C C . ALA A 1 650 ? 11.050 -11.331 -14.614 1.00 74.06 650 ALA A C 1
ATOM 5119 O O . ALA A 1 650 ? 10.184 -10.671 -15.188 1.00 74.06 650 ALA A O 1
ATOM 5120 N N . LEU A 1 651 ? 11.961 -10.748 -13.820 1.00 74.81 651 LEU A N 1
ATOM 5121 C CA . LEU A 1 651 ? 11.980 -9.308 -13.520 1.00 74.81 651 LEU A CA 1
ATOM 5122 C C . LEU A 1 651 ? 12.198 -8.448 -14.770 1.00 74.81 651 LEU A C 1
ATOM 5124 O O . LEU A 1 651 ? 11.651 -7.351 -14.849 1.00 74.81 651 LEU A O 1
ATOM 5128 N N . LEU A 1 652 ? 12.952 -8.942 -15.754 1.00 79.12 652 LEU A N 1
ATOM 5129 C CA . LEU A 1 652 ? 13.171 -8.271 -17.039 1.00 79.12 652 LEU A CA 1
ATOM 5130 C C . LEU A 1 652 ? 12.090 -8.570 -18.091 1.00 79.12 652 LEU A C 1
ATOM 5132 O O . LEU A 1 652 ? 12.239 -8.170 -19.245 1.00 79.12 652 LEU A O 1
ATOM 5136 N N . LYS A 1 653 ? 10.990 -9.254 -17.746 1.00 77.75 653 LYS A N 1
ATOM 5137 C CA . LYS A 1 653 ? 9.878 -9.481 -18.685 1.00 77.75 653 LYS A CA 1
ATOM 5138 C C . LYS A 1 653 ? 9.175 -8.170 -19.094 1.00 77.75 653 LYS A C 1
ATOM 5140 O O . LYS A 1 653 ? 8.962 -8.002 -20.294 1.00 77.75 653 LYS A O 1
ATOM 5145 N N . PRO A 1 654 ? 8.858 -7.222 -18.183 1.00 75.69 654 PRO A N 1
ATOM 5146 C CA . PRO A 1 654 ? 8.259 -5.937 -18.556 1.00 75.69 654 PRO A CA 1
ATOM 5147 C C . PRO A 1 654 ? 9.274 -4.971 -19.189 1.00 75.69 654 PRO A C 1
ATOM 5149 O O . PRO A 1 654 ? 10.363 -4.776 -18.647 1.00 75.69 654 PRO A O 1
ATOM 5152 N N . GLU A 1 655 ? 8.881 -4.284 -20.271 1.00 75.88 655 GLU A N 1
ATOM 5153 C CA . GLU A 1 655 ? 9.685 -3.248 -20.959 1.00 75.88 655 GLU A CA 1
ATOM 5154 C C . GLU A 1 655 ? 10.205 -2.184 -19.979 1.00 75.88 655 GLU A C 1
ATOM 5156 O O . GLU A 1 655 ? 11.387 -1.844 -19.962 1.00 75.88 655 GLU A O 1
ATOM 5161 N N . ARG A 1 656 ? 9.328 -1.729 -19.079 1.00 75.62 656 ARG A N 1
ATOM 5162 C CA . ARG A 1 656 ? 9.649 -0.766 -18.023 1.00 75.62 656 ARG A CA 1
ATOM 5163 C C . ARG A 1 656 ? 10.864 -1.172 -17.188 1.00 75.62 656 ARG A C 1
ATOM 5165 O O . ARG A 1 656 ? 11.727 -0.342 -16.906 1.00 75.62 656 ARG A O 1
ATOM 5172 N N . ASN A 1 657 ? 10.915 -2.430 -16.760 1.00 79.25 657 ASN A N 1
ATOM 5173 C CA . ASN A 1 657 ? 11.977 -2.913 -15.884 1.00 79.25 657 ASN A CA 1
ATOM 5174 C C . ASN A 1 657 ? 13.298 -2.995 -16.656 1.00 79.25 657 ASN A C 1
ATOM 5176 O O . ASN A 1 657 ? 14.334 -2.608 -16.125 1.00 79.25 657 ASN A O 1
ATOM 5180 N N . GLN A 1 658 ? 13.250 -3.407 -17.927 1.00 82.44 658 GLN A N 1
ATOM 5181 C CA . GLN A 1 658 ? 14.415 -3.405 -18.816 1.00 82.44 658 GLN A CA 1
ATOM 5182 C C . GLN A 1 658 ? 15.009 -1.990 -18.939 1.00 82.44 658 GLN A C 1
ATOM 5184 O O . GLN A 1 658 ? 16.207 -1.806 -18.737 1.00 82.44 658 GLN A O 1
ATOM 5189 N N . GLN A 1 659 ? 14.168 -0.976 -19.174 1.00 78.88 659 GLN A N 1
ATOM 5190 C CA . GLN A 1 659 ? 14.594 0.425 -19.287 1.00 78.88 659 GLN A CA 1
ATOM 5191 C C . GLN A 1 659 ? 15.245 0.957 -18.006 1.00 78.88 659 GLN A C 1
ATOM 5193 O O . GLN A 1 659 ? 16.295 1.600 -18.069 1.00 78.88 659 GLN A O 1
ATOM 5198 N N . LEU A 1 660 ? 14.655 0.669 -16.841 1.00 77.12 660 LEU A N 1
ATOM 5199 C CA . LEU A 1 660 ? 15.210 1.067 -15.543 1.00 77.12 660 LEU A CA 1
ATOM 5200 C C . LEU A 1 660 ? 16.560 0.400 -15.265 1.00 77.12 660 LEU A C 1
ATOM 5202 O O . LEU A 1 660 ? 17.473 1.054 -14.767 1.00 77.12 660 LEU A O 1
ATOM 5206 N N . MET A 1 661 ? 16.716 -0.877 -15.616 1.00 79.62 661 MET A N 1
ATOM 5207 C CA . MET A 1 661 ? 17.987 -1.581 -15.441 1.00 79.62 661 MET A CA 1
ATOM 5208 C C . MET A 1 661 ? 19.087 -1.053 -16.371 1.00 79.62 661 MET A C 1
ATOM 5210 O O . MET A 1 661 ? 20.246 -0.964 -15.961 1.00 79.62 661 MET A O 1
ATOM 5214 N N . CYS A 1 662 ? 18.741 -0.631 -17.591 1.00 80.88 662 CYS A N 1
ATOM 5215 C CA . CYS A 1 662 ? 19.687 0.027 -18.493 1.00 80.88 662 CYS A CA 1
ATOM 5216 C C . CYS A 1 662 ? 20.176 1.385 -17.965 1.00 80.88 662 CYS A C 1
ATOM 5218 O O . CYS A 1 662 ? 21.338 1.721 -18.172 1.00 80.88 662 CYS A O 1
ATOM 5220 N N . GLN A 1 663 ? 19.341 2.148 -17.247 1.00 75.94 663 GLN A N 1
ATOM 5221 C CA . GLN A 1 663 ? 19.745 3.440 -16.662 1.00 75.94 663 GLN A CA 1
ATOM 5222 C C . GLN A 1 663 ? 20.853 3.316 -15.609 1.00 75.94 663 GLN A C 1
ATOM 5224 O O . GLN A 1 663 ? 21.541 4.297 -15.345 1.00 75.94 663 GLN A O 1
ATOM 5229 N N . VAL A 1 664 ? 21.031 2.133 -15.016 1.00 73.88 664 VAL A N 1
ATOM 5230 C CA . VAL A 1 664 ? 22.064 1.875 -13.994 1.00 73.88 664 VAL A CA 1
ATOM 5231 C C . VAL A 1 664 ? 23.182 0.985 -14.532 1.00 73.88 664 VAL A C 1
ATOM 5233 O O . VAL A 1 664 ? 23.880 0.316 -13.773 1.00 73.88 664 VAL A O 1
ATOM 5236 N N . ASP A 1 665 ? 23.335 0.943 -15.858 1.00 75.31 665 ASP A N 1
ATOM 5237 C CA . ASP A 1 665 ? 24.372 0.183 -16.552 1.00 75.31 665 ASP A CA 1
ATOM 5238 C C . ASP A 1 665 ? 24.418 -1.305 -16.150 1.00 75.31 665 ASP A C 1
ATOM 5240 O O . ASP A 1 665 ? 25.492 -1.905 -16.008 1.00 75.31 665 ASP A O 1
ATOM 5244 N N . MET A 1 666 ? 23.247 -1.939 -15.999 1.00 83.00 666 MET A N 1
ATOM 5245 C CA . MET A 1 666 ? 23.165 -3.393 -15.808 1.00 83.00 666 MET A CA 1
ATOM 5246 C C . MET A 1 666 ? 23.906 -4.190 -16.898 1.00 83.00 666 MET A C 1
ATOM 5248 O O . MET A 1 666 ? 24.567 -5.157 -16.525 1.00 83.00 666 MET A O 1
ATOM 5252 N N . PRO A 1 667 ? 23.906 -3.807 -18.198 1.00 84.81 667 PRO A N 1
ATOM 5253 C CA . PRO A 1 667 ? 24.689 -4.524 -19.207 1.00 84.81 667 PRO A CA 1
ATOM 5254 C C . PRO A 1 667 ? 26.187 -4.593 -18.885 1.00 84.81 667 PRO A C 1
ATOM 5256 O O . PRO A 1 667 ? 26.801 -5.639 -19.071 1.00 84.81 667 PRO A O 1
ATOM 5259 N N . ARG A 1 668 ? 26.779 -3.515 -18.347 1.00 82.06 668 ARG A N 1
ATOM 5260 C CA . ARG A 1 668 ? 28.190 -3.515 -17.923 1.00 82.06 668 ARG A CA 1
ATOM 5261 C C . ARG A 1 668 ? 28.423 -4.484 -16.764 1.00 82.06 668 ARG A C 1
ATOM 5263 O O . ARG A 1 668 ? 29.387 -5.239 -16.795 1.00 82.06 668 ARG A O 1
ATOM 5270 N N . HIS A 1 669 ? 27.545 -4.466 -15.761 1.00 75.94 669 HIS A N 1
ATOM 5271 C CA . HIS A 1 669 ? 27.644 -5.358 -14.601 1.00 75.94 669 HIS A CA 1
ATOM 5272 C C . HIS A 1 669 ? 27.488 -6.829 -15.008 1.00 75.94 669 HIS A C 1
ATOM 5274 O O . HIS A 1 669 ? 28.262 -7.671 -14.563 1.00 75.94 669 HIS A O 1
ATOM 5280 N N . LEU A 1 670 ? 26.536 -7.122 -15.900 1.00 80.12 670 LEU A N 1
ATOM 5281 C CA . LEU A 1 670 ? 26.312 -8.459 -16.443 1.00 80.12 670 LEU A CA 1
ATOM 5282 C C . LEU A 1 670 ? 27.545 -8.965 -17.201 1.00 80.12 670 LEU A C 1
ATOM 5284 O O . LEU A 1 670 ? 27.999 -10.072 -16.941 1.00 80.12 670 LEU A O 1
ATOM 5288 N N . LEU A 1 671 ? 28.114 -8.146 -18.094 1.00 77.00 671 LEU A N 1
ATOM 5289 C CA . LEU A 1 671 ? 29.319 -8.506 -18.847 1.00 77.00 671 LEU A CA 1
ATOM 5290 C C . LEU A 1 671 ? 30.544 -8.695 -17.941 1.00 77.00 671 LEU A C 1
ATOM 5292 O O . LEU A 1 671 ? 31.336 -9.589 -18.199 1.00 77.00 671 LEU A O 1
ATOM 5296 N N . SER A 1 672 ? 30.674 -7.909 -16.869 1.00 74.12 672 SER A N 1
ATOM 5297 C CA . SER A 1 672 ? 31.761 -8.060 -15.892 1.00 74.12 672 SER A CA 1
ATOM 5298 C C . SER A 1 672 ? 31.681 -9.403 -15.151 1.00 74.12 672 SER A C 1
ATOM 5300 O O . SER A 1 672 ? 32.647 -10.165 -15.143 1.00 74.12 672 SER A O 1
ATOM 5302 N N . ILE A 1 673 ? 30.505 -9.732 -14.599 1.00 71.88 673 ILE A N 1
ATOM 5303 C CA . ILE A 1 673 ? 30.289 -10.947 -13.792 1.00 71.88 673 ILE A CA 1
ATOM 5304 C C . ILE A 1 673 ? 30.296 -12.215 -14.657 1.00 71.88 673 ILE A C 1
ATOM 5306 O O . ILE A 1 673 ? 30.837 -13.237 -14.248 1.00 71.88 673 ILE A O 1
ATOM 5310 N N . ALA A 1 674 ? 29.710 -12.154 -15.855 1.00 72.44 674 ALA A N 1
ATOM 5311 C CA . ALA A 1 674 ? 29.496 -13.309 -16.727 1.00 72.44 674 ALA A CA 1
ATOM 5312 C C . ALA A 1 674 ? 30.452 -13.366 -17.933 1.00 72.44 674 ALA A C 1
ATOM 5314 O O . ALA A 1 674 ? 30.205 -14.121 -18.871 1.00 72.44 674 ALA A O 1
ATOM 5315 N N . SER A 1 675 ? 31.544 -12.593 -17.938 1.00 68.94 675 SER A N 1
ATOM 5316 C CA . SER A 1 675 ? 32.518 -12.558 -19.045 1.00 68.94 675 SER A CA 1
ATOM 5317 C C . SER A 1 675 ? 33.000 -13.956 -19.454 1.00 68.94 675 SER A C 1
ATOM 5319 O O . SER A 1 675 ? 32.985 -14.279 -20.640 1.00 68.94 675 SER A O 1
ATOM 5321 N N . LYS A 1 676 ? 33.344 -14.802 -18.472 1.00 68.06 676 LYS A N 1
ATOM 5322 C CA . LYS A 1 676 ? 33.746 -16.207 -18.670 1.00 68.06 676 LYS A CA 1
ATOM 5323 C C . LYS A 1 676 ? 32.581 -17.123 -19.059 1.00 68.06 676 LYS A C 1
ATOM 5325 O O . LYS A 1 676 ? 32.749 -18.001 -19.899 1.00 68.06 676 LYS A O 1
ATOM 5330 N N . LEU A 1 677 ? 31.383 -16.880 -18.517 1.00 72.00 677 LEU A N 1
ATOM 5331 C CA . LEU A 1 677 ? 30.171 -17.637 -18.855 1.00 72.00 677 LEU A CA 1
ATOM 5332 C C . LEU A 1 677 ? 29.868 -17.557 -20.358 1.00 72.00 677 LEU A C 1
ATOM 5334 O O . LEU A 1 677 ? 29.564 -18.574 -20.970 1.00 72.00 677 LEU A O 1
ATOM 5338 N N . PHE A 1 678 ? 30.014 -16.375 -20.969 1.00 71.81 678 PHE A N 1
ATOM 5339 C CA . PHE A 1 678 ? 29.799 -16.179 -22.410 1.00 71.81 678 PHE A CA 1
ATOM 5340 C C . PHE A 1 678 ? 30.814 -16.906 -23.313 1.00 71.81 678 PHE A C 1
ATOM 5342 O O . PHE A 1 678 ? 30.627 -16.912 -24.531 1.00 71.81 678 PHE A O 1
ATOM 5349 N N . LEU A 1 679 ? 31.866 -17.508 -22.744 1.00 66.00 679 LEU A N 1
ATOM 5350 C CA . LEU A 1 679 ? 32.855 -18.326 -23.457 1.00 66.00 679 LEU A CA 1
ATOM 5351 C C . LEU A 1 679 ? 32.537 -19.835 -23.398 1.00 66.00 679 LEU A C 1
ATOM 5353 O O . LEU A 1 679 ? 33.095 -20.603 -24.181 1.00 66.00 679 LEU A O 1
ATOM 5357 N N . CYS A 1 680 ? 31.626 -20.259 -22.511 1.00 66.75 680 CYS A N 1
ATOM 5358 C CA . CYS A 1 680 ? 31.303 -21.664 -22.245 1.00 66.75 680 CYS A CA 1
ATOM 5359 C C . CYS A 1 680 ? 30.014 -22.109 -22.953 1.00 66.75 680 CYS A C 1
ATOM 5361 O O . CYS A 1 680 ? 28.923 -21.744 -22.527 1.00 66.75 680 CYS A O 1
ATOM 5363 N N . GLU A 1 681 ? 30.112 -22.966 -23.973 1.00 62.69 681 GLU A N 1
ATOM 5364 C CA . GLU A 1 681 ? 28.964 -23.370 -24.812 1.00 62.69 681 GLU A CA 1
ATOM 5365 C C . GLU A 1 681 ? 27.901 -24.217 -24.080 1.00 62.69 681 GLU A C 1
ATOM 5367 O O . GLU A 1 681 ? 26.713 -24.088 -24.363 1.00 62.69 681 GLU A O 1
ATOM 5372 N N . ASN A 1 682 ? 28.302 -25.041 -23.104 1.00 61.41 682 ASN A N 1
ATOM 5373 C CA . ASN A 1 682 ? 27.420 -26.018 -22.440 1.00 61.41 682 ASN A CA 1
ATOM 5374 C C . ASN A 1 682 ? 26.961 -25.600 -21.032 1.00 61.41 682 ASN A C 1
ATOM 5376 O O . ASN A 1 682 ? 26.525 -26.436 -20.243 1.00 61.41 682 ASN A O 1
ATOM 5380 N N . HIS A 1 683 ? 27.089 -24.322 -20.678 1.00 68.44 683 HIS A N 1
ATOM 5381 C CA . HIS A 1 683 ? 26.780 -23.865 -19.327 1.00 68.44 683 HIS A CA 1
ATOM 5382 C C . HIS A 1 683 ? 25.268 -23.626 -19.140 1.00 68.44 683 HIS A C 1
ATOM 5384 O O . HIS A 1 683 ? 24.652 -22.874 -19.890 1.00 68.44 683 HIS A O 1
ATOM 5390 N N . ILE A 1 684 ? 24.657 -24.183 -18.086 1.00 69.06 684 ILE A N 1
ATOM 5391 C CA . ILE A 1 684 ? 23.198 -24.099 -17.840 1.00 69.06 684 ILE A CA 1
ATOM 5392 C C . ILE A 1 684 ? 22.667 -22.658 -17.679 1.00 69.06 684 ILE A C 1
ATOM 5394 O O . ILE A 1 684 ? 21.565 -22.328 -18.117 1.00 69.06 684 ILE A O 1
ATOM 5398 N N . LEU A 1 685 ? 23.471 -21.769 -17.087 1.00 73.38 685 LEU A N 1
ATOM 5399 C CA . LEU A 1 685 ? 23.183 -20.334 -16.957 1.00 73.38 685 LEU A CA 1
ATOM 5400 C C . LEU A 1 685 ? 23.324 -19.538 -18.270 1.00 73.38 685 LEU A C 1
ATOM 5402 O O . LEU A 1 685 ? 22.812 -18.421 -18.343 1.00 73.38 685 LEU A O 1
ATOM 5406 N N . LEU A 1 686 ? 23.960 -20.083 -19.315 1.00 75.00 686 LEU A N 1
ATOM 5407 C CA . LEU A 1 686 ? 24.262 -19.351 -20.553 1.00 75.00 686 LEU A CA 1
ATOM 5408 C C . LEU A 1 686 ? 22.994 -18.812 -21.227 1.00 75.00 686 LEU A C 1
ATOM 5410 O O . LEU A 1 686 ? 22.906 -17.629 -21.554 1.00 75.00 686 LEU A O 1
ATOM 5414 N N . GLN A 1 687 ? 21.984 -19.666 -21.411 1.00 76.88 687 GLN A N 1
ATOM 5415 C CA . GLN A 1 687 ? 20.745 -19.291 -22.096 1.00 76.88 687 GLN A CA 1
ATOM 5416 C C . GLN A 1 687 ? 19.945 -18.219 -21.325 1.00 76.88 687 GLN A C 1
ATOM 5418 O O . GLN A 1 687 ? 19.540 -17.228 -21.945 1.00 76.88 687 GLN A O 1
ATOM 5423 N N . PRO A 1 688 ? 19.735 -18.332 -19.995 1.00 77.31 688 PRO A N 1
ATOM 5424 C CA . PRO A 1 688 ? 19.181 -17.238 -19.204 1.00 77.31 688 PRO A CA 1
ATOM 5425 C C . PRO A 1 688 ? 19.991 -15.934 -19.290 1.00 77.31 688 PRO A C 1
ATOM 5427 O O . PRO A 1 688 ? 19.392 -14.879 -19.476 1.00 77.31 688 PRO A O 1
ATOM 5430 N N . PHE A 1 689 ? 21.326 -15.974 -19.219 1.00 81.62 689 PHE A N 1
ATOM 5431 C CA . PHE A 1 689 ? 22.159 -14.765 -19.304 1.00 81.62 689 PHE A CA 1
ATOM 5432 C C . PHE A 1 689 ? 22.115 -14.101 -20.685 1.00 81.62 689 PHE A C 1
ATOM 5434 O O . PHE A 1 689 ? 22.048 -12.871 -20.760 1.00 81.62 689 PHE A O 1
ATOM 5441 N N . TYR A 1 690 ? 22.063 -14.880 -21.771 1.00 80.38 690 TYR A N 1
ATOM 5442 C CA . TYR A 1 690 ? 21.799 -14.335 -23.104 1.00 80.38 690 TYR A CA 1
ATOM 5443 C C . TYR A 1 690 ? 20.437 -13.659 -23.177 1.00 80.38 690 TYR A C 1
ATOM 5445 O O . TYR A 1 690 ? 20.346 -12.571 -23.735 1.00 80.38 690 TYR A O 1
ATOM 5453 N N . TYR A 1 691 ? 19.399 -14.243 -22.572 1.00 83.12 691 TYR A N 1
ATOM 5454 C CA . TYR A 1 691 ? 18.093 -13.592 -22.500 1.00 83.12 691 TYR A CA 1
ATOM 5455 C C . TYR A 1 691 ? 18.173 -12.244 -21.769 1.00 83.12 691 TYR A C 1
ATOM 5457 O O . TYR A 1 691 ? 17.622 -11.259 -22.257 1.00 83.12 691 TYR A O 1
ATOM 5465 N N . LEU A 1 692 ? 18.867 -12.170 -20.624 1.00 84.75 692 LEU A N 1
ATOM 5466 C CA . LEU A 1 692 ? 19.042 -10.909 -19.889 1.00 84.75 692 LEU A CA 1
ATOM 5467 C C . LEU A 1 692 ? 19.758 -9.861 -20.756 1.00 84.75 692 LEU A C 1
ATOM 5469 O O . LEU A 1 692 ? 19.269 -8.738 -20.883 1.00 84.75 692 LEU A O 1
ATOM 5473 N N . LEU A 1 693 ? 20.880 -10.234 -21.384 1.00 85.00 693 LEU A N 1
ATOM 5474 C CA . LEU A 1 693 ? 21.655 -9.338 -22.245 1.00 85.00 693 LEU A CA 1
ATOM 5475 C C . LEU A 1 693 ? 20.845 -8.881 -23.467 1.00 85.00 693 LEU A C 1
ATOM 5477 O O . LEU A 1 693 ? 20.808 -7.687 -23.754 1.00 85.00 693 LEU A O 1
ATOM 5481 N N . GLU A 1 694 ? 20.140 -9.803 -24.129 1.00 83.50 694 GLU A N 1
ATOM 5482 C CA . GLU A 1 694 ? 19.258 -9.532 -25.269 1.00 83.50 694 GLU A CA 1
ATOM 5483 C C . GLU A 1 694 ? 18.201 -8.483 -24.886 1.00 83.50 694 GLU A C 1
ATOM 5485 O O . GLU A 1 694 ? 18.107 -7.435 -25.526 1.00 83.50 694 GLU A O 1
ATOM 5490 N N . ARG A 1 695 ? 17.460 -8.697 -23.788 1.00 83.88 695 ARG A N 1
ATOM 5491 C CA . ARG A 1 695 ? 16.403 -7.770 -23.343 1.00 83.88 695 ARG A CA 1
ATOM 5492 C C . ARG A 1 695 ? 16.914 -6.375 -23.004 1.00 83.88 695 ARG A C 1
ATOM 5494 O O . ARG A 1 695 ? 16.239 -5.401 -23.325 1.00 83.88 695 ARG A O 1
ATOM 5501 N N . LEU A 1 696 ? 18.083 -6.267 -22.381 1.00 86.19 696 LEU A N 1
ATOM 5502 C CA . LEU A 1 696 ? 18.675 -4.969 -22.051 1.00 86.19 696 LEU A CA 1
ATOM 5503 C C . LEU A 1 696 ? 19.237 -4.266 -23.297 1.00 86.19 696 LEU A C 1
ATOM 5505 O O . LEU A 1 696 ? 19.087 -3.054 -23.442 1.00 86.19 696 LEU A O 1
ATOM 5509 N N . SER A 1 697 ? 19.836 -5.022 -24.221 1.00 81.94 697 SER A N 1
ATOM 5510 C CA . SER A 1 697 ? 20.432 -4.484 -25.450 1.00 81.94 697 SER A CA 1
ATOM 5511 C C . SER A 1 697 ? 19.407 -3.862 -26.406 1.00 81.94 697 SER A C 1
ATOM 5513 O O . SER A 1 697 ? 19.714 -2.859 -27.051 1.00 81.94 697 SER A O 1
ATOM 5515 N N . TYR A 1 698 ? 18.176 -4.393 -26.446 1.00 76.56 698 TYR A N 1
ATOM 5516 C CA . TYR A 1 698 ? 17.078 -3.789 -27.208 1.00 76.56 698 TYR A CA 1
ATOM 5517 C C . TYR A 1 698 ? 16.685 -2.413 -26.674 1.00 76.56 698 TYR A C 1
ATOM 5519 O O . TYR A 1 698 ? 16.252 -1.556 -27.439 1.00 76.56 698 TYR A O 1
ATOM 5527 N N . GLN A 1 699 ? 16.806 -2.212 -25.362 1.00 79.69 699 GLN A N 1
ATOM 5528 C CA . GLN A 1 699 ? 16.438 -0.960 -24.722 1.00 79.69 699 GLN A CA 1
ATOM 5529 C C . GLN A 1 699 ? 17.570 0.056 -24.871 1.00 79.69 699 GLN A C 1
ATOM 5531 O O . GLN A 1 699 ? 17.422 1.073 -25.546 1.00 79.69 699 GLN A O 1
ATOM 5536 N N . SER A 1 700 ? 18.706 -0.174 -24.215 1.00 82.19 700 SER A N 1
ATOM 5537 C CA . SER A 1 700 ? 19.830 0.761 -24.254 1.00 82.19 700 SER A CA 1
ATOM 5538 C C . SER A 1 700 ? 21.121 0.072 -23.838 1.00 82.19 700 SER A C 1
ATOM 5540 O O . SER A 1 700 ? 21.223 -0.467 -22.733 1.00 82.19 700 SER A O 1
ATOM 5542 N N . MET A 1 701 ? 22.112 0.121 -24.726 1.00 84.06 701 MET A N 1
ATOM 5543 C CA . MET A 1 701 ? 23.479 -0.326 -24.478 1.00 84.06 701 MET A CA 1
ATOM 5544 C C . MET A 1 701 ? 24.456 0.816 -24.788 1.00 84.06 701 MET A C 1
ATOM 5546 O O . MET A 1 701 ? 24.190 1.687 -25.617 1.00 84.06 701 MET A O 1
ATOM 5550 N N . GLN A 1 702 ? 25.594 0.848 -24.102 1.00 83.50 702 GLN A N 1
ATOM 5551 C CA . GLN A 1 702 ? 26.647 1.835 -24.338 1.00 83.50 702 GLN A CA 1
ATOM 5552 C C . GLN A 1 702 ? 27.649 1.340 -25.393 1.00 83.50 702 GLN A C 1
ATOM 5554 O O . GLN A 1 702 ? 27.937 0.140 -25.436 1.00 83.50 702 GLN A O 1
ATOM 5559 N N . PRO A 1 703 ? 28.280 2.237 -26.181 1.00 78.81 703 PRO A N 1
ATOM 5560 C CA . PRO A 1 703 ? 29.325 1.845 -27.130 1.00 78.81 703 PRO A CA 1
ATOM 5561 C C . PRO A 1 703 ? 30.489 1.081 -26.481 1.00 78.81 703 PRO A C 1
ATOM 5563 O O . PRO A 1 703 ? 31.040 0.169 -27.088 1.00 78.81 703 PRO A O 1
ATOM 5566 N N . SER A 1 704 ? 30.864 1.423 -25.244 1.00 77.38 704 SER A N 1
ATOM 5567 C CA . SER A 1 704 ? 31.910 0.716 -24.489 1.00 77.38 704 SER A CA 1
ATOM 5568 C C . SER A 1 704 ? 31.505 -0.717 -24.126 1.00 77.38 704 SER A C 1
ATOM 5570 O O . SER A 1 704 ? 32.331 -1.620 -24.207 1.00 77.38 704 SER A O 1
ATOM 5572 N N . GLN A 1 705 ? 30.232 -0.943 -23.790 1.00 81.31 705 GLN A N 1
ATOM 5573 C CA . GLN A 1 705 ? 29.689 -2.262 -23.450 1.00 81.31 705 GLN A CA 1
ATOM 5574 C C . GLN A 1 705 ? 29.632 -3.164 -24.689 1.00 81.31 705 GLN A C 1
ATOM 5576 O O . GLN A 1 705 ? 30.065 -4.312 -24.631 1.00 81.31 705 GLN A O 1
ATOM 5581 N N . LEU A 1 706 ? 29.156 -2.636 -25.824 1.00 80.19 706 LEU A N 1
ATOM 5582 C CA . LEU A 1 706 ? 29.152 -3.373 -27.091 1.00 80.19 706 LEU A CA 1
ATOM 5583 C C . LEU A 1 706 ? 30.584 -3.678 -27.554 1.00 80.19 706 LEU A C 1
ATOM 5585 O O . LEU A 1 706 ? 30.871 -4.802 -27.959 1.00 80.19 706 LEU A O 1
ATOM 5589 N N . ARG A 1 707 ? 31.515 -2.719 -27.411 1.00 76.25 707 ARG A N 1
ATOM 5590 C CA . ARG A 1 707 ? 32.953 -2.954 -27.631 1.00 76.25 707 ARG A CA 1
ATOM 5591 C C . ARG A 1 707 ? 33.493 -4.072 -26.743 1.00 76.25 707 ARG A C 1
ATOM 5593 O O . ARG A 1 707 ? 34.205 -4.926 -27.253 1.00 76.25 707 ARG A O 1
ATOM 5600 N N . HIS A 1 708 ? 33.171 -4.077 -25.450 1.00 75.25 708 HIS A N 1
ATOM 5601 C CA . HIS A 1 708 ? 33.608 -5.122 -24.522 1.00 75.25 708 HIS A CA 1
ATOM 5602 C C . HIS A 1 708 ? 33.064 -6.500 -24.931 1.00 75.25 708 HIS A C 1
ATOM 5604 O O . HIS A 1 708 ? 33.840 -7.442 -25.042 1.00 75.25 708 HIS A O 1
ATOM 5610 N N . PHE A 1 709 ? 31.774 -6.602 -25.275 1.00 78.12 709 PHE A N 1
ATOM 5611 C CA . PHE A 1 709 ? 31.166 -7.847 -25.759 1.00 78.12 709 PHE A CA 1
ATOM 5612 C C . PHE A 1 709 ? 31.826 -8.373 -27.047 1.00 78.12 709 PHE A C 1
ATOM 5614 O O . PHE A 1 709 ? 32.177 -9.549 -27.127 1.00 78.12 709 PHE A O 1
ATOM 5621 N N . LEU A 1 710 ? 32.061 -7.505 -28.041 1.00 72.94 710 LEU A N 1
ATOM 5622 C CA . LEU A 1 710 ? 32.745 -7.891 -29.286 1.00 72.94 710 LEU A CA 1
ATOM 5623 C C . LEU A 1 710 ? 34.233 -8.231 -29.079 1.00 72.94 710 LEU A C 1
ATOM 5625 O O . LEU A 1 710 ? 34.829 -8.884 -29.933 1.00 72.94 710 LEU A O 1
ATOM 5629 N N . ARG A 1 711 ? 34.839 -7.789 -27.969 1.00 71.25 711 ARG A N 1
ATOM 5630 C CA . ARG A 1 711 ? 36.237 -8.060 -27.599 1.00 71.25 711 ARG A CA 1
ATOM 5631 C C . ARG A 1 711 ? 36.417 -9.269 -26.683 1.00 71.25 711 ARG A C 1
ATOM 5633 O O . ARG A 1 711 ? 37.569 -9.630 -26.454 1.00 71.25 711 ARG A O 1
ATOM 5640 N N . LEU A 1 712 ? 35.345 -9.891 -26.181 1.00 67.56 712 LEU A N 1
ATOM 5641 C CA . LEU A 1 712 ? 35.445 -11.157 -25.443 1.00 67.56 712 LEU A CA 1
ATOM 5642 C C . LEU A 1 712 ? 36.277 -12.141 -26.282 1.00 67.56 712 LEU A C 1
ATOM 5644 O O . LEU A 1 712 ? 35.999 -12.281 -27.467 1.00 67.56 712 LEU A O 1
ATOM 5648 N N . ASP A 1 713 ? 37.313 -12.768 -25.722 1.00 58.75 713 ASP A N 1
ATOM 5649 C CA . ASP A 1 713 ? 38.234 -13.670 -26.453 1.00 58.75 713 ASP A CA 1
ATOM 5650 C C . ASP A 1 713 ? 39.094 -13.001 -27.564 1.00 58.75 713 ASP A C 1
ATOM 5652 O O . ASP A 1 713 ? 39.610 -13.667 -28.455 1.00 58.75 713 ASP A O 1
ATOM 5656 N N . LEU A 1 714 ? 39.228 -11.665 -27.556 1.00 55.34 714 LEU A N 1
ATOM 5657 C CA . LEU A 1 714 ? 40.107 -10.859 -28.432 1.00 55.34 714 LEU A CA 1
ATOM 5658 C C . LEU A 1 714 ? 40.030 -11.130 -29.963 1.00 55.34 714 LEU A C 1
ATOM 5660 O O . LEU A 1 714 ? 41.053 -11.033 -30.648 1.00 55.34 714 LEU A O 1
ATOM 5664 N N . PRO A 1 715 ? 38.852 -11.358 -30.581 1.00 51.06 715 PRO A N 1
ATOM 5665 C CA . PRO A 1 715 ? 38.750 -11.809 -31.977 1.00 51.06 715 PRO A CA 1
ATOM 5666 C C . PRO A 1 715 ? 39.245 -10.791 -33.013 1.00 51.06 715 PRO A C 1
ATOM 5668 O O . PRO A 1 715 ? 39.677 -11.159 -34.099 1.00 51.06 715 PRO A O 1
ATOM 5671 N N . LEU A 1 716 ? 39.188 -9.499 -32.677 1.00 52.88 716 LEU A N 1
ATOM 5672 C CA . LEU A 1 716 ? 39.613 -8.396 -33.544 1.00 52.88 716 LEU A CA 1
ATOM 5673 C C . LEU A 1 716 ? 41.016 -7.864 -33.189 1.00 52.88 716 LEU A C 1
ATOM 5675 O O . LEU A 1 716 ? 41.416 -6.825 -33.712 1.00 52.88 716 LEU A O 1
ATOM 5679 N N . CYS A 1 717 ? 41.739 -8.518 -32.266 1.00 50.50 717 CYS A N 1
ATOM 5680 C CA . CYS A 1 717 ? 43.051 -8.091 -31.746 1.00 50.50 717 CYS A CA 1
ATOM 5681 C C . CYS A 1 717 ? 43.102 -6.617 -31.269 1.00 50.50 717 CYS A C 1
ATOM 5683 O O . CYS A 1 717 ? 44.127 -5.938 -31.374 1.00 50.50 717 CYS A O 1
ATOM 5685 N N . CYS A 1 718 ? 41.981 -6.087 -30.771 1.00 52.81 718 CYS A N 1
ATOM 5686 C CA . CYS A 1 718 ? 41.842 -4.690 -30.359 1.00 52.81 718 CYS A CA 1
ATOM 5687 C C . CYS A 1 718 ? 41.829 -4.573 -28.827 1.00 52.81 718 CYS A C 1
ATOM 5689 O O . CYS A 1 718 ? 40.879 -5.035 -28.195 1.00 52.81 718 CYS A O 1
ATOM 5691 N N . ARG A 1 719 ? 42.838 -3.906 -28.245 1.00 51.06 719 ARG A N 1
ATOM 5692 C CA . ARG A 1 719 ? 42.959 -3.656 -26.795 1.00 51.06 719 ARG A CA 1
ATOM 5693 C C . ARG A 1 719 ? 41.868 -2.703 -26.292 1.00 51.06 719 ARG A C 1
ATOM 5695 O O . ARG A 1 719 ? 41.354 -1.870 -27.051 1.00 51.06 719 ARG A O 1
ATOM 5702 N N . ASN A 1 720 ? 41.495 -2.833 -25.020 1.00 53.09 720 ASN A N 1
ATOM 5703 C CA . ASN A 1 720 ? 40.628 -1.861 -24.369 1.00 53.09 720 ASN A CA 1
ATOM 5704 C C . ASN A 1 720 ? 41.449 -0.618 -24.007 1.00 53.09 720 ASN A C 1
ATOM 5706 O O . ASN A 1 720 ? 42.375 -0.717 -23.225 1.00 53.09 720 ASN A O 1
ATOM 5710 N N . LEU A 1 721 ? 41.147 0.536 -24.609 1.00 53.19 721 LEU A N 1
ATOM 5711 C CA . LEU A 1 721 ? 41.892 1.780 -24.355 1.00 53.19 721 LEU A CA 1
ATOM 5712 C C . LEU A 1 721 ? 41.456 2.475 -23.050 1.00 53.19 721 LEU A C 1
ATOM 5714 O O . LEU A 1 721 ? 42.093 3.438 -22.641 1.00 53.19 721 LEU A O 1
ATOM 5718 N N . ASP A 1 722 ? 40.365 2.004 -22.435 1.00 50.94 722 ASP A N 1
ATOM 5719 C CA . ASP A 1 722 ? 39.665 2.670 -21.331 1.00 50.94 722 ASP A CA 1
ATOM 5720 C C . ASP A 1 722 ? 39.948 2.028 -19.942 1.00 50.94 722 ASP A C 1
ATOM 5722 O O . ASP A 1 722 ? 39.456 2.533 -18.936 1.00 50.94 722 ASP A O 1
ATOM 5726 N N . GLU A 1 723 ? 40.708 0.924 -19.858 1.00 51.97 723 GLU A N 1
ATOM 5727 C CA . GLU A 1 723 ? 41.037 0.210 -18.604 1.00 51.97 723 GLU A CA 1
ATOM 5728 C C . GLU A 1 723 ? 42.555 0.225 -18.361 1.00 51.97 723 GLU A C 1
ATOM 5730 O O . GLU A 1 723 ? 43.315 -0.278 -19.181 1.00 51.97 723 GLU A O 1
ATOM 5735 N N . THR A 1 724 ? 43.003 0.830 -17.255 1.00 47.81 724 THR A N 1
ATOM 5736 C CA . THR A 1 724 ? 44.433 1.051 -16.949 1.00 47.81 724 THR A CA 1
ATOM 5737 C C . THR A 1 724 ? 45.014 0.117 -15.884 1.00 47.81 724 THR A C 1
ATOM 5739 O O . THR A 1 724 ? 46.230 0.106 -15.702 1.00 47.81 724 THR A O 1
ATOM 5742 N N . ASP A 1 725 ? 44.188 -0.662 -15.181 1.00 42.25 725 ASP A N 1
ATOM 5743 C CA . ASP A 1 725 ? 44.634 -1.478 -14.046 1.00 42.25 725 ASP A CA 1
ATOM 5744 C C . ASP A 1 725 ? 44.801 -2.959 -14.442 1.00 42.25 725 ASP A C 1
ATOM 5746 O O . ASP A 1 725 ? 43.866 -3.585 -14.937 1.00 42.25 725 ASP A O 1
ATOM 5750 N N . ASN A 1 726 ? 45.989 -3.522 -14.167 1.00 44.66 726 ASN A N 1
ATOM 5751 C CA . ASN A 1 726 ? 46.393 -4.930 -14.365 1.00 44.66 726 ASN A CA 1
ATOM 5752 C C . ASN A 1 726 ? 46.563 -5.431 -15.819 1.00 44.66 726 ASN A C 1
ATOM 5754 O O . ASN A 1 726 ? 46.141 -6.542 -16.139 1.00 44.66 726 ASN A O 1
ATOM 5758 N N . GLU A 1 727 ? 47.217 -4.682 -16.710 1.00 44.19 727 GLU A N 1
ATOM 5759 C CA . GLU A 1 727 ? 47.469 -5.188 -18.069 1.00 44.19 727 GLU A CA 1
ATOM 5760 C C . GLU A 1 727 ? 48.691 -6.131 -18.190 1.00 44.19 727 GLU A C 1
ATOM 5762 O O . GLU A 1 727 ? 49.790 -5.828 -17.718 1.00 44.19 727 GLU A O 1
ATOM 5767 N N . GLU A 1 728 ? 48.525 -7.238 -18.930 1.00 47.88 728 GLU A N 1
ATOM 5768 C CA . GLU A 1 728 ? 49.630 -8.017 -19.514 1.00 47.88 728 GLU A CA 1
ATOM 5769 C C . GLU A 1 728 ? 50.459 -7.162 -20.513 1.00 47.88 728 GLU A C 1
ATOM 5771 O O . GLU A 1 728 ? 49.929 -6.240 -21.159 1.00 47.88 728 GLU A O 1
ATOM 5776 N N . PRO A 1 729 ? 51.770 -7.449 -20.683 1.00 49.69 729 PRO A N 1
ATOM 5777 C CA . PRO A 1 729 ? 52.641 -6.690 -21.577 1.00 49.69 729 PRO A CA 1
ATOM 5778 C C . PRO A 1 729 ? 52.163 -6.742 -23.035 1.00 49.6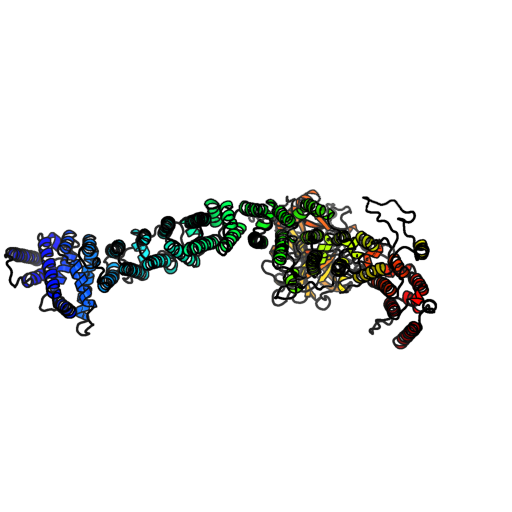9 729 PRO A C 1
ATOM 5780 O O . PRO A 1 729 ? 51.721 -7.777 -23.532 1.00 49.69 729 PRO A O 1
ATOM 5783 N N . ILE A 1 730 ? 52.285 -5.606 -23.730 1.00 49.88 730 ILE A N 1
ATOM 5784 C CA . ILE A 1 730 ? 51.878 -5.422 -25.131 1.00 49.88 730 ILE A CA 1
ATOM 5785 C C . ILE A 1 730 ? 52.545 -6.483 -26.018 1.00 49.88 730 ILE A C 1
ATOM 5787 O O . ILE A 1 730 ? 53.764 -6.476 -26.210 1.00 49.88 730 ILE A O 1
ATOM 5791 N N . ARG A 1 731 ? 51.744 -7.377 -26.608 1.00 54.03 731 ARG A N 1
ATOM 5792 C CA . ARG A 1 731 ? 52.203 -8.257 -27.694 1.00 54.03 731 ARG A CA 1
ATOM 5793 C C .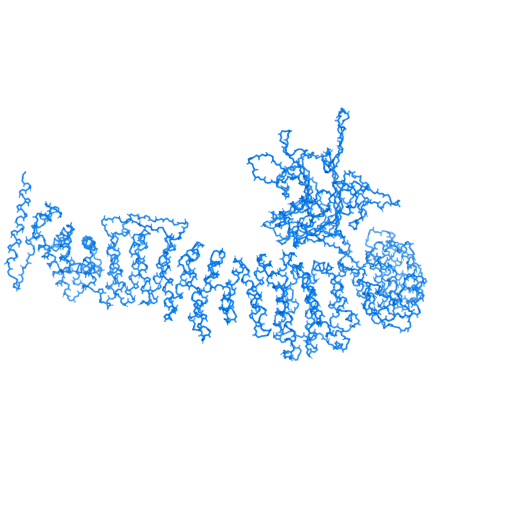 ARG A 1 731 ? 52.309 -7.430 -28.976 1.00 54.03 731 ARG A C 1
ATOM 5795 O O . ARG A 1 731 ? 51.509 -6.526 -29.199 1.00 54.03 731 ARG A O 1
ATOM 5802 N N . ALA A 1 732 ? 53.254 -7.759 -29.861 1.00 45.03 732 ALA A N 1
ATOM 5803 C CA . ALA A 1 732 ? 53.621 -6.962 -31.047 1.00 45.03 732 ALA A CA 1
ATOM 5804 C C . ALA A 1 732 ? 52.486 -6.660 -32.068 1.00 45.03 732 ALA A C 1
ATOM 5806 O O . ALA A 1 732 ? 52.733 -6.008 -33.080 1.00 45.03 732 ALA A O 1
ATOM 5807 N N . ASN A 1 733 ? 51.252 -7.123 -31.830 1.00 49.91 733 ASN A N 1
ATOM 5808 C CA . ASN A 1 733 ? 50.106 -7.018 -32.733 1.00 49.91 733 ASN A CA 1
ATOM 5809 C C . ASN A 1 733 ? 48.837 -6.387 -32.118 1.00 49.91 733 ASN A C 1
ATOM 5811 O O . ASN A 1 733 ? 47.813 -6.371 -32.801 1.00 49.91 733 ASN A O 1
ATOM 5815 N N . GLU A 1 734 ? 48.878 -5.853 -30.893 1.00 46.75 734 GLU A N 1
ATOM 5816 C CA . GLU A 1 734 ? 47.702 -5.279 -30.214 1.00 46.75 734 GLU A CA 1
ATOM 5817 C C . GLU A 1 734 ? 47.631 -3.739 -30.299 1.00 46.75 734 GLU A C 1
ATOM 5819 O O . GLU A 1 734 ? 48.629 -3.055 -30.097 1.00 46.75 734 GLU A O 1
ATOM 5824 N N . GLY A 1 735 ? 46.427 -3.190 -30.538 1.00 47.22 735 GLY A N 1
ATOM 5825 C CA . GLY A 1 735 ? 46.074 -1.798 -30.187 1.00 47.22 735 GLY A CA 1
ATOM 5826 C C . GLY A 1 735 ? 46.463 -0.667 -31.160 1.00 47.22 735 GLY A C 1
ATOM 5827 O O . GLY A 1 735 ? 47.192 0.242 -30.778 1.00 47.22 735 GLY A O 1
ATOM 5828 N N . GLY A 1 736 ? 45.913 -0.640 -32.384 1.00 47.72 736 GLY A N 1
ATOM 5829 C CA . GLY A 1 736 ? 46.027 0.512 -33.305 1.00 47.72 736 GLY A CA 1
ATOM 5830 C C . GLY A 1 736 ? 44.685 0.957 -33.917 1.00 47.72 736 GLY A C 1
ATOM 5831 O O . GLY A 1 736 ? 43.723 0.187 -33.867 1.00 47.72 736 GLY A O 1
ATOM 5832 N N . PRO A 1 737 ? 44.586 2.174 -34.506 1.00 40.56 737 PRO A N 1
ATOM 5833 C CA . PRO A 1 737 ? 43.407 2.587 -35.272 1.00 40.56 737 PRO A CA 1
ATOM 5834 C C . PRO A 1 737 ? 43.201 1.628 -36.450 1.00 40.56 737 PRO A C 1
ATOM 5836 O O . PRO A 1 737 ? 44.176 1.129 -37.013 1.00 40.56 737 PRO A O 1
ATOM 5839 N N . VAL A 1 738 ? 41.943 1.360 -36.810 1.00 45.03 738 VAL A N 1
ATOM 5840 C CA . VAL A 1 738 ? 41.564 0.350 -37.810 1.00 45.03 738 VAL A CA 1
ATOM 5841 C C . VAL A 1 738 ? 41.261 1.008 -39.167 1.00 45.03 738 VAL A C 1
ATOM 5843 O O . VAL A 1 738 ? 40.120 1.391 -39.416 1.00 45.03 738 VAL A O 1
ATOM 5846 N N . PRO A 1 739 ? 42.241 1.164 -40.077 1.00 41.53 739 PRO A N 1
ATOM 5847 C CA . PRO A 1 739 ? 41.972 1.538 -41.458 1.00 41.53 739 PRO A CA 1
ATOM 5848 C C . PRO A 1 739 ? 41.515 0.316 -42.272 1.00 41.53 739 PRO A C 1
ATOM 5850 O O . PRO A 1 739 ? 42.216 -0.700 -42.341 1.00 41.53 739 PRO A O 1
ATOM 5853 N N . LEU A 1 740 ? 40.359 0.452 -42.935 1.00 42.72 740 LEU A N 1
ATOM 5854 C CA . LEU A 1 740 ? 39.681 -0.550 -43.782 1.00 42.72 740 LEU A CA 1
ATOM 5855 C C . LEU A 1 740 ? 40.626 -1.329 -44.723 1.00 42.72 740 LEU A C 1
ATOM 5857 O O . LEU A 1 740 ? 40.514 -2.547 -44.843 1.00 42.72 740 LEU A O 1
ATOM 5861 N N . GLN A 1 741 ? 41.621 -0.666 -45.322 1.00 41.19 741 GLN A N 1
ATOM 5862 C CA . GLN A 1 741 ? 42.564 -1.295 -46.263 1.00 41.19 741 GLN A CA 1
ATOM 5863 C C . GLN A 1 741 ? 43.575 -2.267 -45.625 1.00 41.19 741 GLN A C 1
ATOM 5865 O O . GLN A 1 741 ? 44.058 -3.174 -46.303 1.00 41.19 741 GLN A O 1
ATOM 5870 N N . ARG A 1 742 ? 43.916 -2.119 -44.336 1.00 42.84 742 ARG A N 1
ATOM 5871 C CA . ARG A 1 742 ? 44.781 -3.084 -43.620 1.00 42.84 742 ARG A CA 1
ATOM 5872 C C . ARG A 1 742 ? 43.981 -4.186 -42.930 1.00 42.84 742 ARG A C 1
ATOM 5874 O O . ARG A 1 742 ? 44.536 -5.256 -42.699 1.00 42.84 742 ARG A O 1
ATOM 5881 N N . PHE A 1 743 ? 42.704 -3.942 -42.638 1.00 45.59 743 PHE A N 1
ATOM 5882 C CA . PHE A 1 743 ? 41.822 -4.883 -41.948 1.00 45.59 743 PHE A CA 1
ATOM 5883 C C . PHE A 1 743 ? 41.589 -6.159 -42.770 1.00 45.59 743 PHE A C 1
ATOM 5885 O O . PHE A 1 743 ? 41.821 -7.257 -42.271 1.00 45.59 743 PHE A O 1
ATOM 5892 N N . LEU A 1 744 ? 41.276 -6.014 -44.063 1.00 45.91 744 LEU A N 1
ATOM 5893 C CA . LEU A 1 744 ? 41.079 -7.142 -44.983 1.00 45.91 744 LEU A CA 1
ATOM 5894 C C . LEU A 1 744 ? 42.366 -7.962 -45.186 1.00 45.91 744 LEU A C 1
ATOM 5896 O O . LEU A 1 744 ? 42.349 -9.185 -45.092 1.00 45.91 744 LEU A O 1
ATOM 5900 N N . ARG A 1 745 ? 43.520 -7.302 -45.366 1.00 41.53 745 ARG A N 1
ATOM 5901 C CA . ARG A 1 745 ? 44.808 -7.994 -45.581 1.00 41.53 745 ARG A CA 1
ATOM 5902 C C . ARG A 1 745 ? 45.355 -8.704 -44.337 1.00 41.53 745 ARG A C 1
ATOM 5904 O O . ARG A 1 745 ? 46.014 -9.728 -44.482 1.00 41.53 745 ARG A O 1
ATOM 5911 N N . LYS A 1 746 ? 45.124 -8.174 -43.128 1.00 41.56 746 LYS A N 1
ATOM 5912 C CA . LYS A 1 746 ? 45.647 -8.762 -41.878 1.00 41.56 746 LYS A CA 1
ATOM 5913 C C . LYS A 1 746 ? 44.753 -9.899 -41.351 1.00 41.56 746 LYS A C 1
ATOM 5915 O O . LYS A 1 746 ? 45.290 -10.842 -40.781 1.00 41.56 746 LYS A O 1
ATOM 5920 N N . LEU A 1 747 ? 43.438 -9.868 -41.611 1.00 45.09 747 LEU A N 1
ATOM 5921 C CA . LEU A 1 747 ? 42.506 -10.963 -41.282 1.00 45.09 747 LEU A CA 1
ATOM 5922 C C . LEU A 1 747 ? 42.732 -12.221 -42.134 1.00 45.09 747 LEU A C 1
ATOM 5924 O O . LEU A 1 747 ? 42.694 -13.323 -41.595 1.00 45.09 747 LEU A O 1
ATOM 5928 N N . ILE A 1 748 ? 43.073 -12.067 -43.420 1.00 45.38 748 ILE A N 1
ATOM 5929 C CA . ILE A 1 748 ? 43.459 -13.197 -44.288 1.00 45.38 748 ILE A CA 1
ATOM 5930 C C . ILE A 1 748 ? 44.734 -13.891 -43.764 1.00 45.38 748 ILE A C 1
ATOM 5932 O O . ILE A 1 748 ? 44.872 -15.103 -43.875 1.00 45.38 748 ILE A O 1
ATOM 5936 N N . TYR A 1 749 ? 45.646 -13.151 -43.121 1.00 40.12 749 TYR A N 1
ATOM 5937 C CA . TYR A 1 749 ? 46.876 -13.710 -42.540 1.00 40.12 749 TYR A CA 1
ATOM 5938 C C . TYR A 1 749 ? 46.669 -14.362 -41.156 1.00 40.12 749 TYR A C 1
ATOM 5940 O O . TYR A 1 749 ? 47.459 -15.202 -40.738 1.00 40.12 749 TYR A O 1
ATOM 5948 N N . LEU A 1 750 ? 45.607 -13.987 -40.433 1.00 43.94 750 LEU A N 1
ATOM 5949 C CA . LEU A 1 750 ? 45.227 -14.556 -39.128 1.00 43.94 750 LEU A CA 1
ATOM 5950 C C . LEU A 1 750 ? 44.316 -15.791 -39.247 1.00 43.94 750 LEU A C 1
ATOM 5952 O O . LEU A 1 750 ? 44.025 -16.423 -38.233 1.00 43.94 750 LEU A O 1
ATOM 5956 N N . HIS A 1 751 ? 43.916 -16.159 -40.471 1.00 44.31 751 HIS A N 1
ATOM 5957 C CA . HIS A 1 751 ? 42.990 -17.253 -40.788 1.00 44.31 751 HIS A CA 1
ATOM 5958 C C . HIS A 1 751 ? 43.470 -18.647 -40.338 1.00 44.31 751 HIS A C 1
ATOM 5960 O O . HIS A 1 751 ? 42.712 -19.606 -40.424 1.00 44.31 751 HIS A O 1
ATOM 5966 N N . THR A 1 752 ? 44.710 -18.780 -39.853 1.00 41.91 752 THR A N 1
ATOM 5967 C CA . THR A 1 752 ? 45.335 -20.088 -39.646 1.00 41.91 752 THR A CA 1
ATOM 5968 C C . THR A 1 752 ? 45.536 -20.561 -38.208 1.00 41.91 752 THR A C 1
ATOM 5970 O O . THR A 1 752 ? 45.768 -21.754 -38.093 1.00 41.91 752 THR A O 1
ATOM 5973 N N . ASN A 1 753 ? 45.486 -19.761 -37.121 1.00 40.16 753 ASN A N 1
ATOM 5974 C CA . ASN A 1 753 ? 46.080 -20.279 -35.859 1.00 40.16 753 ASN A CA 1
ATOM 5975 C C . ASN A 1 753 ? 45.556 -19.875 -34.459 1.00 40.16 753 ASN A C 1
ATOM 5977 O O . ASN A 1 753 ? 46.186 -20.317 -33.502 1.00 40.16 753 ASN A O 1
ATOM 5981 N N . LEU A 1 754 ? 44.485 -19.093 -34.241 1.00 46.38 754 LEU A N 1
ATOM 5982 C CA . LEU A 1 754 ? 44.240 -18.576 -32.867 1.00 46.38 754 LEU A CA 1
ATOM 5983 C C . LEU A 1 754 ? 42.815 -18.629 -32.280 1.00 46.38 754 LEU A C 1
ATOM 5985 O O . LEU A 1 754 ? 42.698 -18.375 -31.086 1.00 46.38 754 LEU A O 1
ATOM 5989 N N . ILE A 1 755 ? 41.748 -18.978 -33.015 1.00 48.69 755 ILE A N 1
ATOM 5990 C CA . ILE A 1 755 ? 40.375 -18.985 -32.450 1.00 48.69 755 ILE A CA 1
ATOM 5991 C C . ILE A 1 755 ? 39.618 -20.257 -32.870 1.00 48.69 755 ILE A C 1
ATOM 5993 O O . ILE A 1 755 ? 39.525 -20.517 -34.072 1.00 48.69 755 ILE A O 1
ATOM 5997 N N . PRO A 1 756 ? 39.050 -21.045 -31.933 1.00 50.00 756 PRO A N 1
ATOM 5998 C CA . PRO A 1 756 ? 38.180 -22.169 -32.268 1.00 50.00 756 PRO A CA 1
ATOM 5999 C C . PRO A 1 756 ? 36.914 -21.684 -33.003 1.00 50.00 756 PRO A C 1
ATOM 6001 O O . PRO A 1 756 ? 36.247 -20.765 -32.515 1.00 50.00 756 PRO A O 1
ATOM 6004 N N . PRO A 1 757 ? 36.534 -22.296 -34.139 1.00 49.94 757 PRO A N 1
ATOM 6005 C CA . PRO A 1 757 ? 35.419 -21.835 -34.973 1.00 49.94 757 PRO A CA 1
ATOM 6006 C C . PRO A 1 757 ? 34.055 -21.820 -34.252 1.00 49.94 757 PRO A C 1
ATOM 6008 O O . PRO A 1 757 ? 33.222 -20.962 -34.541 1.00 49.94 757 PRO A O 1
ATOM 6011 N N . SER A 1 758 ? 33.842 -22.684 -33.252 1.00 52.34 758 SER A N 1
ATOM 6012 C CA . SER A 1 758 ? 32.569 -22.797 -32.519 1.00 52.34 758 SER A CA 1
ATOM 6013 C C . SER A 1 758 ? 32.258 -21.595 -31.603 1.00 52.34 758 SER A C 1
ATOM 6015 O O . SER A 1 758 ? 31.113 -21.149 -31.519 1.00 52.34 758 SER A O 1
ATOM 6017 N N . ARG A 1 759 ? 33.279 -20.968 -30.996 1.00 55.75 759 ARG A N 1
ATOM 6018 C CA . ARG A 1 759 ? 33.117 -19.851 -30.037 1.00 55.75 759 ARG A CA 1
ATOM 6019 C C . ARG A 1 759 ? 32.746 -18.518 -30.699 1.00 55.75 759 ARG A C 1
ATOM 6021 O O . ARG A 1 759 ? 32.136 -17.638 -30.085 1.00 55.75 759 ARG A O 1
ATOM 6028 N N . ALA A 1 760 ? 33.132 -18.318 -31.960 1.00 57.50 760 ALA A N 1
ATOM 6029 C CA . ALA A 1 760 ? 32.756 -17.128 -32.730 1.00 57.50 760 ALA A CA 1
ATOM 6030 C C . ALA A 1 760 ? 31.264 -17.147 -33.110 1.00 57.50 760 ALA A C 1
ATOM 6032 O O . ALA A 1 760 ? 30.600 -16.111 -33.103 1.00 57.50 760 ALA A O 1
ATOM 6033 N N . PHE A 1 761 ? 30.720 -18.336 -33.357 1.00 64.81 761 PHE A N 1
ATOM 6034 C CA . PHE A 1 761 ? 29.375 -18.542 -33.870 1.00 64.81 761 PHE A CA 1
ATOM 6035 C C . PHE A 1 761 ? 28.250 -18.101 -32.914 1.00 64.81 761 PHE A C 1
ATOM 6037 O O . PHE A 1 761 ? 27.348 -17.352 -33.304 1.00 64.81 761 PHE A O 1
ATOM 6044 N N . PHE A 1 762 ? 28.312 -18.487 -31.635 1.00 65.25 762 PHE A N 1
ATOM 6045 C CA . PHE A 1 762 ? 27.279 -18.135 -30.648 1.00 65.25 762 PHE A CA 1
ATOM 6046 C C . PHE A 1 762 ? 27.225 -16.636 -30.334 1.00 65.25 762 PHE A C 1
ATOM 6048 O O . PHE A 1 762 ? 26.145 -16.083 -30.120 1.00 65.25 762 PHE A O 1
ATOM 6055 N N . ARG A 1 763 ? 28.368 -15.943 -30.385 1.00 70.44 763 ARG A N 1
ATOM 6056 C CA . ARG A 1 763 ? 28.428 -14.482 -30.230 1.00 70.44 763 ARG A CA 1
ATOM 6057 C C . ARG A 1 763 ? 27.754 -13.759 -31.383 1.00 70.44 763 ARG A C 1
ATOM 6059 O O . ARG A 1 763 ? 27.037 -12.792 -31.142 1.00 70.44 763 ARG A O 1
ATOM 6066 N N . VAL A 1 764 ? 27.936 -14.243 -32.613 1.00 71.44 764 VAL A N 1
ATOM 6067 C CA . VAL A 1 764 ? 27.228 -13.713 -33.785 1.00 71.44 764 VAL A CA 1
ATOM 6068 C C . VAL A 1 764 ? 25.731 -13.989 -33.662 1.00 71.44 764 VAL A C 1
ATOM 6070 O O . VAL A 1 764 ? 24.943 -13.072 -33.858 1.00 71.44 764 VAL A O 1
ATOM 6073 N N . LYS A 1 765 ? 25.311 -15.191 -33.240 1.00 72.44 765 LYS A N 1
ATOM 6074 C CA . LYS A 1 765 ? 23.893 -15.487 -32.953 1.00 72.44 765 LYS A CA 1
ATOM 6075 C C . LYS A 1 765 ? 23.302 -14.549 -31.894 1.00 72.44 765 LYS A C 1
ATOM 6077 O O . LYS A 1 765 ? 22.202 -14.033 -32.085 1.00 72.44 765 LYS A O 1
ATOM 6082 N N . ALA A 1 766 ? 24.033 -14.289 -30.811 1.00 74.81 766 ALA A N 1
ATOM 6083 C CA . ALA A 1 766 ? 23.623 -13.338 -29.785 1.00 74.81 766 ALA A CA 1
ATOM 6084 C C . ALA A 1 766 ? 23.547 -11.907 -30.339 1.00 74.81 766 ALA A C 1
ATOM 6086 O O . ALA A 1 766 ? 22.547 -11.236 -30.118 1.00 74.81 766 ALA A O 1
ATOM 6087 N N . LEU A 1 767 ? 24.539 -11.461 -31.118 1.00 77.56 767 LEU A N 1
ATOM 6088 C CA . LEU A 1 767 ? 24.545 -10.150 -31.774 1.00 77.56 767 LEU A CA 1
ATOM 6089 C C . LEU A 1 767 ? 23.367 -9.977 -32.735 1.00 77.56 767 LEU A C 1
ATOM 6091 O O . LEU A 1 767 ? 22.693 -8.952 -32.689 1.00 77.56 767 LEU A O 1
ATOM 6095 N N . VAL A 1 768 ? 23.082 -10.992 -33.555 1.00 76.19 768 VAL A N 1
ATOM 6096 C CA . VAL A 1 768 ? 21.895 -11.028 -34.414 1.00 76.19 768 VAL A CA 1
ATOM 6097 C C . VAL A 1 768 ? 20.650 -10.877 -33.561 1.00 76.19 768 VAL A C 1
ATOM 6099 O O . VAL A 1 768 ? 19.854 -10.000 -33.862 1.00 76.19 768 VAL A O 1
ATOM 6102 N N . SER A 1 769 ? 20.520 -11.652 -32.477 1.00 78.12 769 SER A N 1
ATOM 6103 C CA . SER A 1 769 ? 19.390 -11.543 -31.550 1.00 78.12 769 SER A CA 1
ATOM 6104 C C . SER A 1 769 ? 19.239 -10.109 -31.031 1.00 78.12 769 SER A C 1
ATOM 6106 O O . SER A 1 769 ? 18.186 -9.513 -31.203 1.00 78.12 769 SER A O 1
ATOM 6108 N N . MET A 1 770 ? 20.316 -9.489 -30.532 1.00 79.25 770 MET A N 1
ATOM 6109 C CA . MET A 1 770 ? 20.317 -8.095 -30.054 1.00 79.25 770 MET A CA 1
ATOM 6110 C C . MET A 1 770 ? 19.932 -7.061 -31.134 1.00 79.25 770 MET A C 1
ATOM 6112 O O . MET A 1 770 ? 19.458 -5.972 -30.809 1.00 79.25 770 MET A O 1
ATOM 6116 N N . MET A 1 771 ? 20.149 -7.374 -32.416 1.00 74.81 771 MET A N 1
ATOM 6117 C CA . MET A 1 771 ? 19.869 -6.496 -33.560 1.00 74.81 771 MET A CA 1
ATOM 6118 C C . MET A 1 771 ? 18.542 -6.797 -34.264 1.00 74.81 771 MET A C 1
ATOM 6120 O O . MET A 1 771 ? 18.076 -5.955 -35.028 1.00 74.81 771 MET A O 1
ATOM 6124 N N . THR A 1 772 ? 17.933 -7.964 -34.034 1.00 70.00 772 THR A N 1
ATOM 6125 C CA . THR A 1 772 ? 16.640 -8.364 -34.604 1.00 70.00 772 THR A CA 1
ATOM 6126 C C . THR A 1 772 ? 15.526 -8.158 -33.580 1.00 70.00 772 THR A C 1
ATOM 6128 O O . THR A 1 772 ? 15.339 -9.009 -32.712 1.00 70.00 772 THR A O 1
ATOM 6131 N N . PRO A 1 773 ? 14.748 -7.068 -33.657 1.00 57.47 773 PRO A N 1
ATOM 6132 C CA . PRO A 1 773 ? 13.698 -6.801 -32.682 1.00 57.47 773 PRO A CA 1
ATOM 6133 C C . PRO A 1 773 ? 12.600 -7.867 -32.783 1.00 57.47 773 PRO A C 1
ATOM 6135 O O . PRO A 1 773 ? 12.085 -8.119 -33.871 1.00 57.47 773 PRO A O 1
ATOM 6138 N N . ARG A 1 774 ? 12.171 -8.447 -31.652 1.00 55.34 774 ARG A N 1
ATOM 6139 C CA . ARG A 1 774 ? 10.941 -9.274 -31.610 1.00 55.34 774 ARG A CA 1
ATOM 6140 C C . ARG A 1 774 ? 9.667 -8.450 -31.828 1.00 55.34 774 ARG A C 1
ATOM 6142 O O . ARG A 1 774 ? 8.647 -9.007 -32.214 1.00 55.34 774 ARG A O 1
ATOM 6149 N N . ASP A 1 775 ? 9.738 -7.145 -31.567 1.00 53.84 775 ASP A N 1
ATOM 6150 C CA . ASP A 1 775 ? 8.675 -6.172 -31.809 1.00 53.84 775 ASP A CA 1
ATOM 6151 C C . ASP A 1 775 ? 9.276 -4.975 -32.563 1.00 53.84 775 ASP A C 1
ATOM 6153 O O . ASP A 1 775 ? 10.074 -4.209 -32.013 1.00 53.84 775 ASP A O 1
ATOM 6157 N N . GLN A 1 776 ? 8.947 -4.840 -33.851 1.00 51.50 776 GLN A N 1
ATOM 6158 C CA . GLN A 1 776 ? 9.519 -3.816 -34.740 1.00 51.50 776 GLN A CA 1
ATOM 6159 C C . GLN A 1 776 ? 9.248 -2.381 -34.248 1.00 51.50 776 GLN A C 1
ATOM 6161 O O . GLN A 1 776 ? 9.999 -1.463 -34.574 1.00 51.50 776 GLN A O 1
ATOM 6166 N N . LYS A 1 777 ? 8.226 -2.186 -33.404 1.00 52.84 777 LYS A N 1
ATOM 6167 C CA . LYS A 1 777 ? 7.778 -0.879 -32.897 1.00 52.84 777 LYS A CA 1
ATOM 6168 C C . LYS A 1 777 ? 8.763 -0.230 -31.915 1.00 52.84 777 LYS A C 1
ATOM 6170 O O . LYS A 1 777 ? 8.841 0.994 -31.843 1.00 52.84 777 LYS A O 1
ATOM 6175 N N . LEU A 1 778 ? 9.541 -1.038 -31.189 1.00 50.84 778 LEU A N 1
ATOM 6176 C CA . LEU A 1 778 ? 10.523 -0.586 -30.188 1.00 50.84 778 LEU A CA 1
ATOM 6177 C C . LEU A 1 778 ? 11.899 -0.256 -30.787 1.00 50.84 778 LEU A C 1
ATOM 6179 O O . LEU A 1 778 ? 12.639 0.551 -30.229 1.00 50.84 778 LEU A O 1
ATOM 6183 N N . SER A 1 779 ? 12.217 -0.828 -31.950 1.00 51.41 779 SER A N 1
ATOM 6184 C CA . SER A 1 779 ? 13.492 -0.649 -32.666 1.00 51.41 779 SER A CA 1
ATOM 6185 C C . SER A 1 779 ? 13.801 0.811 -33.026 1.00 51.41 779 SER A C 1
ATOM 6187 O O . SER A 1 779 ? 14.959 1.201 -33.167 1.00 51.41 779 SER A O 1
ATOM 6189 N N . HIS A 1 780 ? 12.755 1.632 -33.151 1.00 60.06 780 HIS A N 1
ATOM 6190 C CA . HIS A 1 780 ? 12.825 3.006 -33.647 1.00 60.06 780 HIS A CA 1
ATOM 6191 C C . HIS A 1 780 ? 12.256 4.023 -32.653 1.00 60.06 780 HIS A C 1
ATOM 6193 O O . HIS A 1 780 ? 11.757 5.070 -33.060 1.00 60.06 780 HIS A O 1
ATOM 6199 N N . ALA A 1 781 ? 12.283 3.731 -31.350 1.00 66.25 781 ALA A N 1
ATOM 6200 C CA . ALA A 1 781 ? 11.883 4.729 -30.368 1.00 66.25 781 ALA A CA 1
ATOM 6201 C C . ALA A 1 781 ? 12.930 5.874 -30.309 1.00 66.25 781 ALA A C 1
ATOM 6203 O O . ALA A 1 781 ? 14.134 5.603 -30.244 1.00 66.25 781 ALA A O 1
ATOM 6204 N N . PRO A 1 782 ? 12.514 7.154 -30.328 1.00 76.19 782 PRO A N 1
ATOM 6205 C CA . PRO A 1 782 ? 13.371 8.300 -30.021 1.00 76.19 782 PRO A CA 1
ATOM 6206 C C . PRO A 1 782 ? 13.638 8.401 -28.515 1.00 76.19 782 PRO A C 1
ATOM 6208 O O . PRO A 1 782 ? 13.033 7.693 -27.718 1.00 76.19 782 PRO A O 1
ATOM 6211 N N . SER A 1 783 ? 14.506 9.317 -28.085 1.00 80.81 783 SER A N 1
ATOM 6212 C CA . SER A 1 783 ? 14.545 9.694 -26.667 1.00 80.81 783 SER A CA 1
ATOM 6213 C C . SER A 1 783 ? 13.213 10.308 -26.254 1.00 80.81 783 SER A C 1
ATOM 6215 O O . SER A 1 783 ? 12.763 11.254 -26.905 1.00 80.81 783 SER A O 1
ATOM 6217 N N . PHE A 1 784 ? 12.616 9.820 -25.172 1.00 82.94 784 PHE A N 1
ATOM 6218 C CA . PHE A 1 784 ? 11.291 10.265 -24.758 1.00 82.94 784 PHE A CA 1
ATOM 6219 C C . PHE A 1 784 ? 11.155 10.443 -23.247 1.00 82.94 784 PHE A C 1
ATOM 6221 O O . PHE A 1 784 ? 11.920 9.898 -22.448 1.00 82.94 784 PHE A O 1
ATOM 6228 N N . VAL A 1 785 ? 10.136 11.206 -22.868 1.00 78.88 785 VAL A N 1
ATOM 6229 C CA . VAL A 1 785 ? 9.564 11.273 -21.527 1.00 78.88 785 VAL A CA 1
ATOM 6230 C C . VAL A 1 785 ? 8.226 10.546 -21.592 1.00 78.88 785 VAL A C 1
ATOM 6232 O O . VAL A 1 785 ? 7.313 10.992 -22.280 1.00 78.88 785 VAL A O 1
ATOM 6235 N N . GLU A 1 786 ? 8.126 9.401 -20.933 1.00 78.00 786 GLU A N 1
ATOM 6236 C CA . GLU A 1 786 ? 6.892 8.630 -20.812 1.00 78.00 786 GLU A CA 1
ATOM 6237 C C . GLU A 1 786 ? 6.163 9.022 -19.540 1.00 78.00 786 GLU A C 1
ATOM 6239 O O . GLU A 1 786 ? 6.786 9.282 -18.507 1.00 78.00 786 GLU A O 1
ATOM 6244 N N . THR A 1 787 ? 4.843 9.055 -19.645 1.00 73.38 787 THR A N 1
ATOM 6245 C CA . THR A 1 787 ? 3.937 9.491 -18.600 1.00 73.38 787 THR A CA 1
ATOM 6246 C C . THR A 1 787 ? 2.797 8.472 -18.493 1.00 73.38 787 THR A C 1
ATOM 6248 O O . THR A 1 787 ? 1.965 8.353 -19.394 1.00 73.38 787 THR A O 1
ATOM 6251 N N . ASP A 1 788 ? 2.788 7.717 -17.405 1.00 68.88 788 ASP A N 1
ATOM 6252 C CA . ASP A 1 788 ? 1.786 6.737 -17.008 1.00 68.88 788 ASP A CA 1
ATOM 6253 C C . ASP A 1 788 ? 0.900 7.356 -15.924 1.00 68.88 788 ASP A C 1
ATOM 6255 O O . ASP A 1 788 ? 1.372 7.674 -14.830 1.00 68.88 788 ASP A O 1
ATOM 6259 N N . LEU A 1 789 ? -0.378 7.547 -16.262 1.00 62.56 789 LEU A N 1
ATOM 6260 C CA . LEU A 1 789 ? -1.397 8.152 -15.404 1.00 62.56 789 LEU A CA 1
ATOM 6261 C C . LEU A 1 789 ? -2.149 7.119 -14.536 1.00 62.56 789 LEU A C 1
ATOM 6263 O O . LEU A 1 789 ? -3.254 7.394 -14.071 1.00 62.56 789 LEU A O 1
ATOM 6267 N N . ALA A 1 790 ? -1.615 5.905 -14.346 1.00 57.00 790 ALA A N 1
ATOM 6268 C CA . ALA A 1 790 ? -2.200 4.905 -13.448 1.00 57.00 790 ALA A CA 1
ATOM 6269 C C . ALA A 1 790 ? -2.183 5.339 -11.963 1.00 57.00 790 ALA A C 1
ATOM 6271 O O . ALA A 1 790 ? -1.486 6.272 -11.582 1.00 57.00 790 ALA A O 1
ATOM 6272 N N . MET A 1 791 ? -2.897 4.596 -11.101 1.00 47.75 791 MET A N 1
ATOM 6273 C CA . MET A 1 791 ? -3.139 4.861 -9.661 1.00 47.75 791 MET A CA 1
ATOM 6274 C C . MET A 1 791 ? -1.911 5.244 -8.806 1.00 47.75 791 MET A C 1
ATOM 6276 O O . MET A 1 791 ? -2.052 5.757 -7.700 1.00 47.75 791 MET A O 1
ATOM 6280 N N . GLU A 1 792 ? -0.709 4.946 -9.289 1.00 49.47 792 GLU A N 1
ATOM 6281 C CA . GLU A 1 792 ? 0.563 5.139 -8.595 1.00 49.47 792 GLU A CA 1
ATOM 6282 C C . GLU A 1 792 ? 1.484 6.157 -9.292 1.00 49.47 792 GLU A C 1
ATOM 6284 O O . GLU A 1 792 ? 2.551 6.505 -8.779 1.00 49.47 792 GLU A O 1
ATOM 6289 N N . GLY A 1 793 ? 1.088 6.623 -10.476 1.00 49.12 793 GLY A N 1
ATOM 6290 C CA . GLY A 1 793 ? 1.824 7.532 -11.331 1.00 49.12 793 GLY A CA 1
ATOM 6291 C C . GLY A 1 793 ? 1.077 8.845 -11.493 1.00 49.12 793 GLY A C 1
ATOM 6292 O O . GLY A 1 793 ? 0.233 8.993 -12.364 1.00 49.12 793 GLY A O 1
ATOM 6293 N N . PHE A 1 794 ? 1.412 9.834 -10.672 1.00 52.06 794 PHE A N 1
ATOM 6294 C CA . PHE A 1 794 ? 1.191 11.220 -11.067 1.00 52.06 794 PHE A CA 1
ATOM 6295 C C . PHE A 1 794 ? 2.447 11.716 -11.766 1.00 52.06 794 PHE A C 1
ATOM 6297 O O . PHE A 1 794 ? 3.563 11.291 -11.447 1.00 52.06 794 PHE A O 1
ATOM 6304 N N . GLY A 1 795 ? 2.256 12.590 -12.741 1.00 51.44 795 GLY A N 1
ATOM 6305 C CA . GLY A 1 795 ? 3.321 13.036 -13.603 1.00 51.44 795 GLY A CA 1
ATOM 6306 C C . GLY A 1 795 ? 3.046 14.421 -14.128 1.00 51.44 795 GLY A C 1
ATOM 6307 O O . GLY A 1 795 ? 1.978 14.666 -14.658 1.00 51.44 795 GLY A O 1
ATOM 6308 N N . CYS A 1 796 ? 3.990 15.330 -13.963 1.00 57.84 796 CYS A N 1
ATOM 6309 C CA . CYS A 1 796 ? 3.897 16.694 -14.432 1.00 57.84 796 CYS A CA 1
ATOM 6310 C C . CYS A 1 796 ? 5.284 17.149 -14.878 1.00 57.84 796 CYS A C 1
ATOM 6312 O O . CYS A 1 796 ? 6.274 16.976 -14.171 1.00 57.84 796 CYS A O 1
ATOM 6314 N N . LEU A 1 797 ? 5.358 17.735 -16.064 1.00 56.28 797 LEU A N 1
ATOM 6315 C CA . LEU A 1 797 ? 6.524 18.462 -16.544 1.00 56.28 797 LEU A CA 1
ATOM 6316 C C . LEU A 1 797 ? 6.283 19.936 -16.248 1.00 56.28 797 LEU A C 1
ATOM 6318 O O . LEU A 1 797 ? 5.387 20.550 -16.825 1.00 56.28 797 LEU A O 1
ATOM 6322 N N . PHE A 1 798 ? 7.063 20.491 -15.331 1.00 56.31 798 PHE A N 1
ATOM 6323 C CA . PHE A 1 798 ? 7.035 21.918 -15.043 1.00 56.31 798 PHE A CA 1
ATOM 6324 C C . PHE A 1 798 ? 8.029 22.633 -15.952 1.00 56.31 798 PHE A C 1
ATOM 6326 O O . PHE A 1 798 ? 9.227 22.373 -15.863 1.00 56.31 798 PHE A O 1
ATOM 6333 N N . ILE A 1 799 ? 7.547 23.523 -16.812 1.00 56.62 799 ILE A N 1
ATOM 6334 C CA . ILE A 1 799 ? 8.329 24.248 -17.817 1.00 56.62 799 ILE A CA 1
ATOM 6335 C C . ILE A 1 799 ? 8.048 25.734 -17.636 1.00 56.62 799 ILE A C 1
ATOM 6337 O O . ILE A 1 799 ? 6.894 26.095 -17.545 1.00 56.62 799 ILE A O 1
ATOM 6341 N N . PRO A 1 800 ? 9.011 26.652 -17.635 1.00 44.88 800 PRO A N 1
ATOM 6342 C CA . PRO A 1 800 ? 8.679 28.070 -17.495 1.00 44.88 800 PRO A CA 1
ATOM 6343 C C . PRO A 1 800 ? 8.056 28.726 -18.760 1.00 44.88 800 PRO A C 1
ATOM 6345 O O . PRO A 1 800 ? 7.600 29.860 -18.674 1.00 44.88 800 PRO A O 1
ATOM 6348 N N . SER A 1 801 ? 7.973 28.041 -19.920 1.00 44.94 801 SER A N 1
ATOM 6349 C CA . SER A 1 801 ? 7.423 28.568 -21.200 1.00 44.94 801 SER A CA 1
ATOM 6350 C C . SER A 1 801 ? 6.836 27.451 -22.123 1.00 44.94 801 SER A C 1
ATOM 6352 O O . SER A 1 801 ? 7.068 26.279 -21.862 1.00 44.94 801 SER A O 1
ATOM 6354 N N . LEU A 1 802 ? 6.095 27.788 -23.203 1.00 42.91 802 LEU A N 1
ATOM 6355 C CA . LEU A 1 802 ? 5.230 26.962 -24.127 1.00 42.91 802 LEU A CA 1
ATOM 6356 C C . LEU A 1 802 ? 5.854 26.176 -25.331 1.00 42.91 802 LEU A C 1
ATOM 6358 O O . LEU A 1 802 ? 6.828 26.665 -25.811 1.00 42.91 802 LEU A O 1
ATOM 6362 N N . ALA A 1 803 ? 5.208 25.172 -25.982 1.00 47.75 803 ALA A N 1
ATOM 6363 C CA . ALA A 1 803 ? 5.070 24.944 -27.475 1.00 47.75 803 ALA A CA 1
ATOM 6364 C C . ALA A 1 803 ? 5.492 23.573 -28.149 1.00 47.75 803 ALA A C 1
ATOM 6366 O O . ALA A 1 803 ? 5.518 22.593 -27.407 1.00 47.75 803 ALA A O 1
ATOM 6367 N N . PRO A 1 804 ? 5.585 23.418 -29.519 1.00 53.22 804 PRO A N 1
ATOM 6368 C CA . PRO A 1 804 ? 5.296 22.191 -30.320 1.00 53.22 804 PRO A CA 1
ATOM 6369 C C . PRO A 1 804 ? 6.033 20.899 -29.951 1.00 53.22 804 PRO A C 1
ATOM 6371 O O . PRO A 1 804 ? 7.178 20.937 -29.515 1.00 53.22 804 PRO A O 1
ATOM 6374 N N . MET A 1 805 ? 5.402 19.744 -30.216 1.00 73.38 805 MET A N 1
ATOM 6375 C CA . MET A 1 805 ? 5.849 18.444 -29.697 1.00 73.38 805 MET A CA 1
ATOM 6376 C C . MET A 1 805 ? 5.582 17.242 -30.610 1.00 73.38 805 MET A C 1
ATOM 6378 O O . MET A 1 805 ? 4.606 17.194 -31.363 1.00 73.38 805 MET A O 1
ATOM 6382 N N . TRP A 1 806 ? 6.429 16.226 -30.447 1.00 79.69 806 TRP A N 1
ATOM 6383 C CA . TRP A 1 806 ? 6.184 14.856 -30.894 1.00 79.69 806 TRP A CA 1
ATOM 6384 C C . TRP A 1 806 ? 5.510 14.044 -29.789 1.00 79.69 806 TRP A C 1
ATOM 6386 O O . TRP A 1 806 ? 6.041 13.944 -28.679 1.00 79.69 806 TRP A O 1
ATOM 6396 N N . LEU A 1 807 ? 4.365 13.447 -30.112 1.00 82.25 807 LEU A N 1
ATOM 6397 C CA . LEU A 1 807 ? 3.502 12.736 -29.177 1.00 82.25 807 LEU A CA 1
ATOM 6398 C C . LEU A 1 807 ? 3.262 11.303 -29.651 1.00 82.25 807 LEU A C 1
ATOM 6400 O O . LEU A 1 807 ? 2.941 11.076 -30.812 1.00 82.25 807 LEU A O 1
ATOM 6404 N N . TYR A 1 808 ? 3.360 10.348 -28.737 1.00 82.06 808 TYR A N 1
ATOM 6405 C CA . TYR A 1 808 ? 3.009 8.951 -28.968 1.00 82.06 808 TYR A CA 1
ATOM 6406 C C . TYR A 1 808 ? 2.041 8.507 -27.876 1.00 82.06 808 TYR A C 1
ATOM 6408 O O . TYR A 1 808 ? 2.355 8.621 -26.695 1.00 82.06 808 TYR A O 1
ATOM 6416 N N . ILE A 1 809 ? 0.849 8.047 -28.250 1.00 81.00 809 ILE A N 1
ATOM 6417 C CA . ILE A 1 809 ? -0.215 7.682 -27.303 1.00 81.00 809 ILE A CA 1
ATOM 6418 C C . ILE A 1 809 ? -0.378 6.167 -27.342 1.00 81.00 809 ILE A C 1
ATOM 6420 O O . ILE A 1 809 ? -0.772 5.638 -28.379 1.00 81.00 809 ILE A O 1
ATOM 6424 N N . ASP A 1 810 ? -0.115 5.473 -26.234 1.00 75.81 810 ASP A N 1
ATOM 6425 C CA . ASP A 1 810 ? -0.356 4.028 -26.152 1.00 75.81 810 ASP A CA 1
ATOM 6426 C C . ASP A 1 810 ? -1.865 3.750 -26.163 1.00 75.81 810 ASP A C 1
ATOM 6428 O O . ASP A 1 810 ? -2.388 3.030 -27.014 1.00 75.81 810 ASP A O 1
ATOM 6432 N N . ALA A 1 811 ? -2.594 4.367 -25.234 1.00 75.94 811 ALA A N 1
ATOM 6433 C CA . ALA A 1 811 ? -4.036 4.211 -25.113 1.00 75.94 811 ALA A CA 1
ATOM 6434 C C . ALA A 1 811 ? -4.685 5.478 -24.540 1.00 75.94 811 ALA A C 1
ATOM 6436 O O . ALA A 1 811 ? -4.110 6.168 -23.699 1.00 75.94 811 ALA A O 1
ATOM 6437 N N . PHE A 1 812 ? -5.894 5.781 -25.016 1.00 75.94 812 PHE A N 1
ATOM 6438 C CA . PHE A 1 812 ? -6.746 6.830 -24.453 1.00 75.94 812 PHE A CA 1
ATOM 6439 C C . PHE A 1 812 ? -7.519 6.299 -23.236 1.00 75.94 812 PHE A C 1
ATOM 6441 O O . PHE A 1 812 ? -7.751 5.095 -23.125 1.00 75.94 812 PHE A O 1
ATOM 6448 N N . SER A 1 813 ? -7.952 7.201 -22.354 1.00 74.56 813 SER A N 1
ATOM 6449 C CA . SER A 1 813 ? -8.822 6.885 -21.213 1.00 74.56 813 SER A CA 1
ATOM 6450 C C . SER A 1 813 ? -10.198 6.350 -21.651 1.00 74.56 813 SER A C 1
ATOM 6452 O O . SER A 1 813 ? -10.671 6.624 -22.761 1.00 74.56 813 SER A O 1
ATOM 6454 N N . ASP A 1 814 ? -10.839 5.547 -20.791 1.00 70.25 814 ASP A N 1
ATOM 6455 C CA . ASP A 1 814 ? -12.148 4.953 -21.083 1.00 70.25 814 ASP A CA 1
ATOM 6456 C C . ASP A 1 814 ? -13.253 6.019 -21.043 1.00 70.25 814 ASP A C 1
ATOM 6458 O O . ASP A 1 814 ? -13.505 6.652 -20.019 1.00 70.25 814 ASP A O 1
ATOM 6462 N N . LYS A 1 815 ? -13.970 6.168 -22.161 1.00 71.38 815 LYS A N 1
ATOM 6463 C CA . LYS A 1 815 ? -15.032 7.165 -22.350 1.00 71.38 815 LYS A CA 1
ATOM 6464 C C . LYS A 1 815 ? -16.223 7.012 -21.392 1.00 71.38 815 LYS A C 1
ATOM 6466 O O . LYS A 1 815 ? -16.964 7.975 -21.226 1.00 71.38 815 LYS A O 1
ATOM 6471 N N . LYS A 1 816 ? -16.476 5.816 -20.838 1.00 64.25 816 LYS A N 1
ATOM 6472 C CA . LYS A 1 816 ? -17.687 5.516 -20.041 1.00 64.25 816 LYS A CA 1
ATOM 6473 C C . LYS A 1 816 ? -17.447 5.487 -18.537 1.00 64.25 816 LYS A C 1
ATOM 6475 O O . LYS A 1 816 ? -18.349 5.843 -17.785 1.00 64.25 816 LYS A O 1
ATOM 6480 N N . LEU A 1 817 ? -16.277 5.012 -18.119 1.00 60.94 817 LEU A N 1
ATOM 6481 C CA . LEU A 1 817 ? -15.935 4.838 -16.708 1.00 60.94 817 LEU A CA 1
ATOM 6482 C C . LEU A 1 817 ? -15.204 6.062 -16.149 1.00 60.94 817 LEU A C 1
ATOM 6484 O O . LEU A 1 817 ? -15.494 6.457 -15.024 1.00 60.94 817 LEU A O 1
ATOM 6488 N N . ASP A 1 818 ? -14.288 6.658 -16.928 1.00 64.19 818 ASP A N 1
ATOM 6489 C CA . ASP A 1 818 ? -13.446 7.769 -16.476 1.00 64.19 818 ASP A CA 1
ATOM 6490 C C . ASP A 1 818 ? -12.763 8.518 -17.645 1.00 64.19 818 ASP A C 1
ATOM 6492 O O . ASP A 1 818 ? -11.622 8.248 -18.033 1.00 64.19 818 ASP A O 1
ATOM 6496 N N . ALA A 1 819 ? -13.485 9.467 -18.245 1.00 67.94 819 ALA A N 1
ATOM 6497 C CA . ALA A 1 819 ? -13.007 10.251 -19.380 1.00 67.94 819 ALA A CA 1
ATOM 6498 C C . ALA A 1 819 ? -12.060 11.378 -18.924 1.00 67.94 819 ALA A C 1
ATOM 6500 O O . ALA A 1 819 ? -12.498 12.485 -18.614 1.00 67.94 819 ALA A O 1
ATOM 6501 N N . HIS A 1 820 ? -10.753 11.110 -18.921 1.00 74.56 820 HIS A N 1
ATOM 6502 C CA . HIS A 1 820 ? -9.726 12.099 -18.574 1.00 74.56 820 HIS A CA 1
ATOM 6503 C C . HIS A 1 820 ? -9.028 12.696 -19.824 1.00 74.56 820 HIS A C 1
ATOM 6505 O O . HIS A 1 820 ? -8.491 11.924 -20.627 1.00 74.56 820 HIS A O 1
ATOM 6511 N N . PRO A 1 821 ? -8.927 14.039 -19.978 1.00 76.50 821 PRO A N 1
ATOM 6512 C CA . PRO A 1 821 ? -8.249 14.686 -21.109 1.00 76.50 821 PRO A CA 1
ATOM 6513 C C . PRO A 1 821 ? -6.724 14.586 -21.073 1.00 76.50 821 PRO A C 1
ATOM 6515 O O . PRO A 1 821 ? -6.083 14.752 -20.037 1.00 76.50 821 PRO A O 1
ATOM 6518 N N . LEU A 1 822 ? -6.113 14.368 -22.234 1.00 78.94 822 LEU A N 1
ATOM 6519 C CA . LEU A 1 822 ? -4.663 14.376 -22.382 1.00 78.94 822 LEU A CA 1
ATOM 6520 C C . LEU A 1 822 ? -4.170 15.827 -22.456 1.00 78.94 822 LEU A C 1
ATOM 6522 O O . LEU A 1 822 ? -4.346 16.509 -23.465 1.00 78.94 822 LEU A O 1
ATOM 6526 N N . ARG A 1 823 ? -3.571 16.324 -21.370 1.00 79.44 823 ARG A N 1
ATOM 6527 C CA . ARG A 1 823 ? -3.135 17.723 -21.259 1.00 79.44 823 ARG A CA 1
ATOM 6528 C C . ARG A 1 823 ? -1.771 17.919 -21.908 1.00 79.44 823 ARG A C 1
ATOM 6530 O O . ARG A 1 823 ? -0.747 17.566 -21.325 1.00 79.44 823 ARG A O 1
ATOM 6537 N N . LEU A 1 824 ? -1.768 18.505 -23.104 1.00 76.19 824 LEU A N 1
ATOM 6538 C CA . LEU A 1 824 ? -0.539 18.766 -23.848 1.00 76.19 824 LEU A CA 1
ATOM 6539 C C . LEU A 1 824 ? 0.224 19.940 -23.245 1.00 76.19 824 LEU A C 1
ATOM 6541 O O . LEU A 1 824 ? 1.433 19.843 -23.070 1.00 76.19 824 LEU A O 1
ATOM 6545 N N . LEU A 1 825 ? -0.469 21.040 -22.925 1.00 77.12 825 LEU A N 1
ATOM 6546 C CA . LEU A 1 825 ? 0.190 22.266 -22.488 1.00 77.12 825 LEU A CA 1
ATOM 6547 C C . LEU A 1 825 ? -0.765 23.221 -21.767 1.00 77.12 825 LEU A C 1
ATOM 6549 O O . LEU A 1 825 ? -1.799 23.583 -22.312 1.00 77.12 825 LEU A O 1
ATOM 6553 N N . THR A 1 826 ? -0.413 23.657 -20.561 1.00 76.00 826 THR A N 1
ATOM 6554 C CA . THR A 1 826 ? -1.163 24.661 -19.788 1.00 76.00 826 THR A CA 1
ATOM 6555 C C . THR A 1 826 ? -0.215 25.742 -19.306 1.00 76.00 826 THR A C 1
ATOM 6557 O O . THR A 1 826 ? 0.673 25.456 -18.516 1.00 76.00 826 THR A O 1
ATOM 6560 N N . VAL A 1 827 ? -0.401 26.981 -19.737 1.00 75.25 827 VAL A N 1
ATOM 6561 C CA . VAL A 1 827 ? 0.385 28.132 -19.278 1.00 75.25 827 VAL A CA 1
ATOM 6562 C C . VAL A 1 827 ? -0.322 28.788 -18.140 1.00 75.25 827 VAL A C 1
ATOM 6564 O O . VAL A 1 827 ? -1.495 29.131 -18.265 1.00 75.25 827 VAL A O 1
ATOM 6567 N N . THR A 1 828 ? 0.416 29.044 -17.077 1.00 72.00 828 THR A N 1
ATOM 6568 C CA . THR A 1 828 ? -0.044 29.848 -15.969 1.00 72.00 828 THR A CA 1
ATOM 6569 C C . THR A 1 828 ? 0.797 31.097 -15.817 1.00 72.00 828 THR A C 1
ATOM 6571 O O . THR A 1 828 ? 1.983 31.137 -16.140 1.00 72.00 828 THR A O 1
ATOM 6574 N N . ARG A 1 829 ? 0.180 32.147 -15.295 1.00 71.62 829 ARG A N 1
ATOM 6575 C CA . ARG A 1 829 ? 0.899 33.320 -14.813 1.00 71.62 829 ARG A CA 1
ATOM 6576 C C . ARG A 1 829 ? 0.641 33.475 -13.325 1.00 71.62 829 ARG A C 1
ATOM 6578 O O . ARG A 1 829 ? -0.487 33.304 -12.859 1.00 71.62 829 ARG A O 1
ATOM 6585 N N . THR A 1 830 ? 1.692 33.793 -12.584 1.00 69.69 830 THR A N 1
ATOM 6586 C CA . THR A 1 830 ? 1.602 34.024 -11.143 1.00 69.69 830 THR A CA 1
ATOM 6587 C C . THR A 1 830 ? 1.290 35.489 -10.885 1.00 69.69 830 THR A C 1
ATOM 6589 O O . THR A 1 830 ? 2.022 36.377 -11.337 1.00 69.69 830 THR A O 1
ATOM 6592 N N . VAL A 1 831 ? 0.205 35.726 -10.155 1.00 69.25 831 VAL A N 1
ATOM 6593 C CA . VAL A 1 831 ? -0.330 37.050 -9.855 1.00 69.25 831 VAL A CA 1
ATOM 6594 C C . VAL A 1 831 ? -0.373 37.251 -8.345 1.00 69.25 831 VAL A C 1
ATOM 6596 O O . VAL A 1 831 ? -0.851 36.393 -7.600 1.00 69.25 831 VAL A O 1
ATOM 6599 N N . THR A 1 832 ? 0.126 38.398 -7.894 1.00 65.31 832 THR A N 1
ATOM 6600 C CA . THR A 1 832 ? -0.013 38.873 -6.516 1.00 65.31 832 THR A CA 1
ATOM 6601 C C . THR A 1 832 ? -1.048 39.994 -6.487 1.00 65.31 832 THR A C 1
ATOM 6603 O O . THR A 1 832 ? -0.924 41.012 -7.172 1.00 65.31 832 THR A O 1
ATOM 6606 N N . TRP A 1 833 ? -2.113 39.782 -5.715 1.00 63.53 833 TRP A N 1
ATOM 6607 C CA . TRP A 1 833 ? -3.161 40.777 -5.509 1.00 63.53 833 TRP A CA 1
ATOM 6608 C C . TRP A 1 833 ? -2.772 41.674 -4.330 1.00 63.53 833 TRP A C 1
ATOM 6610 O O . TRP A 1 833 ? -2.328 41.176 -3.300 1.00 63.53 833 TRP A O 1
ATOM 6620 N N . GLN A 1 834 ? -2.931 42.991 -4.467 1.00 53.94 834 GLN A N 1
ATOM 6621 C CA . GLN A 1 834 ? -2.617 43.965 -3.409 1.00 53.94 834 GLN A CA 1
ATOM 6622 C C . GLN A 1 834 ? -3.786 44.215 -2.427 1.00 53.94 834 GLN A C 1
ATOM 6624 O O . GLN A 1 834 ? -3.805 45.246 -1.765 1.00 53.94 834 GLN A O 1
ATOM 6629 N N . ASP A 1 835 ? -4.777 43.322 -2.331 1.00 50.03 835 ASP A N 1
ATOM 6630 C CA . ASP A 1 835 ? -6.006 43.573 -1.557 1.00 50.03 835 ASP A CA 1
ATOM 6631 C C . ASP A 1 835 ? -5.969 42.942 -0.145 1.00 50.03 835 ASP A C 1
ATOM 6633 O O . ASP A 1 835 ? -5.833 41.725 0.003 1.00 50.03 835 ASP A O 1
ATOM 6637 N N . ASP A 1 836 ? -6.153 43.761 0.899 1.00 48.66 836 ASP A N 1
ATOM 6638 C CA . ASP A 1 836 ? -6.069 43.394 2.329 1.00 48.66 836 ASP A CA 1
ATOM 6639 C C . ASP A 1 836 ? -7.135 42.372 2.785 1.00 48.66 836 ASP A C 1
ATOM 6641 O O . ASP A 1 836 ? -7.041 41.796 3.873 1.00 48.66 836 ASP A O 1
ATOM 6645 N N . ARG A 1 837 ? -8.170 42.115 1.969 1.00 48.22 837 ARG A N 1
ATOM 6646 C CA . ARG A 1 837 ? -9.293 41.223 2.324 1.00 48.22 837 ARG A CA 1
ATOM 6647 C C . ARG A 1 837 ? -9.046 39.740 2.049 1.00 48.22 837 ARG A C 1
ATOM 6649 O O . ARG A 1 837 ? -9.806 38.907 2.542 1.00 48.22 837 ARG A O 1
ATOM 6656 N N . ARG A 1 838 ? -7.998 39.381 1.302 1.00 49.28 838 ARG A N 1
ATOM 6657 C CA . ARG A 1 838 ? -7.608 37.983 1.063 1.00 49.28 838 ARG A CA 1
ATOM 6658 C C . ARG A 1 838 ? -6.146 37.803 1.462 1.00 49.28 838 ARG A C 1
ATOM 6660 O O . ARG A 1 838 ? -5.253 38.020 0.657 1.00 49.28 838 ARG A O 1
ATOM 6667 N N . LYS A 1 839 ? -5.891 37.339 2.692 1.00 40.44 839 LYS A N 1
ATOM 6668 C CA . LYS A 1 839 ? -4.591 36.761 3.092 1.00 40.44 839 LYS A CA 1
ATOM 6669 C C . LYS A 1 839 ? -4.350 35.427 2.360 1.00 40.44 839 LYS A C 1
ATOM 6671 O O . LYS A 1 839 ? -4.244 34.383 2.996 1.00 40.44 839 LYS A O 1
ATOM 6676 N N . LEU A 1 840 ? -4.320 35.431 1.031 1.00 51.28 840 LEU A N 1
ATOM 6677 C CA . LEU A 1 840 ? -3.866 34.299 0.230 1.00 51.28 840 LEU A CA 1
ATOM 6678 C C . LEU A 1 840 ? -2.563 34.698 -0.460 1.00 51.28 840 LEU A C 1
ATOM 6680 O O . LEU A 1 840 ? -2.418 35.825 -0.923 1.00 51.28 840 LEU A O 1
ATOM 6684 N N . GLY A 1 841 ? -1.601 33.775 -0.470 1.00 58.22 841 GLY A N 1
ATOM 6685 C CA . GLY A 1 841 ? -0.316 33.938 -1.144 1.00 58.22 841 GLY A CA 1
ATOM 6686 C C . GLY A 1 841 ? -0.439 34.076 -2.675 1.00 58.22 841 GLY A C 1
ATOM 6687 O O . GLY A 1 841 ? -1.521 34.349 -3.193 1.00 58.22 841 GLY A O 1
ATOM 6688 N N . PRO A 1 842 ? 0.662 33.905 -3.429 1.00 62.56 842 PRO A N 1
ATOM 6689 C CA . PRO A 1 842 ? 0.644 34.020 -4.891 1.00 62.56 842 PRO A CA 1
ATOM 6690 C C . PRO A 1 842 ? -0.410 33.095 -5.529 1.00 62.56 842 PRO A C 1
ATOM 6692 O O . PRO A 1 842 ? -0.466 31.910 -5.210 1.00 62.56 842 PRO A O 1
ATOM 6695 N N . CYS A 1 843 ? -1.232 33.634 -6.438 1.00 67.75 843 CYS A N 1
ATOM 6696 C CA . CYS A 1 843 ? -2.261 32.890 -7.173 1.00 67.75 843 CYS A CA 1
ATOM 6697 C C . CYS A 1 843 ? -1.774 32.562 -8.594 1.00 67.75 843 CYS A C 1
ATOM 6699 O O . CYS A 1 843 ? -1.146 33.403 -9.243 1.00 67.75 843 CYS A O 1
ATOM 6701 N N . HIS A 1 844 ? -2.059 31.356 -9.092 1.00 73.44 844 HIS A N 1
ATOM 6702 C CA . HIS A 1 844 ? -1.682 30.916 -10.438 1.00 73.44 844 HIS A CA 1
ATOM 6703 C C . HIS A 1 844 ? -2.911 30.895 -11.355 1.00 73.44 844 HIS A C 1
ATOM 6705 O O . HIS A 1 844 ? -3.798 30.071 -11.172 1.00 73.44 844 HIS A O 1
ATOM 6711 N N . LEU A 1 845 ? -2.948 31.771 -12.363 1.00 73.38 845 LEU A N 1
ATOM 6712 C CA . LEU A 1 845 ? -4.032 31.821 -13.351 1.00 73.38 845 LEU A CA 1
ATOM 6713 C C . LEU A 1 845 ? -3.618 31.099 -14.630 1.00 73.38 845 LEU A C 1
ATOM 6715 O O . LEU A 1 845 ? -2.597 31.468 -15.214 1.00 73.38 845 LEU A O 1
ATOM 6719 N N . ALA A 1 846 ? -4.401 30.129 -15.100 1.00 74.94 846 ALA A N 1
ATOM 6720 C CA . ALA A 1 846 ? -4.221 29.545 -16.427 1.00 74.94 846 ALA A CA 1
ATOM 6721 C C . ALA A 1 846 ? -4.597 30.563 -17.514 1.00 74.94 846 ALA A C 1
ATOM 6723 O O . ALA A 1 846 ? -5.577 31.277 -17.360 1.00 74.94 846 ALA A O 1
ATOM 6724 N N . CYS A 1 847 ? -3.793 30.665 -18.574 1.00 73.12 847 CYS A N 1
ATOM 6725 C CA . CYS A 1 847 ? -3.915 31.678 -19.635 1.00 73.12 847 CYS A CA 1
ATOM 6726 C C . CYS A 1 847 ? -3.962 31.079 -21.050 1.00 73.12 847 CYS A C 1
ATOM 6728 O O . CYS A 1 847 ? -4.500 31.693 -21.965 1.00 73.12 847 CYS A O 1
ATOM 6730 N N . LEU A 1 848 ? -3.358 29.907 -21.252 1.00 78.06 848 LEU A N 1
ATOM 6731 C CA . LEU A 1 848 ? -3.430 29.151 -22.501 1.00 78.06 848 LEU A CA 1
ATOM 6732 C C . LEU A 1 848 ? -3.435 27.668 -22.162 1.00 78.06 848 LEU A C 1
ATOM 6734 O O . LEU A 1 848 ? -2.487 27.186 -21.546 1.00 78.06 848 LEU A O 1
ATOM 6738 N N . THR A 1 849 ? -4.461 26.952 -22.596 1.00 79.69 849 THR A N 1
ATOM 6739 C CA . THR A 1 849 ? -4.630 25.529 -22.304 1.00 79.69 849 THR A CA 1
ATOM 6740 C C . THR A 1 849 ? -4.880 24.763 -23.600 1.00 79.69 849 THR A C 1
ATOM 6742 O O . THR A 1 849 ? -5.783 25.104 -24.359 1.00 79.69 849 THR A O 1
ATOM 6745 N N . ILE A 1 850 ? -4.077 23.728 -23.851 1.00 82.81 850 ILE A N 1
ATOM 6746 C CA . ILE A 1 850 ? -4.155 22.820 -24.999 1.00 82.81 850 ILE A CA 1
ATOM 6747 C C . ILE A 1 850 ? -4.305 21.388 -24.479 1.00 82.81 850 ILE A C 1
ATOM 6749 O O . ILE A 1 850 ? -3.441 20.892 -23.749 1.00 82.81 850 ILE A O 1
ATOM 6753 N N . GLN A 1 851 ? -5.395 20.714 -24.849 1.00 86.25 851 GLN A N 1
ATOM 6754 C CA . GLN A 1 851 ? -5.726 19.361 -24.387 1.00 86.25 851 GLN A CA 1
ATOM 6755 C C . GLN A 1 851 ? -6.319 18.524 -25.526 1.00 86.25 851 GLN A C 1
ATOM 6757 O O . GLN A 1 851 ? -6.962 19.067 -26.418 1.00 86.25 851 GLN A O 1
ATOM 6762 N N . ILE A 1 852 ? -6.131 17.205 -25.498 1.00 86.12 852 ILE A N 1
ATOM 6763 C CA . ILE A 1 852 ? -6.848 16.266 -26.368 1.00 86.12 852 ILE A CA 1
ATOM 6764 C C . ILE A 1 852 ? -7.977 15.625 -25.560 1.00 86.12 852 ILE A C 1
ATOM 6766 O O . ILE A 1 852 ? -7.735 15.016 -24.515 1.00 86.12 852 ILE A O 1
ATOM 6770 N N . SER A 1 853 ? -9.207 15.756 -26.050 1.00 86.06 853 SER A N 1
ATOM 6771 C CA . SER A 1 853 ? -10.389 15.151 -25.437 1.00 86.06 853 SER A CA 1
ATOM 6772 C C . SER A 1 853 ? -10.399 13.634 -25.653 1.00 86.06 853 SER A C 1
ATOM 6774 O O . SER A 1 853 ? -10.205 13.176 -26.782 1.00 86.06 853 SER A O 1
ATOM 6776 N N . PRO A 1 854 ? -10.671 12.818 -24.622 1.00 79.38 854 PRO A N 1
ATOM 6777 C CA . PRO A 1 854 ? -10.761 11.369 -24.777 1.00 79.38 854 PRO A CA 1
ATOM 6778 C C . PRO A 1 854 ? -12.109 10.951 -25.387 1.00 79.38 854 PRO A C 1
ATOM 6780 O O . PRO A 1 854 ? -12.229 9.859 -25.945 1.00 79.38 854 PRO A O 1
ATOM 6783 N N . MET A 1 855 ? -13.120 11.828 -25.325 1.00 79.06 855 MET A N 1
ATOM 6784 C CA . MET A 1 855 ? -14.491 11.555 -25.757 1.00 79.06 855 MET A CA 1
ATOM 6785 C C . MET A 1 855 ? -14.570 11.394 -27.275 1.00 79.06 855 MET A C 1
ATOM 6787 O O . MET A 1 855 ? -15.121 10.411 -27.777 1.00 79.06 855 MET A O 1
ATOM 6791 N N . ASP A 1 856 ? -13.960 12.316 -28.014 1.00 82.69 856 ASP A N 1
ATOM 6792 C CA . ASP A 1 856 ? -13.998 12.363 -29.478 1.00 82.69 856 ASP A CA 1
ATOM 6793 C C . ASP A 1 856 ? -12.613 12.490 -30.127 1.00 82.69 856 ASP A C 1
ATOM 6795 O O . ASP A 1 856 ? -12.532 12.615 -31.346 1.00 82.69 856 ASP A O 1
ATOM 6799 N N . ARG A 1 857 ? -11.523 12.439 -29.344 1.00 86.06 857 ARG A N 1
ATOM 6800 C CA . ARG A 1 857 ? -10.142 12.625 -29.830 1.00 86.06 857 ARG A CA 1
ATOM 6801 C C . ARG A 1 857 ? -9.942 13.971 -30.537 1.00 86.06 857 ARG A C 1
ATOM 6803 O O . ARG A 1 857 ? -9.142 14.071 -31.464 1.00 86.06 857 ARG A O 1
ATOM 6810 N N . SER A 1 858 ? -10.676 15.008 -30.133 1.00 88.38 858 SER A N 1
ATOM 6811 C CA . SER A 1 858 ? -10.479 16.374 -30.627 1.00 88.38 858 SER A CA 1
ATOM 6812 C C . SER A 1 858 ? -9.382 17.115 -29.860 1.00 88.38 858 SER A C 1
ATOM 6814 O O . SER A 1 858 ? -9.162 16.877 -28.673 1.00 88.38 858 SER A O 1
ATOM 6816 N N . LEU A 1 859 ? -8.692 18.032 -30.540 1.00 88.19 859 LEU A N 1
ATOM 6817 C CA . LEU A 1 859 ? -7.769 18.989 -29.935 1.00 88.19 859 LEU A CA 1
ATOM 6818 C C . LEU A 1 859 ? -8.541 20.240 -29.502 1.00 88.19 859 LEU A C 1
ATOM 6820 O O . LEU A 1 859 ? -9.149 20.923 -30.330 1.00 88.19 859 LEU A O 1
ATOM 6824 N N . LEU A 1 860 ? -8.491 20.534 -28.208 1.00 88.00 860 LEU A N 1
ATOM 6825 C CA . LEU A 1 860 ? -9.096 21.688 -27.553 1.00 88.00 860 LEU A CA 1
ATOM 6826 C C . LEU A 1 860 ? -8.009 22.717 -27.244 1.00 88.00 860 LEU A C 1
ATOM 6828 O O . LEU A 1 860 ? -7.007 22.381 -26.614 1.00 88.00 860 LEU A O 1
ATOM 6832 N N . ILE A 1 861 ? -8.202 23.965 -27.672 1.00 84.88 861 ILE A N 1
ATOM 6833 C CA . ILE A 1 861 ? -7.293 25.085 -27.385 1.00 84.88 861 ILE A CA 1
ATOM 6834 C C . ILE A 1 861 ? -8.127 26.235 -26.814 1.00 84.88 861 ILE A C 1
ATOM 6836 O O . ILE A 1 861 ? -9.071 26.677 -27.464 1.00 84.88 861 ILE A O 1
ATOM 6840 N N . SER A 1 862 ? -7.781 26.727 -25.623 1.00 85.00 862 SER A N 1
ATOM 6841 C CA . SER A 1 862 ? -8.477 27.826 -24.937 1.00 85.00 862 SER A CA 1
ATOM 6842 C C . SER A 1 862 ? -7.504 28.896 -24.443 1.00 85.00 862 SER A C 1
ATOM 6844 O O . SER A 1 862 ? -6.460 28.563 -23.881 1.00 85.00 862 SER A O 1
ATOM 6846 N N . THR A 1 863 ? -7.858 30.169 -24.629 1.00 78.44 863 THR A N 1
ATOM 6847 C CA . THR A 1 863 ? -7.169 31.356 -24.084 1.00 78.44 863 THR A CA 1
ATOM 6848 C C . THR A 1 863 ? -7.926 31.998 -22.918 1.00 78.44 863 THR A C 1
ATOM 6850 O O . THR A 1 863 ? -7.608 33.118 -22.517 1.00 78.44 863 THR A O 1
ATOM 6853 N N . ASP A 1 864 ? -8.952 31.328 -22.382 1.00 78.56 864 ASP A N 1
ATOM 6854 C CA . ASP A 1 864 ? -9.747 31.873 -21.282 1.00 78.56 864 ASP A CA 1
ATOM 6855 C C . ASP A 1 864 ? -9.040 31.738 -19.927 1.00 78.56 864 ASP A C 1
ATOM 6857 O O . ASP A 1 864 ? -8.471 30.692 -19.601 1.00 78.56 864 ASP A O 1
ATOM 6861 N N . GLU A 1 865 ? -9.078 32.806 -19.129 1.00 76.25 865 GLU A N 1
ATOM 6862 C CA . GLU A 1 865 ? -8.314 32.899 -17.885 1.00 76.25 865 GLU A CA 1
ATOM 6863 C C . GLU A 1 865 ? -9.097 32.342 -16.690 1.00 76.25 865 GLU A C 1
ATOM 6865 O O . GLU A 1 865 ? -10.190 32.819 -16.393 1.00 76.25 865 GLU A O 1
ATOM 6870 N N . HIS A 1 866 ? -8.533 31.361 -15.979 1.00 75.06 866 HIS A N 1
ATOM 6871 C CA . HIS A 1 866 ? -9.195 30.682 -14.853 1.00 75.06 866 HIS A CA 1
ATOM 6872 C C . HIS A 1 866 ? -8.227 30.375 -13.697 1.00 75.06 866 HIS A C 1
ATOM 6874 O O . HIS A 1 866 ? -7.024 30.202 -13.898 1.00 75.06 866 HIS A O 1
ATOM 6880 N N . GLU A 1 867 ? -8.759 30.319 -12.469 1.00 71.81 867 GLU A N 1
ATOM 6881 C CA . GLU A 1 867 ? -7.988 30.147 -11.220 1.00 71.81 867 GLU A CA 1
ATOM 6882 C C . GLU A 1 867 ? -7.523 28.701 -10.964 1.00 71.81 867 GLU A C 1
ATOM 6884 O O . GLU A 1 867 ? -6.664 28.478 -10.115 1.00 71.81 867 GLU A O 1
ATOM 6889 N N . ASN A 1 868 ? -8.050 27.724 -11.711 1.00 70.19 868 ASN A N 1
ATOM 6890 C CA . ASN A 1 868 ? -7.753 26.300 -11.540 1.00 70.19 868 ASN A CA 1
ATOM 6891 C C . ASN A 1 868 ? -6.844 25.773 -12.663 1.00 70.19 868 ASN A C 1
ATOM 6893 O O . ASN A 1 868 ? -7.340 25.214 -13.644 1.00 70.19 868 ASN A O 1
ATOM 6897 N N . PRO A 1 869 ? -5.510 25.902 -12.558 1.00 66.12 869 PRO A N 1
ATOM 6898 C CA . PRO A 1 869 ? -4.620 25.373 -13.577 1.00 66.12 869 PRO A CA 1
ATOM 6899 C C . PRO A 1 869 ? -4.738 23.850 -13.689 1.00 66.12 869 PRO A C 1
ATOM 6901 O O . PRO A 1 869 ? -4.699 23.122 -12.697 1.00 66.12 869 PRO A O 1
ATOM 6904 N N . GLY A 1 870 ? -4.889 23.367 -14.923 1.00 65.25 870 GLY A N 1
ATOM 6905 C CA . GLY A 1 870 ? -5.037 21.942 -15.206 1.00 65.25 870 GLY A CA 1
ATOM 6906 C C . GLY A 1 870 ? -6.467 21.415 -15.084 1.00 65.25 870 GLY A C 1
ATOM 6907 O O . GLY A 1 870 ? -6.648 20.209 -15.033 1.00 65.25 870 GLY A O 1
ATOM 6908 N N . SER A 1 871 ? -7.497 22.255 -15.068 1.00 71.62 871 SER A N 1
ATOM 6909 C CA . SER A 1 871 ? -8.878 21.776 -15.154 1.00 71.62 871 SER A CA 1
ATOM 6910 C C . SER A 1 871 ? -9.196 21.044 -16.472 1.00 71.62 871 SER A C 1
ATOM 6912 O O . SER A 1 871 ? -8.393 21.002 -17.412 1.00 71.62 871 SER A O 1
ATOM 6914 N N . ASP A 1 872 ? -10.342 20.364 -16.513 1.00 78.12 872 ASP A N 1
ATOM 6915 C CA . ASP A 1 872 ? -10.856 19.694 -17.712 1.00 78.12 872 ASP A CA 1
ATOM 6916 C C . ASP A 1 872 ? -11.624 20.698 -18.585 1.00 78.12 872 ASP A C 1
ATOM 6918 O O . ASP A 1 872 ? -12.689 21.187 -18.193 1.00 78.12 872 ASP A O 1
ATOM 6922 N N . LEU A 1 873 ? -11.086 20.996 -19.775 1.00 79.56 873 LEU A N 1
ATOM 6923 C CA . LEU A 1 873 ? -11.701 21.952 -20.697 1.00 79.56 873 LEU A CA 1
ATOM 6924 C C . LEU A 1 873 ? -13.099 21.517 -21.156 1.00 79.56 873 LEU A C 1
ATOM 6926 O O . LEU A 1 873 ? -13.915 22.391 -21.430 1.00 79.56 873 LEU A O 1
ATOM 6930 N N . GLU A 1 874 ? -13.410 20.217 -21.203 1.00 78.81 874 GLU A N 1
ATOM 6931 C CA . GLU A 1 874 ? -14.756 19.742 -21.576 1.00 78.81 874 GLU A CA 1
ATOM 6932 C C . GLU A 1 874 ? -15.820 20.121 -20.531 1.00 78.81 874 GLU A C 1
ATOM 6934 O O . GLU A 1 874 ? -17.002 20.213 -20.858 1.00 78.81 874 GLU A O 1
ATOM 6939 N N . LYS A 1 875 ? -15.417 20.353 -19.273 1.00 77.38 875 LYS A N 1
ATOM 6940 C CA . LYS A 1 875 ? -16.323 20.733 -18.174 1.00 77.38 875 LYS A CA 1
ATOM 6941 C C . LYS A 1 875 ? -16.397 22.243 -17.969 1.00 77.38 875 LYS A C 1
ATOM 6943 O O . LYS A 1 875 ? -17.446 22.749 -17.578 1.00 77.38 875 LYS A O 1
ATOM 6948 N N . GLU A 1 876 ? -15.293 22.950 -18.199 1.00 71.12 876 GLU A N 1
ATOM 6949 C CA . GLU A 1 876 ? -15.176 24.374 -17.866 1.00 71.12 876 GLU A CA 1
ATOM 6950 C C . GLU A 1 876 ? -15.368 25.318 -19.058 1.00 71.12 876 GLU A C 1
ATOM 6952 O O . GLU A 1 876 ? -15.904 26.414 -18.886 1.00 71.12 876 GLU A O 1
ATOM 6957 N N . ALA A 1 877 ? -14.962 24.921 -20.268 1.00 73.00 877 ALA A N 1
ATOM 6958 C CA . ALA A 1 877 ? -14.977 25.802 -21.431 1.00 73.00 877 ALA A CA 1
ATOM 6959 C C . ALA A 1 877 ? -16.182 25.540 -22.348 1.00 73.00 877 ALA A C 1
ATOM 6961 O O . ALA A 1 877 ? -16.576 24.407 -22.615 1.00 73.00 877 ALA A O 1
ATOM 6962 N N . LYS A 1 878 ? -16.758 26.621 -22.887 1.00 71.31 878 LYS A N 1
ATOM 6963 C CA . LYS A 1 878 ? -17.802 26.543 -23.919 1.00 71.31 878 LYS A CA 1
ATOM 6964 C C . LYS A 1 878 ? -17.156 26.500 -25.302 1.00 71.31 878 LYS A C 1
ATOM 6966 O O . LYS A 1 878 ? -16.409 27.412 -25.665 1.00 71.31 878 LYS A O 1
ATOM 6971 N N . PHE A 1 879 ? -17.493 25.476 -26.083 1.00 75.06 879 PHE A N 1
ATOM 6972 C CA . PHE A 1 879 ? -17.018 25.297 -27.455 1.00 75.06 879 PHE A CA 1
ATOM 6973 C C . PHE A 1 879 ? -18.181 25.312 -28.461 1.00 75.06 879 PHE A C 1
ATOM 6975 O O . PHE A 1 879 ? -19.189 24.649 -28.209 1.00 75.06 879 PHE A O 1
ATOM 6982 N N . PRO A 1 880 ? -18.038 25.982 -29.622 1.00 64.44 880 PRO A N 1
ATOM 6983 C CA . PRO A 1 880 ? -16.997 26.959 -29.971 1.00 64.44 880 PRO A CA 1
ATOM 6984 C C . PRO A 1 880 ? -17.235 28.314 -29.275 1.00 64.44 880 PRO A C 1
ATOM 6986 O O . PRO A 1 880 ? -18.379 28.736 -29.107 1.00 64.44 880 PRO A O 1
ATOM 6989 N N . SER A 1 881 ? -16.170 29.024 -28.896 1.00 77.75 881 SER A N 1
ATOM 6990 C CA . SER A 1 881 ? -16.253 30.409 -28.402 1.00 77.75 881 SER A CA 1
ATOM 6991 C C . SER A 1 881 ? -15.122 31.268 -28.969 1.00 77.75 881 SER A C 1
ATOM 6993 O O . SER A 1 881 ? -14.147 30.746 -29.501 1.00 77.75 881 SER A O 1
ATOM 6995 N N . GLU A 1 882 ? -15.214 32.597 -28.853 1.00 73.75 882 GLU A N 1
ATOM 6996 C CA . GLU A 1 882 ? -14.156 33.502 -29.342 1.00 73.75 882 GLU A CA 1
ATOM 6997 C C . GLU A 1 882 ? -12.794 33.249 -28.671 1.00 73.75 882 GLU A C 1
ATOM 6999 O O . GLU A 1 882 ? -11.749 33.534 -29.256 1.00 73.75 882 GLU A O 1
ATOM 7004 N N . LYS A 1 883 ? -12.803 32.666 -27.468 1.00 75.00 883 LYS A N 1
ATOM 7005 C CA . LYS A 1 883 ? -11.619 32.320 -26.676 1.00 75.00 883 LYS A CA 1
ATOM 7006 C C . LYS A 1 883 ? -11.273 30.828 -26.692 1.00 75.00 883 LYS A C 1
ATOM 7008 O O . LYS A 1 883 ? -10.288 30.449 -26.068 1.00 75.00 883 LYS A O 1
ATOM 7013 N N . ALA A 1 884 ? -12.051 29.972 -27.361 1.00 84.06 884 ALA A N 1
ATOM 7014 C CA . ALA A 1 884 ? -11.812 28.530 -27.344 1.00 84.06 884 ALA A CA 1
ATOM 7015 C C . ALA A 1 884 ? -12.204 27.838 -28.660 1.00 84.06 884 ALA A C 1
ATOM 7017 O O . ALA A 1 884 ? -13.335 27.957 -29.139 1.00 84.06 884 ALA A O 1
ATOM 7018 N N . ILE A 1 885 ? -11.273 27.055 -29.212 1.00 86.25 885 ILE A N 1
ATOM 7019 C CA . ILE A 1 885 ? -11.416 26.324 -30.479 1.00 86.25 885 ILE A CA 1
ATOM 7020 C C . ILE A 1 885 ? -11.341 24.805 -30.266 1.00 86.25 885 ILE A C 1
ATOM 7022 O O . ILE A 1 885 ? -10.597 24.318 -29.413 1.00 86.25 885 ILE A O 1
ATOM 7026 N N . ARG A 1 886 ? -12.105 24.058 -31.075 1.00 89.94 886 ARG A N 1
ATOM 7027 C CA . ARG A 1 886 ? -12.140 22.585 -31.114 1.00 89.94 886 ARG A CA 1
ATOM 7028 C C . ARG A 1 886 ? -11.807 22.114 -32.528 1.00 89.94 886 ARG A C 1
ATOM 7030 O O . ARG A 1 886 ? -12.431 22.557 -33.493 1.00 89.94 886 ARG A O 1
ATOM 7037 N N . VAL A 1 887 ? -10.832 21.218 -32.653 1.00 87.31 887 VAL A N 1
ATOM 7038 C CA . VAL A 1 887 ? -10.392 20.639 -33.932 1.00 87.31 887 VAL A CA 1
ATOM 7039 C C . VAL A 1 887 ? -10.524 19.121 -33.862 1.00 87.31 887 VAL A C 1
ATOM 7041 O O . VAL A 1 887 ? -9.889 18.484 -33.028 1.00 87.31 887 VAL A O 1
ATOM 7044 N N . ALA A 1 888 ? -11.351 18.524 -34.720 1.00 87.75 888 ALA A N 1
ATOM 7045 C CA . ALA A 1 888 ? -11.542 17.074 -34.753 1.00 87.75 888 ALA A CA 1
ATOM 7046 C C . ALA A 1 888 ? -10.306 16.366 -35.340 1.00 87.75 888 ALA A C 1
ATOM 7048 O O . ALA A 1 888 ? -9.881 16.705 -36.443 1.00 87.75 888 ALA A O 1
ATOM 7049 N N . LEU A 1 889 ? -9.742 15.389 -34.615 1.00 83.81 889 LEU A N 1
ATOM 7050 C CA . LEU A 1 889 ? -8.543 14.633 -35.026 1.00 83.81 889 LEU A CA 1
ATOM 7051 C C . LEU A 1 889 ? -8.734 13.103 -34.978 1.00 83.81 889 LEU A C 1
ATOM 7053 O O . LEU A 1 889 ? -7.757 12.365 -35.103 1.00 83.81 889 LEU A O 1
ATOM 7057 N N . ALA A 1 890 ? -9.971 12.618 -34.814 1.00 75.62 890 ALA A N 1
ATOM 7058 C CA . ALA A 1 890 ? -10.278 11.203 -34.577 1.00 75.62 890 ALA A CA 1
ATOM 7059 C C . ALA A 1 890 ? -9.737 10.242 -35.650 1.00 75.62 890 ALA A C 1
ATOM 7061 O O . ALA A 1 890 ? -9.290 9.150 -35.300 1.00 75.62 890 ALA A O 1
ATOM 7062 N N . ASP A 1 891 ? -9.735 10.670 -36.916 1.00 73.56 891 ASP A N 1
ATOM 7063 C CA . ASP A 1 891 ? -9.275 9.872 -38.062 1.00 73.56 891 ASP A CA 1
ATOM 7064 C C . ASP A 1 891 ? -7.766 10.011 -38.335 1.00 73.56 891 ASP A C 1
ATOM 7066 O O . ASP A 1 891 ? -7.198 9.245 -39.114 1.00 73.56 891 ASP A O 1
ATOM 7070 N N . ILE A 1 892 ? -7.110 10.990 -37.699 1.00 79.00 892 ILE A N 1
ATOM 7071 C CA . ILE A 1 892 ? -5.713 11.367 -37.957 1.00 79.00 892 ILE A CA 1
ATOM 7072 C C . ILE A 1 892 ? -4.785 10.823 -36.864 1.00 79.00 892 ILE A C 1
ATOM 7074 O O . ILE A 1 892 ? -3.703 10.329 -37.171 1.00 79.00 892 ILE A O 1
ATOM 7078 N N . ILE A 1 893 ? -5.192 10.895 -35.591 1.00 80.31 893 ILE A N 1
ATOM 7079 C CA . ILE A 1 893 ? -4.395 10.389 -34.465 1.00 80.31 893 ILE A CA 1
ATOM 7080 C C . ILE A 1 893 ? -4.756 8.928 -34.200 1.00 80.31 893 ILE A C 1
ATOM 7082 O O . ILE A 1 893 ? -5.819 8.617 -33.650 1.00 80.31 893 ILE A O 1
ATOM 7086 N N . ARG A 1 894 ? -3.835 8.029 -34.549 1.00 79.44 894 ARG A N 1
ATOM 7087 C CA . ARG A 1 894 ? -3.919 6.603 -34.229 1.00 79.44 894 ARG A CA 1
ATOM 7088 C C . ARG A 1 894 ? -3.082 6.302 -32.981 1.00 79.44 894 ARG A C 1
ATOM 7090 O O . ARG A 1 894 ? -1.950 6.776 -32.890 1.00 79.44 894 ARG A O 1
ATOM 7097 N N . PRO A 1 895 ? -3.618 5.550 -32.002 1.00 81.19 895 PRO A N 1
ATOM 7098 C CA . PRO A 1 895 ? -2.804 5.028 -30.911 1.00 81.19 895 PRO A CA 1
ATOM 7099 C C . PRO A 1 895 ? -1.663 4.162 -31.453 1.00 81.19 895 PRO A C 1
ATOM 7101 O O . PRO A 1 895 ? -1.814 3.536 -32.501 1.00 81.19 895 PRO A O 1
ATOM 7104 N N . MET A 1 896 ? -0.566 4.079 -30.705 1.00 79.31 896 MET A N 1
ATOM 7105 C CA . MET A 1 896 ? 0.636 3.307 -31.036 1.00 79.31 896 MET A CA 1
ATOM 7106 C C . MET A 1 896 ? 1.439 3.830 -32.245 1.00 79.31 896 MET A C 1
ATOM 7108 O O . MET A 1 896 ? 2.226 3.087 -32.832 1.00 79.31 896 MET A O 1
ATOM 7112 N N . GLU A 1 897 ? 1.285 5.111 -32.596 1.00 82.44 897 GLU A N 1
ATOM 7113 C CA . GLU A 1 897 ? 2.050 5.791 -33.650 1.00 82.44 897 GLU A CA 1
ATOM 7114 C C . GLU A 1 897 ? 2.593 7.148 -33.161 1.00 82.44 897 GLU A C 1
ATOM 7116 O O . GLU A 1 897 ? 1.984 7.818 -32.323 1.00 82.44 897 GLU A O 1
ATOM 7121 N N . TRP A 1 898 ? 3.761 7.560 -33.676 1.00 82.88 898 TRP A N 1
ATOM 7122 C CA . TRP A 1 898 ? 4.328 8.886 -33.404 1.00 82.88 898 TRP A CA 1
ATOM 7123 C C . TRP A 1 898 ? 3.625 9.940 -34.258 1.00 82.88 898 TRP A C 1
ATOM 7125 O O . TRP A 1 898 ? 3.619 9.857 -35.485 1.00 82.88 898 TRP A O 1
ATOM 7135 N N . VAL A 1 899 ? 3.081 10.964 -33.605 1.00 84.62 899 VAL A N 1
ATOM 7136 C CA . VAL A 1 899 ? 2.371 12.076 -34.237 1.00 84.62 899 VAL A CA 1
ATOM 7137 C C . VAL A 1 899 ? 3.120 13.377 -33.980 1.00 84.62 899 VAL A C 1
ATOM 7139 O O . VAL A 1 899 ? 3.461 13.707 -32.843 1.00 84.62 899 VAL A O 1
ATOM 7142 N N . HIS A 1 900 ? 3.344 14.147 -35.041 1.00 86.38 900 HIS A N 1
ATOM 7143 C CA . HIS A 1 900 ? 3.887 15.499 -34.941 1.00 86.38 900 HIS A CA 1
ATOM 7144 C C . HIS A 1 900 ? 2.743 16.509 -34.842 1.00 86.38 900 HIS A C 1
ATOM 7146 O O . HIS A 1 900 ? 1.953 16.619 -35.783 1.00 86.38 900 HIS A O 1
ATOM 7152 N N . ILE A 1 901 ? 2.656 17.248 -33.728 1.00 85.12 901 ILE A N 1
ATOM 7153 C CA . ILE A 1 901 ? 1.632 18.279 -33.503 1.00 85.12 901 ILE A CA 1
ATOM 7154 C C . ILE A 1 901 ? 2.302 19.652 -33.425 1.00 85.12 901 ILE A C 1
ATOM 7156 O O . ILE A 1 901 ? 3.101 19.925 -32.526 1.00 85.12 901 ILE A O 1
ATOM 7160 N N . CYS A 1 902 ? 1.922 20.548 -34.338 1.00 83.19 902 CYS A N 1
ATOM 7161 C CA . CYS A 1 902 ? 2.387 21.931 -34.348 1.00 83.19 902 CYS A CA 1
ATOM 7162 C C . CYS A 1 902 ? 1.196 22.899 -34.377 1.00 83.19 902 CYS A C 1
ATOM 7164 O O . CYS A 1 902 ? 0.342 22.837 -35.261 1.00 83.19 902 CYS A O 1
ATOM 7166 N N . VAL A 1 903 ? 1.141 23.803 -33.396 1.00 80.69 903 VAL A N 1
ATOM 7167 C CA . VAL A 1 903 ? 0.141 24.876 -33.317 1.00 80.69 903 VAL A CA 1
ATOM 7168 C C . VAL A 1 903 ? 0.852 26.200 -33.565 1.00 80.69 903 VAL A C 1
ATOM 7170 O O . VAL A 1 903 ? 1.702 26.607 -32.777 1.00 80.69 903 VAL A O 1
ATOM 7173 N N . VAL A 1 904 ? 0.500 26.869 -34.662 1.00 77.19 904 VAL A N 1
ATOM 7174 C CA . VAL A 1 904 ? 1.057 28.167 -35.051 1.00 77.19 904 VAL A CA 1
ATOM 7175 C C . VAL A 1 904 ? 0.036 29.251 -34.746 1.00 77.19 904 VAL A C 1
ATOM 7177 O O . VAL A 1 904 ? -1.050 29.291 -35.326 1.00 77.19 904 VAL A O 1
ATOM 7180 N N . LEU A 1 905 ? 0.391 30.153 -33.837 1.00 74.75 905 LEU A N 1
ATOM 7181 C CA . LEU A 1 905 ? -0.420 31.318 -33.505 1.00 74.75 905 LEU A CA 1
ATOM 7182 C C . LEU A 1 905 ? 0.110 32.520 -34.290 1.00 74.75 905 LEU A C 1
ATOM 7184 O O . LEU A 1 905 ? 1.265 32.910 -34.139 1.00 74.75 905 LEU A O 1
ATOM 7188 N N . SER A 1 906 ? -0.729 33.106 -35.147 1.00 69.19 906 SER A N 1
ATOM 7189 C CA . SER A 1 906 ? -0.341 34.202 -36.042 1.00 69.19 906 SER A CA 1
ATOM 7190 C C . SER A 1 906 ? -1.230 35.436 -35.871 1.00 69.19 906 SER A C 1
ATOM 7192 O O . SER A 1 906 ? -2.381 35.372 -35.417 1.00 69.19 906 SER A O 1
ATOM 7194 N N . ARG A 1 907 ? -0.676 36.598 -36.230 1.00 64.44 907 ARG A N 1
ATOM 7195 C CA . ARG A 1 907 ? -1.382 37.883 -36.241 1.00 64.44 907 ARG A CA 1
ATOM 7196 C C . ARG A 1 907 ? -1.946 38.146 -37.637 1.00 64.44 907 ARG A C 1
ATOM 7198 O O . ARG A 1 907 ? -1.187 38.281 -38.589 1.00 64.44 907 ARG A O 1
ATOM 7205 N N . SER A 1 908 ? -3.263 38.285 -37.757 1.00 49.19 908 SER A N 1
ATOM 7206 C CA . SER A 1 908 ? -3.915 38.839 -38.945 1.00 49.19 908 SER A CA 1
ATOM 7207 C C . SER A 1 908 ? -3.967 40.365 -38.837 1.00 49.19 908 SER A C 1
ATOM 7209 O O . SER A 1 908 ? -4.419 40.920 -37.832 1.00 49.19 908 SER A O 1
ATOM 7211 N N . VAL A 1 909 ? -3.487 41.058 -39.864 1.00 44.59 909 VAL A N 1
ATOM 7212 C CA . VAL A 1 909 ? -3.542 42.520 -39.957 1.00 44.59 909 VAL A CA 1
ATOM 7213 C C . VAL A 1 909 ? -4.948 42.933 -40.402 1.00 44.59 909 VAL A C 1
ATOM 7215 O O . VAL A 1 909 ? -5.335 42.682 -41.540 1.00 44.59 909 VAL A O 1
ATOM 7218 N N . LEU A 1 910 ? -5.716 43.598 -39.536 1.00 39.09 910 LEU A N 1
ATOM 7219 C CA . LEU A 1 910 ? -6.913 44.343 -39.942 1.00 39.09 910 LEU A CA 1
ATOM 7220 C C . LEU A 1 910 ? -6.518 45.802 -40.232 1.00 39.09 910 LEU A C 1
ATOM 7222 O O . LEU A 1 910 ? -6.155 46.515 -39.307 1.00 39.09 910 LEU A O 1
ATOM 7226 N N . LYS A 1 911 ? -6.590 46.176 -41.523 1.00 29.20 911 LYS A N 1
ATOM 7227 C CA . LYS A 1 911 ? -6.486 47.498 -42.201 1.00 29.20 911 LYS A CA 1
ATOM 7228 C C . LYS A 1 911 ? -5.419 48.531 -41.742 1.00 29.20 911 LYS A C 1
ATOM 7230 O O . LYS A 1 911 ? -5.291 48.831 -40.561 1.00 29.20 911 LYS A O 1
ATOM 7235 N N . PRO A 1 912 ? -4.718 49.196 -42.690 1.00 34.00 912 PRO A N 1
ATOM 7236 C CA . PRO A 1 912 ? -3.725 50.217 -42.382 1.00 34.00 912 PRO A CA 1
ATOM 7237 C C . PRO A 1 912 ? -4.412 51.569 -42.171 1.00 34.00 912 PRO A C 1
ATOM 7239 O O . PRO A 1 912 ? -4.661 52.312 -43.116 1.00 34.00 912 PRO A O 1
ATOM 7242 N N . SER A 1 913 ? -4.712 51.923 -40.930 1.00 29.34 913 SER A N 1
ATOM 7243 C CA . SER A 1 913 ? -4.973 53.322 -40.600 1.00 29.34 913 SER A CA 1
ATOM 7244 C C . SER A 1 913 ? -4.690 53.579 -39.130 1.00 29.34 913 SER A C 1
ATOM 7246 O O . SER A 1 913 ? -5.286 52.949 -38.266 1.00 29.34 913 SER A O 1
ATOM 7248 N N . GLN A 1 914 ? -3.817 54.564 -38.913 1.00 28.84 914 GLN A N 1
ATOM 7249 C CA . GLN A 1 914 ? -3.379 55.152 -37.645 1.00 28.84 914 GLN A CA 1
ATOM 7250 C C . GLN A 1 914 ? -2.166 54.496 -36.975 1.00 28.84 914 GLN A C 1
ATOM 7252 O O . GLN A 1 914 ? -2.227 53.766 -35.992 1.00 28.84 914 GLN A O 1
ATOM 7257 N N . VAL A 1 915 ? -1.018 54.895 -37.527 1.00 32.78 915 VAL A N 1
ATOM 7258 C CA . VAL A 1 915 ? 0.196 55.245 -36.787 1.00 32.78 915 VAL A CA 1
ATOM 7259 C C . VAL A 1 915 ? -0.170 55.976 -35.492 1.00 32.78 915 VAL A C 1
ATOM 7261 O O . VAL A 1 915 ? -0.770 57.043 -35.557 1.00 32.78 915 VAL A O 1
ATOM 7264 N N . ASN A 1 916 ? 0.236 55.431 -34.344 1.00 26.08 916 ASN A N 1
ATOM 7265 C CA . ASN A 1 916 ? 0.690 56.219 -33.201 1.00 26.08 916 ASN A CA 1
ATOM 7266 C C . ASN A 1 916 ? 1.556 55.363 -32.259 1.00 26.08 916 ASN A C 1
ATOM 7268 O O . ASN A 1 916 ? 1.071 54.444 -31.614 1.00 26.08 916 ASN A O 1
ATOM 7272 N N . ILE A 1 917 ? 2.847 55.719 -32.231 1.00 27.25 917 ILE A N 1
ATOM 7273 C CA . ILE A 1 917 ? 3.680 55.912 -31.032 1.00 27.25 917 ILE A CA 1
ATOM 7274 C C . ILE A 1 917 ? 3.768 54.713 -30.070 1.00 27.25 917 ILE A C 1
ATOM 7276 O O . ILE A 1 917 ? 2.842 54.477 -29.322 1.00 27.25 917 ILE A O 1
ATOM 7280 N N . PHE A 1 918 ? 4.923 54.033 -30.011 1.00 24.81 918 PHE A N 1
ATOM 7281 C CA . PHE A 1 918 ? 5.709 53.853 -28.771 1.00 24.81 918 PHE A CA 1
ATOM 7282 C C . PHE A 1 918 ? 7.061 53.192 -29.085 1.00 24.81 918 PHE A C 1
ATOM 7284 O O . PHE A 1 918 ? 7.183 51.992 -29.313 1.00 24.81 918 PHE A O 1
ATOM 7291 N N . ARG A 1 919 ? 8.099 54.028 -29.088 1.00 26.52 919 ARG A N 1
ATOM 7292 C CA . ARG A 1 919 ? 9.515 53.677 -29.171 1.00 26.52 919 ARG A CA 1
ATOM 7293 C C . ARG A 1 919 ? 10.117 54.032 -27.813 1.00 26.52 919 ARG A C 1
ATOM 7295 O O . ARG A 1 919 ? 10.460 55.187 -27.655 1.00 26.52 919 ARG A O 1
ATOM 7302 N N . PHE A 1 920 ? 10.214 53.112 -26.847 1.00 22.14 920 PHE A N 1
ATOM 7303 C CA . PHE A 1 920 ? 11.074 53.287 -25.659 1.00 22.14 920 PHE A CA 1
ATOM 7304 C C . PHE A 1 920 ? 11.450 51.940 -25.005 1.00 22.14 920 PHE A C 1
ATOM 7306 O O . PHE A 1 920 ? 10.602 51.203 -24.521 1.00 22.14 920 PHE A O 1
ATOM 7313 N N . VAL A 1 921 ? 12.763 51.689 -25.015 1.00 22.20 921 VAL A N 1
ATOM 7314 C CA . VAL A 1 921 ? 13.614 51.033 -24.004 1.00 22.20 921 VAL A CA 1
ATOM 7315 C C . VAL A 1 921 ? 13.353 49.570 -23.596 1.00 22.20 921 VAL A C 1
ATOM 7317 O O . VAL A 1 921 ? 12.412 49.189 -22.912 1.00 22.20 921 VAL A O 1
ATOM 7320 N N . ILE A 1 922 ? 14.360 48.790 -23.986 1.00 28.36 922 ILE A N 1
ATOM 7321 C CA . ILE A 1 922 ? 14.840 47.484 -23.540 1.00 28.36 922 ILE A CA 1
ATOM 7322 C C . ILE A 1 922 ? 14.763 47.304 -22.010 1.00 28.36 922 ILE A C 1
ATOM 7324 O O . ILE A 1 922 ? 15.474 47.978 -21.270 1.00 28.36 922 ILE A O 1
ATOM 7328 N N . ASN A 1 923 ? 13.968 46.330 -21.553 1.00 22.75 923 ASN A N 1
ATOM 7329 C CA . ASN A 1 923 ? 14.287 45.505 -20.383 1.00 22.75 923 ASN A CA 1
ATOM 7330 C C . ASN A 1 923 ? 13.570 44.141 -20.480 1.00 22.75 923 ASN A C 1
ATOM 7332 O O . ASN A 1 923 ? 12.422 44.055 -20.916 1.00 22.75 923 ASN A O 1
ATOM 7336 N N . ILE A 1 924 ? 14.306 43.072 -20.186 1.00 41.84 924 ILE A N 1
ATOM 7337 C CA . ILE A 1 924 ? 14.255 41.788 -20.901 1.00 41.84 924 ILE A CA 1
ATOM 7338 C C . ILE A 1 924 ? 13.745 40.670 -19.975 1.00 41.84 924 ILE A C 1
ATOM 7340 O O . ILE A 1 924 ? 14.396 40.386 -18.977 1.00 41.84 924 ILE A O 1
ATOM 7344 N N . SER A 1 925 ? 12.604 40.044 -20.306 1.00 32.38 925 SER A N 1
ATOM 7345 C CA . SER A 1 925 ? 12.119 38.712 -19.845 1.00 32.38 925 SER A CA 1
ATOM 7346 C C . SER A 1 925 ? 10.629 38.567 -20.157 1.00 32.38 925 SER A C 1
ATOM 7348 O O . SER A 1 925 ? 9.869 39.380 -19.643 1.00 32.38 925 SER A O 1
ATOM 7350 N N . LEU A 1 926 ? 10.220 37.580 -20.977 1.00 39.47 926 LEU A N 1
ATOM 7351 C CA . LEU A 1 926 ? 8.846 37.071 -21.252 1.00 39.47 926 LEU A CA 1
ATOM 7352 C C . LEU A 1 926 ? 7.673 38.058 -21.492 1.00 39.47 926 LEU A C 1
ATOM 7354 O O . LEU A 1 926 ? 6.625 37.648 -21.979 1.00 39.47 926 LEU A O 1
ATOM 7358 N N . ARG A 1 927 ? 7.843 39.370 -21.301 1.00 40.78 927 ARG A N 1
ATOM 7359 C CA . ARG A 1 927 ? 6.891 40.434 -21.643 1.00 40.78 927 ARG A CA 1
ATOM 7360 C C . ARG A 1 927 ? 6.669 40.554 -23.154 1.00 40.78 927 ARG A C 1
ATOM 7362 O O . ARG A 1 927 ? 5.701 41.183 -23.563 1.00 40.78 927 ARG A O 1
ATOM 7369 N N . ARG A 1 928 ? 7.540 39.959 -23.981 1.00 39.56 928 ARG A N 1
ATOM 7370 C CA . ARG A 1 928 ? 7.427 39.971 -25.451 1.00 39.56 928 ARG A CA 1
ATOM 7371 C C . ARG A 1 928 ? 6.469 38.919 -26.018 1.00 39.56 928 ARG A C 1
ATOM 7373 O O . ARG A 1 928 ? 5.820 39.211 -27.013 1.00 39.56 928 ARG A O 1
ATOM 7380 N N . LEU A 1 929 ? 6.290 37.766 -25.365 1.00 41.22 929 LEU A N 1
ATOM 7381 C CA . LEU A 1 929 ? 5.384 36.705 -25.846 1.00 41.22 929 LEU A CA 1
ATOM 7382 C C . LEU A 1 929 ? 3.891 37.056 -25.702 1.00 41.22 929 LEU A C 1
ATOM 7384 O O . LEU A 1 929 ? 3.048 36.463 -26.364 1.00 41.22 929 LEU A O 1
ATOM 7388 N N . LEU A 1 930 ? 3.564 38.074 -24.902 1.00 42.50 930 LEU A N 1
ATOM 7389 C CA . LEU A 1 930 ? 2.215 38.646 -24.783 1.00 42.50 930 LEU A CA 1
ATOM 7390 C C . LEU A 1 930 ? 2.049 39.973 -25.537 1.00 42.50 930 LEU A C 1
ATOM 7392 O O . LEU A 1 930 ? 1.052 40.669 -25.364 1.00 42.50 930 LEU A O 1
ATOM 7396 N N . TRP A 1 931 ? 2.997 40.313 -26.416 1.00 38.12 931 TRP A N 1
ATOM 7397 C CA . TRP A 1 931 ? 2.857 41.416 -27.374 1.00 38.12 931 TRP A CA 1
ATOM 7398 C C . TRP A 1 931 ? 2.287 40.959 -28.725 1.00 38.12 931 TRP A C 1
ATOM 7400 O O . TRP A 1 931 ? 2.346 41.680 -29.721 1.00 38.12 931 TRP A O 1
ATOM 7410 N N . PHE A 1 932 ? 1.741 39.745 -28.783 1.00 42.91 932 PHE A N 1
ATOM 7411 C CA . PHE A 1 932 ? 1.201 39.177 -30.005 1.00 42.91 932 PHE A CA 1
ATOM 7412 C C . PHE A 1 932 ? -0.327 39.251 -29.994 1.00 42.91 932 PHE A C 1
ATOM 7414 O O . PHE A 1 932 ? -1.018 38.523 -29.286 1.00 42.91 932 PHE A O 1
ATOM 7421 N N . CYS A 1 933 ? -0.867 40.155 -30.815 1.00 44.62 933 CYS A N 1
ATOM 7422 C CA . CYS A 1 933 ? -2.279 40.178 -31.183 1.00 44.62 933 CYS A CA 1
ATOM 7423 C C . CYS A 1 933 ? -2.605 38.938 -32.035 1.00 44.62 933 CYS A C 1
ATOM 7425 O O . CYS A 1 933 ? -2.702 39.036 -33.259 1.00 44.62 933 CYS A O 1
ATOM 7427 N N . PHE A 1 934 ? -2.713 37.758 -31.429 1.00 52.88 934 PHE A N 1
ATOM 7428 C CA . PHE A 1 934 ? -3.102 36.560 -32.166 1.00 52.88 934 PHE A CA 1
ATOM 7429 C C . PHE A 1 934 ? -4.540 36.717 -32.644 1.00 52.88 934 PHE A C 1
ATOM 7431 O O . PHE A 1 934 ? -5.421 37.138 -31.901 1.00 52.88 934 PHE A O 1
ATOM 7438 N N . THR A 1 935 ? -4.751 36.463 -33.925 1.00 56.38 935 THR A N 1
ATOM 7439 C CA . THR A 1 935 ? -6.069 36.588 -34.561 1.00 56.38 935 THR A CA 1
ATOM 7440 C C . THR A 1 935 ? -6.456 35.294 -35.259 1.00 56.38 935 THR A C 1
ATOM 7442 O O . THR A 1 935 ? -7.630 35.104 -35.566 1.00 56.38 935 THR A O 1
ATOM 7445 N N . VAL A 1 936 ? -5.481 34.407 -35.499 1.00 68.31 936 VAL A N 1
ATOM 7446 C CA . VAL A 1 936 ? -5.653 33.123 -36.176 1.00 68.31 936 VAL A CA 1
ATOM 7447 C C . VAL A 1 936 ? -4.719 32.072 -35.562 1.00 68.31 936 VAL A C 1
ATOM 7449 O O . VAL A 1 936 ? -3.509 32.287 -35.472 1.00 68.31 936 VAL A O 1
ATOM 7452 N N . ALA A 1 937 ? -5.278 30.926 -35.179 1.00 78.56 937 ALA A N 1
ATOM 7453 C CA . ALA A 1 937 ? -4.561 29.717 -34.791 1.00 78.56 937 ALA A CA 1
ATOM 7454 C C . ALA A 1 937 ? -4.627 28.694 -35.936 1.00 78.56 937 ALA A C 1
ATOM 7456 O O . ALA A 1 937 ? -5.720 28.320 -36.371 1.00 78.56 937 ALA A O 1
ATOM 7457 N N . ALA A 1 938 ? -3.467 28.250 -36.422 1.00 79.94 938 ALA A N 1
ATOM 7458 C CA . ALA A 1 938 ? -3.331 27.208 -37.436 1.00 79.94 938 ALA A CA 1
ATOM 7459 C C . ALA A 1 938 ? -2.762 25.928 -36.806 1.00 79.94 938 ALA A C 1
ATOM 7461 O O . ALA A 1 938 ? -1.762 25.971 -36.092 1.00 79.94 938 ALA A O 1
ATOM 7462 N N . VAL A 1 939 ? -3.401 24.788 -37.069 1.00 84.06 939 VAL A N 1
ATOM 7463 C CA . VAL A 1 939 ? -3.014 23.475 -36.532 1.00 84.06 939 VAL A CA 1
ATOM 7464 C C . VAL A 1 939 ? -2.467 22.611 -37.662 1.00 84.06 939 VAL A C 1
ATOM 7466 O O . VAL A 1 939 ? -3.157 22.379 -38.658 1.00 84.06 939 VAL A O 1
ATOM 7469 N N . TYR A 1 940 ? -1.245 22.116 -37.484 1.00 83.12 940 TYR A N 1
ATOM 7470 C CA . TYR A 1 940 ? -0.555 21.203 -38.387 1.00 83.12 940 TYR A CA 1
ATOM 7471 C C . TYR A 1 940 ? -0.347 19.847 -37.708 1.00 83.12 940 TYR A C 1
ATOM 7473 O O . TYR A 1 940 ? 0.095 19.789 -36.559 1.00 83.12 940 TYR A O 1
ATOM 7481 N N . ILE A 1 941 ? -0.625 18.765 -38.436 1.00 86.88 941 ILE A N 1
ATOM 7482 C CA . ILE A 1 941 ? -0.403 17.381 -38.006 1.00 86.88 941 ILE A CA 1
ATOM 7483 C C . ILE A 1 941 ? 0.436 16.666 -39.065 1.00 86.88 941 ILE A C 1
ATOM 7485 O O . ILE A 1 941 ? 0.117 16.737 -40.252 1.00 86.88 941 ILE A O 1
ATOM 7489 N N . ASN A 1 942 ? 1.516 15.994 -38.655 1.00 86.38 942 ASN A N 1
ATOM 7490 C CA . ASN A 1 942 ? 2.413 15.236 -39.548 1.00 86.38 942 ASN A CA 1
ATOM 7491 C C . ASN A 1 942 ? 2.886 16.049 -40.773 1.00 86.38 942 ASN A C 1
ATOM 7493 O O . ASN A 1 942 ? 2.862 15.583 -41.910 1.00 86.38 942 ASN A O 1
ATOM 7497 N N . GLY A 1 943 ? 3.232 17.322 -40.544 1.00 81.12 943 GLY A N 1
ATOM 7498 C CA . GLY A 1 943 ? 3.706 18.236 -41.590 1.00 81.12 943 GLY A CA 1
ATOM 7499 C C . GLY A 1 943 ? 2.612 18.817 -42.498 1.00 81.12 943 GLY A C 1
ATOM 7500 O O . GLY A 1 943 ? 2.923 19.598 -43.394 1.00 81.12 943 GLY A O 1
ATOM 7501 N N . ARG A 1 944 ? 1.331 18.475 -42.287 1.00 86.00 944 ARG A N 1
ATOM 7502 C CA . ARG A 1 944 ? 0.191 18.943 -43.097 1.00 86.00 944 ARG A CA 1
ATOM 7503 C C . ARG A 1 944 ? -0.733 19.850 -42.289 1.00 86.00 944 ARG A C 1
ATOM 7505 O O . ARG A 1 944 ? -1.008 19.580 -41.124 1.00 86.00 944 ARG A O 1
ATOM 7512 N N . MET A 1 945 ? -1.238 20.917 -42.905 1.00 84.25 945 MET A N 1
ATOM 7513 C CA . MET A 1 945 ? -2.198 21.827 -42.269 1.00 84.25 945 MET A CA 1
ATOM 7514 C C . MET A 1 945 ? -3.586 21.175 -42.193 1.00 84.25 945 MET A C 1
ATOM 7516 O O . MET A 1 945 ? -4.102 20.728 -43.214 1.00 84.25 945 MET A O 1
ATOM 7520 N N . VAL A 1 946 ? -4.188 21.137 -41.000 1.00 87.38 946 VAL A N 1
ATOM 7521 C CA . VAL A 1 946 ? -5.494 20.495 -40.745 1.00 87.38 946 VAL A CA 1
ATOM 7522 C C . VAL A 1 946 ? -6.604 21.519 -40.512 1.00 87.38 946 VAL A C 1
ATOM 7524 O O . VAL A 1 946 ? -7.713 21.347 -41.005 1.00 87.38 946 VAL A O 1
ATOM 7527 N N . SER A 1 947 ? -6.334 22.588 -39.757 1.00 84.38 947 SER A N 1
ATOM 7528 C CA . SER A 1 947 ? -7.354 23.582 -39.394 1.00 84.38 947 SER A CA 1
ATOM 7529 C C . SER A 1 947 ? -6.758 24.976 -39.232 1.00 84.38 947 SER A C 1
ATOM 7531 O O . SER A 1 947 ? -5.588 25.131 -38.887 1.00 84.38 947 SER A O 1
ATOM 7533 N N . THR A 1 948 ? -7.565 26.007 -39.484 1.00 84.38 948 THR A N 1
ATOM 7534 C CA . THR A 1 948 ? -7.221 27.417 -39.270 1.00 84.38 948 THR A CA 1
ATOM 7535 C C . THR A 1 948 ? -8.459 28.154 -38.763 1.00 84.38 948 THR A C 1
ATOM 7537 O O . THR A 1 948 ? -9.458 28.241 -39.474 1.00 84.38 948 THR A O 1
ATOM 7540 N N . GLN A 1 949 ? -8.424 28.657 -37.526 1.00 82.56 949 GLN A N 1
ATOM 7541 C CA . GLN A 1 949 ? -9.576 29.281 -36.856 1.00 82.56 949 GLN A CA 1
ATOM 7542 C C . GLN A 1 949 ? -9.174 30.572 -36.131 1.00 82.56 949 GLN A C 1
ATOM 7544 O O . GLN A 1 949 ? -8.005 30.768 -35.804 1.00 82.56 949 GLN A O 1
ATOM 7549 N N . ARG A 1 950 ? -10.132 31.476 -35.884 1.00 77.81 950 ARG A N 1
ATOM 7550 C CA . ARG A 1 950 ? -9.888 32.717 -35.128 1.00 77.81 950 ARG A CA 1
ATOM 7551 C C . ARG A 1 950 ? -9.920 32.448 -33.623 1.00 77.81 950 ARG A C 1
ATOM 7553 O O . ARG A 1 950 ? -10.801 31.732 -33.164 1.00 77.81 950 ARG A O 1
ATOM 7560 N N . LEU A 1 951 ? -8.986 33.043 -32.880 1.00 74.81 951 LEU A N 1
ATOM 7561 C CA . LEU A 1 951 ? -8.846 32.886 -31.427 1.00 74.81 951 LEU A CA 1
ATOM 7562 C C . LEU A 1 951 ? -8.482 34.237 -30.793 1.00 74.81 951 LEU A C 1
ATOM 7564 O O . LEU A 1 951 ? -7.567 34.907 -31.275 1.00 74.81 951 LEU A O 1
ATOM 7568 N N . GLN A 1 952 ? -9.211 34.649 -29.753 1.00 69.62 952 GLN A N 1
ATOM 7569 C CA . GLN A 1 952 ? -9.047 35.935 -29.067 1.00 69.62 952 GLN A CA 1
ATOM 7570 C C . GLN A 1 952 ? -7.783 35.975 -28.186 1.00 69.62 952 GLN A C 1
ATOM 7572 O O . GLN A 1 952 ? -7.350 34.962 -27.632 1.00 69.62 952 GLN A O 1
ATOM 7577 N N . TYR A 1 953 ? -7.197 37.172 -28.059 1.00 63.75 953 TYR A N 1
ATOM 7578 C CA . TYR A 1 953 ? -5.931 37.425 -27.362 1.00 63.75 953 TYR A CA 1
ATOM 7579 C C . TYR A 1 953 ? -6.014 37.274 -25.829 1.00 63.75 953 TYR A C 1
ATOM 7581 O O . TYR A 1 953 ? -7.045 37.567 -25.222 1.00 63.75 953 TYR A O 1
ATOM 7589 N N . ILE A 1 954 ? -4.890 36.880 -25.218 1.00 64.19 954 ILE A N 1
ATOM 7590 C CA . ILE A 1 954 ? -4.694 36.795 -23.760 1.00 64.19 954 ILE A CA 1
ATOM 7591 C C . ILE A 1 954 ? -4.401 38.191 -23.200 1.00 64.19 954 ILE A C 1
ATOM 7593 O O . ILE A 1 954 ? -3.437 38.832 -23.619 1.00 64.19 954 ILE A O 1
ATOM 7597 N N . VAL A 1 955 ? -5.194 38.650 -22.231 1.00 60.69 955 VAL A N 1
ATOM 7598 C CA . VAL A 1 955 ? -5.149 40.032 -21.731 1.00 60.69 955 VAL A CA 1
ATOM 7599 C C . VAL A 1 955 ? -3.838 40.344 -20.993 1.00 60.69 955 VAL A C 1
ATOM 7601 O O . VAL A 1 955 ? -3.315 39.527 -20.241 1.00 60.69 955 VAL A O 1
ATOM 7604 N N . GLN A 1 956 ? -3.294 41.552 -21.201 1.00 52.72 956 GLN A N 1
ATOM 7605 C CA . GLN A 1 956 ? -2.006 41.985 -20.627 1.00 52.72 956 GLN A CA 1
ATOM 7606 C C . GLN A 1 956 ? -2.063 42.171 -19.100 1.00 52.72 956 GLN A C 1
ATOM 7608 O O . GLN A 1 956 ? -1.066 41.953 -18.413 1.00 52.72 956 GLN A O 1
ATOM 7613 N N . THR A 1 957 ? -3.217 42.587 -18.577 1.00 55.97 957 THR A N 1
ATOM 7614 C CA . THR A 1 957 ? -3.451 42.834 -17.150 1.00 55.97 957 THR A CA 1
ATOM 7615 C C . THR A 1 957 ? -4.387 41.766 -16.608 1.00 55.97 957 THR A C 1
ATOM 7617 O O . THR A 1 957 ? -5.489 41.590 -17.132 1.00 55.97 957 THR A O 1
ATOM 7620 N N . ALA A 1 958 ? -3.968 41.067 -15.554 1.00 54.31 958 ALA A N 1
ATOM 7621 C CA . ALA A 1 958 ? -4.808 40.054 -14.936 1.00 54.31 958 ALA A CA 1
ATOM 7622 C C . ALA A 1 958 ? -6.081 40.664 -14.333 1.00 54.31 958 ALA A C 1
ATOM 7624 O O . ALA A 1 958 ? -5.989 41.620 -13.571 1.00 54.31 958 ALA A O 1
ATOM 7625 N N . GLY A 1 959 ? -7.253 40.118 -14.682 1.00 52.38 959 GLY A N 1
ATOM 7626 C CA . GLY A 1 959 ? -8.553 40.537 -14.135 1.00 52.38 959 GLY A CA 1
ATOM 7627 C C . GLY A 1 959 ? -9.339 41.581 -14.943 1.00 52.38 959 GLY A C 1
ATOM 7628 O O . GLY A 1 959 ? -10.504 41.809 -14.637 1.00 52.38 959 GLY A O 1
ATOM 7629 N N . GLY A 1 960 ? -8.768 42.162 -16.006 1.00 49.19 960 GLY A N 1
ATOM 7630 C CA . GLY A 1 960 ? -9.464 43.125 -16.872 1.00 49.19 960 GLY A CA 1
ATOM 7631 C C . GLY A 1 960 ? -9.704 44.521 -16.257 1.00 49.19 960 GLY A C 1
ATOM 7632 O O . GLY A 1 960 ? -9.905 44.681 -15.061 1.00 49.19 960 GLY A O 1
ATOM 7633 N N . ALA A 1 961 ? -9.701 45.538 -17.132 1.00 40.28 961 ALA A N 1
ATOM 7634 C CA . ALA A 1 961 ? -9.770 46.987 -16.869 1.00 40.28 961 ALA A CA 1
ATOM 7635 C C . ALA A 1 961 ? -8.623 47.597 -16.022 1.00 40.28 961 ALA A C 1
ATOM 7637 O O . ALA A 1 961 ? -8.133 47.044 -15.045 1.00 40.28 961 ALA A O 1
ATOM 7638 N N . ALA A 1 962 ? -8.185 48.792 -16.430 1.00 43.25 962 ALA A N 1
ATOM 7639 C CA . ALA A 1 962 ? -6.943 49.469 -16.032 1.00 43.25 962 ALA A CA 1
ATOM 7640 C C . ALA A 1 962 ? -6.846 49.948 -14.561 1.00 43.25 962 ALA A C 1
ATOM 7642 O O . ALA A 1 962 ? -5.957 50.733 -14.242 1.00 43.25 962 ALA A O 1
ATOM 7643 N N . THR A 1 963 ? -7.734 49.512 -13.664 1.00 44.00 963 THR A N 1
ATOM 7644 C CA . THR A 1 963 ? -7.864 50.064 -12.301 1.00 44.00 963 THR A CA 1
ATOM 7645 C C . THR A 1 963 ? -7.436 49.126 -11.170 1.00 44.00 963 THR A C 1
ATOM 7647 O O . THR A 1 963 ? -7.425 49.559 -10.023 1.00 44.00 963 THR A O 1
ATOM 7650 N N . GLN A 1 964 ? -7.038 47.879 -11.450 1.00 46.66 964 GLN A N 1
ATOM 7651 C CA . GLN A 1 964 ? -6.476 46.968 -10.441 1.00 46.66 964 GLN A CA 1
ATOM 7652 C C . GLN A 1 964 ? -5.097 46.470 -10.896 1.00 46.66 964 GLN A C 1
ATOM 7654 O O . GLN A 1 964 ? -4.977 45.610 -11.764 1.00 46.66 964 GLN A O 1
ATOM 7659 N N . LEU A 1 965 ? -4.031 47.061 -10.347 1.00 47.00 965 LEU A N 1
ATOM 7660 C CA . LEU A 1 965 ? -2.638 46.747 -10.690 1.00 47.00 965 LEU A CA 1
ATOM 7661 C C . LEU A 1 965 ? -2.199 45.430 -10.034 1.00 47.00 965 LEU A C 1
ATOM 7663 O O . LEU A 1 965 ? -1.423 45.419 -9.081 1.00 47.00 965 LEU A O 1
ATOM 7667 N N . ALA A 1 966 ? -2.687 44.308 -10.550 1.00 51.00 966 ALA A N 1
ATOM 7668 C CA . ALA A 1 966 ? -2.145 43.004 -10.207 1.00 51.00 966 ALA A CA 1
ATOM 7669 C C . ALA A 1 966 ? -0.753 42.859 -10.858 1.00 51.00 966 ALA A C 1
ATOM 7671 O O . ALA A 1 966 ? -0.620 42.933 -12.084 1.00 51.00 966 ALA A O 1
ATOM 7672 N N . GLN A 1 967 ? 0.307 42.707 -10.058 1.00 52.41 967 GLN A N 1
ATOM 7673 C CA . GLN A 1 967 ? 1.665 42.560 -10.589 1.00 52.41 967 GLN A CA 1
ATOM 7674 C C . GLN A 1 967 ? 1.891 41.108 -11.030 1.00 52.41 967 GLN A C 1
ATOM 7676 O O . GLN A 1 967 ? 1.783 40.168 -10.244 1.00 52.41 967 GLN A O 1
ATOM 7681 N N . THR A 1 968 ? 2.184 40.911 -12.318 1.00 51.12 968 THR A N 1
ATOM 7682 C CA . THR A 1 968 ? 2.546 39.597 -12.868 1.00 51.12 968 THR A CA 1
ATOM 7683 C C . THR A 1 968 ? 4.058 39.424 -12.799 1.00 51.12 968 THR A C 1
ATOM 7685 O O . THR A 1 968 ? 4.797 40.204 -13.405 1.00 51.12 968 THR A O 1
ATOM 7688 N N . HIS A 1 969 ? 4.519 38.414 -12.064 1.00 51.09 969 HIS A N 1
ATOM 7689 C CA . HIS A 1 969 ? 5.947 38.248 -11.771 1.00 51.09 969 HIS A CA 1
ATOM 7690 C C . HIS A 1 969 ? 6.615 37.128 -12.577 1.00 51.09 969 HIS A C 1
ATOM 7692 O O . HIS A 1 969 ? 7.793 37.251 -12.902 1.00 51.09 969 HIS A O 1
ATOM 7698 N N . VAL A 1 970 ? 5.885 36.057 -12.915 1.00 60.72 970 VAL A N 1
ATOM 7699 C CA . VAL A 1 970 ? 6.438 34.850 -13.558 1.00 60.72 970 VAL A CA 1
ATOM 7700 C C . VAL A 1 970 ? 5.379 34.182 -14.439 1.00 60.72 970 VAL A C 1
ATOM 7702 O O . VAL A 1 970 ? 4.212 34.111 -14.045 1.00 60.72 970 VAL A O 1
ATOM 7705 N N . TYR A 1 971 ? 5.798 33.678 -15.603 1.00 61.44 971 TYR A N 1
ATOM 7706 C CA . TYR A 1 971 ? 5.029 32.737 -16.420 1.00 61.44 971 TYR A CA 1
ATOM 7707 C C . TYR A 1 971 ? 5.591 31.340 -16.212 1.00 61.44 971 TYR A C 1
ATOM 7709 O O . TYR A 1 971 ? 6.805 31.168 -16.171 1.00 61.44 971 TYR A O 1
ATOM 7717 N N . ASN A 1 972 ? 4.694 30.375 -16.075 1.00 64.31 972 ASN A N 1
ATOM 7718 C CA . ASN A 1 972 ? 5.005 28.964 -15.981 1.00 64.31 972 ASN A CA 1
ATOM 7719 C C . ASN A 1 972 ? 4.123 28.203 -16.966 1.00 64.31 972 ASN A C 1
ATOM 7721 O O . ASN A 1 972 ? 3.120 28.702 -17.465 1.00 64.31 972 ASN A O 1
ATOM 7725 N N . ALA A 1 973 ? 4.482 26.969 -17.232 1.00 63.38 973 ALA A N 1
ATOM 7726 C CA . ALA A 1 973 ? 3.768 26.042 -18.068 1.00 63.38 973 ALA A CA 1
ATOM 7727 C C . ALA A 1 973 ? 3.852 24.646 -17.453 1.00 63.38 973 ALA A C 1
ATOM 7729 O O . ALA A 1 973 ? 4.841 24.242 -16.843 1.00 63.38 973 ALA A O 1
ATOM 7730 N N . PHE A 1 974 ? 2.776 23.904 -17.621 1.00 67.12 974 PHE A N 1
ATOM 7731 C CA . PHE A 1 974 ? 2.661 22.520 -17.225 1.00 67.12 974 PHE A CA 1
ATOM 7732 C C . PHE A 1 974 ? 2.390 21.714 -18.481 1.00 67.12 974 PHE A C 1
ATOM 7734 O O . PHE A 1 974 ? 1.512 22.061 -19.275 1.00 67.12 974 PHE A O 1
ATOM 7741 N N . MET A 1 975 ? 3.126 20.629 -18.654 1.00 64.00 975 MET A N 1
ATOM 7742 C CA . MET A 1 975 ? 2.686 19.539 -19.510 1.00 64.00 975 MET A CA 1
ATOM 7743 C C . MET A 1 975 ? 2.284 18.391 -18.582 1.00 64.00 975 MET A C 1
ATOM 7745 O O . MET A 1 975 ? 3.015 18.103 -17.634 1.00 64.00 975 MET A O 1
ATOM 7749 N N . VAL A 1 976 ? 1.150 17.733 -18.861 1.00 63.47 976 VAL A N 1
ATOM 7750 C CA . VAL A 1 976 ? 0.561 16.639 -18.051 1.00 63.47 976 VAL A CA 1
ATOM 7751 C C . VAL A 1 976 ? -0.231 17.114 -16.804 1.00 63.47 976 VAL A C 1
ATOM 7753 O O . VAL A 1 976 ? -0.203 18.280 -16.417 1.00 63.47 976 VAL A O 1
ATOM 7756 N N . THR A 1 977 ? -1.032 16.210 -16.230 1.00 57.75 977 THR A N 1
ATOM 7757 C CA . THR A 1 977 ? -1.959 16.397 -15.097 1.00 57.75 977 THR A CA 1
ATOM 7758 C C . THR A 1 977 ? -1.269 16.588 -13.741 1.00 57.75 977 THR A C 1
ATOM 7760 O O . THR A 1 977 ? -0.418 15.799 -13.341 1.00 57.75 977 THR A O 1
ATOM 7763 N N . LEU A 1 978 ? -1.714 17.585 -12.969 1.00 55.28 978 LEU A N 1
ATOM 7764 C CA . LEU A 1 978 ? -1.221 17.872 -11.617 1.00 55.28 978 LEU A CA 1
ATOM 7765 C C . LEU A 1 978 ? -1.714 16.858 -10.565 1.00 55.28 978 LEU A C 1
ATOM 7767 O O . LEU A 1 978 ? -2.872 16.446 -10.566 1.00 55.28 978 LEU A O 1
ATOM 7771 N N . ALA A 1 979 ? -0.846 16.536 -9.597 1.00 47.88 979 ALA A N 1
ATOM 7772 C CA . ALA A 1 979 ? -1.095 15.555 -8.532 1.00 47.88 979 ALA A CA 1
ATOM 7773 C C . ALA A 1 979 ? -2.324 15.862 -7.649 1.00 47.88 979 ALA A C 1
ATOM 7775 O O . ALA A 1 979 ? -3.021 14.944 -7.223 1.00 47.88 979 ALA A O 1
ATOM 7776 N N . ALA A 1 980 ? -2.629 17.143 -7.408 1.00 46.38 980 ALA A N 1
ATOM 7777 C CA . ALA A 1 980 ? -3.745 17.571 -6.555 1.00 46.38 980 ALA A CA 1
ATOM 7778 C C . ALA A 1 980 ? -5.141 17.225 -7.120 1.00 46.38 980 ALA A C 1
ATOM 7780 O O . ALA A 1 980 ? -6.131 17.316 -6.401 1.00 46.38 980 ALA A O 1
ATOM 7781 N N . GLN A 1 981 ? -5.228 16.816 -8.390 1.00 51.31 981 GLN A N 1
ATOM 7782 C CA . GLN A 1 981 ? -6.482 16.499 -9.083 1.00 51.31 981 GLN A CA 1
ATOM 7783 C C . GLN A 1 981 ? -6.713 14.980 -9.258 1.00 51.31 981 GLN A C 1
ATOM 7785 O O . GLN A 1 981 ? -7.693 14.588 -9.884 1.00 51.31 981 GLN A O 1
ATOM 7790 N N . ILE A 1 982 ? -5.847 14.118 -8.695 1.00 49.59 982 ILE A N 1
ATOM 7791 C CA . ILE A 1 982 ? -5.829 12.652 -8.913 1.00 49.59 982 ILE A CA 1
ATOM 7792 C C . ILE A 1 982 ? -6.299 11.878 -7.660 1.00 49.59 982 ILE A C 1
ATOM 7794 O O . ILE A 1 982 ? -5.771 10.828 -7.314 1.00 49.59 982 ILE A O 1
ATOM 7798 N N . ILE A 1 983 ? -7.305 12.369 -6.928 1.00 40.56 983 ILE A N 1
ATOM 7799 C CA . ILE A 1 983 ? -7.787 11.673 -5.712 1.00 40.56 983 ILE A CA 1
ATOM 7800 C C . ILE A 1 983 ? -8.599 10.391 -6.036 1.00 40.56 983 ILE A C 1
ATOM 7802 O O . ILE A 1 983 ? -8.976 9.665 -5.124 1.00 40.56 983 ILE A O 1
ATOM 7806 N N . SER A 1 984 ? -8.843 10.027 -7.306 1.00 43.78 984 SER A N 1
ATOM 7807 C CA . SER A 1 984 ? -9.760 8.908 -7.596 1.00 43.78 984 SER A CA 1
ATOM 7808 C C . SER A 1 984 ? -9.637 8.245 -8.981 1.00 43.78 984 SER A C 1
ATOM 7810 O O . SER A 1 984 ? -10.675 8.018 -9.582 1.00 43.78 984 SER A O 1
ATOM 7812 N N . LEU A 1 985 ? -8.472 7.944 -9.574 1.00 44.44 985 LEU A N 1
ATOM 7813 C CA . LEU A 1 985 ? -8.496 7.500 -10.991 1.00 44.44 985 LEU A CA 1
ATOM 7814 C C . LEU A 1 985 ? -7.618 6.277 -11.307 1.00 44.44 985 LEU A C 1
ATOM 7816 O O . LEU A 1 985 ? -6.478 6.145 -10.860 1.00 44.44 985 LEU A O 1
ATOM 7820 N N . THR A 1 986 ? -8.204 5.347 -12.067 1.00 47.50 986 THR A N 1
ATOM 7821 C CA . THR A 1 986 ? -7.703 3.992 -12.345 1.00 47.50 986 THR A CA 1
ATOM 7822 C C . THR A 1 986 ? -7.342 3.844 -13.827 1.00 47.50 986 THR A C 1
ATOM 7824 O O . THR A 1 986 ? -8.092 4.286 -14.682 1.00 47.50 986 THR A O 1
ATOM 7827 N N . ARG A 1 987 ? -6.218 3.157 -14.093 1.00 53.03 987 ARG A N 1
ATOM 7828 C CA . ARG A 1 987 ? -5.768 2.447 -15.320 1.00 53.03 987 ARG A CA 1
ATOM 7829 C C . ARG A 1 987 ? -6.182 3.002 -16.701 1.00 53.03 987 ARG A C 1
ATOM 7831 O O . ARG A 1 987 ? -7.317 2.824 -17.123 1.00 53.03 987 ARG A O 1
ATOM 7838 N N . GLY A 1 988 ? -5.188 3.416 -17.500 1.00 56.50 988 GLY A N 1
ATOM 7839 C CA . GLY A 1 988 ? -5.254 3.197 -18.957 1.00 56.50 988 GLY A CA 1
ATOM 7840 C C . GLY A 1 988 ? -4.616 4.238 -19.875 1.00 56.50 988 GLY A C 1
ATOM 7841 O O . GLY A 1 988 ? -4.450 3.940 -21.050 1.00 56.50 988 GLY A O 1
ATOM 7842 N N . CYS A 1 989 ? -4.245 5.426 -19.389 1.00 66.00 989 CYS A N 1
ATOM 7843 C CA . CYS A 1 989 ? -3.669 6.467 -20.247 1.00 66.00 989 CYS A CA 1
ATOM 7844 C C . CYS A 1 989 ? -2.145 6.544 -20.079 1.00 66.00 989 CYS A C 1
ATOM 7846 O O . CYS A 1 989 ? -1.654 7.117 -19.105 1.00 66.00 989 CYS A O 1
ATOM 7848 N N . MET A 1 990 ? -1.410 5.982 -21.043 1.00 73.19 990 MET A N 1
ATOM 7849 C CA . MET A 1 990 ? 0.044 6.129 -21.170 1.00 73.19 990 MET A CA 1
ATOM 7850 C C . MET A 1 990 ? 0.378 6.872 -22.464 1.00 73.19 990 MET A C 1
ATOM 7852 O O . MET A 1 990 ? -0.196 6.595 -23.522 1.00 73.19 990 MET A O 1
ATOM 7856 N N . TYR A 1 991 ? 1.298 7.828 -22.384 1.00 75.06 991 TYR A N 1
ATOM 7857 C CA . TYR A 1 991 ? 1.804 8.533 -23.557 1.00 75.06 991 TYR A CA 1
ATOM 7858 C C . TYR A 1 991 ? 3.269 8.931 -23.389 1.00 75.06 991 TYR A C 1
ATOM 7860 O O . TYR A 1 991 ? 3.806 8.969 -22.283 1.00 75.06 991 TYR A O 1
ATOM 7868 N N . ARG A 1 992 ? 3.930 9.209 -24.512 1.00 82.62 992 ARG A N 1
ATOM 7869 C CA . ARG A 1 992 ? 5.350 9.539 -24.603 1.00 82.62 992 ARG A CA 1
ATOM 7870 C C . ARG A 1 992 ? 5.533 10.838 -25.371 1.00 82.62 992 ARG A C 1
ATOM 7872 O O . ARG A 1 992 ? 4.871 11.079 -26.380 1.00 82.62 992 ARG A O 1
ATOM 7879 N N . LEU A 1 993 ? 6.456 11.656 -24.890 1.00 79.94 993 LEU A N 1
ATOM 7880 C CA . LEU A 1 993 ? 6.842 12.932 -25.476 1.00 79.94 993 LEU A CA 1
ATOM 7881 C C . LEU A 1 993 ? 8.303 12.852 -25.903 1.00 79.94 993 LEU A C 1
ATOM 7883 O O . LEU A 1 993 ? 9.154 12.559 -25.067 1.00 79.94 993 LEU A O 1
ATOM 7887 N N . ALA A 1 994 ? 8.604 13.093 -27.178 1.00 82.56 994 ALA A N 1
ATOM 7888 C CA . ALA A 1 994 ? 9.987 13.163 -27.658 1.00 82.56 994 ALA A CA 1
ATOM 7889 C C . ALA A 1 994 ? 10.484 14.620 -27.651 1.00 82.56 994 ALA A C 1
ATOM 7891 O O . ALA A 1 994 ? 10.416 15.292 -26.620 1.00 82.56 994 ALA A O 1
ATOM 7892 N N . SER A 1 995 ? 10.988 15.124 -28.778 1.00 80.25 995 SER A N 1
ATOM 7893 C CA . SER A 1 995 ? 11.490 16.497 -28.872 1.00 80.25 995 SER A CA 1
ATOM 7894 C C . SER A 1 995 ? 10.347 17.517 -28.815 1.00 80.25 995 SER A C 1
ATOM 7896 O O . SER A 1 995 ? 9.366 17.406 -29.556 1.00 80.25 995 SER A O 1
ATOM 7898 N N . THR A 1 996 ? 10.483 18.504 -27.924 1.00 79.38 996 THR A N 1
ATOM 7899 C CA . THR A 1 996 ? 9.515 19.595 -27.717 1.00 79.38 996 THR A CA 1
ATOM 7900 C C . THR A 1 996 ? 10.221 20.943 -27.839 1.00 79.38 996 THR A C 1
ATOM 7902 O O . THR A 1 996 ? 11.217 21.181 -27.155 1.00 79.38 996 THR A O 1
ATOM 7905 N N . PHE A 1 997 ? 9.716 21.832 -28.691 1.00 77.25 997 PHE A N 1
ATOM 7906 C CA . PHE A 1 997 ? 10.340 23.115 -29.020 1.00 77.25 997 PHE A CA 1
ATOM 7907 C C . PHE A 1 997 ? 9.435 24.284 -28.649 1.00 77.25 997 PHE A C 1
ATOM 7909 O O . PHE A 1 997 ? 8.224 24.154 -28.680 1.00 77.25 997 PHE A O 1
ATOM 7916 N N . LEU A 1 998 ? 10.010 25.456 -28.390 1.00 76.44 998 LEU A N 1
ATOM 7917 C CA . LEU A 1 998 ? 9.293 26.730 -28.414 1.00 76.44 998 LEU A CA 1
ATOM 7918 C C . LEU A 1 998 ? 9.983 27.716 -29.310 1.00 76.44 998 LEU A C 1
ATOM 7920 O O . LEU A 1 998 ? 11.164 28.001 -29.115 1.00 76.44 998 LEU A O 1
ATOM 7924 N N . ILE A 1 999 ? 9.220 28.293 -30.226 1.00 74.00 999 ILE A N 1
ATOM 7925 C CA . ILE A 1 999 ? 9.733 29.245 -31.193 1.00 74.00 999 ILE A CA 1
ATOM 7926 C C . ILE A 1 999 ? 8.905 30.527 -31.085 1.00 74.00 999 ILE A C 1
ATOM 7928 O O . ILE A 1 999 ? 7.676 30.482 -31.066 1.00 74.00 999 ILE A O 1
ATOM 7932 N N . GLU A 1 1000 ? 9.590 31.664 -30.953 1.00 67.06 1000 GLU A N 1
ATOM 7933 C CA . GLU A 1 1000 ? 8.973 32.995 -30.823 1.00 67.06 1000 GLU A CA 1
ATOM 7934 C C . GLU A 1 1000 ? 8.343 33.478 -32.147 1.00 67.06 1000 GLU A C 1
ATOM 7936 O O . GLU A 1 1000 ? 7.472 34.346 -32.147 1.00 67.06 1000 GLU A O 1
ATOM 7941 N N . GLU A 1 1001 ? 8.761 32.910 -33.280 1.00 69.62 1001 GLU A N 1
ATOM 7942 C CA . GLU A 1 1001 ? 8.337 33.295 -34.628 1.00 69.62 1001 GLU A CA 1
ATOM 7943 C C . GLU A 1 1001 ? 7.344 32.286 -35.247 1.00 69.62 1001 GLU A C 1
ATOM 7945 O O . GLU A 1 1001 ? 7.532 31.074 -35.098 1.00 69.62 1001 GLU A O 1
ATOM 7950 N N . PRO A 1 1002 ? 6.291 32.741 -35.962 1.00 69.00 1002 PRO A N 1
ATOM 7951 C CA . PRO A 1 1002 ? 5.394 31.839 -36.677 1.00 69.00 1002 PRO A CA 1
ATOM 7952 C C . PRO A 1 1002 ? 6.122 31.116 -37.819 1.00 69.00 1002 PRO A C 1
ATOM 7954 O O . PRO A 1 1002 ? 6.703 31.746 -38.700 1.00 69.00 1002 PRO A O 1
ATOM 7957 N N . LEU A 1 1003 ? 6.043 29.784 -37.829 1.00 74.56 1003 LEU A N 1
ATOM 7958 C CA . LEU A 1 1003 ? 6.671 28.947 -38.852 1.00 74.56 1003 LEU A CA 1
ATOM 7959 C C . LEU A 1 1003 ? 5.848 28.885 -40.146 1.00 74.56 1003 LEU A C 1
ATOM 7961 O O . LEU A 1 1003 ? 4.615 28.840 -40.112 1.00 74.56 1003 LEU A O 1
ATOM 7965 N N . SER A 1 1004 ? 6.540 28.815 -41.287 1.00 80.19 1004 SER A N 1
ATOM 7966 C CA . SER A 1 1004 ? 5.924 28.530 -42.587 1.00 80.19 1004 SER A CA 1
ATOM 7967 C C . SER A 1 1004 ? 5.620 27.034 -42.746 1.00 80.19 1004 SER A C 1
ATOM 7969 O O . SER A 1 1004 ? 6.242 26.182 -42.109 1.00 80.19 1004 SER A O 1
ATOM 7971 N N . ALA A 1 1005 ? 4.683 26.696 -43.637 1.00 79.50 1005 ALA A N 1
ATOM 7972 C CA . ALA A 1 1005 ? 4.320 25.303 -43.910 1.00 79.50 1005 ALA A CA 1
ATOM 7973 C C . ALA A 1 1005 ? 5.507 24.461 -44.426 1.00 79.50 1005 ALA A C 1
ATOM 7975 O O . ALA A 1 1005 ? 5.612 23.284 -44.087 1.00 79.50 1005 ALA A O 1
ATOM 7976 N N . GLU A 1 1006 ? 6.418 25.061 -45.199 1.00 83.12 1006 GLU A N 1
ATOM 7977 C CA . GLU A 1 1006 ? 7.632 24.404 -45.707 1.00 83.12 1006 GLU A CA 1
ATOM 7978 C C . GLU A 1 1006 ? 8.591 24.036 -44.572 1.00 83.12 1006 GLU A C 1
ATOM 7980 O O . GLU A 1 1006 ? 9.036 22.896 -44.494 1.00 83.12 1006 GLU A O 1
ATOM 7985 N N . VAL A 1 1007 ? 8.842 24.961 -43.638 1.00 80.25 1007 VAL A N 1
ATOM 7986 C CA . VAL A 1 1007 ? 9.711 24.704 -42.479 1.00 80.25 1007 VAL A CA 1
ATOM 7987 C C . VAL A 1 1007 ? 9.107 23.629 -41.574 1.00 80.25 1007 VAL A C 1
ATOM 7989 O O . VAL A 1 1007 ? 9.826 22.747 -41.113 1.00 80.25 1007 VAL A O 1
ATOM 7992 N N . ILE A 1 1008 ? 7.787 23.643 -41.360 1.00 82.00 1008 ILE A N 1
ATOM 7993 C CA . ILE A 1 1008 ? 7.089 22.609 -40.574 1.00 82.00 1008 ILE A CA 1
ATOM 7994 C C . ILE A 1 1008 ? 7.218 21.231 -41.236 1.00 82.00 1008 ILE A C 1
ATOM 7996 O O . ILE A 1 1008 ? 7.367 20.229 -40.534 1.00 82.00 1008 ILE A O 1
ATOM 8000 N N . ARG A 1 1009 ? 7.182 21.169 -42.572 1.00 83.06 1009 ARG A N 1
ATOM 8001 C CA . ARG A 1 1009 ? 7.383 19.925 -43.319 1.00 83.06 1009 ARG A CA 1
ATOM 8002 C C . ARG A 1 1009 ? 8.823 19.427 -43.211 1.00 83.06 1009 ARG A C 1
ATOM 8004 O O . ARG A 1 1009 ? 9.013 18.273 -42.852 1.00 83.06 1009 ARG A O 1
ATOM 8011 N N . SER A 1 1010 ? 9.808 20.307 -43.369 1.00 82.06 1010 SER A N 1
ATOM 8012 C CA . SER A 1 1010 ? 11.217 19.960 -43.152 1.00 82.06 1010 SER A CA 1
ATOM 8013 C C . SER A 1 1010 ? 11.482 19.474 -41.722 1.00 82.06 1010 SER A C 1
ATOM 8015 O O . SER A 1 1010 ? 12.248 18.539 -41.524 1.00 82.06 1010 SER A O 1
ATOM 8017 N N . ILE A 1 1011 ? 10.823 20.060 -40.711 1.00 79.94 1011 ILE A N 1
ATOM 8018 C CA . ILE A 1 1011 ? 10.905 19.592 -39.315 1.00 79.94 1011 ILE A CA 1
ATOM 8019 C C . ILE A 1 1011 ? 10.261 18.210 -39.143 1.00 79.94 1011 ILE A C 1
ATOM 8021 O O . ILE A 1 1011 ? 10.758 17.398 -38.367 1.00 79.94 1011 ILE A O 1
ATOM 8025 N N . TYR A 1 1012 ? 9.169 17.919 -39.851 1.00 83.12 1012 TYR A N 1
ATOM 8026 C CA . TYR A 1 1012 ? 8.561 16.588 -39.841 1.00 83.12 1012 TYR A CA 1
ATOM 8027 C C . TYR A 1 1012 ? 9.484 15.534 -40.476 1.00 83.12 1012 TYR A C 1
ATOM 8029 O O . TYR A 1 1012 ? 9.644 14.447 -39.918 1.00 83.12 1012 TYR A O 1
ATOM 8037 N N . ASP A 1 1013 ? 10.153 15.879 -41.578 1.00 82.25 1013 ASP A N 1
ATOM 8038 C CA . ASP A 1 1013 ? 11.075 14.988 -42.294 1.00 82.25 1013 ASP A CA 1
ATOM 8039 C C . ASP A 1 1013 ? 12.309 14.607 -41.450 1.00 82.25 1013 ASP A C 1
ATOM 8041 O O . ASP A 1 1013 ? 12.882 13.536 -41.643 1.00 82.25 1013 ASP A O 1
ATOM 8045 N N . LEU A 1 1014 ? 12.669 15.422 -40.449 1.00 76.62 1014 LEU A N 1
ATOM 8046 C CA . LEU A 1 1014 ? 13.734 15.123 -39.481 1.00 76.62 1014 LEU A CA 1
ATOM 8047 C C . LEU A 1 1014 ? 13.433 13.951 -38.542 1.00 76.62 1014 LEU A C 1
ATOM 8049 O O . LEU A 1 1014 ? 14.359 13.459 -37.890 1.00 76.62 1014 LEU A O 1
ATOM 8053 N N . GLN A 1 1015 ? 12.173 13.506 -38.472 1.00 79.69 1015 GLN A N 1
ATOM 8054 C CA . GLN A 1 1015 ? 11.709 12.428 -37.597 1.00 79.69 1015 GLN A CA 1
ATOM 8055 C C . GLN A 1 1015 ? 11.856 12.760 -36.090 1.00 79.69 1015 GLN A C 1
ATOM 8057 O O . GLN A 1 1015 ? 12.601 13.659 -35.689 1.00 79.69 1015 GLN A O 1
ATOM 8062 N N . PRO A 1 1016 ? 11.176 12.029 -35.184 1.00 74.50 1016 PRO A N 1
ATOM 8063 C CA . PRO A 1 1016 ? 11.223 12.330 -33.747 1.00 74.50 1016 PRO A CA 1
ATOM 8064 C C . PRO A 1 1016 ? 12.591 12.064 -33.084 1.00 74.50 1016 PRO A C 1
ATOM 8066 O O . PRO A 1 1016 ? 12.786 12.380 -31.914 1.00 74.50 1016 PRO A O 1
ATOM 8069 N N . HIS A 1 1017 ? 13.545 11.481 -33.815 1.00 73.00 1017 HIS A N 1
ATOM 8070 C CA . HIS A 1 1017 ? 14.906 11.182 -33.357 1.00 73.00 1017 HIS A CA 1
ATOM 8071 C C . HIS A 1 1017 ? 15.833 12.395 -33.341 1.00 73.00 1017 HIS A C 1
ATOM 8073 O O . HIS A 1 1017 ? 16.924 12.331 -32.771 1.00 73.00 1017 HIS A O 1
ATOM 8079 N N . TYR A 1 1018 ? 15.424 13.485 -33.984 1.00 77.38 1018 TYR A N 1
ATOM 8080 C CA . TYR A 1 1018 ? 16.220 14.691 -34.057 1.00 77.38 1018 TYR A CA 1
ATOM 8081 C C . TYR A 1 1018 ? 16.260 15.422 -32.705 1.00 77.38 1018 TYR A C 1
ATOM 8083 O O . TYR A 1 1018 ? 15.227 15.774 -32.135 1.00 77.38 1018 TYR A O 1
ATOM 8091 N N . ILE A 1 1019 ? 17.475 15.659 -32.201 1.00 70.75 1019 ILE A N 1
ATOM 8092 C CA . ILE A 1 1019 ? 17.751 16.256 -30.876 1.00 70.75 1019 ILE A CA 1
ATOM 8093 C C . ILE A 1 1019 ? 18.421 17.644 -30.999 1.00 70.75 1019 ILE A C 1
ATOM 8095 O O . ILE A 1 1019 ? 18.638 18.328 -30.002 1.00 70.75 1019 ILE A O 1
ATOM 8099 N N . GLY A 1 1020 ? 18.778 18.076 -32.212 1.00 71.38 1020 GLY A N 1
ATOM 8100 C CA . GLY A 1 1020 ? 19.533 19.315 -32.425 1.00 71.38 1020 GLY A CA 1
ATOM 8101 C C . GLY A 1 1020 ? 18.697 20.602 -32.340 1.00 71.38 1020 GLY A C 1
ATOM 8102 O O . GLY A 1 1020 ? 17.478 20.584 -32.186 1.00 71.38 1020 GLY A O 1
ATOM 8103 N N . ALA A 1 1021 ? 19.370 21.748 -32.480 1.00 71.50 1021 ALA A N 1
ATOM 8104 C CA . ALA A 1 1021 ? 18.778 23.087 -32.365 1.00 71.50 1021 ALA A CA 1
ATOM 8105 C C . ALA A 1 1021 ? 18.282 23.681 -33.702 1.00 71.50 1021 ALA A C 1
ATOM 8107 O O . ALA A 1 1021 ? 18.228 24.897 -33.857 1.00 71.50 1021 ALA A O 1
ATOM 8108 N N . LEU A 1 1022 ? 17.960 22.848 -34.697 1.00 77.31 1022 LEU A N 1
ATOM 8109 C CA . LEU A 1 1022 ? 17.476 23.260 -36.026 1.00 77.31 1022 LEU A CA 1
ATOM 8110 C C . LEU A 1 1022 ? 18.467 24.098 -36.876 1.00 77.31 1022 LEU A C 1
ATOM 8112 O O . LEU A 1 1022 ? 18.074 24.677 -37.889 1.00 77.31 1022 LEU A O 1
ATOM 8116 N N . GLN A 1 1023 ? 19.757 24.135 -36.508 1.00 72.62 1023 GLN A N 1
ATOM 8117 C CA . GLN A 1 1023 ? 20.763 25.000 -37.154 1.00 72.62 1023 GLN A CA 1
ATOM 8118 C C . GLN A 1 1023 ? 21.474 24.389 -38.378 1.00 72.62 1023 GLN A C 1
ATOM 8120 O O . GLN A 1 1023 ? 21.919 25.130 -39.244 1.00 72.62 1023 GLN A O 1
ATOM 8125 N N . THR A 1 1024 ? 21.611 23.061 -38.473 1.00 63.72 1024 THR A N 1
ATOM 8126 C CA . THR A 1 1024 ? 22.565 22.409 -39.406 1.00 63.72 1024 THR A CA 1
ATOM 8127 C C . THR A 1 1024 ? 21.922 21.406 -40.371 1.00 63.72 1024 THR A C 1
ATOM 8129 O O . THR A 1 1024 ? 22.513 20.366 -40.650 1.00 63.72 1024 THR A O 1
ATOM 8132 N N . ILE A 1 1025 ? 20.692 21.654 -40.824 1.00 64.06 1025 ILE A N 1
ATOM 8133 C CA . ILE A 1 1025 ? 19.864 20.622 -41.489 1.00 64.06 1025 ILE A CA 1
ATOM 8134 C C . ILE A 1 1025 ? 19.672 20.843 -42.989 1.00 64.06 1025 ILE A C 1
ATOM 8136 O O . ILE A 1 1025 ? 19.399 19.885 -43.704 1.00 64.06 1025 ILE A O 1
ATOM 8140 N N . GLY A 1 1026 ? 19.815 22.072 -43.492 1.00 58.25 1026 GLY A N 1
ATOM 8141 C CA . GLY A 1 1026 ? 19.655 22.322 -44.925 1.00 58.25 1026 GLY A CA 1
ATOM 8142 C C . GLY A 1 1026 ? 20.712 21.604 -45.786 1.00 58.25 1026 GLY A C 1
ATOM 8143 O O . GLY A 1 1026 ? 21.807 21.334 -45.287 1.00 58.25 1026 GLY A O 1
ATOM 8144 N N . PRO A 1 1027 ? 20.435 21.359 -47.083 1.00 50.78 1027 PRO A N 1
ATOM 8145 C CA . PRO A 1 1027 ? 21.415 20.818 -48.037 1.00 50.78 1027 PRO A CA 1
ATOM 8146 C C . PRO A 1 1027 ? 22.712 21.652 -48.100 1.00 50.78 1027 PRO A C 1
ATOM 8148 O O . PRO A 1 1027 ? 23.788 21.091 -48.276 1.00 50.78 1027 PRO A O 1
ATOM 8151 N N . ASP A 1 1028 ? 22.622 22.959 -47.816 1.00 55.12 1028 ASP A N 1
ATOM 8152 C CA . ASP A 1 1028 ? 23.752 23.897 -47.701 1.00 55.12 1028 ASP A CA 1
ATOM 8153 C C . ASP A 1 1028 ? 24.153 24.213 -46.240 1.00 55.12 1028 ASP A C 1
ATOM 8155 O O . ASP A 1 1028 ? 24.806 25.220 -45.965 1.00 55.12 1028 ASP A O 1
ATOM 8159 N N . ARG A 1 1029 ? 23.733 23.393 -45.262 1.00 60.50 1029 ARG A N 1
ATOM 8160 C CA . ARG A 1 1029 ? 23.854 23.661 -43.809 1.00 60.50 1029 ARG A CA 1
ATOM 8161 C C . ARG A 1 1029 ? 23.210 24.983 -43.367 1.00 60.50 1029 ARG A C 1
ATOM 8163 O O . ARG A 1 1029 ? 23.675 25.631 -42.432 1.00 60.50 1029 ARG A O 1
ATOM 8170 N N . THR A 1 1030 ? 22.125 25.381 -44.021 1.00 65.44 1030 THR A N 1
ATOM 8171 C CA . THR A 1 1030 ? 21.343 26.563 -43.646 1.00 65.44 1030 THR A CA 1
ATOM 8172 C C . THR A 1 1030 ? 20.466 26.282 -42.424 1.00 65.44 1030 THR A C 1
ATOM 8174 O O . THR A 1 1030 ? 19.856 25.212 -42.319 1.00 65.44 1030 THR A O 1
ATOM 8177 N N . ALA A 1 1031 ? 20.376 27.258 -41.519 1.00 71.44 1031 ALA A N 1
ATOM 8178 C CA . ALA A 1 1031 ? 19.530 27.188 -40.331 1.00 71.44 1031 ALA A CA 1
ATOM 8179 C C . ALA A 1 1031 ? 18.042 27.227 -40.717 1.00 71.44 1031 ALA A C 1
ATOM 8181 O O . ALA A 1 1031 ? 17.617 28.143 -41.419 1.00 71.44 1031 ALA A O 1
ATOM 8182 N N . LEU A 1 1032 ? 17.247 26.259 -40.247 1.00 75.88 1032 LEU A N 1
ATOM 8183 C CA . LEU A 1 1032 ? 15.793 26.243 -40.479 1.00 75.88 1032 LEU A CA 1
ATOM 8184 C C . LEU A 1 1032 ? 15.069 27.298 -39.632 1.00 75.88 1032 LEU A C 1
ATOM 8186 O O . LEU A 1 1032 ? 14.052 27.844 -40.047 1.00 75.88 1032 LEU A O 1
ATOM 8190 N N . VAL A 1 1033 ? 15.592 27.568 -38.435 1.00 74.94 1033 VAL A N 1
ATOM 8191 C CA . VAL A 1 1033 ? 15.099 28.576 -37.490 1.00 74.94 1033 VAL A CA 1
ATOM 8192 C C . VAL A 1 1033 ? 16.322 29.229 -36.863 1.00 74.94 1033 VAL A C 1
ATOM 8194 O O . VAL A 1 1033 ? 17.268 28.528 -36.524 1.00 74.94 1033 VAL A O 1
ATOM 8197 N N . GLN A 1 1034 ? 16.336 30.548 -36.688 1.00 75.06 1034 GLN A N 1
ATOM 8198 C CA . GLN A 1 1034 ? 17.449 31.217 -36.008 1.00 75.06 1034 GLN A CA 1
ATOM 8199 C C . GLN A 1 1034 ? 17.496 30.826 -34.519 1.00 75.06 1034 GLN A C 1
ATOM 8201 O O . GLN A 1 1034 ? 16.477 30.871 -33.830 1.00 75.06 1034 GLN A O 1
ATOM 8206 N N . GLU A 1 1035 ? 18.677 30.481 -33.998 1.00 72.25 1035 GLU A N 1
ATOM 8207 C CA . GLU A 1 1035 ? 18.861 29.967 -32.624 1.00 72.25 1035 GLU A CA 1
ATOM 8208 C C . GLU A 1 1035 ? 18.389 30.936 -31.518 1.00 72.25 1035 GLU A C 1
ATOM 8210 O O . GLU A 1 1035 ? 17.973 30.535 -30.430 1.00 72.25 1035 GLU A O 1
ATOM 8215 N N . GLU A 1 1036 ? 18.411 32.238 -31.798 1.00 69.94 1036 GLU A N 1
ATOM 8216 C CA . GLU A 1 1036 ? 17.906 33.298 -30.918 1.00 69.94 1036 GLU A CA 1
ATOM 8217 C C . GLU A 1 1036 ? 16.378 33.334 -30.793 1.00 69.94 1036 GLU A C 1
ATOM 8219 O O . GLU A 1 1036 ? 15.867 33.874 -29.813 1.00 69.94 1036 GLU A O 1
ATOM 8224 N N . LYS A 1 1037 ? 15.655 32.747 -31.755 1.00 72.19 1037 LYS A N 1
ATOM 8225 C CA . LYS A 1 1037 ? 14.186 32.653 -31.768 1.00 72.19 1037 LYS A CA 1
ATOM 8226 C C . LYS A 1 1037 ? 13.670 31.412 -31.047 1.00 72.19 1037 LYS A C 1
ATOM 8228 O O . LYS A 1 1037 ? 12.466 31.304 -30.817 1.00 72.19 1037 LYS A O 1
ATOM 8233 N N . ILE A 1 1038 ? 14.557 30.478 -30.698 1.00 74.19 1038 ILE A N 1
ATOM 8234 C CA . ILE A 1 1038 ? 14.219 29.270 -29.946 1.00 74.19 1038 ILE A CA 1
ATOM 8235 C C . ILE A 1 1038 ? 14.261 29.611 -28.453 1.00 74.19 1038 ILE A C 1
ATOM 8237 O O . ILE A 1 1038 ? 15.325 29.849 -27.882 1.00 74.19 1038 ILE A O 1
ATOM 8241 N N . VAL A 1 1039 ? 13.095 29.637 -27.807 1.00 70.44 1039 VAL A N 1
ATOM 8242 C CA . VAL A 1 1039 ? 12.976 29.954 -26.373 1.00 70.44 1039 VAL A CA 1
ATOM 8243 C C . VAL A 1 1039 ? 13.436 28.765 -25.524 1.00 70.44 1039 VAL A C 1
ATOM 8245 O O . VAL A 1 1039 ? 14.151 28.946 -24.535 1.00 70.44 1039 VAL A O 1
ATOM 8248 N N . PHE A 1 1040 ? 13.067 27.544 -25.925 1.00 74.62 1040 PHE A N 1
ATOM 8249 C CA . PHE A 1 1040 ? 13.648 26.309 -25.402 1.00 74.62 1040 PHE A CA 1
ATOM 8250 C C . PHE A 1 1040 ? 13.530 25.145 -26.391 1.00 74.62 1040 PHE A C 1
ATOM 8252 O O . PHE A 1 1040 ? 12.673 25.142 -27.277 1.00 74.62 1040 PHE A O 1
ATOM 8259 N N . SER A 1 1041 ? 14.374 24.135 -26.186 1.00 78.81 1041 SER A N 1
ATOM 8260 C CA . SER A 1 1041 ? 14.270 22.813 -26.805 1.00 78.81 1041 SER A CA 1
ATOM 8261 C C . SER A 1 1041 ? 14.528 21.740 -25.746 1.00 78.81 1041 SER A C 1
ATOM 8263 O O . SER A 1 1041 ? 15.601 21.706 -25.130 1.00 78.81 1041 SER A O 1
ATOM 8265 N N . LEU A 1 1042 ? 13.525 20.893 -25.511 1.00 78.38 1042 LEU A N 1
ATOM 8266 C CA . LEU A 1 1042 ? 13.558 19.797 -24.547 1.00 78.38 1042 LEU A CA 1
ATOM 8267 C C . LEU A 1 1042 ? 13.675 18.462 -25.277 1.00 78.38 1042 LEU A C 1
ATOM 8269 O O . LEU A 1 1042 ? 12.953 18.192 -26.237 1.00 78.38 1042 LEU A O 1
ATOM 8273 N N . SER A 1 1043 ? 14.550 17.605 -24.762 1.00 82.44 1043 SER A N 1
ATOM 8274 C CA . SER A 1 1043 ? 14.729 16.230 -25.216 1.00 82.44 1043 SER A CA 1
ATOM 8275 C C . SER A 1 1043 ? 14.999 15.332 -24.014 1.00 82.44 1043 SER A C 1
ATOM 8277 O O . SER A 1 1043 ? 15.721 15.724 -23.094 1.00 82.44 1043 SER A O 1
ATOM 8279 N N . GLY A 1 1044 ? 14.482 14.100 -24.048 1.00 76.38 1044 GLY A N 1
ATOM 8280 C CA . GLY A 1 1044 ? 14.768 13.077 -23.037 1.00 76.38 1044 GLY A CA 1
ATOM 8281 C C . GLY A 1 1044 ? 16.257 12.713 -22.912 1.00 76.38 1044 GLY A C 1
ATOM 8282 O O . GLY A 1 1044 ? 16.639 12.105 -21.918 1.00 76.38 1044 GLY A O 1
ATOM 8283 N N . MET A 1 1045 ? 17.100 13.101 -23.881 1.00 78.31 1045 MET A N 1
ATOM 8284 C CA . MET A 1 1045 ? 18.562 12.943 -23.825 1.00 78.31 1045 MET A CA 1
ATOM 8285 C C . MET A 1 1045 ? 19.248 13.902 -22.851 1.00 78.31 1045 MET A C 1
ATOM 8287 O O . MET A 1 1045 ? 20.281 13.562 -22.277 1.00 78.31 1045 MET A O 1
ATOM 8291 N N . ALA A 1 1046 ? 18.723 15.119 -22.711 1.00 82.06 1046 ALA A N 1
ATOM 8292 C CA . ALA A 1 1046 ? 19.370 16.201 -21.982 1.00 82.06 1046 ALA A CA 1
ATOM 8293 C C . ALA A 1 1046 ? 18.891 16.221 -20.525 1.00 82.06 1046 ALA A C 1
ATOM 8295 O O . ALA A 1 1046 ? 18.265 17.175 -20.085 1.00 82.06 1046 ALA A O 1
ATOM 8296 N N . THR A 1 1047 ? 19.136 15.151 -19.768 1.00 81.81 1047 THR A N 1
ATOM 8297 C CA . THR A 1 1047 ? 18.703 15.034 -18.363 1.00 81.81 1047 THR A CA 1
ATOM 8298 C C . THR A 1 1047 ? 19.832 15.324 -17.376 1.00 81.81 1047 THR A C 1
ATOM 8300 O O . THR A 1 1047 ? 20.960 14.882 -17.581 1.00 81.81 1047 THR A O 1
ATOM 8303 N N . SER A 1 1048 ? 19.519 15.980 -16.261 1.00 81.38 1048 SER A N 1
ATOM 8304 C CA . SER A 1 1048 ? 20.419 16.193 -15.123 1.00 81.38 1048 SER A CA 1
ATOM 8305 C C . SER A 1 1048 ? 19.674 16.009 -13.800 1.00 81.38 1048 SER A C 1
ATOM 8307 O O . SER A 1 1048 ? 18.475 16.271 -13.725 1.00 81.38 1048 SER A O 1
ATOM 8309 N N . GLU A 1 1049 ? 20.368 15.562 -12.754 1.00 80.19 1049 GLU A N 1
ATOM 8310 C CA . GLU A 1 1049 ? 19.808 15.444 -11.404 1.00 80.19 1049 GLU A CA 1
ATOM 8311 C C . GLU A 1 1049 ? 20.313 16.568 -10.494 1.00 80.19 1049 GLU A C 1
ATOM 8313 O O . GLU A 1 1049 ? 21.519 16.800 -10.350 1.00 80.19 1049 GLU A O 1
ATOM 8318 N N . MET A 1 1050 ? 19.387 17.277 -9.849 1.00 80.38 1050 MET A N 1
ATOM 8319 C CA . MET A 1 1050 ? 19.711 18.349 -8.907 1.00 80.38 1050 MET A CA 1
ATOM 8320 C C . MET A 1 1050 ? 18.646 18.511 -7.821 1.00 80.38 1050 MET A C 1
ATOM 8322 O O . MET A 1 1050 ? 17.497 18.131 -7.996 1.00 80.38 1050 MET A O 1
ATOM 8326 N N . THR A 1 1051 ? 19.038 19.050 -6.669 1.00 84.69 1051 THR A N 1
ATOM 8327 C CA . THR A 1 1051 ? 18.145 19.294 -5.524 1.00 84.69 1051 THR A CA 1
ATOM 8328 C C . THR A 1 1051 ? 17.505 20.679 -5.625 1.00 84.69 1051 THR A C 1
ATOM 8330 O O . THR A 1 1051 ? 18.038 21.547 -6.319 1.00 84.69 1051 THR A O 1
ATOM 8333 N N . LEU A 1 1052 ? 16.406 20.937 -4.904 1.00 82.56 1052 LEU A N 1
ATOM 8334 C CA . LEU A 1 1052 ? 15.806 22.283 -4.859 1.00 82.56 1052 LEU A CA 1
ATOM 8335 C C . LEU A 1 1052 ? 16.799 23.336 -4.355 1.00 82.56 1052 LEU A C 1
ATOM 8337 O O . LEU A 1 1052 ? 16.885 24.420 -4.932 1.00 82.56 1052 LEU A O 1
ATOM 8341 N N . ALA A 1 1053 ? 17.611 22.995 -3.349 1.00 83.25 1053 ALA A N 1
ATOM 8342 C CA . ALA A 1 1053 ? 18.690 23.858 -2.876 1.00 83.25 1053 ALA A CA 1
ATOM 8343 C C . ALA A 1 1053 ? 19.707 24.189 -3.986 1.00 83.25 1053 ALA A C 1
ATOM 8345 O O . ALA A 1 1053 ? 20.149 25.333 -4.101 1.00 83.25 1053 ALA A O 1
ATOM 8346 N N . LYS A 1 1054 ? 20.050 23.213 -4.841 1.00 82.69 1054 LYS A N 1
ATOM 8347 C CA . LYS A 1 1054 ? 20.967 23.414 -5.972 1.00 82.69 1054 LYS A CA 1
ATOM 8348 C C . LYS A 1 1054 ? 20.325 24.225 -7.100 1.00 82.69 1054 LYS A C 1
ATOM 8350 O O . LYS A 1 1054 ? 20.995 25.098 -7.637 1.00 82.69 1054 LYS A O 1
ATOM 8355 N N . ILE A 1 1055 ? 19.041 24.021 -7.408 1.00 80.00 1055 ILE A N 1
ATOM 8356 C CA . ILE A 1 1055 ? 18.287 24.859 -8.364 1.00 80.00 1055 ILE A CA 1
ATOM 8357 C C . ILE A 1 1055 ? 18.263 26.306 -7.877 1.00 80.00 1055 ILE A C 1
ATOM 8359 O O . ILE A 1 1055 ? 18.565 27.217 -8.637 1.00 80.00 1055 ILE A O 1
ATOM 8363 N N . ARG A 1 1056 ? 17.987 26.522 -6.588 1.00 81.00 1056 ARG A N 1
ATOM 8364 C CA . ARG A 1 1056 ? 17.996 27.851 -5.972 1.00 81.00 1056 ARG A CA 1
ATOM 8365 C C . ARG A 1 1056 ? 19.361 28.545 -6.053 1.00 81.00 1056 ARG A C 1
ATOM 8367 O O . ARG A 1 1056 ? 19.400 29.770 -6.103 1.00 81.00 1056 ARG A O 1
ATOM 8374 N N . ALA A 1 1057 ? 20.455 27.784 -5.998 1.00 80.94 1057 ALA A N 1
ATOM 8375 C CA . ALA A 1 1057 ? 21.817 28.316 -6.023 1.00 80.94 1057 ALA A CA 1
ATOM 8376 C C . ALA A 1 1057 ? 22.366 28.533 -7.446 1.00 80.94 1057 ALA A C 1
ATOM 8378 O O . ALA A 1 1057 ? 23.085 29.500 -7.675 1.00 80.94 1057 ALA A O 1
ATOM 8379 N N . VAL A 1 1058 ? 22.062 27.624 -8.380 1.00 76.19 1058 VAL A N 1
ATOM 8380 C CA . VAL A 1 1058 ? 22.595 27.610 -9.758 1.00 76.19 1058 VAL A CA 1
ATOM 8381 C C . VAL A 1 1058 ? 21.673 28.340 -10.744 1.00 76.19 1058 VAL A C 1
ATOM 8383 O O . VAL A 1 1058 ? 22.147 28.917 -11.720 1.00 76.19 1058 VAL A O 1
ATOM 8386 N N . HIS A 1 1059 ? 20.364 28.323 -10.495 1.00 75.75 1059 HIS A N 1
ATOM 8387 C CA . HIS A 1 1059 ? 19.329 28.956 -11.313 1.00 75.75 1059 HIS A CA 1
ATOM 8388 C C . HIS A 1 1059 ? 18.582 30.029 -10.498 1.00 75.75 1059 HIS A C 1
ATOM 8390 O O . HIS A 1 1059 ? 19.137 30.634 -9.581 1.00 75.75 1059 HIS A O 1
ATOM 8396 N N . ASN A 1 1060 ? 17.328 30.326 -10.848 1.00 71.44 1060 ASN A N 1
ATOM 8397 C CA . ASN A 1 1060 ? 16.542 31.361 -10.188 1.00 71.44 1060 ASN A CA 1
ATOM 8398 C C . ASN A 1 1060 ? 15.944 30.853 -8.863 1.00 71.44 1060 ASN A C 1
ATOM 8400 O O . ASN A 1 1060 ? 15.313 29.797 -8.803 1.00 71.44 1060 ASN A O 1
ATOM 8404 N N . LYS A 1 1061 ? 16.067 31.655 -7.797 1.00 75.31 1061 LYS A N 1
ATOM 8405 C CA . LYS A 1 1061 ? 15.453 31.380 -6.487 1.00 75.31 1061 LYS A CA 1
ATOM 8406 C C . LYS A 1 1061 ? 13.938 31.172 -6.593 1.00 75.31 1061 LYS A C 1
ATOM 8408 O O . LYS A 1 1061 ? 13.392 30.316 -5.899 1.00 75.31 1061 LYS A O 1
ATOM 8413 N N . MET A 1 1062 ? 13.280 31.943 -7.459 1.00 70.00 1062 MET A N 1
ATOM 8414 C CA . MET A 1 1062 ? 11.829 31.896 -7.622 1.00 70.00 1062 MET A CA 1
ATOM 8415 C C . MET A 1 1062 ? 11.351 30.558 -8.207 1.00 70.00 1062 MET A C 1
ATOM 8417 O O . MET A 1 1062 ? 10.299 30.071 -7.808 1.00 70.00 1062 MET A O 1
ATOM 8421 N N . ASP A 1 1063 ? 12.155 29.913 -9.059 1.00 73.75 1063 ASP A N 1
ATOM 8422 C CA . ASP A 1 1063 ? 11.819 28.610 -9.649 1.00 73.75 1063 ASP A CA 1
ATOM 8423 C C . ASP A 1 1063 ? 11.780 27.512 -8.572 1.00 73.75 1063 ASP A C 1
ATOM 8425 O O . ASP A 1 1063 ? 10.869 26.685 -8.548 1.00 73.75 1063 ASP A O 1
ATOM 8429 N N . ALA A 1 1064 ? 12.718 27.535 -7.618 1.00 75.69 1064 ALA A N 1
ATOM 8430 C CA . ALA A 1 1064 ? 12.743 26.588 -6.500 1.00 75.69 1064 ALA A CA 1
ATOM 8431 C C . ALA A 1 1064 ? 11.590 26.807 -5.500 1.00 75.69 1064 ALA A C 1
ATOM 8433 O O . ALA A 1 1064 ? 11.049 25.839 -4.965 1.00 75.69 1064 ALA A O 1
ATOM 8434 N N . GLU A 1 1065 ? 11.199 28.063 -5.252 1.00 76.25 1065 GLU A N 1
ATOM 8435 C CA . GLU A 1 1065 ? 10.045 28.403 -4.403 1.00 76.25 1065 GLU A CA 1
ATOM 8436 C C . GLU A 1 1065 ? 8.713 27.995 -5.053 1.00 76.25 1065 GLU A C 1
ATOM 8438 O O . GLU A 1 1065 ? 7.805 27.571 -4.342 1.00 76.25 1065 GLU A O 1
ATOM 8443 N N . ILE A 1 1066 ? 8.606 28.056 -6.387 1.00 72.62 1066 ILE A N 1
ATOM 8444 C CA . ILE A 1 1066 ? 7.423 27.589 -7.126 1.00 72.62 1066 ILE A CA 1
ATOM 8445 C C . ILE A 1 1066 ? 7.350 26.056 -7.151 1.00 72.62 1066 ILE A C 1
ATOM 8447 O O . ILE A 1 1066 ? 6.261 25.508 -7.018 1.00 72.62 1066 ILE A O 1
ATOM 8451 N N . LEU A 1 1067 ? 8.480 25.352 -7.290 1.00 74.12 1067 LEU A N 1
ATOM 8452 C CA . LEU A 1 1067 ? 8.519 23.882 -7.333 1.00 74.12 1067 LEU A CA 1
ATOM 8453 C C . LEU A 1 1067 ? 8.242 23.217 -5.974 1.00 74.12 1067 LEU A C 1
ATOM 8455 O O . LEU A 1 1067 ? 7.646 22.139 -5.931 1.00 74.12 1067 LEU A O 1
ATOM 8459 N N . ALA A 1 1068 ? 8.663 23.840 -4.870 1.00 75.19 1068 ALA A N 1
ATOM 8460 C CA . ALA A 1 1068 ? 8.569 23.281 -3.519 1.00 75.19 1068 ALA A CA 1
ATOM 8461 C C . ALA A 1 1068 ? 7.142 22.827 -3.114 1.00 75.19 1068 ALA A C 1
ATOM 8463 O O . ALA A 1 1068 ? 6.990 21.667 -2.715 1.00 75.19 1068 ALA A O 1
ATOM 8464 N N . PRO A 1 1069 ? 6.080 23.649 -3.280 1.00 73.69 1069 PRO A N 1
ATOM 8465 C CA . PRO A 1 1069 ? 4.704 23.244 -2.988 1.00 73.69 1069 PRO A CA 1
ATOM 8466 C C . PRO A 1 1069 ? 4.218 22.026 -3.785 1.00 73.69 1069 PRO A C 1
ATOM 8468 O O . PRO A 1 1069 ? 3.517 21.187 -3.227 1.00 73.69 1069 PRO A O 1
ATOM 8471 N N . TYR A 1 1070 ? 4.610 21.890 -5.060 1.00 69.44 1070 TYR A N 1
ATOM 8472 C CA . TYR A 1 1070 ? 4.191 20.759 -5.905 1.00 69.44 1070 TYR A CA 1
ATOM 8473 C C . TYR A 1 1070 ? 4.853 19.434 -5.510 1.00 69.44 1070 TYR A C 1
ATOM 8475 O O . TYR A 1 1070 ? 4.316 18.368 -5.799 1.00 69.44 1070 TYR A O 1
ATOM 8483 N N . LEU A 1 1071 ? 6.012 19.496 -4.854 1.00 69.44 1071 LEU A N 1
ATOM 8484 C CA . LEU A 1 1071 ? 6.771 18.331 -4.400 1.00 69.44 1071 LEU A CA 1
ATOM 8485 C C . LEU A 1 1071 ? 6.508 17.980 -2.925 1.00 69.44 1071 LEU A C 1
ATOM 8487 O O . LEU A 1 1071 ? 6.975 16.944 -2.461 1.00 69.44 1071 LEU A O 1
ATOM 8491 N N . GLY A 1 1072 ? 5.792 18.829 -2.178 1.00 70.31 1072 GLY A N 1
ATOM 8492 C CA . GLY A 1 1072 ? 5.551 18.636 -0.744 1.00 70.31 1072 GLY A CA 1
ATOM 8493 C C . GLY A 1 1072 ? 6.812 18.750 0.124 1.00 70.31 1072 GLY A C 1
ATOM 8494 O O . GLY A 1 1072 ? 6.841 18.226 1.236 1.00 70.31 1072 GLY A O 1
ATOM 8495 N N . ILE A 1 1073 ? 7.861 19.417 -0.372 1.00 76.62 1073 ILE A N 1
ATOM 8496 C CA . ILE A 1 1073 ? 9.159 19.571 0.305 1.00 76.62 1073 ILE A CA 1
ATOM 8497 C C . ILE A 1 1073 ? 9.541 21.049 0.434 1.00 76.62 1073 ILE A C 1
ATOM 8499 O O . ILE A 1 1073 ? 9.033 21.910 -0.279 1.00 76.62 1073 ILE A O 1
ATOM 8503 N N . SER A 1 1074 ? 10.453 21.364 1.355 1.00 78.75 1074 SER A N 1
ATOM 8504 C CA . SER A 1 1074 ? 10.962 22.730 1.529 1.00 78.75 1074 SER A CA 1
ATOM 8505 C C . SER A 1 1074 ? 11.817 23.165 0.335 1.00 78.75 1074 SER A C 1
ATOM 8507 O O . SER A 1 1074 ? 12.622 22.387 -0.170 1.00 78.75 1074 SER A O 1
ATOM 8509 N N . SER A 1 1075 ? 11.752 24.446 -0.044 1.00 79.00 1075 SER A N 1
ATOM 8510 C CA . SER A 1 1075 ? 12.639 25.046 -1.058 1.00 79.00 1075 SER A CA 1
ATOM 8511 C C . SER A 1 1075 ? 14.129 24.994 -0.682 1.00 79.00 1075 SER A C 1
ATOM 8513 O O . SER A 1 1075 ? 14.988 25.261 -1.519 1.00 79.00 1075 SER A O 1
ATOM 8515 N N . ASN A 1 1076 ? 14.441 24.690 0.582 1.00 81.50 1076 ASN A N 1
ATOM 8516 C CA . ASN A 1 1076 ? 15.803 24.512 1.089 1.00 81.50 1076 ASN A CA 1
ATOM 8517 C C . ASN A 1 1076 ? 16.247 23.043 1.120 1.00 81.50 1076 ASN A C 1
ATOM 8519 O O . ASN A 1 1076 ? 17.346 22.760 1.595 1.00 81.50 1076 ASN A O 1
ATOM 8523 N N . ASP A 1 1077 ? 15.409 22.106 0.669 1.00 79.69 1077 ASP A N 1
ATOM 8524 C CA . ASP A 1 1077 ? 15.753 20.692 0.701 1.00 79.69 1077 ASP A CA 1
ATOM 8525 C C . ASP A 1 1077 ? 16.952 20.383 -0.211 1.00 79.69 1077 ASP A C 1
ATOM 8527 O O . ASP A 1 1077 ? 17.007 20.769 -1.384 1.00 79.69 1077 ASP A O 1
ATOM 8531 N N . ASN A 1 1078 ? 17.916 19.661 0.358 1.00 80.50 1078 ASN A N 1
ATOM 8532 C CA . ASN A 1 1078 ? 19.114 19.190 -0.332 1.00 80.50 1078 ASN A CA 1
ATOM 8533 C C . ASN A 1 1078 ? 19.203 17.655 -0.370 1.00 80.50 1078 ASN A C 1
ATOM 8535 O O . ASN A 1 1078 ? 20.226 17.093 -0.762 1.00 80.50 1078 ASN A O 1
ATOM 8539 N N . SER A 1 1079 ? 18.151 16.964 0.071 1.00 71.19 1079 SER A N 1
ATOM 8540 C CA . SER A 1 1079 ? 18.141 15.505 0.156 1.00 71.19 1079 SER A CA 1
ATOM 8541 C C . SER A 1 1079 ? 17.498 14.852 -1.069 1.00 71.19 1079 SER A C 1
ATOM 8543 O O . SER A 1 1079 ? 17.984 13.815 -1.522 1.00 71.19 1079 SER A O 1
ATOM 8545 N N . THR A 1 1080 ? 16.472 15.486 -1.641 1.00 72.12 1080 THR A N 1
ATOM 8546 C CA . THR A 1 1080 ? 15.635 14.948 -2.721 1.00 72.12 1080 THR A CA 1
ATOM 8547 C C . THR A 1 1080 ? 16.242 15.266 -4.091 1.00 72.12 1080 THR A C 1
ATOM 8549 O O . THR A 1 1080 ? 16.265 16.436 -4.489 1.00 72.12 1080 THR A O 1
ATOM 8552 N N . PRO A 1 1081 ? 16.748 14.269 -4.843 1.00 76.50 1081 PRO A N 1
ATOM 8553 C CA . PRO A 1 1081 ? 17.175 14.489 -6.219 1.00 76.50 1081 PRO A CA 1
ATOM 8554 C C . PRO A 1 1081 ? 15.949 14.683 -7.123 1.00 76.50 1081 PRO A C 1
ATOM 8556 O O . PRO A 1 1081 ? 15.051 13.843 -7.147 1.00 76.50 1081 PRO A O 1
ATOM 8559 N N . LEU A 1 1082 ? 15.917 15.783 -7.874 1.00 77.31 1082 LEU A N 1
ATOM 8560 C CA . LEU A 1 1082 ? 14.928 16.042 -8.918 1.00 77.31 1082 LEU A CA 1
ATOM 8561 C C . LEU A 1 1082 ? 15.567 15.847 -10.285 1.00 77.31 1082 LEU A C 1
ATOM 8563 O O . LEU A 1 1082 ? 16.670 16.339 -10.540 1.00 77.31 1082 LEU A O 1
ATOM 8567 N N . ARG A 1 1083 ? 14.854 15.162 -11.180 1.00 78.56 1083 ARG A N 1
ATOM 8568 C CA . ARG A 1 1083 ? 15.277 15.000 -12.569 1.00 78.56 1083 ARG A CA 1
ATOM 8569 C C . ARG A 1 1083 ? 14.824 16.203 -13.387 1.00 78.56 1083 ARG A C 1
ATOM 8571 O O . ARG A 1 1083 ? 13.641 16.538 -13.415 1.00 78.56 1083 ARG A O 1
ATOM 8578 N N . ILE A 1 1084 ? 15.771 16.833 -14.067 1.00 81.50 1084 ILE A N 1
ATOM 8579 C CA . ILE A 1 1084 ? 15.560 18.032 -14.875 1.00 81.50 1084 ILE A CA 1
ATOM 8580 C C . ILE A 1 1084 ? 15.950 17.745 -16.317 1.00 81.50 1084 ILE A C 1
ATOM 8582 O O . ILE A 1 1084 ? 17.056 17.280 -16.579 1.00 81.50 1084 ILE A O 1
ATOM 8586 N N . LEU A 1 1085 ? 15.054 18.051 -17.250 1.00 81.38 1085 LEU A N 1
ATOM 8587 C CA . LEU A 1 1085 ? 15.366 18.152 -18.671 1.00 81.38 1085 LEU A CA 1
ATOM 8588 C C . LEU A 1 1085 ? 15.998 19.512 -18.918 1.00 81.38 1085 LEU A C 1
ATOM 8590 O O . LEU A 1 1085 ? 15.304 20.520 -18.868 1.00 81.38 1085 LEU A O 1
ATOM 8594 N N . LEU A 1 1086 ? 17.298 19.555 -19.154 1.00 82.25 1086 LEU A N 1
ATOM 8595 C CA . LEU A 1 1086 ? 18.008 20.777 -19.488 1.00 82.25 1086 LEU A CA 1
ATOM 8596 C C . LEU A 1 1086 ? 17.553 21.293 -20.853 1.00 82.25 1086 LEU A C 1
ATOM 8598 O O . LEU A 1 1086 ? 17.356 20.532 -21.802 1.00 82.25 1086 LEU A O 1
ATOM 8602 N N . ASN A 1 1087 ? 17.425 22.611 -20.956 1.00 79.88 1087 ASN A N 1
ATOM 8603 C CA . ASN A 1 1087 ? 17.213 23.261 -22.239 1.00 79.88 1087 ASN A CA 1
ATOM 8604 C C . ASN A 1 1087 ? 18.470 23.092 -23.110 1.00 79.88 1087 ASN A C 1
ATOM 8606 O O . ASN A 1 1087 ? 19.543 23.582 -22.759 1.00 79.88 1087 ASN A O 1
ATOM 8610 N N . THR A 1 1088 ? 18.347 22.426 -24.259 1.00 78.62 1088 THR A N 1
ATOM 8611 C CA . THR A 1 1088 ? 19.490 22.171 -25.161 1.00 78.62 1088 THR A CA 1
ATOM 8612 C C . THR A 1 1088 ? 20.082 23.451 -25.761 1.00 78.62 1088 THR A C 1
ATOM 8614 O O . THR A 1 1088 ? 21.232 23.448 -26.189 1.00 78.62 1088 THR A O 1
ATOM 8617 N N . VAL A 1 1089 ? 19.348 24.571 -25.711 1.00 74.44 1089 VAL A N 1
ATOM 8618 C CA . VAL A 1 1089 ? 19.790 25.899 -26.177 1.00 74.44 1089 VAL A CA 1
ATOM 8619 C C . VAL A 1 1089 ? 20.180 26.825 -25.004 1.00 74.44 1089 VAL A C 1
ATOM 8621 O O . VAL A 1 1089 ? 20.112 28.052 -25.108 1.00 74.44 1089 VAL A O 1
ATOM 8624 N N . ALA A 1 1090 ? 20.557 26.267 -23.845 1.00 66.50 1090 ALA A N 1
ATOM 8625 C CA . ALA A 1 1090 ? 20.870 27.038 -22.631 1.00 66.50 1090 ALA A CA 1
ATOM 8626 C C . ALA A 1 1090 ? 22.177 27.855 -22.699 1.00 66.50 1090 ALA A C 1
ATOM 8628 O O . ALA A 1 1090 ? 22.323 28.822 -21.958 1.00 66.50 1090 ALA A O 1
ATOM 8629 N N . HIS A 1 1091 ? 23.124 27.494 -23.571 1.00 62.97 1091 HIS A N 1
ATOM 8630 C CA . HIS A 1 1091 ? 24.463 28.108 -23.635 1.00 62.97 1091 HIS A CA 1
ATOM 8631 C C . HIS A 1 1091 ? 24.508 29.499 -24.297 1.00 62.97 1091 HIS A C 1
ATOM 8633 O O . HIS A 1 1091 ? 25.566 30.125 -24.346 1.00 62.97 1091 HIS A O 1
ATOM 8639 N N . VAL A 1 1092 ? 23.379 29.997 -24.800 1.00 59.03 1092 VAL A N 1
ATOM 8640 C CA . VAL A 1 1092 ? 23.301 31.238 -25.581 1.00 59.03 1092 VAL A CA 1
ATOM 8641 C C . VAL A 1 1092 ? 22.833 32.408 -24.711 1.00 59.03 1092 VAL A C 1
ATOM 8643 O O . VAL A 1 1092 ? 21.948 32.274 -23.866 1.00 59.03 1092 VAL A O 1
ATOM 8646 N N . SER A 1 1093 ? 23.411 33.588 -24.935 1.00 52.31 1093 SER A N 1
ATOM 8647 C CA . SER A 1 1093 ? 23.139 34.809 -24.171 1.00 52.31 1093 SER A CA 1
ATOM 8648 C C . SER A 1 1093 ? 21.689 35.296 -24.342 1.00 52.31 1093 SER A C 1
ATOM 8650 O O . SER A 1 1093 ? 21.243 35.564 -25.455 1.00 52.31 1093 SER A O 1
ATOM 8652 N N . GLY A 1 1094 ? 20.944 35.461 -23.243 1.00 50.09 1094 GLY A N 1
ATOM 8653 C CA . GLY A 1 1094 ? 19.612 36.085 -23.246 1.00 50.09 1094 GLY A CA 1
ATOM 8654 C C . GLY A 1 1094 ? 18.861 35.921 -21.919 1.00 50.09 1094 GLY A C 1
ATOM 8655 O O . GLY A 1 1094 ? 18.944 34.879 -21.281 1.00 50.09 1094 GLY A O 1
ATOM 8656 N N . SER A 1 1095 ? 18.113 36.942 -21.488 1.00 43.31 1095 SER A N 1
ATOM 8657 C CA . SER A 1 1095 ? 17.579 37.047 -20.112 1.00 43.31 1095 SER A CA 1
ATOM 8658 C C . SER A 1 1095 ? 16.270 36.295 -19.835 1.00 43.31 1095 SER A C 1
ATOM 8660 O O . SER A 1 1095 ? 15.729 36.442 -18.751 1.00 43.31 1095 SER A O 1
ATOM 8662 N N . GLY A 1 1096 ? 15.726 35.530 -20.786 1.00 53.19 1096 GLY A N 1
ATOM 8663 C CA . GLY A 1 1096 ? 14.390 34.917 -20.676 1.00 53.19 1096 GLY A CA 1
ATOM 8664 C C . GLY A 1 1096 ? 14.325 33.438 -21.056 1.00 53.19 1096 GLY A C 1
ATOM 8665 O O . GLY A 1 1096 ? 13.249 32.960 -21.407 1.00 53.19 1096 GLY A O 1
ATOM 8666 N N . ARG A 1 1097 ? 15.461 32.731 -21.061 1.00 63.84 1097 ARG A N 1
ATOM 8667 C CA . ARG A 1 1097 ? 15.519 31.311 -21.431 1.00 63.84 1097 ARG A CA 1
ATOM 8668 C C . ARG A 1 1097 ? 15.161 30.436 -20.235 1.00 63.84 1097 ARG A C 1
ATOM 8670 O O . ARG A 1 1097 ? 15.649 30.652 -19.128 1.00 63.84 1097 ARG A O 1
ATOM 8677 N N . ALA A 1 1098 ? 14.328 29.429 -20.479 1.00 66.81 1098 ALA A N 1
ATOM 8678 C CA . ALA A 1 1098 ? 14.058 28.383 -19.505 1.00 66.81 1098 ALA A CA 1
ATOM 8679 C C . ALA A 1 1098 ? 15.358 27.636 -19.179 1.00 66.81 1098 ALA A C 1
ATOM 8681 O O . ALA A 1 1098 ? 16.087 27.270 -20.105 1.00 66.81 1098 ALA A O 1
ATOM 8682 N N . PHE A 1 1099 ? 15.624 27.348 -17.900 1.00 71.88 1099 PHE A N 1
ATOM 8683 C CA . PHE A 1 1099 ? 16.700 26.411 -17.548 1.00 71.88 1099 PHE A CA 1
ATOM 8684 C C . PHE A 1 1099 ? 16.382 24.992 -18.053 1.00 71.88 1099 PHE A C 1
ATOM 8686 O O . PHE A 1 1099 ? 17.288 24.200 -18.313 1.00 71.88 1099 PHE A O 1
ATOM 8693 N N . GLY A 1 1100 ? 15.095 24.686 -18.235 1.00 75.69 1100 GLY A N 1
ATOM 8694 C CA . GLY A 1 1100 ? 14.640 23.370 -18.634 1.00 75.69 1100 GLY A CA 1
ATOM 8695 C C . GLY A 1 1100 ? 13.222 23.066 -18.172 1.00 75.69 1100 GLY A C 1
ATOM 8696 O O . GLY A 1 1100 ? 12.424 23.978 -17.956 1.00 75.69 1100 GLY A O 1
ATOM 8697 N N . ALA A 1 1101 ? 12.944 21.778 -17.991 1.00 77.69 1101 ALA A N 1
ATOM 8698 C CA . ALA A 1 1101 ? 11.732 21.276 -17.364 1.00 77.69 1101 ALA A CA 1
ATOM 8699 C C . ALA A 1 1101 ? 12.056 20.405 -16.146 1.00 77.69 1101 ALA A C 1
ATOM 8701 O O . ALA A 1 1101 ? 12.904 19.518 -16.234 1.00 77.69 1101 ALA A O 1
ATOM 8702 N N . ALA A 1 1102 ? 11.367 20.612 -15.024 1.00 77.56 1102 ALA A N 1
ATOM 8703 C CA . ALA A 1 1102 ? 11.446 19.705 -13.881 1.00 77.56 1102 ALA A CA 1
ATOM 8704 C C . ALA A 1 1102 ? 10.423 18.576 -14.048 1.00 77.56 1102 ALA A C 1
ATOM 8706 O O . ALA A 1 1102 ? 9.243 18.830 -14.296 1.00 77.56 1102 ALA A O 1
ATOM 8707 N N . ILE A 1 1103 ? 10.876 17.330 -13.913 1.00 75.75 1103 ILE A N 1
ATOM 8708 C CA . ILE A 1 1103 ? 10.009 16.155 -13.971 1.00 75.75 1103 ILE A CA 1
ATOM 8709 C C . ILE A 1 1103 ? 9.503 15.867 -12.562 1.00 75.75 1103 ILE A C 1
ATOM 8711 O O . ILE A 1 1103 ? 10.276 15.537 -11.663 1.00 75.75 1103 ILE A O 1
ATOM 8715 N N . ILE A 1 1104 ? 8.194 15.993 -12.383 1.00 68.94 1104 ILE A N 1
ATOM 8716 C CA . ILE A 1 1104 ? 7.497 15.819 -11.113 1.00 68.94 1104 ILE A CA 1
ATOM 8717 C C . ILE A 1 1104 ? 6.616 14.582 -11.242 1.00 68.94 1104 ILE A C 1
ATOM 8719 O O . ILE A 1 1104 ? 5.550 14.634 -11.839 1.00 68.94 1104 ILE A O 1
ATOM 8723 N N . GLY A 1 1105 ? 7.060 13.450 -10.713 1.00 62.41 1105 GLY A N 1
ATOM 8724 C CA . GLY A 1 1105 ? 6.295 12.209 -10.765 1.00 62.41 1105 GLY A CA 1
ATOM 8725 C C . GLY A 1 1105 ? 7.172 11.011 -10.460 1.00 62.41 1105 GLY A C 1
ATOM 8726 O O . GLY A 1 1105 ? 8.248 10.887 -11.035 1.00 62.41 1105 GLY A O 1
ATOM 8727 N N . TYR A 1 1106 ? 6.746 10.160 -9.525 1.00 56.94 1106 TYR A N 1
ATOM 8728 C CA . TYR A 1 1106 ? 7.633 9.134 -8.973 1.00 56.94 1106 TYR A CA 1
ATOM 8729 C C . TYR A 1 1106 ? 7.617 7.820 -9.774 1.00 56.94 1106 TYR A C 1
ATOM 8731 O O . TYR A 1 1106 ? 8.659 7.396 -10.261 1.00 56.94 1106 TYR A O 1
ATOM 8739 N N . LEU A 1 1107 ? 6.455 7.163 -9.934 1.00 54.94 1107 LEU A N 1
ATOM 8740 C CA . LEU A 1 1107 ? 6.337 5.946 -10.763 1.00 54.94 1107 LEU A CA 1
ATOM 8741 C C . LEU A 1 1107 ? 5.739 6.209 -12.149 1.00 54.94 1107 LEU A C 1
ATOM 8743 O O . LEU A 1 1107 ? 5.922 5.361 -13.019 1.00 54.94 1107 LEU A O 1
ATOM 8747 N N . GLY A 1 1108 ? 5.034 7.326 -12.338 1.00 57.03 1108 GLY A N 1
ATOM 8748 C CA . GLY A 1 1108 ? 4.318 7.634 -13.578 1.00 57.03 1108 GLY A CA 1
ATOM 8749 C C . GLY A 1 1108 ? 5.193 8.269 -14.650 1.00 57.03 1108 GLY A C 1
ATOM 8750 O O . GLY A 1 1108 ? 4.965 8.051 -15.826 1.00 57.03 1108 GLY A O 1
ATOM 8751 N N . MET A 1 1109 ? 6.227 9.022 -14.277 1.00 67.56 1109 MET A N 1
ATOM 8752 C CA . MET A 1 1109 ? 7.083 9.715 -15.244 1.00 67.56 1109 MET A CA 1
ATOM 8753 C C . MET A 1 1109 ? 8.431 9.021 -15.364 1.00 67.56 1109 MET A C 1
ATOM 8755 O O . MET A 1 1109 ? 9.106 8.809 -14.358 1.00 67.56 1109 MET A O 1
ATOM 8759 N N . ARG A 1 1110 ? 8.880 8.734 -16.587 1.00 73.25 1110 ARG A N 1
ATOM 8760 C CA . ARG A 1 1110 ? 10.256 8.283 -16.830 1.00 73.25 1110 ARG A CA 1
ATOM 8761 C C . ARG A 1 1110 ? 10.843 8.911 -18.079 1.00 73.25 1110 ARG A C 1
ATOM 8763 O O . ARG A 1 1110 ? 10.170 9.061 -19.086 1.00 73.25 1110 ARG A O 1
ATOM 8770 N N . THR A 1 1111 ? 12.127 9.239 -18.026 1.00 75.56 1111 THR A N 1
ATOM 8771 C CA . THR A 1 1111 ? 12.907 9.586 -19.219 1.00 75.56 1111 THR A CA 1
ATOM 8772 C C . THR A 1 1111 ? 13.628 8.351 -19.696 1.00 75.56 1111 THR A C 1
ATOM 8774 O O . THR A 1 1111 ? 14.271 7.682 -18.891 1.00 75.56 1111 THR A O 1
ATOM 8777 N N . PHE A 1 1112 ? 13.555 8.046 -20.982 1.00 80.62 1112 PHE A N 1
ATOM 8778 C CA . PHE A 1 1112 ? 14.304 6.938 -21.543 1.00 80.62 1112 PHE A CA 1
ATOM 8779 C C . PHE A 1 1112 ? 15.064 7.360 -22.794 1.00 80.62 1112 PHE A C 1
ATOM 8781 O O . PHE A 1 1112 ? 14.580 8.124 -23.629 1.00 80.62 1112 PHE A O 1
ATOM 8788 N N . VAL A 1 1113 ? 16.292 6.857 -22.880 1.00 79.62 1113 VAL A N 1
ATOM 8789 C CA . VAL A 1 1113 ? 17.233 7.113 -23.963 1.00 79.62 1113 VAL A CA 1
ATOM 8790 C C . VAL A 1 1113 ? 17.520 5.770 -24.631 1.00 79.62 1113 VAL A C 1
ATOM 8792 O O . VAL A 1 1113 ? 18.446 5.061 -24.211 1.00 79.62 1113 VAL A O 1
ATOM 8795 N N . PRO A 1 1114 ? 16.708 5.386 -25.630 1.00 78.19 1114 PRO A N 1
ATOM 8796 C CA . PRO A 1 1114 ? 16.928 4.155 -26.358 1.00 78.19 1114 PRO A CA 1
ATOM 8797 C C . PRO A 1 1114 ? 18.232 4.244 -27.146 1.00 78.19 1114 PRO A C 1
ATOM 8799 O O . PRO A 1 1114 ? 18.512 5.232 -27.830 1.00 78.19 1114 PRO A O 1
ATOM 8802 N N . ARG A 1 1115 ? 19.043 3.195 -27.033 1.00 77.00 1115 ARG A N 1
ATOM 8803 C CA . ARG A 1 1115 ? 20.313 3.046 -27.756 1.00 77.00 1115 ARG A CA 1
ATOM 8804 C C . ARG A 1 1115 ? 20.389 1.633 -28.324 1.00 77.00 1115 ARG A C 1
ATOM 8806 O O . ARG A 1 1115 ? 21.137 0.813 -27.791 1.00 77.00 1115 ARG A O 1
ATOM 8813 N N . PRO A 1 1116 ? 19.581 1.332 -29.356 1.00 77.06 1116 PRO A N 1
ATOM 8814 C CA . PRO A 1 1116 ? 19.574 0.010 -29.956 1.00 77.06 1116 PRO A CA 1
ATOM 8815 C C . PRO A 1 1116 ? 20.929 -0.263 -30.615 1.00 77.06 1116 PRO A C 1
ATOM 8817 O O . PRO A 1 1116 ? 21.558 0.640 -31.180 1.00 77.06 1116 PRO A O 1
ATOM 8820 N N . VAL A 1 1117 ? 21.365 -1.521 -30.561 1.00 81.06 1117 VAL A N 1
ATOM 8821 C CA . VAL A 1 1117 ? 22.672 -1.973 -31.065 1.00 81.06 1117 VAL A CA 1
ATOM 8822 C C . VAL A 1 1117 ? 22.996 -1.480 -32.487 1.00 81.06 1117 VAL A C 1
ATOM 8824 O O . VAL A 1 1117 ? 24.103 -0.974 -32.675 1.00 81.06 1117 VAL A O 1
ATOM 8827 N N . PRO A 1 1118 ? 22.072 -1.498 -33.472 1.00 78.38 1118 PRO A N 1
ATOM 8828 C CA . PRO A 1 1118 ? 22.356 -1.009 -34.825 1.00 78.38 1118 PRO A CA 1
ATOM 8829 C C . PRO A 1 1118 ? 22.814 0.455 -34.915 1.00 78.38 1118 PRO A C 1
ATOM 8831 O O . PRO A 1 1118 ? 23.618 0.786 -35.783 1.00 78.38 1118 PRO A O 1
ATOM 8834 N N . ARG A 1 1119 ? 22.352 1.335 -34.013 1.00 76.50 1119 ARG A N 1
ATOM 8835 C CA . ARG A 1 1119 ? 22.802 2.741 -33.953 1.00 76.50 1119 ARG A CA 1
ATOM 8836 C C . ARG A 1 1119 ? 24.168 2.900 -33.294 1.00 76.50 1119 ARG A C 1
ATOM 8838 O O . ARG A 1 1119 ? 24.886 3.851 -33.579 1.00 76.50 1119 ARG A O 1
ATOM 8845 N N . LEU A 1 1120 ? 24.542 1.979 -32.407 1.00 78.25 1120 LEU A N 1
ATOM 8846 C CA . LEU A 1 1120 ? 25.850 2.005 -31.745 1.00 78.25 1120 LEU A CA 1
ATOM 8847 C C . LEU A 1 1120 ? 26.990 1.676 -32.712 1.00 78.25 1120 LEU A C 1
ATOM 8849 O O . LEU A 1 1120 ? 28.121 2.104 -32.478 1.00 78.25 1120 LEU A O 1
ATOM 8853 N N . LEU A 1 1121 ? 26.690 0.970 -33.807 1.00 77.19 1121 LEU A N 1
ATOM 8854 C CA . LEU A 1 1121 ? 27.659 0.651 -34.854 1.00 77.19 1121 LEU A CA 1
ATOM 8855 C C . LEU A 1 1121 ? 28.286 1.910 -35.456 1.00 77.19 1121 LEU A C 1
ATOM 8857 O O . LEU A 1 1121 ? 29.488 1.911 -35.716 1.00 77.19 1121 LEU A O 1
ATOM 8861 N N . ASP A 1 1122 ? 27.531 3.004 -35.579 1.00 73.88 1122 ASP A N 1
ATOM 8862 C CA . ASP A 1 1122 ? 28.033 4.284 -36.101 1.00 73.88 1122 ASP A CA 1
ATOM 8863 C C . ASP A 1 1122 ? 29.210 4.812 -35.260 1.00 73.88 1122 ASP A C 1
ATOM 8865 O O . ASP A 1 1122 ? 30.180 5.349 -35.789 1.00 73.88 1122 ASP A O 1
ATOM 8869 N N . SER A 1 1123 ? 29.185 4.571 -33.945 1.00 73.06 1123 SER A N 1
ATOM 8870 C CA . SER A 1 1123 ? 30.268 4.938 -33.018 1.00 73.06 1123 SER A CA 1
ATOM 8871 C C . SER A 1 1123 ? 31.430 3.933 -32.989 1.00 73.06 1123 SER A C 1
ATOM 8873 O O . SER A 1 1123 ? 32.434 4.173 -32.319 1.00 73.06 1123 SER A O 1
ATOM 8875 N N . MET A 1 1124 ? 31.295 2.786 -33.660 1.00 68.62 1124 MET A N 1
ATOM 8876 C CA . MET A 1 1124 ? 32.220 1.645 -33.601 1.00 68.62 1124 MET A CA 1
ATOM 8877 C C . MET A 1 1124 ? 32.883 1.312 -34.947 1.00 68.62 1124 MET A C 1
ATOM 8879 O O . MET A 1 1124 ? 33.567 0.296 -35.054 1.00 68.62 1124 MET A O 1
ATOM 8883 N N . GLY A 1 1125 ? 32.719 2.172 -35.957 1.00 67.38 1125 GLY A N 1
ATOM 8884 C CA . GLY A 1 1125 ? 33.279 1.976 -37.301 1.00 67.38 1125 GLY A CA 1
ATOM 8885 C C . GLY A 1 1125 ? 32.259 1.542 -38.363 1.00 67.38 1125 GLY A C 1
ATOM 8886 O O . GLY A 1 1125 ? 32.657 1.105 -39.441 1.00 67.38 1125 GLY A O 1
ATOM 8887 N N . GLY A 1 1126 ? 30.958 1.654 -38.077 1.00 76.56 1126 GLY A N 1
ATOM 8888 C CA . GLY A 1 1126 ? 29.864 1.431 -39.023 1.00 76.56 1126 GLY A CA 1
ATOM 8889 C C . GLY A 1 1126 ? 29.778 -0.013 -39.518 1.00 76.56 1126 GLY A C 1
ATOM 8890 O O . GLY A 1 1126 ? 29.879 -0.963 -38.741 1.00 76.56 1126 GLY A O 1
ATOM 8891 N N . TYR A 1 1127 ? 29.618 -0.185 -40.832 1.00 79.62 1127 TYR A N 1
ATOM 8892 C CA . TYR A 1 1127 ? 29.483 -1.495 -41.480 1.00 79.62 1127 TYR A CA 1
ATOM 8893 C C . TYR A 1 1127 ? 30.757 -2.362 -41.416 1.00 79.62 1127 TYR A C 1
ATOM 8895 O O . TYR A 1 1127 ? 30.675 -3.586 -41.526 1.00 79.62 1127 TYR A O 1
ATOM 8903 N N . ALA A 1 1128 ? 31.934 -1.762 -41.192 1.00 75.50 1128 ALA A N 1
ATOM 8904 C CA . ALA A 1 1128 ? 33.221 -2.459 -41.248 1.00 75.50 1128 ALA A CA 1
ATOM 8905 C C . ALA A 1 1128 ? 33.345 -3.590 -40.211 1.00 75.50 1128 ALA A C 1
ATOM 8907 O O . ALA A 1 1128 ? 33.899 -4.651 -40.501 1.00 75.50 1128 ALA A O 1
ATOM 8908 N N . CYS A 1 1129 ? 32.801 -3.388 -39.007 1.00 73.31 1129 CYS A N 1
ATOM 8909 C CA . CYS A 1 1129 ? 32.840 -4.397 -37.949 1.00 73.31 1129 CYS A CA 1
ATOM 8910 C C . CYS A 1 1129 ? 31.982 -5.630 -38.283 1.00 73.31 1129 CYS A C 1
ATOM 8912 O O . CYS A 1 1129 ? 32.399 -6.753 -38.007 1.00 73.31 1129 CYS A O 1
ATOM 8914 N N . LEU A 1 1130 ? 30.837 -5.437 -38.949 1.00 78.12 1130 LEU A N 1
ATOM 8915 C CA . LEU A 1 1130 ? 29.964 -6.524 -39.393 1.00 78.12 1130 LEU A CA 1
ATOM 8916 C C . LEU A 1 1130 ? 30.586 -7.306 -40.554 1.00 78.12 1130 LEU A C 1
ATOM 8918 O O . LEU A 1 1130 ? 30.515 -8.531 -40.579 1.00 78.12 1130 LEU A O 1
ATOM 8922 N N . TYR A 1 1131 ? 31.263 -6.622 -41.478 1.00 82.06 1131 TYR A N 1
ATOM 8923 C CA . TYR A 1 1131 ? 31.981 -7.283 -42.574 1.00 82.06 1131 TYR A CA 1
ATOM 8924 C C . TYR A 1 1131 ? 33.166 -8.105 -42.058 1.00 82.06 1131 TYR A C 1
ATOM 8926 O O . TYR A 1 1131 ? 33.454 -9.172 -42.593 1.00 82.06 1131 TYR A O 1
ATOM 8934 N N . GLY A 1 1132 ? 33.801 -7.668 -40.964 1.00 72.81 1132 GLY A N 1
ATOM 8935 C CA . GLY A 1 1132 ? 34.770 -8.485 -40.234 1.00 72.81 1132 GLY A CA 1
ATOM 8936 C C . GLY A 1 1132 ? 34.183 -9.824 -39.774 1.00 72.81 1132 GLY A C 1
ATOM 8937 O O . GLY A 1 1132 ? 34.835 -10.853 -39.926 1.00 72.81 1132 GLY A O 1
ATOM 8938 N N . LEU A 1 1133 ? 32.939 -9.841 -39.279 1.00 75.19 1133 LEU A N 1
ATOM 8939 C CA . LEU A 1 1133 ? 32.250 -11.079 -38.879 1.00 75.19 1133 LEU A CA 1
ATOM 8940 C C . LEU A 1 1133 ? 31.926 -11.983 -40.077 1.00 75.19 1133 LEU A C 1
ATOM 8942 O O . LEU A 1 1133 ? 32.030 -13.202 -39.961 1.00 75.19 1133 LEU A O 1
ATOM 8946 N N . VAL A 1 1134 ? 31.564 -11.403 -41.227 1.00 80.06 1134 VAL A N 1
ATOM 8947 C CA . VAL A 1 1134 ? 31.351 -12.151 -42.482 1.00 80.06 1134 VAL A CA 1
ATOM 8948 C C . VAL A 1 1134 ? 32.661 -12.790 -42.955 1.00 80.06 1134 VAL A C 1
ATOM 8950 O O . VAL A 1 1134 ? 32.693 -13.978 -43.261 1.00 80.06 1134 VAL A O 1
ATOM 8953 N N . ALA A 1 1135 ? 33.769 -12.044 -42.933 1.00 75.19 1135 ALA A N 1
ATOM 8954 C CA . ALA A 1 1135 ? 35.084 -12.550 -43.327 1.00 75.19 1135 ALA A CA 1
ATOM 8955 C C . ALA A 1 1135 ? 35.599 -13.683 -42.411 1.00 75.19 1135 ALA A C 1
ATOM 8957 O O . ALA A 1 1135 ? 36.242 -14.626 -42.883 1.00 75.19 1135 ALA A O 1
ATOM 8958 N N . MET A 1 1136 ? 35.301 -13.609 -41.108 1.00 71.94 1136 MET A N 1
ATOM 8959 C CA . MET A 1 1136 ? 35.679 -14.617 -40.108 1.00 71.94 1136 MET A CA 1
ATOM 8960 C C . MET A 1 1136 ? 34.797 -15.876 -40.118 1.00 71.94 1136 MET A C 1
ATOM 8962 O O . MET A 1 1136 ? 35.136 -16.841 -39.435 1.00 71.94 1136 MET A O 1
ATOM 8966 N N . ALA A 1 1137 ? 33.691 -15.901 -40.869 1.00 75.38 1137 ALA A N 1
ATOM 8967 C CA . ALA A 1 1137 ? 32.838 -17.082 -40.957 1.00 75.38 1137 ALA A CA 1
ATOM 8968 C C . ALA A 1 1137 ? 33.598 -18.275 -41.569 1.00 75.38 1137 ALA A C 1
ATOM 8970 O O . ALA A 1 1137 ? 34.295 -18.142 -42.586 1.00 75.38 1137 ALA A O 1
ATOM 8971 N N . THR A 1 1138 ? 33.467 -19.438 -40.928 1.00 75.69 1138 THR A N 1
ATOM 8972 C CA . THR A 1 1138 ? 34.141 -20.694 -41.315 1.00 75.69 1138 THR A CA 1
ATOM 8973 C C . THR A 1 1138 ? 33.159 -21.792 -41.719 1.00 75.69 1138 THR A C 1
ATOM 8975 O O . THR A 1 1138 ? 33.549 -22.745 -42.386 1.00 75.69 1138 THR A O 1
ATOM 8978 N N . ASP A 1 1139 ? 31.887 -21.627 -41.370 1.00 80.62 1139 ASP A N 1
ATOM 8979 C CA . ASP A 1 1139 ? 30.784 -22.543 -41.608 1.00 80.62 1139 ASP A CA 1
ATOM 8980 C C . ASP A 1 1139 ? 29.588 -21.817 -42.252 1.00 80.62 1139 ASP A C 1
ATOM 8982 O O . ASP A 1 1139 ? 29.488 -20.585 -42.254 1.00 80.62 1139 ASP A O 1
ATOM 8986 N N . SER A 1 1140 ? 28.665 -22.591 -42.826 1.00 83.88 1140 SER A N 1
ATOM 8987 C CA . SER A 1 1140 ? 27.479 -22.051 -43.500 1.00 83.88 1140 SER A CA 1
ATOM 8988 C C . SER A 1 1140 ? 26.501 -21.396 -42.518 1.00 83.88 1140 SER A C 1
ATOM 8990 O O . SER A 1 1140 ? 25.891 -20.376 -42.847 1.00 83.88 1140 SER A O 1
ATOM 8992 N N . GLU A 1 1141 ? 26.387 -21.919 -41.291 1.00 81.44 1141 GLU A N 1
ATOM 8993 C CA . GLU A 1 1141 ? 25.554 -21.311 -40.252 1.00 81.44 1141 GLU A CA 1
ATOM 8994 C C . GLU A 1 1141 ? 26.128 -19.970 -39.771 1.00 81.44 1141 GLU A C 1
ATOM 8996 O O . GLU A 1 1141 ? 25.376 -19.000 -39.628 1.00 81.44 1141 GLU A O 1
ATOM 9001 N N . GLY A 1 1142 ? 27.442 -19.878 -39.532 1.00 77.25 1142 GLY A N 1
ATOM 9002 C CA . GLY A 1 1142 ? 28.099 -18.635 -39.131 1.00 77.25 1142 GLY A CA 1
ATOM 9003 C C . GLY A 1 1142 ? 28.076 -17.574 -40.222 1.00 77.25 1142 GLY A C 1
ATOM 9004 O O . GLY A 1 1142 ? 27.836 -16.405 -39.916 1.00 77.25 1142 GLY A O 1
ATOM 9005 N N . LEU A 1 1143 ? 28.220 -17.965 -41.493 1.00 84.62 1143 LEU A N 1
ATOM 9006 C CA . LEU A 1 1143 ? 28.069 -17.046 -42.624 1.00 84.62 1143 LEU A CA 1
ATOM 9007 C C . LEU A 1 1143 ? 26.646 -16.475 -42.694 1.00 84.62 1143 LEU A C 1
ATOM 9009 O O . LEU A 1 1143 ? 26.475 -15.259 -42.798 1.00 84.62 1143 LEU A O 1
ATOM 9013 N N . TYR A 1 1144 ? 25.628 -17.330 -42.564 1.00 86.75 1144 TYR A N 1
ATOM 9014 C CA . TYR A 1 1144 ? 24.230 -16.905 -42.528 1.00 86.75 1144 TYR A CA 1
ATOM 9015 C C . TYR A 1 1144 ? 23.943 -15.964 -41.349 1.00 86.75 1144 TYR A C 1
ATOM 9017 O O . TYR A 1 1144 ? 23.305 -14.925 -41.529 1.00 86.75 1144 TYR A O 1
ATOM 9025 N N . ALA A 1 1145 ? 24.434 -16.282 -40.146 1.00 81.75 1145 ALA A N 1
ATOM 9026 C CA . ALA A 1 1145 ? 24.249 -15.438 -38.968 1.00 81.75 1145 ALA A CA 1
ATOM 9027 C C . ALA A 1 1145 ? 24.925 -14.063 -39.140 1.00 81.75 1145 ALA A C 1
ATOM 9029 O O . ALA A 1 1145 ? 24.295 -13.034 -38.889 1.00 81.75 1145 ALA A O 1
ATOM 9030 N N . SER A 1 1146 ? 26.165 -14.021 -39.637 1.00 82.75 1146 SER A N 1
ATOM 9031 C CA . SER A 1 1146 ? 26.887 -12.770 -39.905 1.00 82.75 1146 SER A CA 1
ATOM 9032 C C . SER A 1 1146 ? 26.189 -11.923 -40.972 1.00 82.75 1146 SER A C 1
ATOM 9034 O O . SER A 1 1146 ? 26.010 -10.718 -40.783 1.00 82.75 1146 SER A O 1
ATOM 9036 N N . LEU A 1 1147 ? 25.718 -12.538 -42.062 1.00 87.50 1147 LEU A N 1
ATOM 9037 C CA . LEU A 1 1147 ? 24.977 -11.832 -43.110 1.00 87.50 1147 LEU A CA 1
ATOM 9038 C C . LEU A 1 1147 ? 23.628 -11.316 -42.595 1.00 87.50 1147 LEU A C 1
ATOM 9040 O O . LEU A 1 1147 ? 23.252 -10.176 -42.858 1.00 87.50 1147 LEU A O 1
ATOM 9044 N N . LYS A 1 1148 ? 22.923 -12.105 -41.780 1.00 85.56 1148 LYS A N 1
ATOM 9045 C CA . LYS A 1 1148 ? 21.689 -11.674 -41.118 1.00 85.56 1148 LYS A CA 1
ATOM 9046 C C . LYS A 1 1148 ? 21.925 -10.480 -40.189 1.00 85.56 1148 LYS A C 1
ATOM 9048 O O . LYS A 1 1148 ? 21.063 -9.602 -40.125 1.00 85.56 1148 LYS A O 1
ATOM 9053 N N . ALA A 1 1149 ? 23.075 -10.396 -39.513 1.00 83.69 1149 ALA A N 1
ATOM 9054 C CA . ALA A 1 1149 ? 23.448 -9.219 -38.725 1.00 83.69 1149 ALA A CA 1
ATOM 9055 C C . ALA A 1 1149 ? 23.606 -7.973 -39.613 1.00 83.69 1149 ALA A C 1
ATOM 9057 O O . ALA A 1 1149 ? 23.068 -6.922 -39.268 1.00 83.69 1149 ALA A O 1
ATOM 9058 N N . VAL A 1 1150 ? 24.264 -8.099 -40.776 1.00 85.81 1150 VAL A N 1
ATOM 9059 C CA . VAL A 1 1150 ? 24.386 -7.019 -41.778 1.00 85.81 1150 VAL A CA 1
ATOM 9060 C C . VAL A 1 1150 ? 23.007 -6.553 -42.236 1.00 85.81 1150 VAL A C 1
ATOM 9062 O O . VAL A 1 1150 ? 22.681 -5.379 -42.081 1.00 85.81 1150 VAL A O 1
ATOM 9065 N N . VAL A 1 1151 ? 22.156 -7.464 -42.714 1.00 85.81 1151 VAL A N 1
ATOM 9066 C CA . VAL A 1 1151 ? 20.811 -7.116 -43.207 1.00 85.81 1151 VAL A CA 1
ATOM 9067 C C . VAL A 1 1151 ? 19.958 -6.464 -42.121 1.00 85.81 1151 VAL A C 1
ATOM 9069 O O . VAL A 1 1151 ? 19.278 -5.470 -42.375 1.00 85.81 1151 VAL A O 1
ATOM 9072 N N . SER A 1 1152 ? 20.036 -6.972 -40.890 1.00 82.69 1152 SER A N 1
ATOM 9073 C CA . SER A 1 1152 ? 19.319 -6.397 -39.748 1.00 82.69 1152 SER A CA 1
ATOM 9074 C C . SER A 1 1152 ? 19.825 -4.993 -39.406 1.00 82.69 1152 SER A C 1
ATOM 9076 O O . SER A 1 1152 ? 19.013 -4.115 -39.118 1.00 82.69 1152 SER A O 1
ATOM 9078 N N . ALA A 1 1153 ? 21.138 -4.741 -39.486 1.00 81.12 1153 ALA A N 1
ATOM 9079 C CA . ALA A 1 1153 ? 21.729 -3.417 -39.271 1.00 81.12 1153 ALA A CA 1
ATOM 9080 C C . ALA A 1 1153 ? 21.257 -2.398 -40.311 1.00 81.12 1153 ALA A C 1
ATOM 9082 O O . ALA A 1 1153 ? 20.853 -1.294 -39.957 1.00 81.12 1153 ALA A O 1
ATOM 9083 N N . VAL A 1 1154 ? 21.293 -2.786 -41.590 1.00 81.69 1154 VAL A N 1
ATOM 9084 C CA . VAL A 1 1154 ? 20.935 -1.918 -42.720 1.00 81.69 1154 VAL A CA 1
ATOM 9085 C C . VAL A 1 1154 ? 19.459 -1.545 -42.668 1.00 81.69 1154 VAL A C 1
ATOM 9087 O O . VAL A 1 1154 ? 19.117 -0.378 -42.816 1.00 81.69 1154 VAL A O 1
ATOM 9090 N N . ARG A 1 1155 ? 18.582 -2.515 -42.382 1.00 77.69 1155 ARG A N 1
ATOM 9091 C CA . ARG A 1 1155 ? 17.135 -2.275 -42.270 1.00 77.69 1155 ARG A CA 1
ATOM 9092 C C . ARG A 1 1155 ? 16.760 -1.387 -41.082 1.00 77.69 1155 ARG A C 1
ATOM 9094 O O . ARG A 1 1155 ? 15.760 -0.682 -41.142 1.00 77.69 1155 ARG A O 1
ATOM 9101 N N . SER A 1 1156 ? 17.528 -1.435 -39.994 1.00 73.88 1156 SER A N 1
ATOM 9102 C CA . SER A 1 1156 ? 17.207 -0.716 -38.752 1.00 73.88 1156 SER A CA 1
ATOM 9103 C C . SER A 1 1156 ? 17.896 0.649 -38.615 1.00 73.88 1156 SER A C 1
ATOM 9105 O O . SER A 1 1156 ? 17.443 1.472 -37.815 1.00 73.88 1156 SER A O 1
ATOM 9107 N N . ASN A 1 1157 ? 18.955 0.924 -39.388 1.00 77.12 1157 ASN A N 1
ATOM 9108 C CA . ASN A 1 1157 ? 19.716 2.173 -39.332 1.00 77.12 1157 ASN A CA 1
ATOM 9109 C C . ASN A 1 1157 ? 19.867 2.826 -40.722 1.00 77.12 1157 ASN A C 1
ATOM 9111 O O . ASN A 1 1157 ? 20.728 2.447 -41.518 1.00 77.12 1157 ASN A O 1
ATOM 9115 N N . SER A 1 1158 ? 19.086 3.884 -40.968 1.00 76.31 1158 SER A N 1
ATOM 9116 C CA . SER A 1 1158 ? 19.121 4.669 -42.211 1.00 76.31 1158 SER A CA 1
ATOM 9117 C C . SER A 1 1158 ? 20.468 5.349 -42.468 1.00 76.31 1158 SER A C 1
ATOM 9119 O O . SER A 1 1158 ? 20.864 5.495 -43.621 1.00 76.31 1158 SER A O 1
ATOM 9121 N N . ASN A 1 1159 ? 21.200 5.735 -41.416 1.00 76.00 1159 ASN A N 1
ATOM 9122 C CA . ASN A 1 1159 ? 22.529 6.333 -41.570 1.00 76.00 1159 ASN A CA 1
ATOM 9123 C C . ASN A 1 1159 ? 23.522 5.300 -42.103 1.00 76.00 1159 ASN A C 1
ATOM 9125 O O . ASN A 1 1159 ? 24.312 5.598 -42.993 1.00 76.00 1159 ASN A O 1
ATOM 9129 N N . LEU A 1 1160 ? 23.455 4.066 -41.596 1.00 79.44 1160 LEU A N 1
ATOM 9130 C CA . LEU A 1 1160 ? 24.310 2.977 -42.057 1.00 79.44 1160 LEU A CA 1
ATOM 9131 C C . LEU A 1 1160 ? 23.982 2.592 -43.507 1.00 79.44 1160 LEU A C 1
ATOM 9133 O O . LEU A 1 1160 ? 24.900 2.358 -44.290 1.00 79.44 1160 LEU A O 1
ATOM 9137 N N . GLN A 1 1161 ? 22.701 2.608 -43.891 1.00 81.44 1161 GLN A N 1
ATOM 9138 C CA . GLN A 1 1161 ? 22.289 2.435 -45.285 1.00 81.44 1161 GLN A CA 1
ATOM 9139 C C . GLN A 1 1161 ? 22.852 3.545 -46.192 1.00 81.44 1161 GLN A C 1
ATOM 9141 O O . GLN A 1 1161 ? 23.453 3.235 -47.220 1.00 81.44 1161 GLN A O 1
ATOM 9146 N N . ALA A 1 1162 ? 22.725 4.820 -45.804 1.00 80.06 1162 ALA A N 1
ATOM 9147 C CA . ALA A 1 1162 ? 23.287 5.947 -46.555 1.00 80.06 1162 ALA A CA 1
ATOM 9148 C C . ALA A 1 1162 ? 24.814 5.826 -46.713 1.00 80.06 1162 ALA A C 1
ATOM 9150 O O . ALA A 1 1162 ? 25.335 5.957 -47.817 1.00 80.06 1162 ALA A O 1
ATOM 9151 N N . MET A 1 1163 ? 25.522 5.455 -45.642 1.00 79.38 1163 MET A N 1
ATOM 9152 C CA . MET A 1 1163 ? 26.971 5.226 -45.662 1.00 79.38 1163 MET A CA 1
ATOM 9153 C C . MET A 1 1163 ? 27.389 4.065 -46.576 1.00 79.38 1163 MET A C 1
ATOM 9155 O O . MET A 1 1163 ? 28.454 4.134 -47.194 1.00 79.38 1163 MET A O 1
ATOM 9159 N N . LEU A 1 1164 ? 26.595 2.990 -46.663 1.00 83.56 1164 LEU A N 1
ATOM 9160 C CA . LEU A 1 1164 ? 26.857 1.888 -47.597 1.00 83.56 1164 LEU A CA 1
ATOM 9161 C C . LEU A 1 1164 ? 26.716 2.345 -49.054 1.00 83.56 1164 LEU A C 1
ATOM 9163 O O . LEU A 1 1164 ? 27.538 1.954 -49.886 1.00 83.56 1164 LEU A O 1
ATOM 9167 N N . HIS A 1 1165 ? 25.723 3.193 -49.340 1.00 83.38 1165 HIS A N 1
ATOM 9168 C CA . HIS A 1 1165 ? 25.509 3.769 -50.666 1.00 83.38 1165 HIS A CA 1
ATOM 9169 C C . HIS A 1 1165 ? 26.627 4.736 -51.070 1.00 83.38 1165 HIS A C 1
ATOM 9171 O O . HIS A 1 1165 ? 27.246 4.561 -52.121 1.00 83.38 1165 HIS A O 1
ATOM 9177 N N . GLU A 1 1166 ? 26.945 5.707 -50.209 1.00 82.06 1166 GLU A N 1
ATOM 9178 C CA . GLU A 1 1166 ? 27.989 6.712 -50.457 1.00 82.06 1166 GLU A CA 1
ATOM 9179 C C . GLU A 1 1166 ? 29.362 6.078 -50.722 1.00 82.06 1166 GLU A C 1
ATOM 9181 O O . GLU A 1 1166 ? 30.096 6.530 -51.599 1.00 82.06 1166 GLU A O 1
ATOM 9186 N N . ASN A 1 1167 ? 29.696 4.998 -50.007 1.00 82.06 1167 ASN A N 1
ATOM 9187 C CA . ASN A 1 1167 ? 30.993 4.325 -50.127 1.00 82.06 1167 ASN A CA 1
ATOM 9188 C C . ASN A 1 1167 ? 31.009 3.151 -51.119 1.00 82.06 1167 ASN A C 1
ATOM 9190 O O . ASN A 1 1167 ? 32.028 2.468 -51.215 1.00 82.06 1167 ASN A O 1
ATOM 9194 N N . ARG A 1 1168 ? 29.899 2.868 -51.816 1.00 82.50 1168 ARG A N 1
ATOM 9195 C CA . ARG A 1 1168 ? 29.727 1.658 -52.648 1.00 82.50 1168 ARG A CA 1
ATOM 9196 C C . ARG A 1 1168 ? 30.143 0.354 -51.953 1.00 82.50 1168 ARG A C 1
ATOM 9198 O O . ARG A 1 1168 ? 30.765 -0.533 -52.533 1.00 82.50 1168 ARG A O 1
ATOM 9205 N N . ALA A 1 1169 ? 29.797 0.224 -50.678 1.00 84.62 1169 ALA A N 1
ATOM 9206 C CA . ALA A 1 1169 ? 30.281 -0.863 -49.832 1.00 84.62 1169 ALA A CA 1
ATOM 9207 C C . ALA A 1 1169 ? 29.608 -2.227 -50.105 1.00 84.62 1169 ALA A C 1
ATOM 9209 O O . ALA A 1 1169 ? 30.077 -3.243 -49.585 1.00 84.62 1169 ALA A O 1
ATOM 9210 N N . TYR A 1 1170 ? 28.550 -2.292 -50.923 1.00 87.69 1170 TYR A N 1
ATOM 9211 C CA . TYR A 1 1170 ? 27.940 -3.561 -51.350 1.00 87.69 1170 TYR A CA 1
ATOM 9212 C C . TYR A 1 1170 ? 28.881 -4.392 -52.239 1.00 87.69 1170 TYR A C 1
ATOM 9214 O O . TYR A 1 1170 ? 28.951 -5.603 -52.060 1.00 87.69 1170 TYR A O 1
ATOM 9222 N N . GLN A 1 1171 ? 29.719 -3.756 -53.065 1.00 85.38 1171 GLN A N 1
ATOM 9223 C CA . GLN A 1 1171 ? 30.760 -4.438 -53.856 1.00 85.38 1171 GLN A CA 1
ATOM 9224 C C . GLN A 1 1171 ? 31.783 -5.160 -52.973 1.00 85.38 1171 GLN A C 1
ATOM 9226 O O . GLN A 1 1171 ? 32.208 -6.273 -53.259 1.00 85.38 1171 GLN A O 1
ATOM 9231 N N . THR A 1 1172 ? 32.152 -4.556 -51.839 1.00 84.50 1172 THR A N 1
ATOM 9232 C CA . THR A 1 1172 ? 33.058 -5.208 -50.877 1.00 84.50 1172 THR A CA 1
ATOM 9233 C C . THR A 1 1172 ? 32.423 -6.467 -50.279 1.00 84.50 1172 THR A C 1
ATOM 9235 O O . THR A 1 1172 ? 33.116 -7.450 -50.033 1.00 84.50 1172 THR A O 1
ATOM 9238 N N . LEU A 1 1173 ? 31.106 -6.453 -50.049 1.00 85.50 1173 LEU A N 1
ATOM 9239 C CA . LEU A 1 1173 ? 30.380 -7.629 -49.574 1.00 85.50 1173 LEU A CA 1
ATOM 9240 C C . LEU A 1 1173 ? 30.283 -8.710 -50.656 1.00 85.50 1173 LEU A C 1
ATOM 9242 O O . LEU A 1 1173 ? 30.424 -9.882 -50.327 1.00 85.50 1173 LEU A O 1
ATOM 9246 N N . ALA A 1 1174 ? 30.105 -8.319 -51.920 1.00 85.00 1174 ALA A N 1
ATOM 9247 C CA . ALA A 1 1174 ? 30.093 -9.223 -53.067 1.00 85.00 1174 ALA A CA 1
ATOM 9248 C C . ALA A 1 1174 ? 31.397 -10.036 -53.156 1.00 85.00 1174 ALA A C 1
ATOM 9250 O O . ALA A 1 1174 ? 31.357 -11.263 -53.181 1.00 85.00 1174 ALA A O 1
ATOM 9251 N N . VAL A 1 1175 ? 32.549 -9.363 -53.048 1.00 85.12 1175 VAL A N 1
ATOM 9252 C CA . VAL A 1 1175 ? 33.874 -10.015 -53.023 1.00 85.12 1175 VAL A CA 1
ATOM 9253 C C . VAL A 1 1175 ? 34.015 -10.978 -51.836 1.00 85.12 1175 VAL A C 1
ATOM 9255 O O . VAL A 1 1175 ? 34.513 -12.090 -51.990 1.00 85.12 1175 VAL A O 1
ATOM 9258 N N . LEU A 1 1176 ? 33.542 -10.590 -50.644 1.00 83.25 1176 LEU A N 1
ATOM 9259 C CA . LEU A 1 1176 ? 33.577 -11.470 -49.467 1.00 83.25 1176 LEU A CA 1
ATOM 9260 C C . LEU A 1 1176 ? 32.700 -12.721 -49.634 1.00 83.25 1176 LEU A C 1
ATOM 9262 O O . LEU A 1 1176 ? 33.041 -13.770 -49.090 1.00 83.25 1176 LEU A O 1
ATOM 9266 N N . LEU A 1 1177 ? 31.571 -12.616 -50.340 1.00 85.12 1177 LEU A N 1
ATOM 9267 C CA . LEU A 1 1177 ? 30.704 -13.757 -50.640 1.00 85.12 1177 LEU A CA 1
ATOM 9268 C C . LEU A 1 1177 ? 31.311 -14.658 -51.724 1.00 85.12 1177 LEU A C 1
ATOM 9270 O O . LEU A 1 1177 ? 31.240 -15.879 -51.578 1.00 85.12 1177 LEU A O 1
ATOM 9274 N N . GLU A 1 1178 ? 31.964 -14.083 -52.739 1.00 85.50 1178 GLU A N 1
ATOM 9275 C CA . GLU A 1 1178 ? 32.679 -14.834 -53.783 1.00 85.50 1178 GLU A CA 1
ATOM 9276 C C . GLU A 1 1178 ? 33.792 -15.712 -53.176 1.00 85.50 1178 GLU A C 1
ATOM 9278 O O . GLU A 1 1178 ? 33.875 -16.912 -53.455 1.00 85.50 1178 GLU A O 1
ATOM 9283 N N . ASP A 1 1179 ? 34.595 -15.152 -52.262 1.00 82.75 1179 ASP A N 1
ATOM 9284 C CA . ASP A 1 1179 ? 35.652 -15.876 -51.533 1.00 82.75 1179 ASP A CA 1
ATOM 9285 C C . ASP A 1 1179 ? 35.102 -17.015 -50.648 1.00 82.75 1179 ASP A C 1
ATOM 9287 O O . ASP A 1 1179 ? 35.833 -17.929 -50.252 1.00 82.75 1179 ASP A O 1
ATOM 9291 N N . LYS A 1 1180 ? 33.805 -16.972 -50.320 1.00 84.25 1180 LYS A N 1
ATOM 9292 C CA . LYS A 1 1180 ? 33.109 -17.922 -49.440 1.00 84.25 1180 LYS A CA 1
ATOM 9293 C C . LYS A 1 1180 ? 32.073 -18.767 -50.185 1.00 84.25 1180 LYS A C 1
ATOM 9295 O O . LYS A 1 1180 ? 31.192 -19.338 -49.542 1.00 84.25 1180 LYS A O 1
ATOM 9300 N N . ALA A 1 1181 ? 32.212 -18.921 -51.504 1.00 82.12 1181 ALA A N 1
ATOM 9301 C CA . ALA A 1 1181 ? 31.257 -19.635 -52.354 1.00 82.12 1181 ALA A CA 1
ATOM 9302 C C . ALA A 1 1181 ? 30.869 -21.042 -51.847 1.00 82.12 1181 ALA A C 1
ATOM 9304 O O . ALA A 1 1181 ? 29.700 -21.419 -51.893 1.00 82.12 1181 ALA A O 1
ATOM 9305 N N . ASN A 1 1182 ? 31.822 -21.780 -51.262 1.00 83.31 1182 ASN A N 1
ATOM 9306 C CA . ASN A 1 1182 ? 31.607 -23.128 -50.709 1.00 83.31 1182 ASN A CA 1
ATOM 9307 C C . ASN A 1 1182 ? 30.697 -23.172 -49.463 1.00 83.31 1182 ASN A C 1
ATOM 9309 O O . ASN A 1 1182 ? 30.270 -24.250 -49.057 1.00 83.31 1182 ASN A O 1
ATOM 9313 N N . LEU A 1 1183 ? 30.442 -22.028 -48.819 1.00 83.75 1183 LEU A N 1
ATOM 9314 C CA . LEU A 1 1183 ? 29.597 -21.907 -47.625 1.00 83.75 1183 LEU A CA 1
ATOM 9315 C C . LEU A 1 1183 ? 28.201 -21.344 -47.945 1.00 83.75 1183 LEU A C 1
ATOM 9317 O O . LEU A 1 1183 ? 27.361 -21.243 -47.046 1.00 83.75 1183 LEU A O 1
ATOM 9321 N N . LEU A 1 1184 ? 27.948 -20.952 -49.200 1.00 85.81 1184 LEU A N 1
ATOM 9322 C CA . LEU A 1 1184 ? 26.674 -20.380 -49.631 1.00 85.81 1184 LEU A CA 1
ATOM 9323 C C . LEU A 1 1184 ? 25.590 -21.462 -49.688 1.00 85.81 1184 LEU A C 1
ATOM 9325 O O . LEU A 1 1184 ? 25.793 -22.548 -50.222 1.00 85.81 1184 LEU A O 1
ATOM 9329 N N . ASN A 1 1185 ? 24.416 -21.148 -49.145 1.00 87.62 1185 ASN A N 1
ATOM 9330 C CA . ASN A 1 1185 ? 23.239 -22.009 -49.177 1.00 87.62 1185 ASN A CA 1
ATOM 9331 C C . ASN A 1 1185 ? 21.987 -21.191 -49.553 1.00 87.62 1185 ASN A C 1
ATOM 9333 O O . ASN A 1 1185 ? 22.053 -19.968 -49.712 1.00 87.62 1185 ASN A O 1
ATOM 9337 N N . SER A 1 1186 ? 20.834 -21.855 -49.684 1.00 85.19 1186 SER A N 1
ATOM 9338 C CA . SER A 1 1186 ? 19.554 -21.198 -50.006 1.00 85.19 1186 SER A CA 1
ATOM 9339 C C . SER A 1 1186 ? 19.170 -20.101 -49.000 1.00 85.19 1186 SER A C 1
ATOM 9341 O O . SER A 1 1186 ? 18.686 -19.041 -49.391 1.00 85.19 1186 SER A O 1
ATOM 9343 N N . HIS A 1 1187 ? 19.449 -20.302 -47.709 1.00 85.25 1187 HIS A N 1
ATOM 9344 C CA . HIS A 1 1187 ? 19.155 -19.331 -46.652 1.00 85.25 1187 HIS A CA 1
ATOM 9345 C C . HIS A 1 1187 ? 19.991 -18.048 -46.786 1.00 85.25 1187 HIS A C 1
ATOM 9347 O O . HIS A 1 1187 ? 19.470 -16.949 -46.587 1.00 85.25 1187 HIS A O 1
ATOM 9353 N N . THR A 1 1188 ? 21.272 -18.168 -47.147 1.00 86.12 1188 THR A N 1
ATOM 9354 C CA . THR A 1 1188 ? 22.159 -17.027 -47.415 1.00 86.12 1188 THR A CA 1
ATOM 9355 C C . THR A 1 1188 ? 21.659 -16.223 -48.616 1.00 86.12 1188 THR A C 1
ATOM 9357 O O . THR A 1 1188 ? 21.560 -15.002 -48.519 1.00 86.12 1188 THR A O 1
ATOM 9360 N N . LEU A 1 1189 ? 21.252 -16.894 -49.701 1.00 86.88 1189 LEU A N 1
ATOM 9361 C CA . LEU A 1 1189 ? 20.696 -16.251 -50.897 1.00 86.88 1189 LEU A CA 1
ATOM 9362 C C . LEU A 1 1189 ? 19.381 -15.503 -50.600 1.00 86.88 1189 LEU A C 1
ATOM 9364 O O . LEU A 1 1189 ? 19.252 -14.331 -50.953 1.00 86.88 1189 LEU A O 1
ATOM 9368 N N . HIS A 1 1190 ? 18.455 -16.107 -49.845 1.00 86.19 1190 HIS A N 1
ATOM 9369 C CA . HIS A 1 1190 ? 17.244 -15.412 -49.383 1.00 86.19 1190 HIS A CA 1
ATOM 9370 C C . HIS A 1 1190 ? 17.564 -14.160 -48.555 1.00 86.19 1190 HIS A C 1
ATOM 9372 O O . HIS A 1 1190 ? 16.877 -13.145 -48.662 1.00 86.19 1190 HIS A O 1
ATOM 9378 N N . MET A 1 1191 ? 18.622 -14.184 -47.742 1.00 87.06 1191 MET A N 1
ATOM 9379 C CA . MET A 1 1191 ? 19.038 -13.004 -46.984 1.00 87.06 1191 MET A CA 1
ATOM 9380 C C . MET A 1 1191 ? 19.565 -11.885 -47.905 1.00 87.06 1191 MET A C 1
ATOM 9382 O O . MET A 1 1191 ? 19.328 -10.709 -47.630 1.00 87.06 1191 MET A O 1
ATOM 9386 N N . VAL A 1 1192 ? 20.198 -12.225 -49.034 1.00 86.88 1192 VAL A N 1
ATOM 9387 C CA . VAL A 1 1192 ? 20.591 -11.249 -50.069 1.00 86.88 1192 VAL A CA 1
ATOM 9388 C C . VAL A 1 1192 ? 19.361 -10.663 -50.778 1.00 86.88 1192 VAL A C 1
ATOM 9390 O O . VAL A 1 1192 ? 19.269 -9.440 -50.892 1.00 86.88 1192 VAL A O 1
ATOM 9393 N N . PHE A 1 1193 ? 18.363 -11.478 -51.151 1.00 86.94 1193 PHE A N 1
ATOM 9394 C CA . PHE A 1 1193 ? 17.089 -10.979 -51.708 1.00 86.94 1193 PHE A CA 1
ATOM 9395 C C . PHE A 1 1193 ? 16.387 -10.001 -50.753 1.00 86.94 1193 PHE A C 1
ATOM 9397 O O . PHE A 1 1193 ? 15.915 -8.930 -51.150 1.00 86.94 1193 PHE A O 1
ATOM 9404 N N . SER A 1 1194 ? 16.389 -10.346 -49.464 1.00 84.31 1194 SER A N 1
ATOM 9405 C CA . SER A 1 1194 ? 15.877 -9.533 -48.360 1.00 84.31 1194 SER A CA 1
ATOM 9406 C C . SER A 1 1194 ? 16.587 -8.177 -48.261 1.00 84.31 1194 SER A C 1
ATOM 9408 O O . SER A 1 1194 ? 15.941 -7.146 -48.059 1.00 84.31 1194 SER A O 1
ATOM 9410 N N . MET A 1 1195 ? 17.907 -8.144 -48.445 1.00 83.94 1195 MET A N 1
ATOM 9411 C CA . MET A 1 1195 ? 18.706 -6.915 -48.406 1.00 83.94 1195 MET A CA 1
ATOM 9412 C C . MET A 1 1195 ? 18.481 -6.006 -49.621 1.00 83.94 1195 MET A C 1
ATOM 9414 O O . MET A 1 1195 ? 18.463 -4.784 -49.471 1.00 83.94 1195 MET A O 1
ATOM 9418 N N . ALA A 1 1196 ? 18.268 -6.594 -50.803 1.00 82.94 1196 ALA A N 1
ATOM 9419 C CA . ALA A 1 1196 ? 17.872 -5.865 -52.009 1.00 82.94 1196 ALA A CA 1
ATOM 9420 C C . ALA A 1 1196 ? 16.421 -5.339 -51.934 1.00 82.94 1196 ALA A C 1
ATOM 9422 O O . ALA A 1 1196 ? 16.046 -4.436 -52.681 1.00 82.94 1196 ALA A O 1
ATOM 9423 N N . GLY A 1 1197 ? 15.610 -5.877 -51.012 1.00 75.69 1197 GLY A N 1
ATOM 9424 C CA . GLY A 1 1197 ? 14.204 -5.504 -50.835 1.00 75.69 1197 GLY A CA 1
ATOM 9425 C C . GLY A 1 1197 ? 13.277 -6.127 -51.879 1.00 75.69 1197 GLY A C 1
ATOM 9426 O O . GLY A 1 1197 ? 12.238 -5.556 -52.177 1.00 75.69 1197 GLY A O 1
ATOM 9427 N N . THR A 1 1198 ? 13.659 -7.277 -52.443 1.00 75.88 1198 THR A N 1
ATOM 9428 C CA . THR A 1 1198 ? 12.941 -7.934 -53.555 1.00 75.88 1198 THR A CA 1
ATOM 9429 C C . THR A 1 1198 ? 12.013 -9.074 -53.115 1.00 75.88 1198 THR A C 1
ATOM 9431 O O . THR A 1 1198 ? 11.353 -9.662 -53.957 1.00 75.88 1198 THR A O 1
ATOM 9434 N N . LEU A 1 1199 ? 11.941 -9.378 -51.810 1.00 67.69 1199 LEU A N 1
ATOM 9435 C CA . LEU A 1 1199 ? 11.084 -10.441 -51.251 1.00 67.69 1199 LEU A CA 1
ATOM 9436 C C . LEU A 1 1199 ? 9.660 -9.987 -50.881 1.00 67.69 1199 LEU A C 1
ATOM 9438 O O . LEU A 1 1199 ? 8.754 -10.810 -50.855 1.00 67.69 1199 LEU A O 1
ATOM 9442 N N . ASP A 1 1200 ? 9.463 -8.707 -50.546 1.00 55.38 1200 ASP A N 1
ATOM 9443 C CA . ASP A 1 1200 ? 8.179 -8.171 -50.068 1.00 55.38 1200 ASP A CA 1
ATOM 9444 C C . ASP A 1 1200 ? 7.405 -7.506 -51.227 1.00 55.38 1200 ASP A C 1
ATOM 9446 O O . ASP A 1 1200 ? 7.127 -6.306 -51.206 1.00 55.38 1200 ASP A O 1
ATOM 9450 N N . THR A 1 1201 ? 7.042 -8.270 -52.264 1.00 51.72 1201 THR A N 1
ATOM 9451 C CA . THR A 1 1201 ? 6.218 -7.806 -53.404 1.00 51.72 1201 THR A CA 1
ATOM 9452 C C . THR A 1 1201 ? 4.726 -7.701 -53.049 1.00 51.72 1201 THR A C 1
ATOM 9454 O O . THR A 1 1201 ? 3.836 -8.009 -53.844 1.00 51.72 1201 THR A O 1
ATOM 9457 N N . SER A 1 1202 ? 4.388 -7.226 -51.844 1.00 44.84 1202 SER A N 1
ATOM 9458 C CA . SER A 1 1202 ? 2.998 -6.924 -51.490 1.00 44.84 1202 SER A CA 1
ATOM 9459 C C . SER A 1 1202 ? 2.503 -5.675 -52.244 1.00 44.84 1202 SER A C 1
ATOM 9461 O O . SER A 1 1202 ? 2.566 -4.555 -51.748 1.00 44.84 1202 SER A O 1
ATOM 9463 N N . LYS A 1 1203 ? 2.024 -5.905 -53.469 1.00 50.12 1203 LYS A N 1
ATOM 9464 C CA . LYS A 1 1203 ? 1.013 -5.195 -54.282 1.00 50.12 1203 LYS A CA 1
ATOM 9465 C C . LYS A 1 1203 ? 1.038 -3.671 -54.517 1.00 50.12 1203 LYS A C 1
ATOM 9467 O O . LYS A 1 1203 ? 0.192 -3.239 -55.293 1.00 50.12 1203 LYS A O 1
ATOM 9472 N N . GLU A 1 1204 ? 1.951 -2.852 -53.985 1.00 47.50 1204 GLU A N 1
ATOM 9473 C CA . GLU A 1 1204 ? 1.884 -1.386 -54.236 1.00 47.50 1204 GLU A CA 1
ATOM 9474 C C . GLU A 1 1204 ? 3.197 -0.662 -54.603 1.00 47.50 1204 GLU A C 1
ATOM 9476 O O . GLU A 1 1204 ? 3.154 0.529 -54.909 1.00 47.50 1204 GLU A O 1
ATOM 9481 N N . ILE A 1 1205 ? 4.359 -1.329 -54.648 1.00 49.41 1205 ILE A N 1
ATOM 9482 C CA . ILE A 1 1205 ? 5.645 -0.658 -54.930 1.00 49.41 1205 ILE A CA 1
ATOM 9483 C C . ILE A 1 1205 ? 6.309 -1.275 -56.170 1.00 49.41 1205 ILE A C 1
ATOM 9485 O O . ILE A 1 1205 ? 6.890 -2.350 -56.098 1.00 49.41 1205 ILE A O 1
ATOM 9489 N N . ALA A 1 1206 ? 6.257 -0.571 -57.306 1.00 54.78 1206 ALA A N 1
ATOM 9490 C CA . ALA A 1 1206 ? 6.883 -0.971 -58.578 1.00 54.78 1206 ALA A CA 1
ATOM 9491 C C . ALA A 1 1206 ? 8.394 -0.648 -58.666 1.00 54.78 1206 ALA A C 1
ATOM 9493 O O . ALA A 1 1206 ? 8.976 -0.631 -59.748 1.00 54.78 1206 ALA A O 1
ATOM 9494 N N . THR A 1 1207 ? 9.037 -0.318 -57.543 1.00 62.62 1207 THR A N 1
ATOM 9495 C CA . THR A 1 1207 ? 10.429 0.152 -57.497 1.00 62.62 1207 THR A CA 1
ATOM 9496 C C . THR A 1 1207 ? 11.256 -0.686 -56.533 1.00 62.62 1207 THR A C 1
ATOM 9498 O O . THR A 1 1207 ? 10.886 -0.814 -55.367 1.00 62.62 1207 THR A O 1
ATOM 9501 N N . ILE A 1 1208 ? 12.406 -1.187 -56.993 1.00 71.88 1208 ILE A N 1
ATOM 9502 C CA . ILE A 1 1208 ? 13.386 -1.886 -56.150 1.00 71.88 1208 ILE A CA 1
ATOM 9503 C C . ILE A 1 1208 ? 13.898 -0.911 -55.071 1.00 71.88 1208 ILE A C 1
ATOM 9505 O O . ILE A 1 1208 ? 14.506 0.102 -55.429 1.00 71.88 1208 ILE A O 1
ATOM 9509 N N . PRO A 1 1209 ? 13.689 -1.183 -53.765 1.00 71.88 1209 PRO A N 1
ATOM 9510 C CA . PRO A 1 1209 ? 14.035 -0.244 -52.693 1.00 71.88 1209 PRO A CA 1
ATOM 9511 C C . PRO A 1 1209 ? 15.535 0.051 -52.586 1.00 71.88 1209 PRO A C 1
ATOM 9513 O O . PRO A 1 1209 ? 15.923 1.158 -52.218 1.00 71.88 1209 PRO A O 1
ATOM 9516 N N . ASN A 1 1210 ? 16.383 -0.936 -52.895 1.00 79.75 1210 ASN A N 1
ATOM 9517 C CA . ASN A 1 1210 ? 17.837 -0.825 -52.819 1.00 79.75 1210 ASN A CA 1
ATOM 9518 C C . ASN A 1 1210 ? 18.475 -1.230 -54.156 1.00 79.75 1210 ASN A C 1
ATOM 9520 O O . ASN A 1 1210 ? 18.955 -2.352 -54.325 1.00 79.75 1210 ASN A O 1
ATOM 9524 N N . SER A 1 1211 ? 18.459 -0.300 -55.114 1.00 82.62 1211 SER A N 1
ATOM 9525 C CA . SER A 1 1211 ? 18.966 -0.520 -56.476 1.00 82.62 1211 SER A CA 1
ATOM 9526 C C . SER A 1 1211 ? 20.441 -0.921 -56.508 1.00 82.62 1211 SER A C 1
ATOM 9528 O O . SER A 1 1211 ? 20.820 -1.799 -57.273 1.00 82.62 1211 SER A O 1
ATOM 9530 N N . GLN A 1 1212 ? 21.262 -0.332 -55.640 1.00 85.56 1212 GLN A N 1
ATOM 9531 C CA . GLN A 1 1212 ? 22.692 -0.613 -55.605 1.00 85.56 1212 GLN A CA 1
ATOM 9532 C C . GLN A 1 1212 ? 23.013 -2.011 -55.065 1.00 85.56 1212 GLN A C 1
ATOM 9534 O O . GLN A 1 1212 ? 23.862 -2.694 -55.622 1.00 85.56 1212 GLN A O 1
ATOM 9539 N N . ALA A 1 1213 ? 22.325 -2.473 -54.013 1.00 85.56 1213 ALA A N 1
ATOM 9540 C CA . ALA A 1 1213 ? 22.501 -3.847 -53.540 1.00 85.56 1213 ALA A CA 1
ATOM 9541 C C . ALA A 1 1213 ? 22.019 -4.874 -54.578 1.00 85.56 1213 ALA A C 1
ATOM 9543 O O . ALA A 1 1213 ? 22.605 -5.945 -54.691 1.00 85.56 1213 ALA A O 1
ATOM 9544 N N . PHE A 1 1214 ? 20.970 -4.552 -55.340 1.00 86.81 1214 PHE A N 1
ATOM 9545 C CA . PHE A 1 1214 ? 20.494 -5.393 -56.438 1.00 86.81 1214 PHE A CA 1
ATOM 9546 C C . PHE A 1 1214 ? 21.525 -5.495 -57.577 1.00 86.81 1214 PHE A C 1
ATOM 9548 O O . PHE A 1 1214 ? 21.805 -6.594 -58.053 1.00 86.81 1214 PHE A O 1
ATOM 9555 N N . GLU A 1 1215 ? 22.128 -4.373 -57.976 1.00 86.62 1215 GLU A N 1
ATOM 9556 C CA . GLU A 1 1215 ? 23.181 -4.326 -58.999 1.00 86.62 1215 GLU A CA 1
ATOM 9557 C C . GLU A 1 1215 ? 24.450 -5.066 -58.544 1.00 86.62 1215 GLU A C 1
ATOM 9559 O O . GLU A 1 1215 ? 24.892 -5.994 -59.215 1.00 86.62 1215 GLU A O 1
ATOM 9564 N N . ASP A 1 1216 ? 24.990 -4.714 -57.373 1.00 87.00 1216 ASP A N 1
ATOM 9565 C CA . ASP A 1 1216 ? 26.299 -5.193 -56.914 1.00 87.00 1216 ASP A CA 1
ATOM 9566 C C . ASP A 1 1216 ? 26.285 -6.651 -56.393 1.00 87.00 1216 ASP A C 1
ATOM 9568 O O . ASP A 1 1216 ? 27.334 -7.288 -56.373 1.00 87.00 1216 ASP A O 1
ATOM 9572 N N . LEU A 1 1217 ? 25.148 -7.187 -55.916 1.00 86.38 1217 LEU A N 1
ATOM 9573 C CA . LEU A 1 1217 ? 25.092 -8.529 -55.294 1.00 86.38 1217 LEU A CA 1
ATOM 9574 C C . LEU A 1 1217 ? 24.273 -9.565 -56.063 1.00 86.38 1217 LEU A C 1
ATOM 9576 O O . LEU A 1 1217 ? 24.532 -10.756 -55.904 1.00 86.38 1217 LEU A O 1
ATOM 9580 N N . LEU A 1 1218 ? 23.251 -9.154 -56.820 1.00 86.19 1218 LEU A N 1
ATOM 9581 C CA . LEU A 1 1218 ? 22.389 -10.087 -57.558 1.00 86.19 1218 LEU A CA 1
ATOM 9582 C C . LEU A 1 1218 ? 22.722 -10.101 -59.050 1.00 86.19 1218 LEU A C 1
ATOM 9584 O O . LEU A 1 1218 ? 22.783 -11.178 -59.637 1.00 86.19 1218 LEU A O 1
ATOM 9588 N N . CYS A 1 1219 ? 22.944 -8.932 -59.661 1.00 84.75 1219 CYS A N 1
ATOM 9589 C CA . CYS A 1 1219 ? 23.233 -8.837 -61.097 1.00 84.75 1219 CYS A CA 1
ATOM 9590 C C . CYS A 1 1219 ? 24.675 -9.229 -61.454 1.00 84.75 1219 CYS A C 1
ATOM 9592 O O . CYS A 1 1219 ? 24.933 -9.593 -62.602 1.00 84.75 1219 CYS A O 1
ATOM 9594 N N . ASP A 1 1220 ? 25.597 -9.178 -60.491 1.00 85.06 1220 ASP A N 1
ATOM 9595 C CA . ASP A 1 1220 ? 26.954 -9.690 -60.655 1.00 85.06 1220 ASP A CA 1
ATOM 9596 C C . ASP A 1 1220 ? 26.967 -11.226 -60.538 1.00 85.06 1220 ASP A C 1
ATOM 9598 O O . ASP A 1 1220 ? 27.010 -11.807 -59.449 1.00 85.06 1220 ASP A O 1
ATOM 9602 N N . LEU A 1 1221 ? 26.879 -11.899 -61.689 1.00 82.62 1221 LEU A N 1
ATOM 9603 C CA . LEU A 1 1221 ? 26.858 -13.362 -61.768 1.00 82.62 1221 LEU A CA 1
ATOM 9604 C C . LEU A 1 1221 ? 28.201 -13.998 -61.378 1.00 82.62 1221 LEU A C 1
ATOM 9606 O O . LEU A 1 1221 ? 28.212 -15.177 -61.013 1.00 82.62 1221 LEU A O 1
ATOM 9610 N N . ASP A 1 1222 ? 29.310 -13.249 -61.408 1.00 81.56 1222 ASP A N 1
ATOM 9611 C CA . ASP A 1 1222 ? 30.634 -13.774 -61.057 1.00 81.56 1222 ASP A CA 1
ATOM 9612 C C . ASP A 1 1222 ? 30.712 -14.123 -59.561 1.00 81.56 1222 ASP A C 1
ATOM 9614 O O . ASP A 1 1222 ? 31.315 -15.134 -59.189 1.00 81.56 1222 ASP A O 1
ATOM 9618 N N . VAL A 1 1223 ? 29.987 -13.379 -58.715 1.00 81.19 1223 VAL A N 1
ATOM 9619 C CA . VAL A 1 1223 ? 29.834 -13.647 -57.270 1.00 81.19 1223 VAL A CA 1
ATOM 9620 C C . VAL A 1 1223 ? 29.267 -15.044 -57.017 1.00 81.19 1223 VAL A C 1
ATOM 9622 O O . VAL A 1 1223 ? 29.690 -15.749 -56.098 1.00 81.19 1223 VAL A O 1
ATOM 9625 N N . TRP A 1 1224 ? 28.309 -15.461 -57.847 1.00 85.19 1224 TRP A N 1
ATOM 9626 C CA . TRP A 1 1224 ? 27.597 -16.729 -57.704 1.00 85.19 1224 TRP A CA 1
ATOM 9627 C C . TRP A 1 1224 ? 28.186 -17.842 -58.568 1.00 85.19 1224 TRP A C 1
ATOM 9629 O O . TRP A 1 1224 ? 27.805 -18.994 -58.390 1.00 85.19 1224 TRP A O 1
ATOM 9639 N N . ALA A 1 1225 ? 29.143 -17.559 -59.457 1.00 82.44 1225 ALA A N 1
ATOM 9640 C CA . ALA A 1 1225 ? 29.672 -18.525 -60.424 1.00 82.44 1225 ALA A CA 1
ATOM 9641 C C . ALA A 1 1225 ? 30.247 -19.800 -59.778 1.00 82.44 1225 ALA A C 1
ATOM 9643 O O . ALA A 1 1225 ? 30.160 -20.884 -60.351 1.00 82.44 1225 ALA A O 1
ATOM 9644 N N . LYS A 1 1226 ? 30.815 -19.678 -58.571 1.00 82.12 1226 LYS A N 1
ATOM 9645 C CA . LYS A 1 1226 ? 31.391 -20.791 -57.792 1.00 82.12 1226 LYS A CA 1
ATOM 9646 C C . LYS A 1 1226 ? 30.418 -21.388 -56.760 1.00 82.12 1226 LYS A C 1
ATOM 9648 O O . LYS A 1 1226 ? 30.813 -22.284 -56.017 1.00 82.12 1226 LYS A O 1
ATOM 9653 N N . ALA A 1 1227 ? 29.191 -20.872 -56.661 1.00 82.94 1227 ALA A N 1
ATOM 9654 C CA . ALA A 1 1227 ? 28.173 -21.368 -55.735 1.00 82.94 1227 ALA A CA 1
ATOM 9655 C C . ALA A 1 1227 ? 27.578 -22.711 -56.217 1.00 82.94 1227 ALA A C 1
ATOM 9657 O O . ALA A 1 1227 ? 27.677 -23.028 -57.406 1.00 82.94 1227 ALA A O 1
ATOM 9658 N N . PRO A 1 1228 ? 26.956 -23.513 -55.331 1.00 84.81 1228 PRO A N 1
ATOM 9659 C CA . PRO A 1 1228 ? 26.320 -24.767 -55.739 1.00 84.81 1228 PRO A CA 1
ATOM 9660 C C . PRO A 1 1228 ? 25.110 -24.555 -56.685 1.00 84.81 1228 PRO A C 1
ATOM 9662 O O . PRO A 1 1228 ? 24.481 -23.496 -56.700 1.00 84.81 1228 PRO A O 1
ATOM 9665 N N . GLU A 1 1229 ? 24.766 -25.577 -57.485 1.00 81.62 1229 GLU A N 1
ATOM 9666 C CA . GLU A 1 1229 ? 23.751 -25.478 -58.560 1.00 81.62 1229 GLU A CA 1
ATOM 9667 C C . GLU A 1 1229 ? 22.345 -25.091 -58.060 1.00 81.62 1229 GLU A C 1
ATOM 9669 O O . GLU A 1 1229 ? 21.583 -24.426 -58.766 1.00 81.62 1229 GLU A O 1
ATOM 9674 N N . GLU A 1 1230 ? 21.984 -25.468 -56.829 1.00 82.81 1230 GLU A N 1
ATOM 9675 C CA . GLU A 1 1230 ? 20.690 -25.103 -56.236 1.00 82.81 1230 GLU A CA 1
ATOM 9676 C C . GLU A 1 1230 ? 20.524 -23.583 -56.086 1.00 82.81 1230 GLU A C 1
ATOM 9678 O O . GLU A 1 1230 ? 19.423 -23.058 -56.256 1.00 82.81 1230 GLU A O 1
ATOM 9683 N N . GLN A 1 1231 ? 21.608 -22.858 -55.798 1.00 85.75 1231 GLN A N 1
ATOM 9684 C CA . GLN A 1 1231 ? 21.591 -21.404 -55.638 1.00 85.75 1231 GLN A CA 1
ATOM 9685 C C . GLN A 1 1231 ? 21.449 -20.708 -56.993 1.00 85.75 1231 GLN A C 1
ATOM 9687 O O . GLN A 1 1231 ? 20.748 -19.701 -57.076 1.00 85.75 1231 GLN A O 1
ATOM 9692 N N . HIS A 1 1232 ? 22.037 -21.262 -58.061 1.00 84.00 1232 HIS A N 1
ATOM 9693 C CA . HIS A 1 1232 ? 21.822 -20.767 -59.427 1.00 84.00 1232 HIS A CA 1
ATOM 9694 C C . HIS A 1 1232 ? 20.357 -20.884 -59.827 1.00 84.00 1232 HIS A C 1
ATOM 9696 O O . HIS A 1 1232 ? 19.778 -19.924 -60.329 1.00 84.00 1232 HIS A O 1
ATOM 9702 N N . LYS A 1 1233 ? 19.740 -22.039 -59.551 1.00 85.75 1233 LYS A N 1
ATOM 9703 C CA . LYS A 1 1233 ? 18.323 -22.264 -59.842 1.00 85.75 1233 LYS A CA 1
ATOM 9704 C C . LYS A 1 1233 ? 17.430 -21.251 -59.119 1.00 85.75 1233 LYS A C 1
ATOM 9706 O O . LYS A 1 1233 ? 16.624 -20.602 -59.775 1.00 85.75 1233 LYS A O 1
ATOM 9711 N N . LEU A 1 1234 ? 17.625 -21.065 -57.811 1.00 85.75 1234 LEU A N 1
ATOM 9712 C CA . LEU A 1 1234 ? 16.863 -20.096 -57.011 1.00 85.75 1234 LEU A CA 1
ATOM 9713 C C . LEU A 1 1234 ? 17.063 -18.646 -57.481 1.00 85.75 1234 LEU A C 1
ATOM 9715 O O . LEU A 1 1234 ? 16.113 -17.870 -57.503 1.00 85.75 1234 LEU A O 1
ATOM 9719 N N . LEU A 1 1235 ? 18.286 -18.269 -57.869 1.00 86.12 1235 LEU A N 1
ATOM 9720 C CA . LEU A 1 1235 ? 18.583 -16.930 -58.383 1.00 86.12 1235 LEU A CA 1
ATOM 9721 C C . LEU A 1 1235 ? 17.869 -16.662 -59.717 1.00 86.12 1235 LEU A C 1
ATOM 9723 O O . LEU A 1 1235 ? 17.277 -15.597 -59.894 1.00 86.12 1235 LEU A O 1
ATOM 9727 N N . TYR A 1 1236 ? 17.887 -17.625 -60.642 1.00 88.50 1236 TYR A N 1
ATOM 9728 C CA . TYR A 1 1236 ? 17.200 -17.489 -61.928 1.00 88.50 1236 TYR A CA 1
ATOM 9729 C C . TYR A 1 1236 ? 15.674 -17.550 -61.801 1.00 88.50 1236 TYR A C 1
ATOM 9731 O O . TYR A 1 1236 ? 14.991 -16.814 -62.511 1.00 88.50 1236 TYR A O 1
ATOM 9739 N N . GLU A 1 1237 ? 15.140 -18.375 -60.894 1.00 86.00 1237 GLU A N 1
ATOM 9740 C CA . GLU A 1 1237 ? 13.710 -18.388 -60.556 1.00 86.00 1237 GLU A CA 1
ATOM 9741 C C . GLU A 1 1237 ? 13.266 -17.022 -60.017 1.00 86.00 1237 GLU A C 1
ATOM 9743 O O . GLU A 1 1237 ? 12.301 -16.460 -60.524 1.00 86.00 1237 GLU A O 1
ATOM 9748 N N . HIS A 1 1238 ? 14.032 -16.423 -59.099 1.00 85.12 1238 HIS A N 1
ATOM 9749 C CA . HIS A 1 1238 ? 13.745 -15.084 -58.569 1.00 85.12 1238 HIS A CA 1
ATOM 9750 C C . HIS A 1 1238 ? 13.788 -13.989 -59.647 1.00 85.12 1238 HIS A C 1
ATOM 9752 O O . HIS A 1 1238 ? 12.922 -13.117 -59.695 1.00 85.12 1238 HIS A O 1
ATOM 9758 N N . PHE A 1 1239 ? 14.763 -14.029 -60.565 1.00 85.69 1239 PHE A N 1
ATOM 9759 C CA . PHE A 1 1239 ? 14.780 -13.097 -61.700 1.00 85.69 1239 PHE A CA 1
ATOM 9760 C C . PHE A 1 1239 ? 13.582 -13.283 -62.628 1.00 85.69 1239 PHE A C 1
ATOM 9762 O O . PHE A 1 1239 ? 13.035 -12.295 -63.117 1.00 85.69 1239 PHE A O 1
ATOM 9769 N N . TYR A 1 1240 ? 13.161 -14.526 -62.864 1.00 83.56 1240 TYR A N 1
ATOM 9770 C CA . TYR A 1 1240 ? 11.960 -14.810 -63.638 1.00 83.56 1240 TYR A CA 1
ATOM 9771 C C . TYR A 1 1240 ? 10.710 -14.248 -62.946 1.00 83.56 1240 TYR A C 1
ATOM 9773 O O . TYR A 1 1240 ? 9.935 -13.547 -63.594 1.00 83.56 1240 TYR A O 1
ATOM 9781 N N . GLU A 1 1241 ? 10.560 -14.462 -61.636 1.00 80.75 1241 GLU A N 1
ATOM 9782 C CA . GLU A 1 1241 ? 9.464 -13.911 -60.828 1.00 80.75 1241 GLU A CA 1
ATOM 9783 C C . GLU A 1 1241 ? 9.405 -12.383 -60.934 1.00 80.75 1241 GLU A C 1
ATOM 9785 O O . GLU A 1 1241 ? 8.381 -11.850 -61.358 1.00 80.75 1241 GLU A O 1
ATOM 9790 N N . LEU A 1 1242 ? 10.518 -11.679 -60.694 1.00 77.69 1242 LEU A N 1
ATOM 9791 C CA . LEU A 1 1242 ? 10.585 -10.215 -60.810 1.00 77.69 1242 LEU A CA 1
ATOM 9792 C C . LEU A 1 1242 ? 10.223 -9.705 -62.213 1.00 77.69 1242 LEU A C 1
ATOM 9794 O O . LEU A 1 1242 ? 9.553 -8.683 -62.344 1.00 77.69 1242 LEU A O 1
ATOM 9798 N N . ILE A 1 1243 ? 10.638 -10.408 -63.272 1.00 78.06 1243 ILE A N 1
ATOM 9799 C CA . ILE A 1 1243 ? 10.298 -10.042 -64.656 1.00 78.06 1243 ILE A CA 1
ATOM 9800 C C . ILE A 1 1243 ? 8.811 -10.288 -64.947 1.00 78.06 1243 ILE A C 1
ATOM 9802 O O . ILE A 1 1243 ? 8.219 -9.548 -65.727 1.00 78.06 1243 ILE A O 1
ATOM 9806 N N . THR A 1 1244 ? 8.199 -11.311 -64.347 1.00 73.44 1244 THR A N 1
ATOM 9807 C CA . THR A 1 1244 ? 6.786 -11.657 -64.584 1.00 73.44 1244 THR A CA 1
ATOM 9808 C C . THR A 1 1244 ? 5.790 -10.893 -63.709 1.00 73.44 1244 THR A C 1
ATOM 9810 O O . THR A 1 1244 ? 4.683 -10.629 -64.171 1.00 73.44 1244 THR A O 1
ATOM 9813 N N . GLU A 1 1245 ? 6.158 -10.518 -62.479 1.00 64.88 1245 GLU A N 1
ATOM 9814 C CA . GLU A 1 1245 ? 5.283 -9.812 -61.530 1.00 64.88 1245 GLU A CA 1
ATOM 9815 C C . GLU A 1 1245 ? 5.347 -8.276 -61.650 1.00 64.88 1245 GLU A C 1
ATOM 9817 O O . GLU A 1 1245 ? 4.414 -7.599 -61.219 1.00 64.88 1245 GLU A O 1
ATOM 9822 N N . CYS A 1 1246 ? 6.414 -7.702 -62.227 1.00 54.28 1246 CYS A N 1
ATOM 9823 C CA . CYS A 1 1246 ? 6.594 -6.246 -62.374 1.00 54.28 1246 CYS A CA 1
ATOM 9824 C C . CYS A 1 1246 ? 6.156 -5.654 -63.735 1.00 54.28 1246 CYS A C 1
ATOM 9826 O O . CYS A 1 1246 ? 6.466 -4.488 -63.998 1.00 54.28 1246 CYS A O 1
ATOM 9828 N N . VAL A 1 1247 ? 5.464 -6.418 -64.594 1.00 42.09 1247 VAL A N 1
ATOM 9829 C CA . VAL A 1 1247 ? 4.924 -5.952 -65.896 1.00 42.09 1247 VAL A CA 1
ATOM 9830 C C . VAL A 1 1247 ? 3.477 -5.491 -65.789 1.00 42.09 1247 VAL A C 1
ATOM 9832 O O . VAL A 1 1247 ? 2.659 -6.227 -65.193 1.00 42.09 1247 VAL A O 1
#

Sequence (1247 aa):
MGDKADRTLTLLHLRKTFSEYMRLPLTGSRDVDPNRLLPLFTKVMAMFTPTELRVEFKEILSFSTFLFSVLVREIRQRASSHSTVEAASSIAEYLQPYSSQKGWLLLNSIYFLISTDDEVIINSACKVSLPSTLVKTVYLFFDLPVCEEFAEHRQKLNELITCLLDRLCSYNGVTEELAKKDDLKNEGNYDIVRNILLMLISVVTNGPNEIKPQHSSGLVQLPTFQLPNPSGSGFSVRNIEAFGLIHKVFLESRNSTVCATAIDVIHSIYTCDSANYFILDKEYPLALFIEQMDRKDDIVRAKILELVEHCVFHLNYIPCKELIGLCVQMKTELASGQQDICIATVQAAFRLLTVDSVIKDAFREVGLLDTLCYIINNLFSLHRQRDLKDSEKKLALLATDLLTVIIKGNLENARMFSDCFGAPALLSVLTVVTGEWRSSSLQLLKQLLLLASTDQYIAGVIQVISQVGRQQQLEFNVDLLKTVLGVLRESHKVRVQFRKTGGYLSLISMLLGLEGAFSEVDGTAGTVPFEAVKLLDFIHLIFKVLTISMRFEPSNAKYFSVEGSELKYELAACHSVFRMDEDIQSGMSSDVTWTSSDGSLEDCIVSWTSSVLVHPGAVQSILSLLPSIYSDDVKWVVGAQYYSTLLLKALLKPERNQQLMCQVDMPRHLLSIASKLFLCENHILLQPFYYLLERLSYQSMQPSQLRHFLRLDLPLCCRNLDETDNEEPIRANEGGPVPLQRFLRKLIYLHTNLIPPSRAFFRVKALVSMMTPRDQKLSHAPSFVETDLAMEGFGCLFIPSLAPMWLYIDAFSDKKLDAHPLRLLTVTRTVTWQDDRRKLGPCHLACLTIQISPMDRSLLISTDEHENPGSDLEKEAKFPSEKAIRVALADIIRPMEWVHICVVLSRSVLKPSQVNIFRFVINISLRRLLWFCFTVAAVYINGRMVSTQRLQYIVQTAGGAATQLAQTHVYNAFMVTLAAQIISLTRGCMYRLASTFLIEEPLSAEVIRSIYDLQPHYIGALQTIGPDRTALVQEEKIVFSLSGMATSEMTLAKIRAVHNKMDAEILAPYLGISSNDNSTPLRILLNTVAHVSGSGRAFGAAIIGYLGMRTFVPRPVPRLLDSMGGYACLYGLVAMATDSEGLYASLKAVVSAVRSNSNLQAMLHENRAYQTLAVLLEDKANLLNSHTLHMVFSMAGTLDTSKEIATIPNSQAFEDLLCDLDVWAKAPEEQHKLLYEHFYELITECV

InterPro domains:
  IPR011989 Armadillo-like helical [G3DSA:1.25.10.10] (248-522)
  IPR016024 Armadillo-type fold [SSF48371] (184-510)
  IPR051944 BEACH domain-containing protein [PTHR46108] (189-1245)

Foldseek 3Di:
DVLVVVLLVLLVVLVVVVVVLVPDDPDDDDDPQCVVNLVSLVVNVVSDALQRCVVNPPCLQVVLLVLLLVLLVVLVVLCPDPDLLSSLVSLLLCCFPPRPNCNVSSLVSNLRNLVNVDPSSLLSSLVSCSLVSLLVNLVSLVPYDDDPVCVVRSVVSNVSSLSSNLSSLLDLSSLVSNVPPDCLVVVVPVVSLLVSLLVLQSSQLDDDDDFFFDDDDDPFADPPADQFGWPPPSLAGHRLSSLVSLLVSLVVDLDQSSVLSSLVSVVVSCVSGVSNCRRNCVVVSLLVLLLCLVSHDPSNLLSSLVVQLCCCPPNVTHPLSNLLSLLVVLLVCVVVVHLSSLLSVLVSLVVSCVRDLSVLVSCVVSCVLLSLLSLLVSLLVVVVVDNDDPSSVSSLLSSLQSLLSSLAPPQVSLVVNCVRQNQVNLVVSLVRDDDNSNVSSLSSLLSSCQHYPNQRNLLSLLVVLQPDQQPPPLVSLLSSLVSLLVNLQVDLVSLVNCLVSCVVVSLLSSVVNCQCVVQPDDDDDQEDDPSNVSVVVSNVSSLSSLQSSCAPPQLSLVSCVVVVVVVLVVLVVLVVPFDPDQPQAQPDDPSRDYPDPDDDLLVVLLVPQVDQRQHLSSVLVLLSCLRSDDYPDPSVNLVVSLSSLSSLLSNLPDLRSLQNNVVVVVLVSLCVSCLNVLQHPRHPCNVSSLSSNLSNQLFDDALLSVVSLLCRQHLQLEDDPPDDPDDDDDDPRYHDDDDLVVSVVVLVVVLPDGDDQVSLQVSLVSLLSLLDDPDPLSLDDAWWKKFALAPAKDWKWKWQDDFWFKKAWQFADDQPPDWDKQWAKWKWWWWDFPDPPDPDDIFIKTQWTWIQTSNQRKIKIFRDIDRDTQDDCVPVPDPPDQGMYIGGCNPPDDHSDIKTKGKFFADDDDDDDDDDDDDDDDDAAPLLLLVGQGQKIWIDMLLHTRDIDGHGGGDPAPPDDDPGRTDTDGMMMMRGHAPVVSPDDHDDIMMIIFKIWDFSDGADSVLSNQVSVCPSNDQDQQQQRDPVRHRSHPLVRILFMFGLVQKDKFDLLRCVVVHPVVVLVVVQVSQVHDSNDRSRIWIFGAGPSVVDDGDYHIRGITMRISSRIDTGHGDRPLNSLVVVVACSSLVSQCLSNDALSSNLSSLSSSLSSCVSDVVSVVVCVVVVCLLVVLVSLLVVQVSDDPSSLVSLCSSQVLPPPPDDDLDRPRVSSCVNHLVPCSSNVSHDPVSVVVSVVSVVCNVVSND

Organism: Angiostrongylus cantonensis (NCBI:txid6313)

pLDDT: mean 73.25, std 15.17, range [22.14, 97.0]

Secondary structure (DSSP, 8-state):
-HHHHHHHHHHHHHHHHHHHHTTS---SSS---GGGTHHHHHHHHHHS-HHHHHHH-TTHHHHHHHHHHHHHHHHHHHHTSSSHHHHHHHHHHHHSTT-TT-HHHHHHHHHHHHTT--HHHHHHHHHHTHHHHHHHHHHHHHSS---GGGHHHHHHHHHHHHHHHHHHHTSHHHHHHHHHHSGGG-TT-HHHHHHHHHHHHHHHH--SSPPPP-----SS--TT---PPP-SSS-S---HHHHHHHHHHHHH---HHHHHHHHHHHHHHHHH-THHHHHHGGG-HHHHHHHTGGGS-HHHHHHHHHHHHHHHHTT----HHHHHHHHHHHHHHHHHT--HHHHHHHHHHHHHTTT-TTHHHHHHHTTHHHHHHHHHHHHHHHHTTSPPPHHHHHHHHHHHHHHHHHHTT-HHHHHHHHHHT-HHHHHHHHHH--HHHHHHHHHHHHHHHHHS-HHHHHHHHHHHHHHS-TTTTHHHHHHHHHHHHHHHHH-HHHHHHHHHTTHHHHHHHHHHTTTTTTTTS--BTTB--HHHHHHHHHHHHHHHHHHHHHTT-HHHHHHHHHTHHHHHHHHHHGGGG----TTS-TT--S--B---SSS-HHHHHHHHHTSPP--HHHHHHHHHHSTT---S-HHHHHHHHHHHHHHHHHHTSSHHHHHHHHHTTHHHHHHHHHTTGGG-TT-TTHHHHHHHHHHHHHHB--HHHHHHHHHTT-TT----TT--SSPPP--TT------HHHHHHHHHHHTTTS--HHHHHHHHHHHHHHHS-SSTTTTTPPSEEEEE-STT---EEEESS---EEEEEEEPPPTTT----EEEEEEEEEEE---TT-----EEEEEEEEEE-TTT-EEEEE---BSSTT--HHHH--SSBTTEEEEE-TTT--TTSEEEEEEEEE------------------SSTTTT-----EEEEEETTEEEEEE--PPPPSSTTSSTT--PEEEEEEEEES--GGG-SS--S--EEEEEEEEEESSPPPHHHHHHHHHT-TT--S-SSS-STT---SS-GGGEEEEE-TTSEEEE-HHHHHHHS-HHHHHHHHHHHTS-TT--SS-EEEEE-TTTTS--TT---EEEEE-SSSEEEE--B-HHHHGGGGTTHHHHHHHHHT--SHHHHHHHHHHHHHHHHH-HHHHHHHHHTTHHHHHHHHHHTTGGG--HHHHHHHHHHHT-S---SS--S-S-HHHHIIIII-HHHHTTS-HHHHHHHHHHHHHHHHH--